Protein AF-A0A1F4G885-F1 (afdb_monomer_lite)

Radius of gyration: 29.25 Å; chains: 1; bounding box: 89×81×94 Å

Secondary structure (DSSP, 8-state):
-TTTHHHHHHHSSSS------PPPPPEEEE-SSTTHHHHHHHHHHH--TT-EEEEPSEEEE-SS-EEEES-BS-EEE-S-TTTEEEE-TT-SSS-SEEEES-BS-EEEEEEEE--SS-SEEEEEEEEEEEEEEEEE-GGG-TTSTT----TTS-S-SEEEEEEEEEEEES-EEE--SSEEEEEES-EEEEEES-EEESSSEEEEEES-EEEEEES-EEESSSEEEEEE--TT-S---BSEEEES-EEE---PPP---STTGGGSPSSEEEEEES-BSEEEES-EEE--SSEEEEEE-THHHHTT---SSS--S-BS-EEES-EEES-SSSPPPP-TT-GGGHHHHHHHHHHTS--EEEEE-----------S--B-TTS-BTTS--TT-----S-SB-TTSSB---TTSPPPSS---GGGEEEEEETTTEEEEEEPGGGS-EEES-EE-SSSEEEEE---SSS-TT-GGG-SPPB--GGGG-----PPPPP----S----S----PPPHHHHHHHHHT---SS--HHHHHH---SBGGGG--BSSTT-TTSPBSTT-EE---SS---STT-EEEEEEE--TT--EEP--TTTTT-----TTS-S---S-SSSS-GGGT---BPPTT-EEEEEEEEEEE-TT--EEEEEEEEEEEEEEEEETTEEEEEEEEEEEEE-TTS-EEEEE-TT-EEEEEEEEEE-SSTT-B-TTSPBPEEEEEEEEEEE--TGGGHHHH--SSSSSEES--SS--HHHH-SEEGGGTTEEHHHHHHHTTSEES--S-GGGS--PPPTTSTTTTSSPTTSHHHHHHHHHHHHHHHTTTTSSTTSTTGGGT----SSS---GGGTBTPPPSS-GGGGTT--BSB-TT-GGGBHHHHHHH--STTT-SSSSS-SS--HHHHHHHHHHHHH---S-HHHHHTT-

pLDDT: mean 86.53, std 14.23, range [29.81, 98.94]

Structure (mmCIF, N/CA/C/O backbone):
data_AF-A0A1F4G885-F1
#
_entry.id   AF-A0A1F4G885-F1
#
loop_
_atom_site.group_PDB
_atom_site.id
_atom_site.type_symbol
_atom_site.label_atom_id
_atom_site.label_alt_id
_atom_site.label_comp_id
_atom_site.label_asym_id
_atom_site.label_entity_id
_atom_site.label_seq_id
_atom_site.pdbx_PDB_ins_code
_atom_site.Cartn_x
_atom_site.Cartn_y
_atom_site.Cartn_z
_atom_site.occupancy
_atom_site.B_iso_or_equiv
_atom_site.auth_seq_id
_atom_site.auth_comp_id
_atom_site.auth_asym_id
_atom_site.auth_atom_id
_atom_site.pdbx_PDB_model_num
ATOM 1 N N . MET A 1 1 ? 8.200 -48.326 52.492 1.00 45.66 1 MET A N 1
ATOM 2 C CA . MET A 1 1 ? 7.246 -47.212 52.258 1.00 45.66 1 MET A CA 1
ATOM 3 C C . MET A 1 1 ? 7.771 -46.082 51.357 1.00 45.66 1 MET A C 1
ATOM 5 O O . MET A 1 1 ? 6.957 -45.478 50.682 1.00 45.66 1 MET A O 1
ATOM 9 N N . LYS A 1 2 ? 9.088 -45.832 51.220 1.00 39.78 2 LYS A N 1
ATOM 10 C CA . LYS A 1 2 ? 9.624 -44.800 50.293 1.00 39.78 2 LYS A CA 1
ATOM 11 C C . LYS A 1 2 ? 9.719 -45.188 48.799 1.00 39.78 2 LYS A C 1
ATOM 13 O O . LYS A 1 2 ? 10.031 -44.331 47.991 1.00 39.78 2 LYS A O 1
ATOM 18 N N . ARG A 1 3 ? 9.429 -46.441 48.418 1.00 39.41 3 ARG A N 1
ATOM 19 C CA . ARG A 1 3 ? 9.415 -46.902 47.006 1.00 39.41 3 ARG A CA 1
ATOM 20 C C . ARG A 1 3 ? 8.017 -47.011 46.378 1.00 39.41 3 ARG A C 1
ATOM 22 O O . ARG A 1 3 ? 7.916 -47.253 45.186 1.00 39.41 3 ARG A O 1
ATOM 29 N N . LEU A 1 4 ? 6.953 -46.800 47.159 1.00 39.12 4 LEU A N 1
ATOM 30 C CA . LEU A 1 4 ? 5.562 -46.842 46.679 1.00 39.12 4 LEU A CA 1
ATOM 31 C C . LEU A 1 4 ? 4.987 -45.449 46.360 1.00 39.12 4 LEU A C 1
ATOM 33 O O . LEU A 1 4 ? 4.058 -45.358 45.569 1.00 39.12 4 LEU A O 1
ATOM 37 N N . LEU A 1 5 ? 5.577 -44.361 46.880 1.00 38.66 5 LEU A N 1
ATOM 38 C CA . LEU A 1 5 ? 5.184 -42.991 46.508 1.00 38.66 5 LEU A CA 1
ATOM 39 C C . LEU A 1 5 ? 5.801 -42.509 45.182 1.00 38.66 5 LEU A C 1
ATOM 41 O O . LEU A 1 5 ? 5.253 -41.620 44.540 1.00 38.66 5 LEU A O 1
ATOM 45 N N . SER A 1 6 ? 6.911 -43.102 44.736 1.00 39.66 6 SER A N 1
ATOM 46 C CA . SER A 1 6 ? 7.588 -42.704 43.491 1.00 39.66 6 SER A CA 1
ATOM 47 C C . SER A 1 6 ? 6.882 -43.223 42.234 1.00 39.66 6 SER A C 1
ATOM 49 O O . SER A 1 6 ? 6.996 -42.612 41.179 1.00 39.66 6 SER A O 1
ATOM 51 N N . LEU A 1 7 ? 6.125 -44.321 42.348 1.00 36.66 7 LEU A N 1
ATOM 52 C CA . LEU A 1 7 ? 5.409 -44.923 41.220 1.00 36.66 7 LEU A CA 1
ATOM 53 C C . LEU A 1 7 ? 4.046 -44.251 40.970 1.00 36.66 7 LEU A C 1
ATOM 55 O O . LEU A 1 7 ? 3.617 -44.143 39.827 1.00 36.66 7 LEU A O 1
ATOM 59 N N . ALA A 1 8 ? 3.403 -43.715 42.015 1.00 35.06 8 ALA A N 1
ATOM 60 C CA . ALA A 1 8 ? 2.149 -42.965 41.887 1.00 35.06 8 ALA A CA 1
ATOM 61 C C . ALA A 1 8 ? 2.347 -41.578 41.239 1.00 35.06 8 ALA A C 1
ATOM 63 O O . ALA A 1 8 ? 1.486 -41.121 40.494 1.00 35.06 8 ALA A O 1
ATOM 64 N N . CYS A 1 9 ? 3.509 -40.943 41.442 1.00 33.91 9 CYS A N 1
ATOM 65 C CA . CYS A 1 9 ? 3.846 -39.664 40.801 1.00 33.91 9 CYS A CA 1
ATOM 66 C C . CYS A 1 9 ? 4.250 -39.810 39.320 1.00 33.91 9 CYS A C 1
ATOM 68 O O . CYS A 1 9 ? 4.198 -38.840 38.574 1.00 33.91 9 CYS A O 1
ATOM 70 N N . MET A 1 10 ? 4.632 -41.017 38.884 1.00 32.53 10 MET A N 1
ATOM 71 C CA . MET A 1 10 ? 5.029 -41.298 37.496 1.00 32.53 10 MET A CA 1
ATOM 72 C C . MET A 1 10 ? 3.869 -41.831 36.637 1.00 32.53 10 MET A C 1
ATOM 74 O O . MET A 1 10 ? 3.945 -41.794 35.416 1.00 32.53 10 MET A O 1
ATOM 78 N N . LEU A 1 11 ? 2.778 -42.289 37.266 1.00 31.36 11 LEU A N 1
ATOM 79 C CA . LEU A 1 11 ? 1.562 -42.760 36.588 1.00 31.36 11 LEU A CA 1
ATOM 80 C C . LEU A 1 11 ? 0.450 -41.695 36.498 1.00 31.36 11 LEU A C 1
ATOM 82 O O . LEU A 1 11 ? -0.472 -41.866 35.708 1.00 31.36 11 LEU A O 1
ATOM 86 N N . MET A 1 12 ? 0.548 -40.574 37.228 1.00 30.77 12 MET A N 1
ATOM 87 C CA . MET A 1 12 ? -0.345 -39.409 37.061 1.00 30.77 12 MET A CA 1
ATOM 88 C C . MET A 1 12 ? 0.154 -38.367 36.044 1.00 30.77 12 MET A C 1
ATOM 90 O O . MET A 1 12 ? -0.589 -37.450 35.713 1.00 30.77 12 MET A O 1
ATOM 94 N N . SER A 1 13 ? 1.368 -38.509 35.506 1.00 33.47 13 SER A N 1
ATOM 95 C CA . SER A 1 13 ? 1.911 -37.635 34.450 1.00 33.47 13 SER A CA 1
ATOM 96 C C . SER A 1 13 ? 1.791 -38.214 33.033 1.00 33.47 13 SER A C 1
ATOM 98 O O . SER A 1 13 ? 2.244 -37.589 32.079 1.00 33.47 13 SER A O 1
ATOM 100 N N . LEU A 1 14 ? 1.156 -39.383 32.878 1.00 32.66 14 LEU A N 1
ATOM 101 C CA . LEU A 1 14 ? 0.904 -40.036 31.583 1.00 32.66 14 LEU A CA 1
ATOM 102 C C . LEU A 1 14 ? -0.556 -39.934 31.101 1.00 32.66 14 LEU A C 1
ATOM 104 O O . LEU A 1 14 ? -0.926 -40.581 30.124 1.00 32.66 14 LEU A O 1
ATOM 108 N N . ALA A 1 15 ? -1.381 -39.100 31.736 1.00 36.69 15 ALA A N 1
ATOM 109 C CA . ALA A 1 15 ? -2.683 -38.712 31.203 1.00 36.69 15 ALA A CA 1
ATOM 110 C C . ALA A 1 15 ? -2.587 -37.295 30.619 1.00 36.69 15 ALA A C 1
ATOM 112 O O . ALA A 1 15 ? -2.307 -36.344 31.342 1.00 36.69 15 ALA A O 1
ATOM 113 N N . CYS A 1 16 ? -2.869 -37.172 29.320 1.00 34.81 16 CYS A N 1
ATOM 114 C CA . CYS A 1 16 ? -2.903 -35.928 28.543 1.00 34.81 16 CYS A CA 1
ATOM 115 C C . CYS A 1 16 ? -1.556 -35.393 28.011 1.00 34.81 16 CYS A C 1
ATOM 117 O O . CYS A 1 16 ? -1.291 -34.197 28.039 1.00 34.81 16 CYS A O 1
ATOM 119 N N . VAL A 1 17 ? -0.748 -36.256 27.387 1.00 33.00 17 VAL A N 1
ATOM 120 C CA . VAL A 1 17 ? -0.083 -35.826 26.145 1.00 33.00 17 VAL A CA 1
ATOM 121 C C . VAL A 1 17 ? -1.052 -36.177 25.022 1.00 33.00 17 VAL A C 1
ATOM 123 O O . VAL A 1 17 ? -1.020 -37.279 24.478 1.00 33.00 17 VAL A O 1
ATOM 126 N N . GLN A 1 18 ? -1.983 -35.267 24.725 1.00 34.19 18 GLN A N 1
ATOM 127 C CA . GLN A 1 18 ? -2.610 -35.267 23.408 1.00 34.19 18 GLN A CA 1
ATOM 128 C C . GLN A 1 18 ? -1.463 -35.065 22.419 1.00 34.19 18 GLN A C 1
ATOM 130 O O . GLN A 1 18 ? -0.894 -33.980 22.337 1.00 34.19 18 GLN A O 1
ATOM 135 N N . LEU A 1 19 ? -1.077 -36.131 21.716 1.00 34.38 19 LEU A N 1
ATOM 136 C CA . LEU A 1 19 ? -0.360 -35.989 20.458 1.00 34.38 19 LEU A CA 1
ATOM 137 C C . LEU A 1 19 ? -1.208 -35.031 19.621 1.00 34.38 19 LEU A C 1
ATOM 139 O O . LEU A 1 19 ? -2.321 -35.385 19.234 1.00 34.38 19 LEU A O 1
ATOM 143 N N . ALA A 1 20 ? -0.730 -33.799 19.443 1.00 37.97 20 ALA A N 1
ATOM 144 C CA . ALA A 1 20 ? -1.351 -32.824 18.568 1.00 37.97 20 ALA A CA 1
ATOM 145 C C . ALA A 1 20 ? -1.293 -33.411 17.158 1.00 37.97 20 ALA A C 1
ATOM 147 O O . ALA A 1 20 ? -0.277 -33.350 16.469 1.00 37.97 20 ALA A O 1
ATOM 148 N N . GLN A 1 21 ? -2.360 -34.100 16.771 1.00 39.56 21 GLN A N 1
ATOM 149 C CA . GLN A 1 21 ? -2.524 -34.602 15.426 1.00 39.56 21 GLN A CA 1
ATOM 150 C C . GLN A 1 21 ? -2.615 -33.360 14.543 1.00 39.56 21 GLN A C 1
ATOM 152 O O . GLN A 1 21 ? -3.523 -32.552 14.733 1.00 39.56 21 GLN A O 1
ATOM 157 N N . ALA A 1 22 ? -1.629 -33.162 13.660 1.00 50.28 22 ALA A N 1
ATOM 158 C CA . ALA A 1 22 ? -1.616 -32.032 12.740 1.00 50.28 22 ALA A CA 1
ATOM 159 C C . ALA A 1 22 ? -2.987 -31.963 12.054 1.00 50.28 22 ALA A C 1
ATOM 161 O O . ALA A 1 22 ? -3.415 -32.938 11.427 1.00 50.28 22 ALA A O 1
ATOM 162 N N . ALA A 1 23 ? -3.709 -30.862 12.269 1.00 58.91 23 ALA A N 1
ATOM 163 C CA . ALA A 1 23 ? -5.054 -30.705 11.744 1.00 58.91 23 ALA A CA 1
ATOM 164 C C . ALA A 1 23 ? -5.005 -30.864 10.220 1.00 58.91 23 ALA A C 1
ATOM 166 O O . ALA A 1 23 ? -4.170 -30.253 9.554 1.00 58.91 23 ALA A O 1
ATOM 167 N N . ILE A 1 24 ? -5.873 -31.718 9.671 1.00 70.75 24 ILE A N 1
ATOM 168 C CA . ILE A 1 24 ? -6.000 -31.870 8.220 1.00 70.75 24 ILE A CA 1
ATOM 169 C C . ILE A 1 24 ? -6.451 -30.510 7.667 1.00 70.75 24 ILE A C 1
ATOM 171 O O . ILE A 1 24 ? -7.482 -30.013 8.133 1.00 70.75 24 ILE A O 1
ATOM 175 N N . PRO A 1 25 ? -5.726 -29.913 6.701 1.00 83.94 25 PRO A N 1
ATOM 176 C CA . PRO A 1 25 ? -6.103 -28.627 6.132 1.00 83.94 25 PRO A CA 1
ATOM 177 C C . PRO A 1 25 ? -7.543 -28.625 5.620 1.00 83.94 25 PRO A C 1
ATOM 179 O O . PRO A 1 25 ? -7.969 -29.542 4.909 1.00 83.94 25 PRO A O 1
ATOM 182 N N . LYS A 1 26 ? -8.305 -27.593 5.982 1.00 90.88 26 LYS A N 1
ATOM 183 C CA . LYS A 1 26 ? -9.712 -27.456 5.610 1.00 90.88 26 LYS A CA 1
ATOM 184 C C . LYS A 1 26 ? -9.846 -26.744 4.265 1.00 90.88 26 LYS A C 1
ATOM 186 O O . LYS A 1 26 ? -9.150 -25.771 3.980 1.00 90.88 26 LYS A O 1
ATOM 191 N N . VAL A 1 27 ? -10.816 -27.185 3.464 1.00 96.12 27 VAL A N 1
ATOM 192 C CA . VAL A 1 27 ? -11.260 -26.472 2.258 1.00 96.12 27 VAL A CA 1
ATOM 193 C C . VAL A 1 27 ? -12.553 -25.714 2.561 1.00 96.12 27 VAL A C 1
ATOM 195 O O . VAL A 1 27 ? -13.570 -26.307 2.924 1.00 96.12 27 VAL A O 1
ATOM 198 N N . TRP A 1 28 ? -12.513 -24.395 2.412 1.00 96.38 28 TRP A N 1
ATOM 199 C CA . TRP A 1 28 ? -13.641 -23.481 2.544 1.00 96.38 28 TRP A CA 1
ATOM 200 C C . TRP A 1 28 ? -14.210 -23.195 1.158 1.00 96.38 28 TRP A C 1
ATOM 202 O O . TRP A 1 28 ? -13.658 -22.384 0.418 1.00 96.38 28 TRP A O 1
ATOM 212 N N . ARG A 1 29 ? -15.294 -23.881 0.794 1.00 97.62 29 ARG A N 1
ATOM 213 C CA . ARG A 1 29 ? -15.933 -23.712 -0.516 1.00 97.62 29 ARG A CA 1
ATOM 214 C C . ARG A 1 29 ? -16.845 -22.495 -0.537 1.00 97.62 29 ARG A C 1
ATOM 216 O O . ARG A 1 29 ? -17.681 -22.353 0.353 1.00 97.62 29 ARG A O 1
ATOM 223 N N . ILE A 1 30 ? -16.686 -21.660 -1.558 1.00 98.25 30 ILE A N 1
ATOM 224 C CA . ILE A 1 30 ? -17.474 -20.452 -1.789 1.00 98.25 30 ILE A CA 1
ATOM 225 C C . ILE A 1 30 ? -18.223 -20.598 -3.114 1.00 98.25 30 ILE A C 1
ATOM 227 O O . ILE A 1 30 ? -17.617 -20.741 -4.180 1.00 98.25 30 ILE A O 1
ATOM 231 N N . GLU A 1 31 ? -19.547 -20.527 -3.035 1.00 97.62 31 GLU A N 1
ATOM 232 C CA . GLU A 1 31 ? -20.440 -20.575 -4.191 1.00 97.62 31 GLU A CA 1
ATOM 233 C C . GLU A 1 31 ? -20.808 -19.156 -4.649 1.00 97.62 31 GLU A C 1
ATOM 235 O O . GLU A 1 31 ? -20.876 -18.234 -3.826 1.00 97.62 31 GLU A O 1
ATOM 240 N N . PRO A 1 32 ? -21.048 -18.930 -5.953 1.00 96.06 32 PRO A N 1
ATOM 241 C CA . PRO A 1 32 ? -21.490 -17.631 -6.436 1.00 96.06 32 PRO A CA 1
ATOM 242 C C . PRO A 1 32 ? -22.869 -17.286 -5.857 1.00 96.06 32 PRO A C 1
ATOM 244 O O . PRO A 1 32 ? -23.799 -18.091 -5.875 1.00 96.06 32 PRO A O 1
ATOM 247 N N . GLY A 1 33 ? -23.023 -16.061 -5.359 1.00 94.31 33 GLY A N 1
ATOM 248 C CA . GLY A 1 33 ? -24.278 -15.598 -4.772 1.00 94.31 33 GLY A CA 1
ATOM 249 C C . GLY A 1 33 ? -24.120 -14.303 -3.982 1.00 94.31 33 GLY A C 1
ATOM 250 O O . GLY A 1 33 ? -23.012 -13.806 -3.784 1.00 94.31 33 GLY A O 1
ATOM 251 N N . SER A 1 34 ? -25.237 -13.761 -3.491 1.00 91.06 34 SER A N 1
ATOM 252 C CA . SER A 1 34 ? -25.260 -12.496 -2.736 1.00 91.06 34 SER A CA 1
ATOM 253 C C . SER A 1 34 ? -24.450 -12.538 -1.435 1.00 91.06 34 SER A C 1
ATOM 255 O O . SER A 1 34 ? -24.015 -11.498 -0.950 1.00 91.06 34 SER A O 1
ATOM 257 N N . ASN A 1 35 ? -24.234 -13.731 -0.874 1.00 91.75 35 ASN A N 1
ATOM 258 C CA . ASN A 1 35 ? -23.500 -13.924 0.378 1.00 91.75 35 ASN A CA 1
ATOM 259 C C . ASN A 1 35 ? -22.012 -14.223 0.174 1.00 91.75 35 ASN A C 1
ATOM 261 O O . ASN A 1 35 ? -21.270 -14.230 1.156 1.00 91.75 35 ASN A O 1
ATOM 265 N N . ALA A 1 36 ? -21.555 -14.424 -1.066 1.00 94.62 36 ALA A N 1
ATOM 266 C CA . ALA A 1 36 ? -20.210 -14.923 -1.332 1.00 94.62 36 ALA A CA 1
ATOM 267 C C . ALA A 1 36 ? -19.113 -14.012 -0.759 1.00 94.62 36 ALA A C 1
ATOM 269 O O . ALA A 1 36 ? -18.123 -14.498 -0.217 1.00 94.62 36 ALA A O 1
ATOM 270 N N . SER A 1 37 ? -19.314 -12.688 -0.788 1.00 91.81 37 SER A N 1
ATOM 271 C CA . SER A 1 37 ? -18.406 -11.727 -0.147 1.00 91.81 37 SER A CA 1
ATOM 272 C C . SER A 1 37 ? -18.291 -11.944 1.365 1.00 91.81 37 SER A C 1
ATOM 274 O O . SER A 1 37 ? -17.188 -12.078 1.901 1.00 91.81 37 SER A O 1
ATOM 276 N N . ALA A 1 38 ? -19.430 -12.057 2.051 1.00 92.31 38 ALA A N 1
ATOM 277 C CA . ALA A 1 38 ? -19.475 -12.280 3.491 1.00 92.31 38 ALA A CA 1
ATOM 278 C C . ALA A 1 38 ? -18.885 -13.643 3.889 1.00 92.31 38 ALA A C 1
ATOM 280 O O . ALA A 1 38 ? -18.173 -13.739 4.890 1.00 92.31 38 ALA A O 1
ATOM 281 N N . GLU A 1 39 ? -19.175 -14.688 3.115 1.00 95.56 39 GLU A N 1
ATOM 282 C CA . GLU A 1 39 ? -18.659 -16.044 3.324 1.00 95.56 39 GLU A CA 1
ATOM 283 C C . GLU A 1 39 ? -17.148 -16.109 3.107 1.00 95.56 39 GLU A C 1
ATOM 285 O O . GLU A 1 39 ? -16.441 -16.656 3.950 1.00 95.56 39 GLU A O 1
ATOM 290 N N . THR A 1 40 ? -16.639 -15.458 2.059 1.00 96.31 40 THR A N 1
ATOM 291 C CA . THR A 1 40 ? -15.202 -15.373 1.766 1.00 96.31 40 THR A CA 1
ATOM 292 C C . THR A 1 40 ? -14.437 -14.698 2.901 1.00 96.31 40 THR A C 1
ATOM 294 O O . THR A 1 40 ? -13.453 -15.241 3.397 1.00 96.31 40 THR A O 1
ATOM 297 N N . LEU A 1 41 ? -14.889 -13.525 3.361 1.00 93.69 41 LEU A N 1
ATOM 298 C CA . LEU A 1 41 ? -14.204 -12.788 4.431 1.00 93.69 41 LEU A CA 1
ATOM 299 C C . LEU A 1 41 ? -14.230 -13.549 5.765 1.00 93.69 41 LEU A C 1
ATOM 301 O O . LEU A 1 41 ? -13.247 -13.523 6.507 1.00 93.69 41 LEU A O 1
ATOM 305 N N . LYS A 1 42 ? -15.322 -14.268 6.063 1.00 93.50 42 LYS A N 1
ATOM 306 C CA . LYS A 1 42 ? -15.380 -15.184 7.213 1.00 93.50 42 LYS A CA 1
ATOM 307 C C . LYS A 1 42 ? -14.414 -16.352 7.043 1.00 93.50 42 LYS A C 1
ATOM 309 O O . LYS A 1 42 ? -13.687 -16.653 7.985 1.00 93.50 42 LYS A O 1
ATOM 314 N N . ALA A 1 43 ? -14.389 -16.986 5.872 1.00 94.88 43 ALA A N 1
ATOM 315 C CA . ALA A 1 43 ? -13.489 -18.095 5.581 1.00 94.88 43 ALA A CA 1
ATOM 316 C C . ALA A 1 43 ? -12.028 -17.674 5.768 1.00 94.88 43 ALA A C 1
ATOM 318 O O . ALA A 1 43 ? -11.319 -18.314 6.530 1.00 94.88 43 ALA A O 1
ATOM 319 N N . ILE A 1 44 ? -11.609 -16.538 5.199 1.00 94.75 44 ILE A N 1
ATOM 320 C CA . ILE A 1 44 ? -10.259 -15.987 5.395 1.00 94.75 44 ILE A CA 1
ATOM 321 C C . ILE A 1 44 ? -9.988 -15.723 6.880 1.00 94.75 44 ILE A C 1
ATOM 323 O O . ILE A 1 44 ? -8.934 -16.102 7.387 1.00 94.75 44 ILE A O 1
ATOM 327 N N . PHE A 1 45 ? -10.921 -15.098 7.606 1.00 92.25 45 PHE A N 1
ATOM 328 C CA . PHE A 1 45 ? -10.736 -14.807 9.029 1.00 92.25 45 PHE A CA 1
ATOM 329 C C . PHE A 1 45 ? -10.498 -16.081 9.854 1.00 92.25 45 PHE A C 1
ATOM 331 O O . PHE A 1 45 ? -9.532 -16.138 10.617 1.00 92.25 45 PHE A O 1
ATOM 338 N N . TYR A 1 46 ? -11.321 -17.112 9.652 1.00 90.69 46 TYR A N 1
ATOM 339 C CA . TYR A 1 46 ? -11.260 -18.372 10.398 1.00 90.69 46 TYR A CA 1
ATOM 340 C C . TYR A 1 46 ? -10.282 -19.408 9.833 1.00 90.69 46 TYR A C 1
ATOM 342 O O . TYR A 1 46 ? -10.040 -20.412 10.499 1.00 90.69 46 TYR A O 1
ATOM 350 N N . ALA A 1 47 ? -9.726 -19.184 8.642 1.00 90.31 47 ALA A N 1
ATOM 351 C CA . ALA A 1 47 ? -8.784 -20.105 8.026 1.00 90.31 47 ALA A CA 1
ATOM 352 C C . ALA A 1 47 ? -7.543 -20.288 8.908 1.00 90.31 47 ALA A C 1
ATOM 354 O O . ALA A 1 47 ? -6.946 -19.305 9.374 1.00 90.31 47 ALA A O 1
ATOM 355 N N . SER A 1 48 ? -7.187 -21.552 9.116 1.00 87.69 48 SER A N 1
ATOM 356 C CA . SER A 1 48 ? -5.982 -21.997 9.816 1.00 87.69 48 SER A CA 1
ATOM 357 C C . SER A 1 48 ? -4.823 -22.179 8.835 1.00 87.69 48 SER A C 1
ATOM 359 O O . SER A 1 48 ? -4.984 -22.013 7.625 1.00 87.69 48 SER A O 1
ATOM 361 N N . GLU A 1 49 ? -3.631 -22.480 9.349 1.00 87.25 49 GLU A N 1
ATOM 362 C CA . GLU A 1 49 ? -2.463 -22.677 8.493 1.00 87.25 49 GLU A CA 1
ATOM 363 C C . GLU A 1 49 ? -2.647 -23.871 7.543 1.00 87.25 49 GLU A C 1
ATOM 365 O O . GLU A 1 49 ? -3.050 -24.952 7.967 1.00 87.25 49 GLU A O 1
ATOM 370 N N . GLY A 1 50 ? -2.358 -23.673 6.253 1.00 88.69 50 GLY A N 1
ATOM 371 C CA . GLY A 1 50 ? -2.534 -24.695 5.212 1.00 88.69 50 GLY A CA 1
ATOM 372 C C . GLY A 1 50 ? -3.938 -24.773 4.601 1.00 88.69 50 GLY A C 1
ATOM 373 O O . GLY A 1 50 ? -4.111 -25.444 3.582 1.00 88.69 50 GLY A O 1
ATOM 374 N N . ASP A 1 51 ? -4.936 -24.097 5.180 1.00 93.62 51 ASP A N 1
ATOM 375 C CA . ASP A 1 51 ? -6.302 -24.097 4.651 1.00 93.62 51 ASP A CA 1
ATOM 376 C C . ASP A 1 51 ? -6.369 -23.539 3.218 1.00 93.62 51 ASP A C 1
ATOM 378 O O . ASP A 1 51 ? -5.537 -22.746 2.767 1.00 93.62 51 ASP A O 1
ATOM 382 N N . THR A 1 52 ? -7.421 -23.928 2.499 1.00 97.31 52 THR A N 1
ATOM 383 C CA . THR A 1 52 ? -7.739 -23.406 1.165 1.00 97.31 52 THR A CA 1
ATOM 384 C C . THR A 1 52 ? -9.106 -22.730 1.171 1.00 97.31 52 THR A C 1
ATOM 386 O O . THR A 1 52 ? -10.081 -23.328 1.616 1.00 97.31 52 THR A O 1
ATOM 389 N N . VAL A 1 53 ? -9.204 -21.511 0.640 1.00 98.31 53 VAL A N 1
ATOM 390 C CA . VAL A 1 53 ? -10.476 -20.880 0.254 1.00 98.31 53 VAL A CA 1
ATOM 391 C C . VAL A 1 53 ? -10.672 -21.124 -1.238 1.00 98.31 53 VAL A C 1
ATOM 393 O O . VAL A 1 53 ? -9.911 -20.616 -2.061 1.00 98.31 53 VAL A O 1
ATOM 396 N N . GLU A 1 54 ? -11.656 -21.955 -1.571 1.00 98.50 54 GLU A N 1
ATOM 397 C CA . GLU A 1 54 ? -11.897 -22.475 -2.916 1.00 98.50 54 GLU A CA 1
ATOM 398 C C . GLU A 1 54 ? -13.193 -21.895 -3.487 1.00 98.50 54 GLU A C 1
ATOM 400 O O . GLU A 1 54 ? -14.275 -22.099 -2.938 1.00 98.50 54 GLU A O 1
ATOM 405 N N . PHE A 1 55 ? -13.089 -21.184 -4.603 1.00 98.75 55 PHE A N 1
ATOM 406 C CA . PHE A 1 55 ? -14.218 -20.627 -5.335 1.00 98.75 55 PHE A CA 1
ATOM 407 C C . PHE A 1 55 ? -14.671 -21.583 -6.435 1.00 98.75 55 PHE A C 1
ATOM 409 O O . PHE A 1 55 ? -13.867 -22.040 -7.253 1.00 98.75 55 PHE A O 1
ATOM 416 N N . ALA A 1 56 ? -15.978 -21.828 -6.502 1.00 98.50 56 ALA A N 1
ATOM 417 C CA . ALA A 1 56 ? -16.581 -22.535 -7.622 1.00 98.50 56 ALA A CA 1
ATOM 418 C C . ALA A 1 56 ? -16.445 -21.744 -8.942 1.00 98.50 56 ALA A C 1
ATOM 420 O O . ALA A 1 56 ? -16.061 -20.568 -8.974 1.00 98.50 56 ALA A O 1
ATOM 421 N N . ALA A 1 57 ? -16.770 -22.390 -10.063 1.00 98.44 57 ALA A N 1
ATOM 422 C CA . ALA A 1 57 ? -16.909 -21.690 -11.336 1.00 98.44 57 ALA A CA 1
ATOM 423 C C . ALA A 1 57 ? -18.101 -20.720 -11.271 1.00 98.44 57 ALA A C 1
ATOM 425 O O . ALA A 1 57 ? -19.167 -21.066 -10.764 1.00 98.44 57 ALA A O 1
ATOM 426 N N . GLY A 1 58 ? -17.934 -19.512 -11.801 1.00 97.94 58 GLY A N 1
ATOM 427 C CA . GLY A 1 58 ? -18.953 -18.469 -11.769 1.00 97.94 58 GLY A CA 1
ATOM 428 C C . GLY A 1 58 ? -18.373 -17.068 -11.611 1.00 97.94 58 GLY A C 1
ATOM 429 O O . GLY A 1 58 ? -17.160 -16.874 -11.534 1.00 97.94 58 GLY A O 1
ATOM 430 N N . THR A 1 59 ? -19.267 -16.079 -11.574 1.00 97.31 59 THR A N 1
ATOM 431 C CA . THR A 1 59 ? -18.923 -14.678 -11.302 1.00 97.31 59 THR A CA 1
ATOM 432 C C . THR A 1 59 ? -19.352 -14.297 -9.892 1.00 97.31 59 THR A C 1
ATOM 434 O O . THR A 1 59 ? -20.494 -14.523 -9.492 1.00 97.31 59 THR A O 1
ATOM 437 N N . PHE A 1 60 ? -18.434 -13.682 -9.160 1.00 97.81 60 PHE A N 1
ATOM 438 C CA . PHE A 1 60 ? -18.589 -13.240 -7.787 1.00 97.81 60 PHE A CA 1
ATOM 439 C C . PHE A 1 60 ? -18.490 -11.718 -7.756 1.00 97.81 60 PHE A C 1
ATOM 441 O O . PHE A 1 60 ? -17.470 -11.159 -8.149 1.00 97.81 60 PHE A O 1
ATOM 448 N N . ASN A 1 61 ? -19.544 -11.050 -7.293 1.00 95.69 61 ASN A N 1
ATOM 449 C CA . ASN A 1 61 ? -19.564 -9.594 -7.175 1.00 95.69 61 ASN A CA 1
ATOM 450 C C . ASN A 1 61 ? -19.165 -9.197 -5.753 1.00 95.69 61 ASN A C 1
ATOM 452 O O . ASN A 1 61 ? -19.890 -9.491 -4.800 1.00 95.69 61 ASN A O 1
ATOM 456 N N . PHE A 1 62 ? -18.029 -8.518 -5.612 1.00 93.94 62 PHE A N 1
ATOM 457 C CA . PHE A 1 62 ? -17.520 -8.065 -4.325 1.00 93.94 62 PHE A CA 1
ATOM 458 C C . PHE A 1 62 ? -17.724 -6.551 -4.157 1.00 93.94 62 PHE A C 1
ATOM 460 O O . PHE A 1 62 ? -17.158 -5.767 -4.920 1.00 93.94 62 PHE A O 1
ATOM 467 N N . PRO A 1 63 ? -18.501 -6.112 -3.147 1.00 88.75 63 PRO A N 1
ATOM 468 C CA . PRO A 1 63 ? -18.682 -4.690 -2.834 1.00 88.75 63 PRO A CA 1
ATOM 469 C C . PRO A 1 63 ? -17.480 -4.084 -2.086 1.00 88.75 63 PRO A C 1
ATOM 471 O O . PRO A 1 63 ? -17.444 -2.882 -1.829 1.00 88.75 63 PRO A O 1
ATOM 474 N N . SER A 1 64 ? -16.502 -4.907 -1.709 1.00 87.75 64 SER A N 1
ATOM 475 C CA . SER A 1 64 ? -15.272 -4.509 -1.033 1.00 87.75 64 SER A CA 1
ATOM 476 C C . SER A 1 64 ? -14.160 -5.524 -1.298 1.00 87.75 64 SER A C 1
ATOM 478 O O . SER A 1 64 ? -14.416 -6.691 -1.599 1.00 87.75 64 SER A O 1
ATOM 480 N N . GLY A 1 65 ? -12.917 -5.074 -1.173 1.00 90.12 65 GLY A N 1
ATOM 481 C CA . GLY A 1 65 ? -11.715 -5.871 -1.380 1.00 90.12 65 GLY A CA 1
ATOM 482 C C . GLY A 1 65 ? -11.539 -6.995 -0.361 1.00 90.12 65 GLY A C 1
ATOM 483 O O . GLY A 1 65 ? -11.926 -6.891 0.807 1.00 90.12 65 GLY A O 1
ATOM 484 N N . LEU A 1 66 ? -10.892 -8.069 -0.802 1.00 94.00 66 LEU A N 1
ATOM 485 C CA . LEU A 1 66 ? -10.518 -9.221 0.005 1.00 94.00 66 LEU A CA 1
ATOM 486 C C . LEU A 1 66 ? -9.193 -8.951 0.714 1.00 94.00 66 LEU A C 1
ATOM 488 O O . LEU A 1 66 ? -8.127 -8.975 0.101 1.00 94.00 66 LEU A O 1
ATOM 492 N N . ILE A 1 67 ? -9.270 -8.691 2.018 1.00 90.56 67 ILE A N 1
ATOM 493 C CA . ILE A 1 67 ? -8.094 -8.416 2.846 1.00 90.56 67 ILE A CA 1
ATOM 494 C C . ILE A 1 67 ? -7.636 -9.706 3.520 1.00 90.56 67 ILE A C 1
ATOM 496 O O . ILE A 1 67 ? -8.389 -10.340 4.263 1.00 90.56 67 ILE A O 1
ATOM 500 N N . ILE A 1 68 ? -6.380 -10.062 3.274 1.00 92.19 68 ILE A N 1
ATOM 501 C CA . ILE A 1 68 ? -5.678 -11.201 3.854 1.00 92.19 68 ILE A CA 1
ATOM 502 C C . ILE A 1 68 ? -4.479 -10.624 4.602 1.00 92.19 68 ILE A C 1
ATOM 504 O O . ILE A 1 68 ? -3.704 -9.864 4.038 1.00 92.19 68 ILE A O 1
ATOM 508 N N . HIS A 1 69 ? -4.323 -10.941 5.881 1.00 87.44 69 HIS A N 1
ATOM 509 C CA . HIS A 1 69 ? -3.224 -10.388 6.665 1.00 87.44 69 HIS A CA 1
ATOM 510 C C . HIS A 1 69 ? -2.699 -11.386 7.681 1.00 87.44 69 HIS A C 1
ATOM 512 O O . HIS A 1 69 ? -3.490 -12.006 8.395 1.00 87.44 69 HIS A O 1
ATOM 518 N N . GLY A 1 70 ? -1.375 -11.494 7.805 1.00 81.75 70 GLY A N 1
ATOM 519 C CA . GLY A 1 70 ? -0.754 -12.318 8.845 1.00 81.75 70 GLY A CA 1
ATOM 520 C C . GLY A 1 70 ? -1.087 -13.805 8.722 1.00 81.75 70 GLY A C 1
ATOM 521 O O . GLY A 1 70 ? -1.059 -14.522 9.720 1.00 81.75 70 GLY A O 1
ATOM 522 N N . LYS A 1 71 ? -1.498 -14.265 7.534 1.00 86.62 71 LYS A N 1
ATOM 523 C CA . LYS A 1 71 ? -1.859 -15.664 7.290 1.00 86.62 71 LYS A CA 1
ATOM 524 C C . LYS A 1 71 ? -0.639 -16.444 6.822 1.00 86.62 71 LYS A C 1
ATOM 526 O O . LYS A 1 71 ? 0.186 -15.928 6.070 1.00 86.62 71 LYS A O 1
ATOM 531 N N . ARG A 1 72 ? -0.561 -17.701 7.256 1.00 88.00 72 ARG A N 1
ATOM 532 C CA . ARG A 1 72 ? 0.511 -18.634 6.912 1.00 88.00 72 ARG A CA 1
ATOM 533 C C . ARG A 1 72 ? -0.036 -19.822 6.129 1.00 88.00 72 ARG A C 1
ATOM 535 O O . ARG A 1 72 ? -1.019 -20.425 6.545 1.00 88.00 72 ARG A O 1
ATOM 542 N N . GLY A 1 73 ? 0.572 -20.145 4.991 1.00 91.12 73 GLY A N 1
ATOM 543 C CA . GLY A 1 73 ? 0.210 -21.305 4.166 1.00 91.12 73 GLY A CA 1
ATOM 544 C C . GLY A 1 73 ? -1.206 -21.281 3.571 1.00 91.12 73 GLY A C 1
ATOM 545 O O . GLY A 1 73 ? -1.709 -22.332 3.188 1.00 91.12 73 GLY A O 1
ATOM 546 N N . LEU A 1 74 ? -1.878 -20.125 3.527 1.00 94.81 74 LEU A N 1
ATOM 547 C CA . LEU A 1 74 ? -3.241 -20.013 2.999 1.00 94.81 74 LEU A CA 1
ATOM 548 C C . LEU A 1 74 ? -3.233 -20.055 1.465 1.00 94.81 74 LEU A C 1
ATOM 550 O O . LEU A 1 74 ? -2.502 -19.302 0.816 1.00 94.81 74 LEU A O 1
ATOM 554 N N . THR A 1 75 ? -4.105 -20.884 0.891 1.00 97.94 75 THR A N 1
ATOM 555 C CA . THR A 1 75 ? -4.344 -20.926 -0.559 1.00 97.94 75 THR A CA 1
ATOM 556 C C . THR A 1 75 ? -5.689 -20.295 -0.911 1.00 97.94 75 THR A C 1
ATOM 558 O O . THR A 1 75 ? -6.713 -20.641 -0.330 1.00 97.94 75 THR A O 1
ATOM 561 N N . ILE A 1 76 ? -5.698 -19.393 -1.891 1.00 98.44 76 ILE A N 1
ATOM 562 C CA . ILE A 1 76 ? -6.896 -18.852 -2.539 1.00 98.44 76 ILE A CA 1
ATOM 563 C C . ILE A 1 76 ? -6.962 -19.449 -3.946 1.00 98.44 76 ILE A C 1
ATOM 565 O O . ILE A 1 76 ? -6.073 -19.199 -4.759 1.00 98.44 76 ILE A O 1
ATOM 569 N N . ARG A 1 77 ? -7.988 -20.251 -4.233 1.00 98.62 77 ARG A N 1
ATOM 570 C CA . ARG A 1 77 ? -8.083 -21.026 -5.479 1.00 98.62 77 ARG A CA 1
ATOM 571 C C . ARG A 1 77 ? -9.433 -20.835 -6.157 1.00 98.62 77 ARG A C 1
ATOM 573 O O . ARG A 1 77 ? -10.455 -20.887 -5.482 1.00 98.62 77 ARG A O 1
ATOM 580 N N . GLY A 1 78 ? -9.453 -20.675 -7.477 1.00 98.69 78 GLY A N 1
ATOM 581 C CA . GLY A 1 78 ? -10.667 -20.822 -8.286 1.00 98.69 78 GLY A CA 1
ATOM 582 C C . GLY A 1 78 ? -10.703 -22.119 -9.101 1.00 98.69 78 GLY A C 1
ATOM 583 O O . GLY A 1 78 ? -9.791 -22.941 -9.062 1.00 98.69 78 GLY A O 1
ATOM 584 N N . ALA A 1 79 ? -11.766 -22.305 -9.882 1.00 98.44 79 ALA A N 1
ATOM 585 C CA . ALA A 1 79 ? -11.941 -23.458 -10.767 1.00 98.44 79 ALA A CA 1
ATOM 586 C C . ALA A 1 79 ? -11.136 -23.358 -12.085 1.00 98.44 79 ALA A C 1
ATOM 588 O O . ALA A 1 79 ? -11.188 -24.270 -12.917 1.00 98.44 79 ALA A O 1
ATOM 589 N N . GLY A 1 80 ? -10.440 -22.240 -12.305 1.00 98.12 80 GLY A N 1
ATOM 590 C CA . GLY A 1 80 ? -9.666 -21.900 -13.498 1.00 98.12 80 GLY A CA 1
ATOM 591 C C . GLY A 1 80 ? -9.756 -20.400 -13.795 1.00 98.12 80 GLY A C 1
ATOM 592 O O . GLY A 1 80 ? -10.813 -19.799 -13.593 1.00 98.12 80 GLY A O 1
ATOM 593 N N . LYS A 1 81 ? -8.679 -19.802 -14.328 1.00 95.50 81 LYS A N 1
ATOM 594 C CA . LYS A 1 81 ? -8.620 -18.349 -14.598 1.00 95.50 81 LYS A CA 1
ATOM 595 C C . LYS A 1 81 ? -9.711 -17.820 -15.527 1.00 95.50 81 LYS A C 1
ATOM 597 O O . LYS A 1 81 ? -10.087 -16.669 -15.405 1.00 95.50 81 LYS A O 1
ATOM 602 N N . ASP A 1 82 ? -10.256 -18.675 -16.391 1.00 95.50 82 ASP A N 1
ATOM 603 C CA . ASP A 1 82 ? -11.356 -18.336 -17.305 1.00 95.50 82 ASP A CA 1
ATOM 604 C C . ASP A 1 82 ? -12.723 -18.873 -16.826 1.00 95.50 82 ASP A C 1
ATOM 606 O O . ASP A 1 82 ? -13.707 -18.847 -17.562 1.00 95.50 82 ASP A O 1
ATOM 610 N N . LYS A 1 83 ? -12.793 -19.423 -15.605 1.00 98.12 83 LYS A N 1
ATOM 611 C CA . LYS A 1 83 ? -13.994 -20.064 -15.034 1.00 98.12 83 LYS A CA 1
ATOM 612 C C . LYS A 1 83 ? -14.479 -19.401 -13.751 1.00 98.12 83 LYS A C 1
ATOM 614 O O . LYS A 1 83 ? -15.681 -19.388 -13.504 1.00 98.12 83 LYS A O 1
ATOM 619 N N . THR A 1 84 ? -13.569 -18.882 -12.934 1.00 98.62 84 THR A N 1
ATOM 620 C CA . THR A 1 84 ? -13.885 -18.178 -11.687 1.00 98.62 84 THR A CA 1
ATOM 621 C C . THR A 1 84 ? -13.514 -16.714 -11.841 1.00 98.62 84 THR A C 1
ATOM 623 O O . THR A 1 84 ? -12.339 -16.396 -11.976 1.00 98.62 84 THR A O 1
ATOM 626 N N . LYS A 1 85 ? -14.506 -15.824 -11.778 1.00 98.00 85 LYS A N 1
ATOM 627 C CA . LYS A 1 85 ? -14.337 -14.378 -11.947 1.00 98.00 85 LYS A CA 1
ATOM 628 C C . LYS A 1 85 ? -14.720 -13.632 -10.676 1.00 98.00 85 LYS A C 1
ATOM 630 O O . LYS A 1 85 ? -15.878 -13.671 -10.269 1.00 98.00 85 LYS A O 1
ATOM 635 N N . LEU A 1 86 ? -13.777 -12.914 -10.077 1.00 98.31 86 LEU A N 1
ATOM 636 C CA . LEU A 1 86 ? -14.003 -12.020 -8.944 1.00 98.31 86 LEU A CA 1
ATOM 637 C C . LEU A 1 86 ? -14.091 -10.579 -9.474 1.00 98.31 86 LEU A C 1
ATOM 639 O O . LEU A 1 86 ? -13.081 -9.986 -9.853 1.00 98.31 86 LEU A O 1
ATOM 643 N N . SER A 1 87 ? -15.304 -10.029 -9.547 1.00 96.81 87 SER A N 1
ATOM 644 C CA . SER A 1 87 ? -15.557 -8.666 -10.025 1.00 96.81 87 SER A CA 1
ATOM 645 C C . SER A 1 87 ? -15.670 -7.680 -8.869 1.00 96.81 87 SER A C 1
ATOM 647 O O . SER A 1 87 ? -16.421 -7.903 -7.915 1.00 96.81 87 SER A O 1
ATOM 649 N N . PHE A 1 88 ? -14.955 -6.563 -8.998 1.00 95.62 88 PHE A N 1
ATOM 650 C CA . PHE A 1 88 ? -14.907 -5.464 -8.034 1.00 95.62 88 PHE A CA 1
ATOM 651 C C . PHE A 1 88 ? -15.492 -4.161 -8.593 1.00 95.62 88 PHE A C 1
ATOM 653 O O . PHE A 1 88 ? -15.258 -3.096 -8.026 1.00 95.62 88 PHE A O 1
ATOM 660 N N . LEU A 1 89 ? -16.302 -4.242 -9.656 1.00 91.56 89 LEU A N 1
ATOM 661 C CA . LEU A 1 89 ? -16.852 -3.086 -10.377 1.00 91.56 89 LEU A CA 1
ATOM 662 C C . LEU A 1 89 ? -17.543 -2.056 -9.463 1.00 91.56 89 LEU A C 1
ATOM 664 O O . LEU A 1 89 ? -17.475 -0.857 -9.711 1.00 91.56 89 LEU A O 1
ATOM 668 N N . ASN A 1 90 ? -18.191 -2.522 -8.391 1.00 87.38 90 ASN A N 1
ATOM 669 C CA . ASN A 1 90 ? -18.887 -1.680 -7.410 1.00 87.38 90 ASN A CA 1
ATOM 670 C C . ASN A 1 90 ? -18.158 -1.619 -6.056 1.00 87.38 90 ASN A C 1
ATOM 672 O O . ASN A 1 90 ? -18.779 -1.343 -5.029 1.00 87.38 90 ASN A O 1
ATOM 676 N N . SER A 1 91 ? -16.861 -1.930 -6.030 1.00 87.62 91 SER A N 1
ATOM 677 C CA . SER A 1 91 ? -16.089 -1.990 -4.794 1.00 87.62 91 SER A CA 1
ATOM 678 C C . SER A 1 91 ? -15.895 -0.606 -4.181 1.00 87.62 91 SER A C 1
ATOM 680 O O . SER A 1 91 ? -15.565 0.373 -4.857 1.00 87.62 91 SER A O 1
ATOM 682 N N . ASN A 1 92 ? -16.060 -0.531 -2.862 1.00 81.62 92 ASN A N 1
ATOM 683 C CA . ASN A 1 92 ? -15.780 0.663 -2.071 1.00 81.62 92 ASN A CA 1
ATOM 684 C C . ASN A 1 92 ? -14.312 0.769 -1.607 1.00 81.62 92 ASN A C 1
ATOM 686 O O . ASN A 1 92 ? -13.949 1.747 -0.944 1.00 81.62 92 ASN A O 1
ATOM 690 N N . THR A 1 93 ? -13.469 -0.214 -1.937 1.00 82.50 93 THR A N 1
ATOM 691 C CA . THR A 1 93 ? -12.029 -0.226 -1.648 1.00 82.50 93 THR A CA 1
ATOM 692 C C . THR A 1 93 ? -11.217 -0.056 -2.923 1.00 82.50 93 THR A C 1
ATOM 694 O O . THR A 1 93 ? -11.676 -0.383 -4.011 1.00 82.50 93 THR A O 1
ATOM 697 N N . ALA A 1 94 ? -9.985 0.436 -2.784 1.00 84.00 94 ALA A N 1
ATOM 698 C CA . ALA A 1 94 ? -9.059 0.533 -3.910 1.00 84.00 94 ALA A CA 1
ATOM 699 C C . ALA A 1 94 ? -8.684 -0.860 -4.443 1.00 84.00 94 ALA A C 1
ATOM 701 O O . ALA A 1 94 ? -8.844 -1.131 -5.626 1.00 84.00 94 ALA A O 1
ATOM 702 N N . GLU A 1 95 ? -8.245 -1.750 -3.555 1.00 89.94 95 GLU A N 1
ATOM 703 C CA . GLU A 1 95 ? -7.698 -3.044 -3.968 1.00 89.94 95 GLU A CA 1
ATOM 704 C C . GLU A 1 95 ? -8.783 -4.113 -4.108 1.00 89.94 95 GLU A C 1
ATOM 706 O O . GLU A 1 95 ? -9.731 -4.132 -3.312 1.00 89.94 95 GLU A O 1
ATOM 711 N N . GLY A 1 96 ? -8.607 -5.017 -5.078 1.00 94.62 96 GLY A N 1
ATOM 712 C CA . GLY A 1 96 ? -9.403 -6.238 -5.222 1.00 94.62 96 GLY A CA 1
ATOM 713 C C . GLY A 1 96 ? -9.000 -7.293 -4.199 1.00 94.62 96 GLY A C 1
ATOM 714 O O . GLY A 1 96 ? -9.755 -7.590 -3.277 1.00 94.62 96 GLY A O 1
ATOM 715 N N . ILE A 1 97 ? -7.781 -7.823 -4.313 1.00 96.88 97 ILE A N 1
ATOM 716 C CA . ILE A 1 97 ? -7.156 -8.675 -3.290 1.00 96.88 97 ILE A CA 1
ATOM 717 C C . ILE A 1 97 ? -5.979 -7.914 -2.682 1.00 96.88 97 ILE A C 1
ATOM 719 O O . ILE A 1 97 ? -5.112 -7.439 -3.408 1.00 96.88 97 ILE A O 1
ATOM 723 N N . ASN A 1 98 ? -5.927 -7.817 -1.354 1.00 93.50 98 ASN A N 1
ATOM 724 C CA . ASN A 1 98 ? -4.813 -7.220 -0.619 1.00 93.50 98 ASN A CA 1
ATOM 725 C C . ASN A 1 98 ? -4.300 -8.219 0.422 1.00 93.50 98 ASN A C 1
ATOM 727 O O . ASN A 1 98 ? -4.936 -8.398 1.462 1.00 93.50 98 ASN A O 1
ATOM 731 N N . ALA A 1 99 ? -3.178 -8.876 0.125 1.00 93.38 99 ALA A N 1
ATOM 732 C CA . ALA A 1 99 ? -2.500 -9.776 1.048 1.00 93.38 99 ALA A CA 1
ATOM 733 C C . ALA A 1 99 ? -1.254 -9.102 1.632 1.00 93.38 99 ALA A C 1
ATOM 735 O O . ALA A 1 99 ? -0.313 -8.817 0.892 1.00 93.38 99 ALA A O 1
ATOM 736 N N . SER A 1 100 ? -1.224 -8.864 2.944 1.00 87.94 100 SER A N 1
ATOM 737 C CA . SER A 1 100 ? -0.074 -8.250 3.614 1.00 87.94 100 SER A CA 1
ATOM 738 C C . SER A 1 100 ? 0.464 -9.068 4.787 1.00 87.94 100 SER A C 1
ATOM 740 O O . SER A 1 100 ? -0.278 -9.795 5.447 1.00 87.94 100 SER A O 1
ATOM 742 N N . HIS A 1 101 ? 1.778 -9.008 5.026 1.00 82.94 101 HIS A N 1
ATOM 743 C CA . HIS A 1 101 ? 2.435 -9.699 6.151 1.00 82.94 101 HIS A CA 1
ATOM 744 C C . HIS A 1 101 ? 2.173 -11.202 6.200 1.00 82.94 101 HIS A C 1
ATOM 746 O O . HIS A 1 101 ? 2.033 -11.784 7.273 1.00 82.94 101 HIS A O 1
ATOM 752 N N . CYS A 1 102 ? 2.036 -11.833 5.041 1.00 87.94 102 CYS A N 1
ATOM 753 C CA . CYS A 1 102 ? 1.736 -13.250 4.965 1.00 87.94 102 CYS A CA 1
ATOM 754 C C . CYS A 1 102 ? 2.989 -14.070 4.639 1.00 87.94 102 CYS A C 1
ATOM 756 O O . CYS A 1 102 ? 3.928 -13.579 4.008 1.00 87.94 102 CYS A O 1
ATOM 758 N N . GLU A 1 103 ? 2.969 -15.350 5.006 1.00 89.62 103 GLU A N 1
ATOM 759 C CA . GLU A 1 103 ? 3.992 -16.312 4.593 1.00 89.62 103 GLU A CA 1
ATOM 760 C C . GLU A 1 103 ? 3.347 -17.497 3.876 1.00 89.62 103 GLU A C 1
ATOM 762 O O . GLU A 1 103 ? 2.355 -18.051 4.343 1.00 89.62 103 GLU A O 1
ATOM 767 N N . GLY A 1 104 ? 3.886 -17.914 2.733 1.00 93.31 104 GLY A N 1
ATOM 768 C CA . GLY A 1 104 ? 3.389 -19.111 2.054 1.00 93.31 104 GLY A CA 1
ATOM 769 C C . GLY A 1 104 ? 2.029 -18.947 1.380 1.00 93.31 104 GLY A C 1
ATOM 770 O O . GLY A 1 104 ? 1.280 -19.919 1.293 1.00 93.31 104 GLY A O 1
ATOM 771 N N . ILE A 1 105 ? 1.675 -17.736 0.941 1.00 96.50 105 ILE A N 1
ATOM 772 C CA . ILE A 1 105 ? 0.404 -17.495 0.245 1.00 96.50 105 ILE A CA 1
ATOM 773 C C . ILE A 1 105 ? 0.479 -17.996 -1.188 1.00 96.50 105 ILE A C 1
ATOM 775 O O . ILE A 1 105 ? 1.402 -17.656 -1.932 1.00 96.50 105 ILE A O 1
ATOM 779 N N . THR A 1 106 ? -0.549 -18.742 -1.585 1.00 98.38 106 THR A N 1
ATOM 780 C CA . THR A 1 106 ? -0.788 -19.108 -2.982 1.00 98.38 106 THR A CA 1
ATOM 781 C C . THR A 1 106 ? -2.107 -18.509 -3.451 1.00 98.38 106 THR A C 1
ATOM 783 O O . THR A 1 106 ? -3.132 -18.705 -2.804 1.00 98.38 106 THR A O 1
ATOM 786 N N . ILE A 1 107 ? -2.092 -17.800 -4.579 1.00 98.69 107 ILE A N 1
ATOM 787 C CA . ILE A 1 107 ? -3.302 -17.390 -5.301 1.00 98.69 107 ILE A CA 1
ATOM 788 C C . ILE A 1 107 ? -3.251 -18.047 -6.678 1.00 98.69 107 ILE A C 1
ATOM 790 O O . ILE A 1 107 ? -2.260 -17.892 -7.398 1.00 98.69 107 ILE A O 1
ATOM 794 N N . GLU A 1 108 ? -4.287 -18.806 -7.032 1.00 98.69 108 GLU A N 1
ATOM 795 C CA . GLU A 1 108 ? -4.315 -19.532 -8.299 1.00 98.69 108 GLU A CA 1
ATOM 796 C C . GLU A 1 108 ? -5.705 -19.715 -8.916 1.00 98.69 108 GLU A C 1
ATOM 798 O O . GLU A 1 108 ? -6.727 -19.712 -8.230 1.00 98.69 108 GLU A O 1
ATOM 803 N N . ASP A 1 109 ? -5.724 -19.913 -10.236 1.00 98.81 109 ASP A N 1
ATOM 804 C CA . ASP A 1 109 ? -6.881 -20.403 -10.994 1.00 98.81 109 ASP A CA 1
ATOM 805 C C . ASP A 1 109 ? -8.131 -19.506 -10.941 1.00 98.81 109 ASP A C 1
ATOM 807 O O . ASP A 1 109 ? -9.256 -20.001 -10.873 1.00 98.81 109 ASP A O 1
ATOM 811 N N . LEU A 1 110 ? -7.956 -18.184 -11.008 1.00 98.75 110 LEU A N 1
ATOM 812 C CA . LEU A 1 110 ? -9.056 -17.211 -10.965 1.00 98.75 110 LEU A CA 1
ATOM 813 C C . LEU A 1 110 ? -8.771 -15.936 -11.776 1.00 98.75 110 LEU A C 1
ATOM 815 O O . LEU A 1 110 ? -7.623 -15.641 -12.117 1.00 98.75 110 LEU A O 1
ATOM 819 N N . GLU A 1 111 ? -9.828 -15.181 -12.071 1.00 98.25 111 GLU A N 1
ATOM 820 C CA . GLU A 1 111 ? -9.786 -13.830 -12.632 1.00 98.25 111 GLU A CA 1
ATOM 821 C C . GLU A 1 111 ? -10.126 -12.782 -11.560 1.00 98.25 111 GLU A C 1
ATOM 823 O O . GLU A 1 111 ? -11.088 -12.953 -10.811 1.00 98.25 111 GLU A O 1
ATOM 828 N N . VAL A 1 112 ? -9.376 -11.678 -11.513 1.00 98.25 112 VAL A N 1
ATOM 829 C CA . VAL A 1 112 ? -9.683 -10.471 -10.722 1.00 98.25 112 VAL A CA 1
ATOM 830 C C . VAL A 1 112 ? -9.915 -9.306 -11.673 1.00 98.25 112 VAL A C 1
ATOM 832 O O . VAL A 1 112 ? -9.031 -8.973 -12.459 1.00 98.25 112 VAL A O 1
ATOM 835 N N . ILE A 1 113 ? -11.088 -8.677 -11.614 1.00 95.69 113 ILE A N 1
ATOM 836 C CA . ILE A 1 113 ? -11.455 -7.651 -12.592 1.00 95.69 113 ILE A CA 1
ATOM 837 C C . ILE A 1 113 ? -12.091 -6.407 -11.966 1.00 95.69 113 ILE A C 1
ATOM 839 O O . ILE A 1 113 ? -12.769 -6.491 -10.937 1.00 95.69 113 ILE A O 1
ATOM 843 N N . ASP A 1 114 ? -11.948 -5.280 -12.662 1.00 93.38 114 ASP A N 1
ATOM 844 C CA . ASP A 1 114 ? -12.696 -4.035 -12.440 1.00 93.38 114 ASP A CA 1
ATOM 845 C C . ASP A 1 114 ? -12.478 -3.415 -11.050 1.00 93.38 114 ASP A C 1
ATOM 847 O O . ASP A 1 114 ? -13.408 -2.914 -10.422 1.00 93.38 114 ASP A O 1
ATOM 851 N N . THR A 1 115 ? -11.247 -3.451 -10.540 1.00 92.88 115 THR A N 1
ATOM 852 C CA . THR A 1 115 ? -10.905 -2.810 -9.264 1.00 92.88 115 THR A CA 1
ATOM 853 C C . THR A 1 115 ? -10.795 -1.287 -9.415 1.00 92.88 115 THR A C 1
ATOM 855 O O . THR A 1 115 ? -10.229 -0.818 -10.406 1.00 92.88 115 THR A O 1
ATOM 858 N N . PRO A 1 116 ? -11.254 -0.478 -8.436 1.00 88.19 116 PRO A N 1
ATOM 859 C CA . PRO A 1 116 ? -11.045 0.978 -8.457 1.00 88.19 116 PRO A CA 1
ATOM 860 C C . PRO A 1 116 ? -9.567 1.408 -8.377 1.00 88.19 116 PRO A C 1
ATOM 862 O O . PRO A 1 116 ? -9.211 2.508 -8.796 1.00 88.19 116 PRO A O 1
ATOM 865 N N . GLY A 1 117 ? -8.727 0.568 -7.771 1.00 88.56 117 GLY A N 1
ATOM 866 C CA . GLY A 1 117 ? -7.275 0.680 -7.637 1.00 88.56 117 GLY A CA 1
ATOM 867 C C . GLY A 1 117 ? -6.607 -0.584 -8.176 1.00 88.56 117 GLY A C 1
ATOM 868 O O . GLY A 1 117 ? -6.898 -0.980 -9.297 1.00 88.56 117 GLY A O 1
ATOM 869 N N . ASN A 1 118 ? -5.729 -1.236 -7.417 1.00 91.69 118 ASN A N 1
ATOM 870 C CA . ASN A 1 118 ? -4.960 -2.384 -7.901 1.00 91.69 118 ASN A CA 1
ATOM 871 C C . ASN A 1 118 ? -5.767 -3.691 -7.866 1.00 91.69 118 ASN A C 1
ATOM 873 O O . ASN A 1 118 ? -6.612 -3.909 -6.995 1.00 91.69 118 ASN A O 1
ATOM 877 N N . GLY A 1 119 ? -5.463 -4.590 -8.802 1.00 95.62 119 GLY A N 1
ATOM 878 C CA . GLY A 1 119 ? -6.080 -5.910 -8.890 1.00 95.62 119 GLY A CA 1
ATOM 879 C C . GLY A 1 119 ? -5.701 -6.780 -7.692 1.00 95.62 119 GLY A C 1
ATOM 880 O O . GLY A 1 119 ? -6.517 -7.045 -6.806 1.00 95.62 119 GLY A O 1
ATOM 881 N N . ILE A 1 120 ? -4.438 -7.213 -7.660 1.00 97.94 120 ILE A N 1
ATOM 882 C CA . ILE A 1 120 ? -3.885 -8.103 -6.632 1.00 97.94 120 ILE A CA 1
ATOM 883 C C . ILE A 1 120 ? -2.638 -7.469 -6.019 1.00 97.94 120 ILE A C 1
ATOM 885 O O . ILE A 1 120 ? -1.554 -7.540 -6.594 1.00 97.94 120 ILE A O 1
ATOM 889 N N . ARG A 1 121 ? -2.780 -6.882 -4.830 1.00 95.19 121 ARG A N 1
ATOM 890 C CA . ARG A 1 121 ? -1.671 -6.351 -4.033 1.00 95.19 121 ARG A CA 1
ATOM 891 C C . ARG A 1 121 ? -1.142 -7.420 -3.086 1.00 95.19 121 ARG A C 1
ATOM 893 O O . ARG A 1 121 ? -1.886 -7.922 -2.244 1.00 95.19 121 ARG A O 1
ATOM 900 N N . ILE A 1 122 ? 0.154 -7.710 -3.185 1.00 95.75 122 ILE A N 1
ATOM 901 C CA . ILE A 1 122 ? 0.886 -8.495 -2.189 1.00 95.75 122 ILE A CA 1
ATOM 902 C C . ILE A 1 122 ? 1.925 -7.585 -1.549 1.00 95.75 122 ILE A C 1
ATOM 904 O O . ILE A 1 122 ? 2.766 -7.030 -2.247 1.00 95.75 122 ILE A O 1
ATOM 908 N N . TYR A 1 123 ? 1.881 -7.428 -0.233 1.00 90.31 123 TYR A N 1
ATOM 909 C CA . TYR A 1 123 ? 2.738 -6.488 0.479 1.00 90.31 123 TYR A CA 1
ATOM 910 C C . TYR A 1 123 ? 3.467 -7.159 1.638 1.00 90.31 123 TYR A C 1
ATOM 912 O O . TYR A 1 123 ? 2.871 -7.943 2.376 1.00 90.31 123 TYR A O 1
ATOM 920 N N . ARG A 1 124 ? 4.757 -6.865 1.828 1.00 84.88 124 ARG A N 1
ATOM 921 C CA . ARG A 1 124 ? 5.517 -7.285 3.025 1.00 84.88 124 ARG A CA 1
ATOM 922 C C . ARG A 1 124 ? 5.409 -8.775 3.352 1.00 84.88 124 ARG A C 1
ATOM 924 O O . ARG A 1 124 ? 5.264 -9.166 4.508 1.00 84.88 124 ARG A O 1
ATOM 931 N N . SER A 1 125 ? 5.444 -9.613 2.326 1.00 89.25 125 SER A N 1
ATOM 932 C CA . SER A 1 125 ? 5.143 -11.042 2.442 1.00 89.25 125 SER A CA 1
ATOM 933 C C . SER A 1 125 ? 6.317 -11.904 1.986 1.00 89.25 125 SER A C 1
ATOM 935 O O . SER A 1 125 ? 7.232 -11.432 1.308 1.00 89.25 125 SER A O 1
ATOM 937 N N . LYS A 1 126 ? 6.310 -13.181 2.368 1.00 91.69 126 LYS A N 1
ATOM 938 C CA . LYS A 1 126 ? 7.369 -14.137 2.020 1.00 91.69 126 LYS A CA 1
ATOM 939 C C . LYS A 1 126 ? 6.794 -15.416 1.433 1.00 91.69 126 LYS A C 1
ATOM 941 O O . LYS A 1 126 ? 5.706 -15.838 1.815 1.00 91.69 126 LYS A O 1
ATOM 946 N N . TYR A 1 127 ? 7.553 -16.064 0.553 1.00 95.38 127 TYR A N 1
ATOM 947 C CA . TYR A 1 127 ? 7.185 -17.347 -0.052 1.00 95.38 127 TYR A CA 1
ATOM 948 C C . TYR A 1 127 ? 5.828 -17.264 -0.763 1.00 95.38 127 TYR A C 1
ATOM 950 O O . TYR A 1 127 ? 4.877 -17.961 -0.416 1.00 95.38 127 TYR A O 1
ATOM 958 N N . VAL A 1 128 ? 5.728 -16.373 -1.744 1.00 98.38 128 VAL A N 1
ATOM 959 C CA . VAL A 1 128 ? 4.464 -16.068 -2.422 1.00 98.38 128 VAL A CA 1
ATOM 960 C C . VAL A 1 128 ? 4.428 -16.727 -3.790 1.00 98.38 128 VAL A C 1
ATOM 962 O O . VAL A 1 128 ? 5.384 -16.649 -4.558 1.00 98.38 128 VAL A O 1
ATOM 965 N N . THR A 1 129 ? 3.294 -17.343 -4.110 1.00 98.69 129 THR A N 1
ATOM 966 C CA . THR A 1 129 ? 3.010 -17.899 -5.432 1.00 98.69 129 THR A CA 1
ATOM 967 C C . THR A 1 129 ? 1.749 -17.271 -6.015 1.00 98.69 129 THR A C 1
ATOM 969 O O . THR A 1 129 ? 0.665 -17.403 -5.453 1.00 98.69 129 THR A O 1
ATOM 972 N N . LEU A 1 130 ? 1.882 -16.649 -7.183 1.00 98.81 130 LEU A N 1
ATOM 973 C CA . LEU A 1 130 ? 0.781 -16.197 -8.027 1.00 98.81 130 LEU A CA 1
ATOM 974 C C . LEU A 1 130 ? 0.831 -17.008 -9.319 1.00 98.81 130 LEU A C 1
ATOM 976 O O . LEU A 1 130 ? 1.807 -16.907 -10.063 1.00 98.81 130 LEU A O 1
ATOM 980 N N . ARG A 1 131 ? -0.175 -17.844 -9.589 1.00 98.62 131 ARG A N 1
ATOM 981 C CA . ARG A 1 131 ? -0.121 -18.705 -10.776 1.00 98.62 131 ARG A CA 1
ATOM 982 C C . ARG A 1 131 ? -1.448 -18.889 -11.477 1.00 98.62 131 ARG A C 1
ATOM 984 O O . ARG A 1 131 ? -2.467 -19.051 -10.821 1.00 98.62 131 ARG A O 1
ATOM 991 N N . ARG A 1 132 ? -1.436 -18.933 -12.812 1.00 98.75 132 ARG A N 1
ATOM 992 C CA . ARG A 1 132 ? -2.660 -19.121 -13.616 1.00 98.75 132 ARG A CA 1
ATOM 993 C C . ARG A 1 132 ? -3.756 -18.143 -13.175 1.00 98.75 132 ARG A C 1
ATOM 995 O O . ARG A 1 132 ? -4.843 -18.550 -12.781 1.00 98.75 132 ARG A O 1
ATOM 1002 N N . ILE A 1 133 ? -3.436 -16.852 -13.200 1.00 98.44 133 ILE A N 1
ATOM 1003 C CA . ILE A 1 133 ? -4.344 -15.757 -12.835 1.00 98.44 133 ILE A CA 1
ATOM 1004 C C . ILE A 1 133 ? -4.618 -14.906 -14.071 1.00 98.44 133 ILE A C 1
ATOM 1006 O O . ILE A 1 133 ? -3.712 -14.679 -14.872 1.00 98.44 133 ILE A O 1
ATOM 1010 N N . LYS A 1 134 ? -5.845 -14.407 -14.207 1.00 97.50 134 LYS A N 1
ATOM 1011 C CA . LYS A 1 134 ? -6.177 -13.302 -15.114 1.00 97.50 134 LYS A CA 1
ATOM 1012 C C . LYS A 1 134 ? -6.478 -12.047 -14.287 1.00 97.50 134 LYS A C 1
ATOM 1014 O O . LYS A 1 134 ? -7.202 -12.138 -13.303 1.00 97.50 134 LYS A O 1
ATOM 1019 N N . ALA A 1 135 ? -5.921 -10.891 -14.631 1.00 97.50 135 ALA A N 1
ATOM 1020 C CA . ALA A 1 135 ? -6.189 -9.652 -13.898 1.00 97.50 135 ALA A CA 1
ATOM 1021 C C . ALA A 1 135 ? -6.272 -8.438 -14.833 1.00 97.50 135 ALA A C 1
ATOM 1023 O O . ALA A 1 135 ? -5.415 -8.280 -15.699 1.00 97.50 135 ALA A O 1
ATOM 1024 N N . GLY A 1 136 ? -7.282 -7.581 -14.667 1.00 94.69 136 GLY A N 1
ATOM 1025 C CA . GLY A 1 136 ? -7.413 -6.380 -15.497 1.00 94.69 136 GLY A CA 1
ATOM 1026 C C . GLY A 1 136 ? -8.744 -5.644 -15.366 1.00 94.69 136 GLY A C 1
AT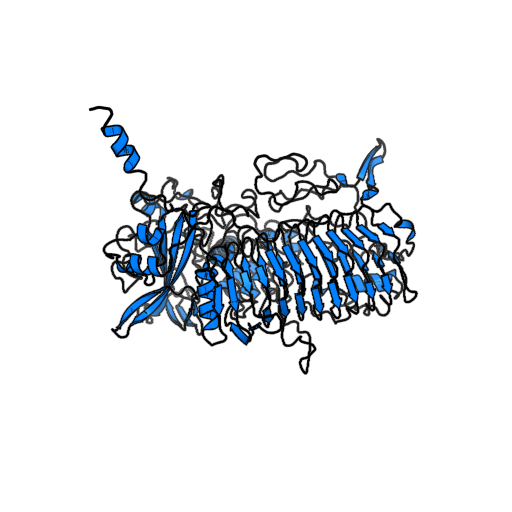OM 1027 O O . GLY A 1 136 ? -9.427 -5.736 -14.346 1.00 94.69 136 GLY A O 1
ATOM 1028 N N . TRP A 1 137 ? -9.121 -4.917 -16.417 1.00 92.75 137 TRP A N 1
ATOM 1029 C CA . TRP A 1 137 ? -10.362 -4.138 -16.486 1.00 92.75 137 TRP A CA 1
ATOM 1030 C C . TRP A 1 137 ? -11.156 -4.524 -17.724 1.00 92.75 137 TRP A C 1
ATOM 1032 O O . TRP A 1 137 ? -10.622 -4.565 -18.830 1.00 92.75 137 TRP A O 1
ATOM 1042 N N . SER A 1 138 ? -12.441 -4.812 -17.534 1.00 87.12 138 SER A N 1
ATOM 1043 C CA . SER A 1 138 ? -13.323 -5.362 -18.570 1.00 87.12 138 SER A CA 1
ATOM 1044 C C . SER A 1 138 ? -13.487 -4.457 -19.790 1.00 87.12 138 SER A C 1
ATOM 1046 O O . SER A 1 138 ? -13.705 -4.953 -20.893 1.00 87.12 138 SER A O 1
ATOM 1048 N N . ASP A 1 139 ? -13.346 -3.143 -19.625 1.00 79.31 139 ASP A N 1
ATOM 1049 C CA . ASP A 1 139 ? -13.402 -2.171 -20.720 1.00 79.31 139 ASP A CA 1
ATOM 1050 C C . ASP A 1 139 ? -12.131 -2.120 -21.581 1.00 79.31 139 ASP A C 1
ATOM 1052 O O . ASP A 1 139 ? -12.154 -1.598 -22.700 1.00 79.31 139 ASP A O 1
ATOM 1056 N N . ALA A 1 140 ? -11.055 -2.716 -21.076 1.00 72.06 140 ALA A N 1
ATOM 1057 C CA . ALA A 1 140 ? -9.799 -2.939 -21.763 1.00 72.06 140 ALA A CA 1
ATOM 1058 C C . ALA A 1 140 ? -9.653 -4.396 -22.251 1.00 72.06 140 ALA A C 1
ATOM 1060 O O . ALA A 1 140 ? -8.563 -4.801 -22.653 1.00 72.06 140 ALA A O 1
ATOM 1061 N N . ASP A 1 141 ? -10.724 -5.199 -22.239 1.00 72.31 141 ASP A N 1
ATOM 1062 C CA . ASP A 1 141 ? -10.702 -6.510 -22.888 1.00 72.31 141 ASP A CA 1
ATOM 1063 C C . ASP A 1 141 ? -10.842 -6.323 -24.416 1.00 72.31 141 ASP A C 1
ATOM 1065 O O . ASP A 1 141 ? -11.868 -5.810 -24.870 1.00 72.31 141 ASP A O 1
ATOM 1069 N N . PRO A 1 142 ? -9.851 -6.724 -25.237 1.00 62.06 142 PRO A N 1
ATOM 1070 C CA . PRO A 1 142 ? -9.896 -6.572 -26.698 1.00 62.06 142 PRO A CA 1
ATOM 1071 C C . PRO A 1 142 ? -11.048 -7.340 -27.363 1.00 62.06 142 PRO A C 1
ATOM 1073 O O . PRO A 1 142 ? -11.392 -7.060 -28.511 1.00 62.06 142 PRO A O 1
ATOM 1076 N N . VAL A 1 143 ? -11.640 -8.316 -26.667 1.00 67.50 143 VAL A N 1
ATOM 1077 C CA . VAL A 1 143 ? -12.797 -9.084 -27.145 1.00 67.50 143 VAL A CA 1
ATOM 1078 C C . VAL A 1 143 ? -14.108 -8.313 -26.922 1.00 67.50 143 VAL A C 1
ATOM 1080 O O . VAL A 1 143 ? -15.131 -8.632 -27.531 1.00 67.50 143 VAL A O 1
ATOM 1083 N N . ALA A 1 144 ? -14.102 -7.272 -26.083 1.00 63.31 144 ALA A N 1
ATOM 1084 C CA . ALA A 1 144 ? -15.271 -6.443 -25.833 1.00 63.31 144 ALA A CA 1
ATOM 1085 C C . ALA A 1 144 ? -15.553 -5.483 -27.004 1.00 63.31 144 ALA A C 1
ATOM 1087 O O . ALA A 1 144 ? -14.665 -4.818 -27.546 1.00 63.31 144 ALA A O 1
ATOM 1088 N N . ALA A 1 145 ? -16.829 -5.359 -27.380 1.00 50.06 145 ALA A N 1
ATOM 1089 C CA . ALA A 1 145 ? -17.261 -4.364 -28.356 1.00 50.06 145 ALA A CA 1
ATOM 1090 C C . ALA A 1 145 ? -16.957 -2.946 -27.832 1.00 50.06 145 ALA A C 1
ATOM 1092 O O . ALA A 1 145 ? -17.457 -2.556 -26.780 1.00 50.06 145 ALA A O 1
ATOM 1093 N N . GLY A 1 146 ? -16.155 -2.170 -28.569 1.00 57.09 146 GLY A N 1
ATOM 1094 C CA . GLY A 1 146 ? -15.772 -0.809 -28.167 1.00 57.09 146 GLY A CA 1
ATOM 1095 C C . GLY A 1 146 ? -14.556 -0.717 -27.236 1.00 57.09 146 GLY A C 1
ATOM 1096 O O . GLY A 1 146 ? -14.394 0.316 -26.590 1.00 57.09 146 GLY A O 1
ATOM 1097 N N . TYR A 1 147 ? -13.718 -1.761 -27.188 1.00 62.56 147 TYR A N 1
ATOM 1098 C CA . TYR A 1 147 ? -12.428 -1.798 -26.491 1.00 62.56 147 TYR A CA 1
ATOM 1099 C C . TYR A 1 147 ? -11.637 -0.479 -26.596 1.00 62.56 147 TYR A C 1
ATOM 1101 O O . TYR A 1 147 ? -11.296 -0.032 -27.698 1.00 62.56 147 TYR A O 1
ATOM 1109 N N . GLN A 1 148 ? -11.325 0.121 -25.442 1.00 73.44 148 GLN A N 1
ATOM 1110 C CA . GLN A 1 148 ? -10.395 1.246 -25.312 1.00 73.44 148 GLN A CA 1
ATOM 1111 C C . GLN A 1 148 ? -9.710 1.213 -23.943 1.00 73.44 148 GLN A C 1
ATOM 1113 O O . GLN A 1 148 ? -10.378 1.150 -22.915 1.00 73.44 148 GLN A O 1
ATOM 1118 N N . VAL A 1 149 ? -8.383 1.356 -23.926 1.00 78.81 149 VAL A N 1
ATOM 1119 C CA . VAL A 1 149 ? -7.635 1.662 -22.697 1.00 78.81 149 VAL A CA 1
ATOM 1120 C C . VAL A 1 149 ? -8.068 3.018 -22.135 1.00 78.81 149 VAL A C 1
ATOM 1122 O O . VAL A 1 149 ? -8.206 3.988 -22.888 1.00 78.81 149 VAL A O 1
ATOM 1125 N N . LYS A 1 150 ? -8.283 3.105 -20.815 1.00 82.75 150 LYS A N 1
ATOM 1126 C CA . LYS A 1 150 ? -8.768 4.328 -20.158 1.00 82.75 150 LYS A CA 1
ATOM 1127 C C . LYS A 1 150 ? -7.839 4.791 -19.036 1.00 82.75 150 LYS A C 1
ATOM 1129 O O . LYS A 1 150 ? -7.524 3.992 -18.159 1.00 82.75 150 LYS A O 1
ATOM 1134 N N . PRO A 1 151 ? -7.528 6.098 -18.950 1.00 81.94 151 PRO A N 1
ATOM 1135 C CA . PRO A 1 151 ? -6.805 6.678 -17.810 1.00 81.94 151 PRO A CA 1
ATOM 1136 C C . PRO A 1 151 ? -7.534 6.564 -16.457 1.00 81.94 151 PRO A C 1
ATOM 1138 O O . PRO A 1 151 ? -6.967 6.897 -15.421 1.00 81.94 151 PRO A O 1
ATOM 1141 N N . SER A 1 152 ? -8.809 6.156 -16.454 1.00 80.12 152 SER A N 1
ATOM 1142 C CA . SER A 1 152 ? -9.606 5.940 -15.241 1.00 80.12 152 SER A CA 1
ATOM 1143 C C . SER A 1 152 ? -9.399 4.570 -14.593 1.00 80.12 152 SER A C 1
ATOM 1145 O O . SER A 1 152 ? -9.890 4.374 -13.482 1.00 80.12 152 SER A O 1
ATOM 1147 N N . ASN A 1 153 ? -8.727 3.637 -15.275 1.00 87.62 153 ASN A N 1
ATOM 1148 C CA . ASN A 1 153 ? -8.468 2.296 -14.755 1.00 87.62 153 ASN A CA 1
ATOM 1149 C C . ASN A 1 153 ? -7.434 2.336 -13.618 1.00 87.62 153 ASN A C 1
ATOM 1151 O O . ASN A 1 153 ? -6.801 3.361 -13.345 1.00 87.62 153 ASN A O 1
ATOM 1155 N N . GLY A 1 154 ? -7.294 1.219 -12.911 1.00 85.81 154 GLY A N 1
ATOM 1156 C CA . GLY A 1 154 ? -6.325 1.100 -11.830 1.00 85.81 154 GLY A CA 1
ATOM 1157 C C . GLY A 1 154 ? -4.880 0.967 -12.314 1.00 85.81 154 GLY A C 1
ATOM 1158 O O . GLY A 1 154 ? -4.602 0.771 -13.497 1.00 85.81 154 GLY A O 1
ATOM 1159 N N . PHE A 1 155 ? -3.949 1.122 -11.371 1.00 87.19 155 PHE A N 1
ATOM 1160 C CA . PHE A 1 155 ? -2.517 1.257 -11.658 1.00 87.19 155 PHE A CA 1
ATOM 1161 C C . PHE A 1 155 ? -1.858 -0.070 -11.975 1.00 87.19 155 PHE A C 1
ATOM 1163 O O . PHE A 1 155 ? -1.186 -0.179 -12.997 1.00 87.19 155 PHE A O 1
ATOM 1170 N N . TYR A 1 156 ? -2.093 -1.076 -11.134 1.00 93.38 156 TYR A N 1
ATOM 1171 C CA . TYR A 1 156 ? -1.438 -2.369 -11.254 1.00 93.38 156 TYR A CA 1
ATOM 1172 C C . TYR A 1 156 ? -2.455 -3.506 -11.222 1.00 93.38 156 TYR A C 1
ATOM 1174 O O . TYR A 1 156 ? -3.205 -3.643 -10.253 1.00 93.38 156 TYR A O 1
ATOM 1182 N N . ALA A 1 157 ? -2.473 -4.362 -12.243 1.00 96.06 157 ALA A N 1
ATOM 1183 C CA . ALA A 1 157 ? -3.308 -5.562 -12.206 1.00 96.06 157 ALA A CA 1
ATOM 1184 C C . ALA A 1 157 ? -2.721 -6.608 -11.236 1.00 96.06 157 ALA A C 1
ATOM 1186 O O . ALA A 1 157 ? -3.442 -7.157 -10.400 1.00 96.06 157 ALA A O 1
ATOM 1187 N N . ILE A 1 158 ? -1.403 -6.826 -11.283 1.00 98.31 158 ILE A N 1
ATOM 1188 C CA . ILE A 1 158 ? -0.652 -7.666 -10.338 1.00 98.31 158 ILE A CA 1
ATOM 1189 C C . ILE A 1 158 ? 0.446 -6.809 -9.693 1.00 98.31 158 ILE A C 1
ATOM 1191 O O . ILE A 1 158 ? 1.300 -6.282 -10.400 1.00 98.31 158 ILE A O 1
ATOM 1195 N N . TYR A 1 159 ? 0.409 -6.670 -8.361 1.00 96.56 159 TYR A N 1
ATOM 1196 C CA . TYR A 1 159 ? 1.197 -5.699 -7.586 1.00 96.56 159 TYR A CA 1
ATOM 1197 C C . TYR A 1 159 ? 1.873 -6.283 -6.325 1.00 96.56 159 TYR A C 1
ATOM 1199 O O . TYR A 1 159 ? 1.513 -5.936 -5.193 1.00 96.56 159 TYR A O 1
ATOM 1207 N N . PRO A 1 160 ? 2.836 -7.207 -6.462 1.00 96.94 160 PRO A N 1
ATOM 1208 C CA . PRO A 1 160 ? 3.767 -7.541 -5.393 1.00 96.94 160 PRO A CA 1
ATOM 1209 C C . PRO A 1 160 ? 4.779 -6.416 -5.126 1.00 96.94 160 PRO A C 1
ATOM 1211 O O . PRO A 1 160 ? 5.523 -5.992 -6.010 1.00 96.94 160 PRO A O 1
ATOM 1214 N N . VAL A 1 161 ? 4.853 -5.980 -3.870 1.00 92.44 161 VAL A N 1
ATOM 1215 C CA . VAL A 1 161 ? 5.829 -4.998 -3.386 1.00 92.44 161 VAL A CA 1
ATOM 1216 C C . VAL A 1 161 ? 6.361 -5.390 -2.011 1.00 92.44 161 VAL A C 1
ATOM 1218 O O . VAL A 1 161 ? 5.590 -5.784 -1.135 1.00 92.44 161 VAL A O 1
ATOM 1221 N N . MET A 1 162 ? 7.677 -5.299 -1.799 1.00 88.94 162 MET A N 1
ATOM 1222 C CA . MET A 1 162 ? 8.323 -5.836 -0.590 1.00 88.94 162 MET A CA 1
ATOM 1223 C C . MET A 1 162 ? 7.989 -7.313 -0.382 1.00 88.94 162 MET A C 1
ATOM 1225 O O . MET A 1 162 ? 7.458 -7.713 0.654 1.00 88.94 162 MET A O 1
ATOM 1229 N N . VAL A 1 163 ? 8.249 -8.131 -1.401 1.00 92.94 163 VAL A N 1
ATOM 1230 C CA . VAL A 1 163 ? 8.046 -9.578 -1.337 1.00 92.94 163 VAL A CA 1
ATOM 1231 C C . VAL A 1 163 ? 9.387 -10.293 -1.445 1.00 92.94 163 VAL A C 1
ATOM 1233 O O . VAL A 1 163 ? 10.240 -9.934 -2.254 1.00 92.94 163 VAL A O 1
ATOM 1236 N N . GLN A 1 164 ? 9.578 -11.314 -0.614 1.00 92.31 164 GLN A N 1
ATOM 1237 C CA . GLN A 1 164 ? 10.716 -12.226 -0.708 1.00 92.31 164 GLN A CA 1
ATOM 1238 C C . GLN A 1 164 ? 10.252 -13.580 -1.222 1.00 92.31 164 GLN A C 1
ATOM 1240 O O . GLN A 1 164 ? 9.222 -14.083 -0.766 1.00 92.31 164 GLN A O 1
ATOM 1245 N N . GLN A 1 165 ? 11.053 -14.212 -2.080 1.00 95.44 165 GLN A N 1
ATOM 1246 C CA . GLN A 1 165 ? 10.775 -15.562 -2.580 1.00 95.44 165 GLN A CA 1
ATOM 1247 C C . GLN A 1 165 ? 9.440 -15.592 -3.343 1.00 95.44 165 GLN A C 1
ATOM 1249 O O . GLN A 1 165 ? 8.470 -16.223 -2.917 1.00 95.44 165 GLN A O 1
ATOM 1254 N N . LEU A 1 166 ? 9.388 -14.838 -4.442 1.00 98.44 166 LEU A N 1
ATOM 1255 C CA . LEU A 1 166 ? 8.184 -14.600 -5.236 1.00 98.44 166 LEU A CA 1
ATOM 1256 C C . LEU A 1 166 ? 8.214 -15.401 -6.539 1.00 98.44 166 LEU A C 1
ATOM 1258 O O . LEU A 1 166 ? 9.148 -15.273 -7.328 1.00 98.44 166 LEU A O 1
ATOM 1262 N N . LEU A 1 167 ? 7.150 -16.156 -6.799 1.00 98.81 167 LEU A N 1
ATOM 1263 C CA . LEU A 1 167 ? 6.872 -16.776 -8.091 1.00 98.81 167 LEU A CA 1
ATOM 1264 C C . LEU A 1 167 ? 5.605 -16.171 -8.705 1.00 98.81 167 LEU A C 1
ATOM 1266 O O . LEU A 1 167 ? 4.537 -16.250 -8.098 1.00 98.81 167 LEU A O 1
ATOM 1270 N N . VAL A 1 168 ? 5.716 -15.632 -9.920 1.00 98.81 168 VAL A N 1
ATOM 1271 C CA . VAL A 1 168 ? 4.584 -15.220 -10.764 1.00 98.81 168 VAL A CA 1
ATOM 1272 C C . VAL A 1 168 ? 4.648 -15.973 -12.090 1.00 98.81 168 VAL A C 1
ATOM 1274 O O . VAL A 1 168 ? 5.581 -15.771 -12.874 1.00 98.81 168 VAL A O 1
ATOM 1277 N N . GLU A 1 169 ? 3.682 -16.859 -12.345 1.00 98.69 169 GLU A N 1
ATOM 1278 C CA . GLU A 1 169 ? 3.700 -17.690 -13.553 1.00 98.69 169 GLU A CA 1
ATOM 1279 C C . GLU A 1 169 ? 2.349 -17.942 -14.225 1.00 98.69 169 GLU A C 1
ATOM 1281 O O . GLU A 1 169 ? 1.305 -18.043 -13.582 1.00 98.69 169 GLU A O 1
ATOM 1286 N N . ASP A 1 170 ? 2.377 -18.111 -15.548 1.00 98.75 170 ASP A N 1
ATOM 1287 C CA . ASP A 1 170 ? 1.209 -18.492 -16.354 1.00 98.75 170 ASP A CA 1
ATOM 1288 C C . ASP A 1 170 ? 0.020 -17.507 -16.225 1.00 98.75 170 ASP A C 1
ATOM 1290 O O . ASP A 1 170 ? -1.153 -17.879 -16.395 1.00 98.75 170 ASP A O 1
ATOM 1294 N N . THR A 1 171 ? 0.315 -16.239 -15.903 1.00 98.56 171 THR A N 1
ATOM 1295 C CA . THR A 1 171 ? -0.678 -15.176 -15.681 1.00 98.56 171 THR A CA 1
ATOM 1296 C C . THR A 1 171 ? -0.947 -14.335 -16.933 1.00 98.56 171 THR A C 1
ATOM 1298 O O . THR A 1 171 ? -0.131 -14.298 -17.853 1.00 98.56 171 THR A O 1
ATOM 1301 N N . TYR A 1 172 ? -2.109 -13.678 -16.974 1.00 97.62 172 TYR A N 1
ATOM 1302 C CA . TYR A 1 172 ? -2.503 -12.723 -18.012 1.00 97.62 172 TYR A CA 1
ATOM 1303 C C . TYR A 1 172 ? -2.922 -11.390 -17.377 1.00 97.62 172 TYR A C 1
ATOM 1305 O O . TYR A 1 172 ? -3.856 -11.378 -16.571 1.00 97.62 172 TYR A O 1
ATOM 1313 N N . SER A 1 173 ? -2.258 -10.287 -17.730 1.00 96.75 173 SER A N 1
ATOM 1314 C CA . SER A 1 173 ? -2.546 -8.944 -17.203 1.00 96.75 173 SER A CA 1
ATOM 1315 C C . SER A 1 173 ? -2.863 -7.928 -18.301 1.00 96.75 173 SER A C 1
ATOM 1317 O O . SER A 1 173 ? -2.217 -7.913 -19.354 1.00 96.75 173 SER A O 1
ATOM 1319 N N . TYR A 1 174 ? -3.867 -7.073 -18.070 1.00 94.19 174 TYR A N 1
ATOM 1320 C CA . TYR A 1 174 ? -4.316 -6.122 -19.088 1.00 94.19 174 TYR A CA 1
ATOM 1321 C C . TYR A 1 174 ? -5.021 -4.868 -18.561 1.00 94.19 174 TYR A C 1
ATOM 1323 O O . TYR A 1 174 ? -5.668 -4.896 -17.517 1.00 94.19 174 TYR A O 1
ATOM 1331 N N . GLY A 1 175 ? -4.941 -3.775 -19.330 1.00 91.75 175 GLY A N 1
ATOM 1332 C CA . GLY A 1 175 ? -5.714 -2.547 -19.112 1.00 91.75 175 GLY A CA 1
ATOM 1333 C C . GLY A 1 175 ? -5.205 -1.606 -18.018 1.00 91.75 175 GLY A C 1
ATOM 1334 O O . GLY A 1 175 ? -5.938 -0.691 -17.637 1.00 91.75 175 GLY A O 1
ATOM 1335 N N . SER A 1 176 ? -3.993 -1.831 -17.509 1.00 92.69 176 SER A N 1
ATOM 1336 C CA . SER A 1 176 ? -3.395 -1.065 -16.410 1.00 92.69 176 SER A CA 1
ATOM 1337 C C . SER A 1 176 ? -2.877 0.297 -16.867 1.00 92.69 176 SER A C 1
ATOM 1339 O O . SER A 1 176 ? -2.171 0.378 -17.876 1.00 92.69 176 SER A O 1
ATOM 1341 N N . VAL A 1 177 ? -3.167 1.360 -16.103 1.00 91.12 177 VAL A N 1
ATOM 1342 C CA . VAL A 1 177 ? -2.656 2.726 -16.381 1.00 91.12 177 VAL A CA 1
ATOM 1343 C C . VAL A 1 177 ? -1.205 2.931 -15.948 1.00 91.12 177 VAL A C 1
ATOM 1345 O O . VAL A 1 177 ? -0.646 4.006 -16.140 1.00 91.12 177 VAL A O 1
ATOM 1348 N N . ASP A 1 178 ? -0.605 1.914 -15.348 1.00 91.00 178 ASP A N 1
ATOM 1349 C CA . ASP A 1 178 ? 0.811 1.856 -15.024 1.00 91.00 178 ASP A CA 1
ATOM 1350 C C . ASP A 1 178 ? 1.353 0.519 -15.561 1.00 91.00 178 ASP A C 1
ATOM 1352 O O . ASP A 1 178 ? 1.385 0.331 -16.782 1.00 91.00 178 ASP A O 1
ATOM 1356 N N . ALA A 1 179 ? 1.637 -0.465 -14.707 1.00 94.50 179 ALA A N 1
ATOM 1357 C CA . ALA A 1 179 ? 2.116 -1.776 -15.133 1.00 94.50 179 ALA A CA 1
ATOM 1358 C C . ALA A 1 179 ? 1.061 -2.888 -15.029 1.00 94.50 179 ALA A C 1
ATOM 1360 O O . ALA A 1 179 ? 0.386 -3.038 -14.012 1.00 94.50 179 ALA A O 1
ATOM 1361 N N . GLY A 1 180 ? 0.956 -3.734 -16.059 1.00 96.19 180 GLY A N 1
ATOM 1362 C CA . GLY A 1 180 ? 0.113 -4.934 -16.006 1.00 96.19 180 GLY A CA 1
ATOM 1363 C C . GLY A 1 180 ? 0.615 -5.933 -14.962 1.00 96.19 180 GLY A C 1
ATOM 1364 O O . GLY A 1 180 ? -0.152 -6.440 -14.141 1.00 96.19 180 GLY A O 1
ATOM 1365 N N . LEU A 1 181 ? 1.918 -6.210 -14.975 1.00 98.12 181 LEU A N 1
ATOM 1366 C CA . LEU A 1 181 ? 2.599 -7.008 -13.959 1.00 98.12 181 LEU A CA 1
ATOM 1367 C C . LEU A 1 181 ? 3.755 -6.191 -13.389 1.00 98.12 181 LEU A C 1
ATOM 1369 O O . LEU A 1 181 ? 4.769 -5.995 -14.051 1.00 98.12 181 LEU A O 1
ATOM 1373 N N . TYR A 1 182 ? 3.596 -5.738 -12.153 1.00 97.06 182 TYR A N 1
ATOM 1374 C CA . TYR A 1 182 ? 4.602 -4.974 -11.430 1.00 97.06 182 TYR A CA 1
ATOM 1375 C C . TYR A 1 182 ? 5.291 -5.845 -10.382 1.00 97.06 182 TYR A C 1
ATOM 1377 O O . TYR A 1 182 ? 4.626 -6.615 -9.695 1.00 97.06 182 TYR A O 1
ATOM 1385 N N . VAL A 1 183 ? 6.598 -5.686 -10.191 1.00 97.50 183 VAL A N 1
ATOM 1386 C CA . VAL A 1 183 ? 7.305 -6.177 -9.006 1.00 97.50 183 VAL A CA 1
ATOM 1387 C C . VAL A 1 183 ? 8.198 -5.071 -8.463 1.00 97.50 183 VAL A C 1
ATOM 1389 O O . VAL A 1 183 ? 9.115 -4.632 -9.148 1.00 97.50 183 VAL A O 1
ATOM 1392 N N . GLY A 1 184 ? 7.964 -4.658 -7.216 1.00 93.75 184 GLY A N 1
ATOM 1393 C CA . GLY A 1 184 ? 8.684 -3.537 -6.606 1.00 93.75 184 GLY A CA 1
ATOM 1394 C C . GLY A 1 184 ? 9.384 -3.903 -5.309 1.00 93.75 184 GLY A C 1
ATOM 1395 O O . GLY A 1 184 ? 8.838 -4.656 -4.499 1.00 93.75 184 GLY A O 1
ATOM 1396 N N . GLN A 1 185 ? 10.577 -3.363 -5.072 1.00 91.00 185 GLN A N 1
ATOM 1397 C CA . GLN A 1 185 ? 11.275 -3.423 -3.781 1.00 91.00 185 GLN A CA 1
ATOM 1398 C C . GLN A 1 185 ? 11.346 -4.854 -3.217 1.00 91.00 185 GLN A C 1
ATOM 1400 O O . GLN A 1 185 ? 11.149 -5.088 -2.027 1.00 91.00 185 GLN A O 1
ATOM 1405 N N . SER A 1 186 ? 11.521 -5.832 -4.104 1.00 93.81 186 SER A N 1
ATOM 1406 C CA . SER A 1 186 ? 11.382 -7.263 -3.819 1.00 93.81 186 SER A CA 1
ATOM 1407 C C . SER A 1 186 ? 12.692 -7.993 -4.078 1.00 93.81 186 SER A C 1
ATOM 1409 O O . SER A 1 186 ? 13.593 -7.470 -4.737 1.00 93.81 186 SER A O 1
ATOM 1411 N N . SER A 1 187 ? 12.820 -9.194 -3.520 1.00 93.00 187 SER A N 1
ATOM 1412 C CA . SER A 1 187 ? 14.059 -9.968 -3.585 1.00 93.00 187 SER A CA 1
ATOM 1413 C C . SER A 1 187 ? 13.794 -11.448 -3.837 1.00 93.00 187 SER A C 1
ATOM 1415 O O . SER A 1 187 ? 12.856 -12.011 -3.272 1.00 93.00 187 SER A O 1
ATOM 1417 N N . ASP A 1 188 ? 14.641 -12.080 -4.653 1.00 95.50 188 ASP A N 1
ATOM 1418 C CA . ASP A 1 188 ? 14.488 -13.479 -5.077 1.00 95.50 188 ASP A CA 1
ATOM 1419 C C . ASP A 1 188 ? 13.142 -13.698 -5.784 1.00 95.50 188 ASP A C 1
ATOM 1421 O O . ASP A 1 188 ? 12.168 -14.192 -5.207 1.00 95.50 188 ASP A O 1
ATOM 1425 N N . VAL A 1 189 ? 13.088 -13.271 -7.045 1.00 98.25 189 VAL A N 1
ATOM 1426 C CA . VAL A 1 189 ? 11.850 -13.170 -7.826 1.00 98.25 189 VAL A CA 1
ATOM 1427 C C . VAL A 1 189 ? 11.966 -13.989 -9.108 1.00 98.25 189 VAL A C 1
ATOM 1429 O O . VAL A 1 189 ? 12.955 -13.876 -9.823 1.00 98.25 189 VAL A O 1
ATOM 1432 N N . ILE A 1 190 ? 10.932 -14.761 -9.448 1.00 98.81 190 ILE A N 1
ATOM 1433 C CA . ILE A 1 190 ? 10.766 -15.374 -10.771 1.00 98.81 190 ILE A CA 1
ATOM 1434 C C . ILE A 1 190 ? 9.434 -14.921 -11.377 1.00 98.81 190 ILE A C 1
ATOM 1436 O O . ILE A 1 190 ? 8.370 -15.204 -10.831 1.00 98.81 190 ILE A O 1
ATOM 1440 N N . VAL A 1 191 ? 9.503 -14.276 -12.542 1.00 98.81 191 VAL A N 1
ATOM 1441 C CA . VAL A 1 191 ? 8.372 -13.889 -13.395 1.00 98.81 191 VAL A CA 1
ATOM 1442 C C . VAL A 1 191 ? 8.495 -14.656 -14.708 1.00 98.81 191 VAL A C 1
ATOM 1444 O O . VAL A 1 191 ? 9.345 -14.328 -15.540 1.00 98.81 191 VAL A O 1
ATOM 1447 N N . ARG A 1 192 ? 7.677 -15.698 -14.907 1.00 98.75 192 ARG A N 1
ATOM 1448 C CA . ARG A 1 192 ? 7.798 -16.559 -16.093 1.00 98.75 192 ARG A CA 1
ATOM 1449 C C . ARG A 1 192 ? 6.502 -16.950 -16.783 1.00 98.75 192 ARG A C 1
ATOM 1451 O O . ARG A 1 192 ? 5.505 -17.211 -16.124 1.00 98.75 192 ARG A O 1
ATOM 1458 N N . ARG A 1 193 ? 6.548 -17.110 -18.109 1.00 98.81 193 ARG A N 1
ATOM 1459 C CA . ARG A 1 193 ? 5.401 -17.571 -18.924 1.00 98.81 193 ARG A CA 1
ATOM 1460 C C . ARG A 1 193 ? 4.134 -16.729 -18.730 1.00 98.81 193 ARG A C 1
ATOM 1462 O O . ARG A 1 193 ? 3.024 -17.246 -18.787 1.00 98.81 193 ARG A O 1
ATOM 1469 N N . ASN A 1 194 ? 4.299 -15.437 -18.471 1.00 98.81 194 ASN A N 1
ATOM 1470 C CA . ASN A 1 194 ? 3.191 -14.503 -18.336 1.00 98.81 194 ASN A CA 1
ATOM 1471 C C . ASN A 1 194 ? 2.938 -13.774 -19.651 1.00 98.81 194 ASN A C 1
ATOM 1473 O O . ASN A 1 194 ? 3.824 -13.646 -20.499 1.00 98.81 194 ASN A O 1
ATOM 1477 N N . GLU A 1 195 ? 1.729 -13.256 -19.784 1.00 98.44 195 GLU A N 1
ATOM 1478 C CA . GLU A 1 195 ? 1.309 -12.451 -20.914 1.00 98.44 195 GLU A CA 1
ATOM 1479 C C . GLU A 1 195 ? 0.744 -11.116 -20.418 1.00 98.44 195 GLU A C 1
ATOM 1481 O O . GLU A 1 195 ? -0.175 -11.089 -19.604 1.00 98.44 195 GLU A O 1
ATOM 1486 N N . ALA A 1 196 ? 1.309 -10.007 -20.891 1.00 97.81 196 ALA A N 1
ATOM 1487 C CA . ALA A 1 196 ? 0.905 -8.658 -20.511 1.00 97.81 196 ALA A CA 1
ATOM 1488 C C . ALA A 1 196 ? 0.524 -7.858 -21.759 1.00 97.81 196 ALA A C 1
ATOM 1490 O O . ALA A 1 196 ? 1.357 -7.677 -22.658 1.00 97.81 196 ALA A O 1
ATOM 1491 N N . ARG A 1 197 ? -0.723 -7.379 -21.817 1.00 94.69 197 ARG A N 1
ATOM 1492 C CA . ARG A 1 197 ? -1.253 -6.649 -22.976 1.00 94.69 197 ARG A CA 1
ATOM 1493 C C . ARG A 1 197 ? -2.003 -5.385 -22.624 1.00 94.69 197 ARG A C 1
ATOM 1495 O O . ARG A 1 197 ? -2.716 -5.351 -21.634 1.00 94.69 197 ARG A O 1
ATOM 1502 N N . TYR A 1 198 ? -1.925 -4.378 -23.491 1.00 93.50 198 TYR A N 1
ATOM 1503 C CA . TYR A 1 198 ? -2.745 -3.169 -23.378 1.00 93.50 198 TYR A CA 1
ATOM 1504 C C . TYR A 1 198 ? -2.589 -2.420 -22.050 1.00 93.50 198 TYR A C 1
ATOM 1506 O O . TYR A 1 198 ? -3.530 -1.817 -21.541 1.00 93.50 198 TYR A O 1
ATOM 1514 N N . ASN A 1 199 ? -1.387 -2.464 -21.488 1.00 95.06 199 ASN A N 1
ATOM 1515 C CA . ASN A 1 199 ? -0.982 -1.678 -20.331 1.00 95.06 199 ASN A CA 1
ATOM 1516 C C . ASN A 1 199 ? -0.118 -0.497 -20.792 1.00 95.06 199 ASN A C 1
ATOM 1518 O O . ASN A 1 199 ? 0.306 -0.441 -21.956 1.00 95.06 199 ASN A O 1
ATOM 1522 N N . VAL A 1 200 ? 0.203 0.434 -19.892 1.00 94.31 200 VAL A N 1
ATOM 1523 C CA . VAL A 1 200 ? 1.292 1.376 -20.179 1.00 94.31 200 VAL A CA 1
ATOM 1524 C C . VAL A 1 200 ? 2.607 0.601 -20.196 1.00 94.31 200 VAL A C 1
ATOM 1526 O O . VAL A 1 200 ? 3.215 0.461 -21.256 1.00 94.31 200 VAL A O 1
ATOM 1529 N N . ILE A 1 201 ? 2.979 -0.026 -19.087 1.00 96.75 201 ILE A N 1
ATOM 1530 C CA . ILE A 1 201 ? 4.094 -0.971 -19.025 1.00 96.75 201 ILE A CA 1
ATOM 1531 C C . ILE A 1 201 ? 3.548 -2.400 -18.985 1.00 96.75 201 ILE A C 1
ATOM 1533 O O . ILE A 1 201 ? 2.669 -2.726 -18.191 1.00 96.75 201 ILE A O 1
ATOM 1537 N N . GLY A 1 202 ? 4.057 -3.285 -19.840 1.00 97.88 202 GLY A N 1
ATOM 1538 C CA . GLY A 1 202 ? 3.697 -4.703 -19.778 1.00 97.88 202 GLY A CA 1
ATOM 1539 C C . GLY A 1 202 ? 4.166 -5.345 -18.468 1.00 97.88 202 GLY A C 1
ATOM 1540 O O . GLY A 1 202 ? 3.351 -5.760 -17.641 1.00 97.88 202 GLY A O 1
ATOM 1541 N N . ILE A 1 203 ? 5.488 -5.410 -18.290 1.00 98.56 203 ILE A N 1
ATOM 1542 C CA . ILE A 1 203 ? 6.153 -5.971 -17.106 1.00 98.56 203 ILE A CA 1
ATOM 1543 C C . ILE A 1 203 ? 7.134 -4.949 -16.528 1.00 98.56 203 ILE A C 1
ATOM 1545 O O . ILE A 1 203 ? 7.980 -4.431 -17.256 1.00 98.56 203 ILE A O 1
ATOM 1549 N N . GLU A 1 204 ? 7.053 -4.708 -15.224 1.00 97.25 204 GLU A N 1
ATOM 1550 C CA . GLU A 1 204 ? 7.876 -3.728 -14.515 1.00 97.25 204 GLU A CA 1
ATOM 1551 C C . GLU A 1 204 ? 8.651 -4.351 -13.349 1.00 97.25 204 GLU A C 1
ATOM 1553 O O . GLU A 1 204 ? 8.075 -5.083 -12.541 1.00 97.25 204 GLU A O 1
ATOM 1558 N N . LEU A 1 205 ? 9.945 -4.031 -13.250 1.00 96.44 205 LEU A N 1
ATOM 1559 C CA . LEU A 1 205 ? 10.789 -4.268 -12.079 1.00 96.44 205 LEU A CA 1
ATOM 1560 C C . LEU A 1 205 ? 11.258 -2.923 -11.499 1.00 96.44 205 LEU A C 1
ATOM 1562 O O . LEU A 1 205 ? 12.085 -2.248 -12.108 1.00 96.44 205 LEU A O 1
ATOM 1566 N N . GLU A 1 206 ? 10.771 -2.565 -10.313 1.00 93.94 206 GLU A N 1
ATOM 1567 C CA . GLU A 1 206 ? 11.196 -1.373 -9.564 1.00 93.94 206 GLU A CA 1
ATOM 1568 C C . GLU A 1 206 ? 12.081 -1.802 -8.387 1.00 93.94 206 GLU A C 1
ATOM 1570 O O . GLU A 1 206 ? 11.618 -2.514 -7.491 1.00 93.94 206 GLU A O 1
ATOM 1575 N N . ASN A 1 207 ? 13.345 -1.376 -8.340 1.00 92.38 207 ASN A N 1
ATOM 1576 C CA . ASN A 1 207 ? 14.231 -1.627 -7.196 1.00 92.38 207 ASN A CA 1
ATOM 1577 C C . ASN A 1 207 ? 14.305 -3.117 -6.788 1.00 92.38 207 ASN A C 1
ATOM 1579 O O . ASN A 1 207 ? 14.270 -3.449 -5.600 1.00 92.38 207 ASN A O 1
ATOM 1583 N N . VAL A 1 208 ? 14.350 -4.046 -7.751 1.00 94.06 208 VAL A N 1
ATOM 1584 C CA . VAL A 1 208 ? 14.328 -5.505 -7.504 1.00 94.06 208 VAL A CA 1
ATOM 1585 C C . VAL A 1 208 ? 15.742 -6.076 -7.420 1.00 94.06 208 VAL A C 1
ATOM 1587 O O . VAL A 1 208 ? 16.582 -5.772 -8.261 1.00 94.06 208 VAL A O 1
ATOM 1590 N N . GLN A 1 209 ? 15.998 -6.953 -6.444 1.00 93.25 209 GLN A N 1
ATOM 1591 C CA . GLN A 1 209 ? 17.256 -7.703 -6.349 1.00 93.25 209 GLN A CA 1
ATOM 1592 C C . GLN A 1 209 ? 17.048 -9.181 -6.685 1.00 93.25 209 GLN A C 1
ATOM 1594 O O . GLN A 1 209 ? 16.113 -9.813 -6.186 1.00 93.25 209 GLN A O 1
ATOM 1599 N N . ARG A 1 210 ? 17.959 -9.772 -7.468 1.00 94.75 210 ARG A N 1
ATOM 1600 C CA . ARG A 1 210 ? 17.916 -11.202 -7.838 1.00 94.75 210 ARG A CA 1
ATOM 1601 C C . ARG A 1 210 ? 16.587 -11.590 -8.499 1.00 94.75 210 ARG A C 1
ATOM 1603 O O . ARG A 1 210 ? 15.925 -12.547 -8.090 1.00 94.75 210 ARG A O 1
ATOM 1610 N N . GLY A 1 211 ? 16.162 -10.811 -9.490 1.00 97.31 211 GLY A N 1
ATOM 1611 C CA . GLY A 1 211 ? 14.978 -11.085 -10.301 1.00 97.31 211 GLY A CA 1
ATOM 1612 C C . GLY A 1 211 ? 15.300 -11.875 -11.568 1.00 97.31 211 GLY A C 1
ATOM 1613 O O . GLY A 1 211 ? 16.287 -11.601 -12.240 1.00 97.31 211 GLY A O 1
ATOM 1614 N N . LEU A 1 212 ? 14.444 -12.832 -11.928 1.00 98.69 212 LEU A N 1
ATOM 1615 C CA . LEU A 1 212 ? 14.454 -13.538 -13.209 1.00 98.69 212 LEU A CA 1
ATOM 1616 C C . LEU A 1 212 ? 13.139 -13.290 -13.946 1.00 98.69 212 LEU A C 1
ATOM 1618 O O . LEU A 1 212 ? 12.078 -13.705 -13.484 1.00 98.69 212 LEU A O 1
ATOM 1622 N N . VAL A 1 213 ? 13.219 -12.665 -15.117 1.00 98.81 213 VAL A N 1
ATOM 1623 C CA . VAL A 1 213 ? 12.095 -12.449 -16.033 1.00 98.81 213 VAL A CA 1
ATOM 1624 C C . VAL A 1 213 ? 12.332 -13.307 -17.266 1.00 98.81 213 VAL A C 1
ATOM 1626 O O . VAL A 1 213 ? 13.239 -13.016 -18.049 1.00 98.81 213 VAL A O 1
ATOM 1629 N N . GLU A 1 214 ? 11.557 -14.379 -17.447 1.00 98.81 214 GLU A N 1
ATOM 1630 C CA . GLU A 1 214 ? 11.771 -15.297 -18.568 1.00 98.81 214 GLU A CA 1
ATOM 1631 C C . GLU A 1 214 ? 10.525 -15.823 -19.275 1.00 98.81 214 GLU A C 1
ATOM 1633 O O . GLU A 1 214 ? 9.498 -16.091 -18.663 1.00 98.81 214 GLU A O 1
ATOM 1638 N N . GLN A 1 215 ? 10.632 -16.063 -20.584 1.00 98.75 215 GLN A N 1
ATOM 1639 C CA . GLN A 1 215 ? 9.564 -16.698 -21.372 1.00 98.75 215 GLN A CA 1
ATOM 1640 C C . GLN A 1 215 ? 8.226 -15.942 -21.333 1.00 98.75 215 GLN A C 1
ATOM 1642 O O . GLN A 1 215 ? 7.173 -16.546 -21.521 1.00 98.75 215 GLN A O 1
ATOM 1647 N N . ASN A 1 216 ? 8.246 -14.634 -21.073 1.00 98.94 216 ASN A N 1
ATOM 1648 C CA . ASN A 1 216 ? 7.042 -13.811 -21.054 1.00 98.94 216 ASN A CA 1
ATOM 1649 C C . ASN A 1 216 ? 6.757 -13.208 -22.435 1.00 98.94 216 ASN A C 1
ATOM 1651 O O . ASN A 1 216 ? 7.668 -13.001 -23.242 1.00 98.94 216 ASN A O 1
ATOM 1655 N N . LEU A 1 217 ? 5.492 -12.874 -22.678 1.00 98.81 217 LEU A N 1
ATOM 1656 C CA . LEU A 1 217 ? 5.035 -12.096 -23.824 1.00 98.81 217 LEU A CA 1
ATOM 1657 C C . LEU A 1 217 ? 4.495 -10.750 -23.332 1.00 98.81 217 LEU A C 1
ATOM 1659 O O . LEU A 1 217 ? 3.438 -10.705 -22.711 1.00 98.81 217 LEU A O 1
ATOM 1663 N N . ALA A 1 218 ? 5.181 -9.654 -23.646 1.00 98.62 218 ALA A N 1
ATOM 1664 C CA . ALA A 1 218 ? 4.617 -8.316 -23.499 1.00 98.62 218 ALA A CA 1
ATOM 1665 C C . ALA A 1 218 ? 4.346 -7.741 -24.889 1.00 98.62 218 ALA A C 1
ATOM 1667 O O . ALA A 1 218 ? 5.276 -7.500 -25.671 1.00 98.62 218 ALA A O 1
ATOM 1668 N N . THR A 1 219 ? 3.067 -7.564 -25.210 1.00 97.69 219 THR A N 1
ATOM 1669 C CA . THR A 1 219 ? 2.643 -7.095 -26.527 1.00 97.69 219 THR A CA 1
ATOM 1670 C C . THR A 1 219 ? 1.496 -6.111 -26.444 1.00 97.69 219 THR A C 1
ATOM 1672 O O . THR A 1 219 ? 0.701 -6.164 -25.517 1.00 97.69 219 THR A O 1
ATOM 1675 N N . GLU A 1 220 ? 1.413 -5.185 -27.398 1.00 95.06 220 GLU A N 1
ATOM 1676 C CA . GLU A 1 220 ? 0.329 -4.200 -27.462 1.00 95.06 220 GLU A CA 1
ATOM 1677 C C . GLU A 1 220 ? 0.250 -3.283 -26.223 1.00 95.06 220 GLU A C 1
ATOM 1679 O O . GLU A 1 220 ? -0.796 -2.710 -25.928 1.00 95.06 220 GLU A O 1
ATOM 1684 N N . ASN A 1 221 ? 1.358 -3.098 -25.501 1.00 96.38 221 ASN A N 1
ATOM 1685 C CA . ASN A 1 221 ? 1.489 -2.104 -24.428 1.00 96.38 221 ASN A CA 1
ATOM 1686 C C . ASN A 1 221 ? 2.018 -0.765 -24.977 1.00 96.38 221 ASN A C 1
ATOM 1688 O O . ASN A 1 221 ? 2.293 -0.650 -26.173 1.00 96.38 221 ASN A O 1
ATOM 1692 N N . THR A 1 222 ? 2.178 0.253 -24.126 1.00 94.75 222 THR A N 1
ATOM 1693 C CA . THR A 1 222 ? 2.951 1.462 -24.486 1.00 94.75 222 THR A CA 1
ATOM 1694 C C . THR A 1 222 ? 4.441 1.133 -24.557 1.00 94.75 222 THR A C 1
ATOM 1696 O O . THR A 1 222 ? 5.094 1.423 -25.563 1.00 94.75 222 THR A O 1
ATOM 1699 N N . ALA A 1 223 ? 4.948 0.465 -23.520 1.00 96.38 223 ALA A N 1
ATOM 1700 C CA . ALA A 1 223 ? 6.256 -0.165 -23.492 1.00 96.38 223 ALA A CA 1
ATOM 1701 C C . ALA A 1 223 ? 6.150 -1.607 -22.970 1.00 96.38 223 ALA A C 1
ATOM 1703 O O . ALA A 1 223 ? 5.350 -1.904 -22.082 1.00 96.38 223 ALA A O 1
ATOM 1704 N N . GLY A 1 224 ? 6.931 -2.526 -23.538 1.00 98.12 224 GLY A N 1
ATOM 1705 C CA . GLY A 1 224 ? 6.845 -3.947 -23.184 1.00 98.12 224 GLY A CA 1
ATOM 1706 C C . GLY A 1 224 ? 7.415 -4.263 -21.800 1.00 98.12 224 GLY A C 1
ATOM 1707 O O . GLY A 1 224 ? 6.791 -4.987 -21.024 1.00 98.12 224 GLY A O 1
ATOM 1708 N N . PHE A 1 225 ? 8.582 -3.705 -21.489 1.00 98.50 225 PHE A N 1
ATOM 1709 C CA . PHE A 1 225 ? 9.311 -3.969 -20.251 1.00 98.50 225 PHE A CA 1
ATOM 1710 C C . PHE A 1 225 ? 9.986 -2.711 -19.701 1.00 98.50 225 PHE A C 1
ATOM 1712 O O . PHE A 1 225 ? 10.509 -1.908 -20.476 1.00 98.50 225 PHE A O 1
ATOM 1719 N N . LEU A 1 226 ? 10.023 -2.577 -18.377 1.00 97.06 226 LEU A N 1
ATOM 1720 C CA . LEU A 1 226 ? 10.740 -1.518 -17.672 1.00 97.06 226 LEU A CA 1
ATOM 1721 C C . LEU A 1 226 ? 11.463 -2.097 -16.447 1.00 97.06 226 LEU A C 1
ATOM 1723 O O . LEU A 1 226 ? 10.838 -2.744 -15.613 1.00 97.06 226 LEU A O 1
ATOM 1727 N N . ALA A 1 227 ? 12.767 -1.849 -16.324 1.00 95.94 227 ALA A N 1
ATOM 1728 C CA . ALA A 1 227 ? 13.532 -2.099 -15.102 1.00 95.94 227 ALA A CA 1
ATOM 1729 C C . ALA A 1 227 ? 14.222 -0.814 -14.654 1.00 95.94 227 ALA A C 1
ATOM 1731 O O . ALA A 1 227 ? 14.958 -0.221 -15.448 1.00 95.94 227 ALA A O 1
ATOM 1732 N N . TYR A 1 228 ? 13.980 -0.380 -13.418 1.00 92.75 228 TYR A N 1
ATOM 1733 C CA . TYR A 1 228 ? 14.527 0.873 -12.917 1.00 92.75 228 TYR A CA 1
ATOM 1734 C C . TYR A 1 228 ? 14.558 0.993 -11.399 1.00 92.75 228 TYR A C 1
ATOM 1736 O O . TYR A 1 228 ? 13.831 0.300 -10.689 1.00 92.75 228 TYR A O 1
ATOM 1744 N N . ASP A 1 229 ? 15.392 1.915 -10.926 1.00 89.69 229 ASP A N 1
ATOM 1745 C CA . ASP A 1 229 ? 15.455 2.307 -9.525 1.00 89.69 229 ASP A CA 1
ATOM 1746 C C . ASP A 1 229 ? 14.860 3.699 -9.311 1.00 89.69 229 ASP A C 1
ATOM 1748 O O . ASP A 1 229 ? 15.099 4.622 -10.090 1.00 89.69 229 ASP A O 1
ATOM 1752 N N . LEU A 1 230 ? 14.098 3.851 -8.228 1.00 85.56 230 LEU A N 1
ATOM 1753 C CA . LEU A 1 230 ? 13.543 5.112 -7.746 1.00 85.56 230 LEU A CA 1
ATOM 1754 C C . LEU A 1 230 ? 14.185 5.561 -6.431 1.00 85.56 230 LEU A C 1
ATOM 1756 O O . LEU A 1 230 ? 14.638 4.760 -5.609 1.00 85.56 230 LEU A O 1
ATOM 1760 N N . GLU A 1 231 ? 14.182 6.878 -6.227 1.00 80.69 231 GLU A N 1
ATOM 1761 C CA . GLU A 1 231 ? 14.735 7.528 -5.040 1.00 80.69 231 GLU A CA 1
ATOM 1762 C C . GLU A 1 231 ? 13.873 7.345 -3.776 1.00 80.69 231 GLU A C 1
ATOM 1764 O O . GLU A 1 231 ? 12.644 7.291 -3.822 1.00 80.69 231 GLU A O 1
ATOM 1769 N N . GLY A 1 232 ? 14.523 7.329 -2.610 1.00 72.81 232 GLY A N 1
ATOM 1770 C CA . GLY A 1 232 ? 13.874 7.363 -1.299 1.00 72.81 232 GLY A CA 1
ATOM 1771 C C . GLY A 1 232 ? 13.194 6.058 -0.874 1.00 72.81 232 GLY A C 1
ATOM 1772 O O . GLY A 1 232 ? 12.354 6.087 0.030 1.00 72.81 232 GLY A O 1
ATOM 1773 N N . LEU A 1 233 ? 13.536 4.932 -1.508 1.00 76.81 233 LEU A N 1
ATOM 1774 C CA . LEU A 1 233 ? 12.906 3.628 -1.291 1.00 76.81 233 LEU A CA 1
ATOM 1775 C C . LEU A 1 233 ? 13.725 2.683 -0.405 1.00 76.81 233 LEU A C 1
ATOM 1777 O O . LEU A 1 233 ? 14.784 3.021 0.123 1.00 76.81 233 LEU A O 1
ATOM 1781 N N . SER A 1 234 ? 13.162 1.498 -0.160 1.00 69.38 234 SER A N 1
ATOM 1782 C CA . SER A 1 234 ? 13.662 0.557 0.848 1.00 69.38 234 SER A CA 1
ATOM 1783 C C . SER A 1 234 ? 14.905 -0.238 0.448 1.00 69.38 234 SER A C 1
ATOM 1785 O O . SER A 1 234 ? 15.643 -0.680 1.331 1.00 69.38 234 SER A O 1
ATOM 1787 N N . GLN A 1 235 ? 15.122 -0.401 -0.853 1.00 83.94 235 GLN A N 1
ATOM 1788 C CA . GLN A 1 235 ? 16.251 -1.086 -1.478 1.00 83.94 235 GLN A CA 1
ATOM 1789 C C . GLN A 1 235 ? 16.449 -0.531 -2.897 1.00 83.94 235 GLN A C 1
ATOM 1791 O O . GLN A 1 235 ? 15.587 0.199 -3.379 1.00 83.94 235 GLN A O 1
ATOM 1796 N N . TYR A 1 236 ? 17.544 -0.905 -3.557 1.00 87.19 236 TYR A N 1
ATOM 1797 C CA . TYR A 1 236 ? 17.876 -0.591 -4.959 1.00 87.19 236 TYR A CA 1
ATOM 1798 C C . TYR A 1 236 ? 18.160 -1.888 -5.727 1.00 87.19 236 TYR A C 1
ATOM 1800 O O . TYR A 1 236 ? 18.382 -2.929 -5.096 1.00 87.19 236 TYR A O 1
ATOM 1808 N N . GLY A 1 237 ? 18.086 -1.863 -7.053 1.00 89.81 237 GLY A N 1
ATOM 1809 C CA . GLY A 1 237 ? 18.211 -3.040 -7.902 1.00 89.81 237 GLY A CA 1
ATOM 1810 C C . GLY A 1 237 ? 19.641 -3.583 -7.987 1.00 89.81 237 GLY A C 1
ATOM 1811 O O . GLY A 1 237 ? 20.601 -2.825 -8.038 1.00 89.81 237 GLY A O 1
ATOM 1812 N N . ASP A 1 238 ? 19.794 -4.912 -7.986 1.00 91.56 238 ASP A N 1
ATOM 1813 C CA . ASP A 1 238 ? 21.083 -5.597 -8.214 1.00 91.56 238 ASP A CA 1
ATOM 1814 C C . ASP A 1 238 ? 20.846 -7.051 -8.646 1.00 91.56 238 ASP A C 1
ATOM 1816 O O . ASP A 1 238 ? 20.088 -7.795 -8.011 1.00 91.56 238 ASP A O 1
ATOM 1820 N N . GLY A 1 239 ? 21.550 -7.492 -9.688 1.00 92.94 239 GLY A N 1
ATOM 1821 C CA . GLY A 1 239 ? 21.624 -8.909 -10.047 1.00 92.94 239 GLY A CA 1
ATOM 1822 C C . GLY A 1 239 ? 20.365 -9.447 -10.720 1.00 92.94 239 GLY A C 1
ATOM 1823 O O . GLY A 1 239 ? 19.880 -10.512 -10.343 1.00 92.94 239 GLY A O 1
ATOM 1824 N N . ASN A 1 240 ? 19.832 -8.729 -11.707 1.00 96.44 240 ASN A N 1
ATOM 1825 C CA . ASN A 1 240 ? 18.617 -9.120 -12.426 1.00 96.44 240 ASN A CA 1
ATOM 1826 C C . ASN A 1 240 ? 18.931 -9.817 -13.763 1.00 96.44 240 ASN A C 1
ATOM 1828 O O . ASN A 1 240 ? 19.891 -9.483 -14.449 1.00 96.44 240 ASN A O 1
ATOM 1832 N N . VAL A 1 241 ? 18.094 -10.771 -14.169 1.00 98.31 241 VAL A N 1
ATOM 1833 C CA . VAL A 1 241 ? 18.205 -11.497 -15.441 1.00 98.31 241 VAL A CA 1
ATOM 1834 C C . VAL A 1 241 ? 16.900 -11.400 -16.217 1.00 98.31 241 VAL A C 1
ATOM 1836 O O . VAL A 1 241 ? 15.838 -11.778 -15.726 1.00 98.31 241 VAL A O 1
ATOM 1839 N N . VAL A 1 242 ? 16.984 -10.951 -17.466 1.00 98.62 242 VAL A N 1
ATOM 1840 C CA . VAL A 1 242 ? 15.858 -10.829 -18.394 1.00 98.62 242 VAL A CA 1
ATOM 1841 C C . VAL A 1 242 ? 16.173 -11.652 -19.633 1.00 98.62 242 VAL A C 1
ATOM 1843 O O . VAL A 1 242 ? 16.999 -11.251 -20.458 1.00 98.62 242 VAL A O 1
ATOM 1846 N N . ARG A 1 243 ? 15.533 -12.819 -19.776 1.00 98.50 243 ARG A N 1
ATOM 1847 C CA . ARG A 1 243 ? 15.876 -13.752 -20.853 1.00 98.50 243 ARG A CA 1
ATOM 1848 C C . ARG A 1 243 ? 14.722 -14.413 -21.576 1.00 98.50 243 ARG A C 1
ATOM 1850 O O . ARG A 1 243 ? 13.720 -14.767 -20.971 1.00 98.50 243 ARG A O 1
ATOM 1857 N N . ASN A 1 244 ? 14.909 -14.715 -22.856 1.00 98.75 244 ASN A N 1
ATOM 1858 C CA . ASN A 1 244 ? 13.946 -15.495 -23.644 1.00 98.75 244 ASN A CA 1
ATOM 1859 C C . ASN A 1 244 ? 12.518 -14.914 -23.626 1.00 98.75 244 ASN A C 1
ATOM 1861 O O . ASN A 1 244 ? 11.547 -15.663 -23.717 1.00 98.75 244 ASN A O 1
ATOM 1865 N N . ASN A 1 245 ? 12.373 -13.598 -23.456 1.00 98.94 245 ASN A N 1
ATOM 1866 C CA . ASN A 1 245 ? 11.087 -12.910 -23.504 1.00 98.94 245 ASN A CA 1
ATOM 1867 C C . ASN A 1 245 ? 10.801 -12.397 -24.912 1.00 98.94 245 ASN A C 1
ATOM 1869 O O . ASN A 1 245 ? 11.701 -12.256 -25.740 1.00 98.94 245 ASN A O 1
ATOM 1873 N N . ARG A 1 246 ? 9.535 -12.078 -25.161 1.00 98.88 246 ARG A N 1
ATOM 1874 C CA . ARG A 1 246 ? 9.051 -11.495 -26.408 1.00 98.88 246 ARG A CA 1
ATOM 1875 C C . ARG A 1 246 ? 8.439 -10.132 -26.106 1.00 98.88 246 ARG A C 1
ATOM 1877 O O . ARG A 1 246 ? 7.372 -10.057 -25.501 1.00 98.88 246 ARG A O 1
ATOM 1884 N N . PHE A 1 247 ? 9.114 -9.067 -26.528 1.00 98.75 247 PHE A N 1
ATOM 1885 C CA . PHE A 1 247 ? 8.670 -7.679 -26.382 1.00 98.75 247 PHE A CA 1
ATOM 1886 C C . PHE A 1 247 ? 8.285 -7.132 -27.757 1.00 98.75 247 PHE A C 1
ATOM 1888 O O . PHE A 1 247 ? 9.112 -6.567 -28.479 1.00 98.75 247 PHE A O 1
ATOM 1895 N N . ILE A 1 248 ? 7.038 -7.381 -28.158 1.00 98.12 248 ILE A N 1
ATOM 1896 C CA . ILE A 1 248 ? 6.618 -7.267 -29.561 1.00 98.12 248 ILE A CA 1
ATOM 1897 C C . ILE A 1 248 ? 5.430 -6.323 -29.711 1.00 98.12 248 ILE A C 1
ATOM 1899 O O . ILE A 1 248 ? 4.466 -6.441 -28.966 1.00 98.12 248 ILE A O 1
ATOM 1903 N N . ASN A 1 249 ? 5.437 -5.447 -30.717 1.00 97.06 249 ASN A N 1
ATOM 1904 C CA . ASN A 1 249 ? 4.290 -4.598 -31.067 1.00 97.06 249 ASN A CA 1
ATOM 1905 C C . ASN A 1 249 ? 3.760 -3.754 -29.882 1.00 97.06 249 ASN A C 1
ATOM 1907 O O . ASN A 1 249 ? 2.554 -3.565 -29.723 1.00 97.06 249 ASN A O 1
ATOM 1911 N N . ASN A 1 250 ? 4.641 -3.241 -29.022 1.00 97.06 250 ASN A N 1
ATOM 1912 C CA . ASN A 1 250 ? 4.251 -2.367 -27.914 1.00 97.06 250 ASN A CA 1
ATOM 1913 C C . ASN A 1 250 ? 4.097 -0.935 -28.425 1.00 97.06 250 ASN A C 1
ATOM 1915 O O . ASN A 1 250 ? 4.996 -0.116 -28.292 1.00 97.06 250 ASN A O 1
ATOM 1919 N N . ASN A 1 251 ? 2.969 -0.671 -29.088 1.00 94.19 251 ASN A N 1
ATOM 1920 C CA . ASN A 1 251 ? 2.694 0.563 -29.827 1.00 94.19 251 ASN A CA 1
ATOM 1921 C C . ASN A 1 251 ? 1.442 1.314 -29.349 1.00 94.19 251 ASN A C 1
ATOM 1923 O O . ASN A 1 251 ? 1.006 2.258 -30.018 1.00 94.19 251 ASN A O 1
ATOM 1927 N N . THR A 1 252 ? 0.838 0.882 -28.241 1.00 92.12 252 THR A N 1
ATOM 1928 C CA . THR A 1 252 ? -0.336 1.546 -27.665 1.00 92.12 252 THR A CA 1
ATOM 1929 C C . THR A 1 252 ? 0.049 2.958 -27.233 1.00 92.12 252 THR A C 1
ATOM 1931 O O . THR A 1 252 ? 1.164 3.203 -26.778 1.00 92.12 252 THR A O 1
ATOM 1934 N N . LYS A 1 253 ? -0.847 3.926 -27.450 1.00 90.00 253 LYS A N 1
ATOM 1935 C CA . LYS A 1 253 ? -0.616 5.314 -27.028 1.00 90.00 253 LYS A CA 1
ATOM 1936 C C . LYS A 1 253 ? -0.458 5.344 -25.507 1.00 90.00 253 LYS A C 1
ATOM 1938 O O . LYS A 1 253 ? -1.261 4.712 -24.841 1.00 90.00 253 LYS A O 1
ATOM 1943 N N . ASN A 1 254 ? 0.491 6.115 -24.974 1.00 88.50 254 ASN A N 1
ATOM 1944 C CA . ASN A 1 254 ? 0.632 6.271 -23.526 1.00 88.50 254 ASN A CA 1
ATOM 1945 C C . ASN A 1 254 ? -0.647 6.890 -22.919 1.00 88.50 254 ASN A C 1
ATOM 1947 O O . ASN A 1 254 ? -1.133 7.921 -23.394 1.00 88.50 254 ASN A O 1
ATOM 1951 N N . PHE A 1 255 ? -1.201 6.227 -21.904 1.00 88.50 255 PHE A N 1
ATOM 1952 C CA . PHE A 1 255 ? -2.371 6.651 -21.125 1.00 88.50 255 PHE A CA 1
ATOM 1953 C C . PHE A 1 255 ? -2.074 6.664 -19.615 1.00 88.50 255 PHE A C 1
ATOM 1955 O O . PHE A 1 255 ? -2.989 6.588 -18.793 1.00 88.50 255 PHE A O 1
ATOM 1962 N N . GLY A 1 256 ? -0.790 6.751 -19.266 1.00 84.00 256 GLY A N 1
ATOM 1963 C CA . GLY A 1 256 ? -0.292 6.747 -17.905 1.00 84.00 256 GLY A CA 1
ATOM 1964 C C . GLY A 1 256 ? -0.704 7.980 -17.125 1.00 84.00 256 GLY A C 1
ATOM 1965 O O . GLY A 1 256 ? -0.796 9.087 -17.656 1.00 84.00 256 GLY A O 1
ATOM 1966 N N . ALA A 1 257 ? -0.977 7.776 -15.841 1.00 69.56 257 ALA A N 1
ATOM 1967 C CA . ALA A 1 257 ? -1.572 8.806 -14.998 1.00 69.56 257 ALA A CA 1
ATOM 1968 C C . ALA A 1 257 ? -0.548 9.600 -14.162 1.00 69.56 257 ALA A C 1
ATOM 1970 O O . ALA A 1 257 ? -0.841 10.731 -13.770 1.00 69.56 257 ALA A O 1
ATOM 1971 N N . ALA A 1 258 ? 0.635 9.043 -13.873 1.00 72.44 258 ALA A N 1
ATOM 1972 C CA . ALA A 1 258 ? 1.660 9.683 -13.041 1.00 72.44 258 ALA A CA 1
ATOM 1973 C C . ALA A 1 258 ? 3.062 9.067 -13.250 1.00 72.44 258 ALA A C 1
ATOM 1975 O O . ALA A 1 258 ? 3.222 8.103 -13.994 1.00 72.44 258 ALA A O 1
ATOM 1976 N N . GLY A 1 259 ? 4.068 9.626 -12.566 1.00 73.44 259 GLY A N 1
ATOM 1977 C CA . GLY A 1 259 ? 5.423 9.061 -12.494 1.00 73.44 259 GLY A CA 1
ATOM 1978 C C . GLY A 1 259 ? 6.193 9.089 -13.817 1.00 73.44 259 GLY A C 1
ATOM 1979 O O . GLY A 1 259 ? 5.802 9.786 -14.746 1.00 73.44 259 GLY A O 1
ATOM 1980 N N . PHE A 1 260 ? 7.291 8.330 -13.894 1.00 76.88 260 PHE A N 1
ATOM 1981 C CA . PHE A 1 260 ? 8.074 8.149 -15.128 1.00 76.88 260 PHE A CA 1
ATOM 1982 C C . PHE A 1 260 ? 7.287 7.409 -16.213 1.00 76.88 260 PHE A C 1
ATOM 1984 O O . PHE A 1 260 ? 7.467 7.647 -17.402 1.00 76.88 260 PHE A O 1
ATOM 1991 N N . VAL A 1 261 ? 6.366 6.540 -15.806 1.00 83.38 261 VAL A N 1
ATOM 1992 C CA . VAL A 1 261 ? 5.575 5.715 -16.717 1.00 83.38 261 VAL A CA 1
ATOM 1993 C C . VAL A 1 261 ? 4.671 6.555 -17.626 1.00 83.38 261 VAL A C 1
ATOM 1995 O O . VAL A 1 261 ? 4.528 6.228 -18.805 1.00 83.38 261 VAL A O 1
ATOM 1998 N N . LYS A 1 262 ? 4.161 7.706 -17.157 1.00 81.06 262 LYS A N 1
ATOM 1999 C CA . LYS A 1 262 ? 3.447 8.675 -18.019 1.00 81.06 262 LYS A CA 1
ATOM 2000 C C . LYS A 1 262 ? 4.334 9.264 -19.130 1.00 81.06 262 LYS A C 1
ATOM 2002 O O . LYS A 1 262 ? 3.815 9.717 -20.144 1.00 81.06 262 LYS A O 1
ATOM 2007 N N . ASP A 1 263 ? 5.651 9.268 -18.919 1.00 80.06 263 ASP A N 1
ATOM 2008 C CA . ASP A 1 263 ? 6.653 9.838 -19.822 1.00 80.06 263 ASP A CA 1
ATOM 2009 C C . ASP A 1 263 ? 7.320 8.765 -20.703 1.00 80.06 263 ASP A C 1
ATOM 2011 O O . ASP A 1 263 ? 8.123 9.080 -21.581 1.00 80.06 263 ASP A O 1
ATOM 2015 N N . ALA A 1 264 ? 6.971 7.486 -20.511 1.00 85.62 264 ALA A N 1
ATOM 2016 C CA . ALA A 1 264 ? 7.482 6.392 -21.323 1.00 85.62 264 ALA A CA 1
ATOM 2017 C C . ALA A 1 264 ? 7.053 6.564 -22.797 1.00 85.62 264 ALA A C 1
ATOM 2019 O O . ALA A 1 264 ? 5.852 6.662 -23.086 1.00 85.62 264 ALA A O 1
ATOM 2020 N N . PRO A 1 265 ? 7.989 6.560 -23.765 1.00 86.81 265 PRO A N 1
ATOM 2021 C CA . PRO A 1 265 ? 7.625 6.722 -25.164 1.00 86.81 265 PRO A CA 1
ATOM 2022 C C . PRO A 1 265 ? 6.807 5.522 -25.665 1.00 86.81 265 PRO A C 1
ATOM 2024 O O . PRO A 1 265 ? 7.295 4.387 -25.581 1.00 86.81 265 PRO A O 1
ATOM 2027 N N . PRO A 1 266 ? 5.609 5.735 -26.246 1.00 89.75 266 PRO A N 1
ATOM 2028 C CA . PRO A 1 266 ? 4.874 4.658 -26.902 1.00 89.75 266 PRO A CA 1
ATOM 2029 C C . PRO A 1 266 ? 5.711 4.093 -28.043 1.00 89.75 266 PRO A C 1
ATOM 2031 O O . PRO A 1 266 ? 6.377 4.856 -28.740 1.00 89.75 266 PRO A O 1
ATOM 2034 N N . GLY A 1 267 ? 5.671 2.784 -28.280 1.00 93.25 267 GLY A N 1
ATOM 2035 C CA . GLY A 1 267 ? 6.502 2.166 -29.315 1.00 93.25 267 GLY A CA 1
ATOM 2036 C C . GLY A 1 267 ? 7.820 1.603 -28.797 1.00 93.25 267 GLY A C 1
ATOM 2037 O O . GLY A 1 267 ? 8.753 1.484 -29.588 1.00 93.25 267 GLY A O 1
ATOM 2038 N N . THR A 1 268 ? 7.947 1.306 -27.506 1.00 95.12 268 THR A N 1
ATOM 2039 C CA . THR A 1 268 ? 9.225 0.879 -26.917 1.00 95.12 268 THR A CA 1
ATOM 2040 C C . THR A 1 268 ? 9.188 -0.593 -26.516 1.00 95.12 268 THR A C 1
ATOM 2042 O O . THR A 1 268 ? 8.295 -1.026 -25.794 1.00 95.12 268 THR A O 1
ATOM 2045 N N . GLY A 1 269 ? 10.165 -1.386 -26.961 1.00 97.88 269 GLY A N 1
ATOM 2046 C CA . GLY A 1 269 ? 10.257 -2.794 -26.565 1.00 97.88 269 GLY A CA 1
ATOM 2047 C C . GLY A 1 269 ? 10.589 -2.951 -25.079 1.00 97.88 269 GLY A C 1
ATOM 2048 O O . GLY A 1 269 ? 9.808 -3.529 -24.326 1.00 97.88 269 GLY A O 1
ATOM 2049 N N . ALA A 1 270 ? 11.723 -2.397 -24.653 1.00 98.00 270 ALA A N 1
ATOM 2050 C CA . ALA A 1 270 ? 12.207 -2.448 -23.278 1.00 98.00 270 ALA A CA 1
ATOM 2051 C C . ALA A 1 270 ? 12.926 -1.151 -22.868 1.00 98.00 270 ALA A C 1
ATOM 2053 O O . ALA A 1 270 ? 13.546 -0.490 -23.704 1.00 98.00 270 ALA A O 1
ATOM 2054 N N . ILE A 1 271 ? 12.875 -0.818 -21.578 1.00 95.81 271 ILE A N 1
ATOM 2055 C CA . ILE A 1 271 ? 13.579 0.308 -20.955 1.00 95.81 271 ILE A CA 1
ATOM 2056 C C . ILE A 1 271 ? 14.361 -0.207 -19.742 1.00 95.81 271 ILE A C 1
ATOM 2058 O O . ILE A 1 271 ? 13.813 -0.918 -18.903 1.00 95.81 271 ILE A O 1
ATOM 2062 N N . ILE A 1 272 ? 15.635 0.163 -19.648 1.00 95.56 272 ILE A N 1
ATOM 2063 C CA . ILE A 1 272 ? 16.494 -0.065 -18.484 1.00 95.56 272 ILE A CA 1
ATOM 2064 C C . ILE A 1 272 ? 16.976 1.303 -18.004 1.00 95.56 272 ILE A C 1
ATOM 2066 O O . ILE A 1 272 ? 17.562 2.053 -18.794 1.00 95.56 272 ILE A O 1
ATOM 2070 N N . ALA A 1 273 ? 16.707 1.631 -16.739 1.00 91.56 273 ALA A N 1
ATOM 2071 C CA . ALA A 1 273 ? 17.096 2.908 -16.165 1.00 91.56 273 ALA A CA 1
ATOM 2072 C C . ALA A 1 273 ? 17.696 2.799 -14.764 1.00 91.56 273 ALA A C 1
ATOM 2074 O O . ALA A 1 273 ? 17.001 2.423 -13.833 1.00 91.56 273 ALA A O 1
ATOM 2075 N N . ALA A 1 274 ? 18.961 3.190 -14.604 1.00 89.62 274 ALA A N 1
ATOM 2076 C CA . ALA A 1 274 ? 19.682 3.088 -13.333 1.00 89.62 274 ALA A CA 1
ATOM 2077 C C . ALA A 1 274 ? 19.600 1.681 -12.722 1.00 89.62 274 ALA A C 1
ATOM 2079 O O . ALA A 1 274 ? 19.032 1.472 -11.654 1.00 89.62 274 ALA A O 1
ATOM 2080 N N . GLN A 1 275 ? 20.064 0.687 -13.479 1.00 90.12 275 GLN A N 1
ATOM 2081 C CA . GLN A 1 275 ? 20.148 -0.695 -13.021 1.00 90.12 275 GLN A CA 1
ATOM 2082 C C . GLN A 1 275 ? 21.588 -1.178 -13.023 1.00 90.12 275 GLN A C 1
ATOM 2084 O O . GLN A 1 275 ? 22.302 -1.016 -14.017 1.00 90.12 275 GLN A O 1
ATOM 2089 N N . ASP A 1 276 ? 21.927 -1.892 -11.955 1.00 89.25 276 ASP A N 1
ATOM 2090 C CA . ASP A 1 276 ? 23.221 -2.526 -11.778 1.00 89.25 276 ASP A CA 1
ATOM 2091 C C . ASP A 1 276 ? 23.143 -4.037 -11.966 1.00 89.25 276 ASP A C 1
ATOM 2093 O O . ASP A 1 276 ? 22.207 -4.711 -11.522 1.00 89.25 276 ASP A O 1
ATOM 2097 N N . ASN A 1 277 ? 24.187 -4.582 -12.596 1.00 92.81 277 ASN A N 1
ATOM 2098 C CA . ASN A 1 277 ? 24.409 -6.019 -12.723 1.00 92.81 277 ASN A CA 1
ATOM 2099 C C . ASN A 1 277 ? 23.195 -6.744 -13.332 1.00 92.81 277 ASN A C 1
ATOM 2101 O O . ASN A 1 277 ? 22.654 -7.687 -12.749 1.00 92.81 277 ASN A O 1
ATOM 2105 N N . LEU A 1 278 ? 22.748 -6.277 -14.502 1.00 95.00 278 LEU A N 1
ATOM 2106 C CA . LEU A 1 278 ? 21.604 -6.839 -15.220 1.00 95.00 278 LEU A CA 1
ATOM 2107 C C . LEU A 1 278 ? 22.046 -7.550 -16.508 1.00 95.00 278 LEU A C 1
ATOM 2109 O O . LEU A 1 278 ? 22.738 -6.980 -17.352 1.00 95.00 278 LEU A O 1
ATOM 2113 N N . GLU A 1 279 ? 21.614 -8.802 -16.677 1.00 96.94 279 GLU A N 1
ATOM 2114 C CA . GLU A 1 279 ? 21.853 -9.618 -17.876 1.00 96.94 279 GLU A CA 1
ATOM 2115 C C . GLU A 1 279 ? 20.581 -9.688 -18.737 1.00 96.94 279 GLU A C 1
ATOM 2117 O O . GLU A 1 279 ? 19.542 -10.173 -18.292 1.00 96.94 279 GLU A O 1
ATOM 2122 N N . PHE A 1 280 ? 20.646 -9.203 -19.978 1.00 98.06 280 PHE A N 1
ATOM 2123 C CA . PHE A 1 280 ? 19.526 -9.108 -20.917 1.00 98.06 280 PHE A CA 1
ATOM 2124 C C . PHE A 1 280 ? 19.835 -9.914 -22.186 1.00 98.06 280 PHE A C 1
ATOM 2126 O O . PHE A 1 280 ? 20.577 -9.446 -23.059 1.00 98.06 280 PHE A O 1
ATOM 2133 N N . TYR A 1 281 ? 19.286 -11.129 -22.311 1.00 98.38 281 TYR A N 1
ATOM 2134 C CA . TYR A 1 281 ? 19.690 -12.036 -23.393 1.00 98.38 281 TYR A CA 1
ATOM 2135 C C . TYR A 1 281 ? 18.640 -12.988 -23.954 1.00 98.38 281 TYR A C 1
ATOM 2137 O O . TYR A 1 281 ? 17.688 -13.377 -23.291 1.00 98.38 281 TYR A O 1
ATOM 2145 N N . GLY A 1 282 ? 18.825 -13.429 -25.199 1.00 98.38 282 GLY A N 1
ATOM 2146 C CA . GLY A 1 282 ? 17.914 -14.395 -25.827 1.00 98.38 282 GLY A CA 1
ATOM 2147 C C . GLY A 1 282 ? 16.502 -13.854 -26.066 1.00 98.38 282 GLY A C 1
ATOM 2148 O O . GLY A 1 282 ? 15.605 -14.618 -26.407 1.00 98.38 282 GLY A O 1
ATOM 2149 N N . ASN A 1 283 ? 16.270 -12.556 -25.860 1.00 98.88 283 ASN A N 1
ATOM 2150 C CA . ASN A 1 283 ? 14.958 -11.950 -26.032 1.00 98.88 283 ASN A CA 1
ATOM 2151 C C . ASN A 1 283 ? 14.687 -11.669 -27.518 1.00 98.88 283 ASN A C 1
ATOM 2153 O O . ASN A 1 283 ? 15.596 -11.353 -28.288 1.00 98.88 283 ASN A O 1
ATOM 2157 N N . GLU A 1 284 ? 13.420 -11.743 -27.909 1.00 98.75 284 GLU A N 1
ATOM 2158 C CA . GLU A 1 284 ? 12.913 -11.270 -29.194 1.00 98.75 284 GLU A CA 1
ATOM 2159 C C . GLU A 1 284 ? 12.256 -9.903 -28.994 1.00 98.75 284 GLU A C 1
ATOM 2161 O O . GLU A 1 284 ? 11.299 -9.762 -28.232 1.00 98.75 284 GLU A O 1
ATOM 2166 N N . ILE A 1 285 ? 12.766 -8.890 -29.689 1.00 98.69 285 ILE A N 1
ATOM 2167 C CA . ILE A 1 285 ? 12.261 -7.523 -29.624 1.00 98.69 285 ILE A CA 1
ATOM 2168 C C . ILE A 1 285 ? 11.879 -7.111 -31.033 1.00 98.69 285 ILE A C 1
ATOM 2170 O O . ILE A 1 285 ? 12.754 -6.941 -31.890 1.00 98.69 285 ILE A O 1
ATOM 2174 N N . ALA A 1 286 ? 10.580 -6.968 -31.286 1.00 98.31 286 ALA A N 1
ATOM 2175 C CA . ALA A 1 286 ? 10.099 -6.757 -32.642 1.00 98.31 286 ALA A CA 1
ATOM 2176 C C . ALA A 1 286 ? 8.946 -5.760 -32.776 1.00 98.31 286 ALA A C 1
ATOM 2178 O O . ALA A 1 286 ? 8.105 -5.629 -31.891 1.00 98.31 286 ALA A O 1
ATOM 2179 N N . ASP A 1 287 ? 8.886 -5.080 -33.919 1.00 97.31 287 ASP A N 1
ATOM 2180 C CA . ASP A 1 287 ? 7.744 -4.259 -34.342 1.00 97.31 287 ASP A CA 1
ATOM 2181 C C . ASP A 1 287 ? 7.406 -3.075 -33.414 1.00 97.31 287 ASP A C 1
ATOM 2183 O O . ASP A 1 287 ? 6.287 -2.554 -33.441 1.00 97.31 287 ASP A O 1
ATOM 2187 N N . ASN A 1 288 ? 8.360 -2.603 -32.606 1.00 96.50 288 ASN A N 1
ATOM 2188 C CA . ASN A 1 288 ? 8.172 -1.461 -31.707 1.00 96.50 288 ASN A CA 1
ATOM 2189 C C . ASN A 1 288 ? 8.561 -0.150 -32.416 1.00 96.50 288 ASN A C 1
ATOM 2191 O O . ASN A 1 288 ? 9.695 0.016 -32.864 1.00 96.50 288 ASN A O 1
ATOM 2195 N N . ARG A 1 289 ? 7.630 0.799 -32.545 1.00 92.69 289 ARG A N 1
ATOM 2196 C CA . ARG A 1 289 ? 7.773 2.000 -33.397 1.00 92.69 289 ARG A CA 1
ATOM 2197 C C . ARG A 1 289 ? 8.938 2.926 -33.036 1.00 92.69 289 ARG A C 1
ATOM 2199 O O . ARG A 1 289 ? 9.521 3.527 -33.935 1.00 92.69 289 ARG A O 1
ATOM 2206 N N . THR A 1 290 ? 9.272 3.040 -31.758 1.00 90.38 290 THR A N 1
ATOM 2207 C CA . THR A 1 290 ? 10.204 4.031 -31.202 1.00 90.38 290 THR A CA 1
ATOM 2208 C C . THR A 1 290 ? 11.587 3.469 -30.989 1.00 90.38 290 THR A C 1
ATOM 2210 O O . THR A 1 290 ? 12.534 4.059 -31.487 1.00 90.38 290 THR A O 1
ATOM 2213 N N . ALA A 1 291 ? 11.730 2.348 -30.290 1.00 92.38 291 ALA A N 1
ATOM 2214 C CA . ALA A 1 291 ? 13.020 1.702 -30.070 1.00 92.38 291 ALA A CA 1
ATOM 2215 C C . ALA A 1 291 ? 12.826 0.247 -29.644 1.00 92.38 291 ALA A C 1
ATOM 2217 O O . ALA A 1 291 ? 11.790 -0.115 -29.081 1.00 92.38 291 ALA A O 1
ATOM 2218 N N . GLY A 1 292 ? 13.839 -0.586 -29.886 1.00 96.31 292 GLY A N 1
ATOM 2219 C CA . GLY A 1 292 ? 13.859 -1.939 -29.335 1.00 96.31 292 GLY A CA 1
ATOM 2220 C C . GLY A 1 292 ? 14.176 -1.916 -27.839 1.00 96.31 292 GLY A C 1
ATOM 2221 O O . GLY A 1 292 ? 13.359 -2.336 -27.027 1.00 96.31 292 GLY A O 1
ATOM 2222 N N . LEU A 1 293 ? 15.343 -1.387 -27.478 1.00 96.81 293 LEU A N 1
ATOM 2223 C CA . LEU A 1 293 ? 15.825 -1.260 -26.106 1.00 96.81 293 LEU A CA 1
ATOM 2224 C C . LEU A 1 293 ? 16.346 0.160 -25.855 1.00 96.81 293 LEU A C 1
ATOM 2226 O O . LEU A 1 293 ? 17.203 0.642 -26.597 1.00 96.81 293 LEU A O 1
ATOM 2230 N N . LEU A 1 294 ? 15.854 0.798 -24.796 1.00 93.50 294 LEU A N 1
ATOM 2231 C CA . LEU A 1 294 ? 16.357 2.068 -24.275 1.00 93.50 294 LEU A CA 1
ATOM 2232 C C . LEU A 1 294 ? 17.163 1.825 -22.998 1.00 93.50 294 LEU A C 1
ATOM 2234 O O . LEU A 1 294 ? 16.670 1.183 -22.075 1.00 93.50 294 LEU A O 1
ATOM 2238 N N . VAL A 1 295 ? 18.377 2.365 -22.935 1.00 93.56 295 VAL A N 1
ATOM 2239 C CA . VAL A 1 295 ? 19.243 2.335 -21.749 1.00 93.56 295 VAL A CA 1
ATOM 2240 C C . VAL A 1 295 ? 19.574 3.771 -21.361 1.00 93.56 295 VAL A C 1
ATOM 2242 O O . VAL A 1 295 ? 20.298 4.466 -22.078 1.00 93.56 295 VAL A O 1
ATOM 2245 N N . VAL A 1 296 ? 19.019 4.233 -20.246 1.00 90.06 296 VAL A N 1
ATOM 2246 C CA . VAL A 1 296 ? 19.117 5.634 -19.809 1.00 90.06 296 VAL A CA 1
ATOM 2247 C C . VAL A 1 296 ? 19.491 5.717 -18.335 1.00 90.06 296 VAL A C 1
ATOM 2249 O O . VAL A 1 296 ? 19.232 4.801 -17.574 1.00 90.06 296 VAL A O 1
ATOM 2252 N N . ASN A 1 297 ? 20.132 6.789 -17.900 1.00 89.44 297 ASN A N 1
ATOM 2253 C CA . ASN A 1 297 ? 20.393 7.030 -16.483 1.00 89.44 297 ASN A CA 1
ATOM 2254 C C . ASN A 1 297 ? 19.152 7.588 -15.762 1.00 89.44 297 ASN A C 1
ATOM 2256 O O . ASN A 1 297 ? 18.200 8.064 -16.390 1.00 89.44 297 ASN A O 1
ATOM 2260 N N . TYR A 1 298 ? 19.189 7.602 -14.430 1.00 87.38 298 TYR A N 1
ATOM 2261 C CA . TYR A 1 298 ? 18.096 8.100 -13.594 1.00 87.38 298 TYR A CA 1
ATOM 2262 C C . TYR A 1 298 ? 17.756 9.577 -13.832 1.00 87.38 298 TYR A C 1
ATOM 2264 O O . TYR A 1 298 ? 16.630 10.006 -13.611 1.00 87.38 298 TYR A O 1
ATOM 2272 N N . GLY A 1 299 ? 18.684 10.395 -14.326 1.00 82.50 299 GLY A N 1
ATOM 2273 C CA . GLY A 1 299 ? 18.420 11.807 -14.598 1.00 82.50 299 GLY A CA 1
ATOM 2274 C C . GLY A 1 299 ? 17.303 12.046 -15.627 1.00 82.50 299 GLY A C 1
ATOM 2275 O O . GLY A 1 299 ? 16.692 13.112 -15.615 1.00 82.50 299 GLY A O 1
ATOM 2276 N N . PHE A 1 300 ? 16.991 11.061 -16.478 1.00 78.38 300 PHE A N 1
ATOM 2277 C CA . PHE A 1 300 ? 15.825 11.106 -17.374 1.00 78.38 300 PHE A CA 1
ATOM 2278 C C . PHE A 1 300 ? 14.495 10.853 -16.655 1.00 78.38 300 PHE A C 1
ATOM 2280 O O . PHE A 1 300 ? 13.445 11.234 -17.164 1.00 78.38 300 PHE A O 1
ATOM 2287 N N . VAL A 1 301 ? 14.548 10.255 -15.465 1.00 78.56 301 VAL A N 1
ATOM 2288 C CA . VAL A 1 301 ? 13.430 10.136 -14.525 1.00 78.56 301 VAL A CA 1
ATOM 2289 C C . VAL A 1 301 ? 13.350 11.402 -13.666 1.00 78.56 301 VAL A C 1
ATOM 2291 O O . VAL A 1 301 ? 12.318 12.077 -13.607 1.00 78.56 301 VAL A O 1
ATOM 2294 N N . ASN A 1 302 ? 14.458 11.762 -13.011 1.00 78.69 302 ASN A N 1
ATOM 2295 C CA . ASN A 1 302 ? 14.566 12.969 -12.200 1.00 78.69 302 ASN A CA 1
ATOM 2296 C C . ASN A 1 302 ? 16.017 13.485 -12.096 1.00 78.69 302 ASN A C 1
ATOM 2298 O O . ASN A 1 302 ? 16.764 13.113 -11.196 1.00 78.69 302 ASN A O 1
ATOM 2302 N N . HIS A 1 303 ? 16.407 14.431 -12.956 1.00 77.12 303 HIS A N 1
ATOM 2303 C CA . HIS A 1 303 ? 17.735 15.070 -12.902 1.00 77.12 303 HIS A CA 1
ATOM 2304 C C . HIS A 1 303 ? 17.980 15.925 -11.645 1.00 77.12 303 HIS A C 1
ATOM 2306 O O . HIS A 1 303 ? 19.116 16.323 -11.399 1.00 77.12 303 HIS A O 1
ATOM 2312 N N . LYS A 1 304 ? 16.937 16.218 -10.853 1.00 76.06 304 LYS A N 1
ATOM 2313 C CA . LYS A 1 304 ? 17.029 16.969 -9.590 1.00 76.06 304 LYS A CA 1
ATOM 2314 C C . LYS A 1 304 ? 16.968 16.064 -8.354 1.00 76.06 304 LYS A C 1
ATOM 2316 O O . LYS A 1 304 ? 16.703 16.569 -7.265 1.00 76.06 304 LYS A O 1
ATOM 2321 N N . ALA A 1 305 ? 17.162 14.751 -8.502 1.00 76.31 305 ALA A N 1
ATOM 2322 C CA . ALA A 1 305 ? 17.089 13.840 -7.364 1.00 76.31 305 ALA A CA 1
ATOM 2323 C C . ALA A 1 305 ? 18.084 14.217 -6.263 1.00 76.31 305 ALA A C 1
ATOM 2325 O O . ALA A 1 305 ? 19.256 14.528 -6.505 1.00 76.31 305 ALA A O 1
ATOM 2326 N N . THR A 1 306 ? 17.596 14.173 -5.031 1.00 75.50 306 THR A N 1
ATOM 2327 C CA . THR A 1 306 ? 18.359 14.551 -3.838 1.00 75.50 306 THR A CA 1
ATOM 2328 C C . THR A 1 306 ? 18.898 13.341 -3.090 1.00 75.50 306 THR A C 1
ATOM 2330 O O . THR A 1 306 ? 19.831 13.490 -2.301 1.00 75.50 306 THR A O 1
ATOM 2333 N N . ASP A 1 307 ? 18.355 12.153 -3.356 1.00 79.06 307 ASP A N 1
ATOM 2334 C CA . ASP A 1 307 ? 18.792 10.899 -2.754 1.00 79.06 307 ASP A CA 1
ATOM 2335 C C . ASP A 1 307 ? 20.227 10.542 -3.159 1.00 79.06 307 ASP A C 1
ATOM 2337 O O . ASP A 1 307 ? 20.539 10.368 -4.334 1.00 79.06 307 ASP A O 1
ATOM 2341 N N . LYS A 1 308 ? 21.105 10.441 -2.157 1.00 84.06 308 LYS A N 1
ATOM 2342 C CA . LYS A 1 308 ? 22.532 10.130 -2.305 1.00 84.06 308 LYS A CA 1
ATOM 2343 C C . LYS A 1 308 ? 22.856 8.642 -2.207 1.00 84.06 308 LYS A C 1
ATOM 2345 O O . LYS A 1 308 ? 24.003 8.270 -2.444 1.00 84.06 308 LYS A O 1
ATOM 2350 N N . LYS A 1 309 ? 21.878 7.807 -1.848 1.00 84.81 309 LYS A N 1
ATOM 2351 C CA . LYS A 1 309 ? 22.000 6.344 -1.849 1.00 84.81 309 LYS A CA 1
ATOM 2352 C C . LYS A 1 309 ? 21.715 5.750 -3.223 1.00 84.81 309 LYS A C 1
ATOM 2354 O O . LYS A 1 309 ? 22.298 4.725 -3.554 1.00 84.81 309 LYS A O 1
ATOM 2359 N N . LEU A 1 310 ? 20.823 6.390 -3.982 1.00 85.50 310 LEU A N 1
ATOM 2360 C CA . LEU A 1 310 ? 20.492 5.992 -5.343 1.00 85.50 310 LEU A CA 1
ATOM 2361 C C . LEU A 1 310 ? 21.726 6.102 -6.240 1.00 85.50 310 LEU A C 1
ATOM 2363 O O . LEU A 1 310 ? 22.396 7.145 -6.279 1.00 85.50 310 LEU A O 1
ATOM 2367 N N . ASP A 1 311 ? 21.978 5.028 -6.977 1.00 85.94 311 ASP A N 1
ATOM 2368 C CA . ASP A 1 311 ? 22.909 5.050 -8.087 1.00 85.94 311 ASP A CA 1
ATOM 2369 C C . ASP A 1 311 ? 22.216 5.610 -9.326 1.00 85.94 311 ASP A C 1
ATOM 2371 O O . ASP A 1 311 ? 21.109 5.211 -9.674 1.00 85.94 311 ASP A O 1
ATOM 2375 N N . PHE A 1 312 ? 22.829 6.603 -9.960 1.00 85.50 312 PHE A N 1
ATOM 2376 C CA . PHE A 1 312 ? 22.200 7.287 -11.086 1.00 85.50 312 PHE A CA 1
ATOM 2377 C C . PHE A 1 312 ? 22.431 6.568 -12.406 1.00 85.50 312 PHE A C 1
ATOM 2379 O O . PHE A 1 312 ? 21.630 6.734 -13.328 1.00 85.50 312 PHE A O 1
ATOM 2386 N N . PHE A 1 313 ? 23.547 5.862 -12.543 1.00 89.00 313 PHE A N 1
ATOM 2387 C CA . PHE A 1 313 ? 23.994 5.330 -13.822 1.00 89.00 313 PHE A CA 1
ATOM 2388 C C . PHE A 1 313 ? 23.662 3.844 -13.928 1.00 89.00 313 PHE A C 1
ATOM 2390 O O . PHE A 1 313 ? 23.062 3.271 -13.029 1.00 89.00 313 PHE A O 1
ATOM 2397 N N . ASN A 1 314 ? 23.904 3.276 -15.109 1.00 89.88 314 ASN A N 1
ATOM 2398 C CA . ASN A 1 314 ? 23.770 1.839 -15.288 1.00 89.88 314 ASN A CA 1
ATOM 2399 C C . ASN A 1 314 ? 25.160 1.213 -15.292 1.00 89.88 314 ASN A C 1
ATOM 2401 O O . ASN A 1 314 ? 26.009 1.616 -16.100 1.00 89.88 314 ASN A O 1
ATOM 2405 N N . GLU A 1 315 ? 25.354 0.173 -14.491 1.00 89.06 315 GLU A N 1
ATOM 2406 C CA . GLU A 1 315 ? 26.623 -0.528 -14.389 1.00 89.06 315 GLU A CA 1
ATOM 2407 C C . GLU A 1 315 ? 26.474 -2.032 -14.629 1.00 89.06 315 GLU A C 1
ATOM 2409 O O . GLU A 1 315 ? 25.475 -2.671 -14.309 1.00 89.06 315 GLU A O 1
ATOM 2414 N N . ALA A 1 316 ? 27.522 -2.632 -15.197 1.00 91.44 316 ALA A N 1
ATOM 2415 C CA . ALA A 1 316 ? 27.610 -4.074 -15.442 1.00 91.44 316 ALA A CA 1
ATOM 2416 C C . ALA A 1 316 ? 26.405 -4.648 -16.223 1.00 91.44 316 ALA A C 1
ATOM 2418 O O . ALA A 1 316 ? 25.969 -5.775 -15.976 1.00 91.44 316 ALA A O 1
ATOM 2419 N N . LEU A 1 317 ? 25.866 -3.875 -17.174 1.00 93.50 317 LEU A N 1
ATOM 2420 C CA . LEU A 1 317 ? 24.803 -4.328 -18.069 1.00 93.50 317 LEU A CA 1
ATOM 2421 C C . LEU A 1 317 ? 25.364 -5.242 -19.159 1.00 93.50 317 LEU A C 1
ATOM 2423 O O . LEU A 1 317 ? 26.252 -4.843 -19.913 1.00 93.50 317 LEU A O 1
ATOM 2427 N N . ASN A 1 318 ? 24.794 -6.434 -19.304 1.00 95.19 318 ASN A N 1
ATOM 2428 C CA . ASN A 1 318 ? 25.199 -7.420 -20.303 1.00 95.19 318 ASN A CA 1
ATOM 2429 C C . ASN A 1 318 ? 24.051 -7.672 -21.286 1.00 95.19 318 ASN A C 1
ATOM 2431 O O . ASN A 1 318 ? 23.108 -8.386 -20.966 1.00 95.19 318 ASN A O 1
ATOM 2435 N N . ILE A 1 319 ? 24.124 -7.099 -22.488 1.00 97.00 319 ILE A N 1
ATOM 2436 C CA . ILE A 1 319 ? 23.086 -7.202 -23.524 1.00 97.00 319 ILE A CA 1
ATOM 2437 C C . ILE A 1 319 ? 23.601 -8.083 -24.662 1.00 97.00 319 ILE A C 1
ATOM 2439 O O . ILE A 1 319 ? 24.412 -7.636 -25.479 1.00 97.00 319 ILE A O 1
ATOM 2443 N N . HIS A 1 320 ? 23.134 -9.328 -24.756 1.00 97.12 320 HIS A N 1
ATOM 2444 C CA . HIS A 1 320 ? 23.671 -10.259 -25.751 1.00 97.12 320 HIS A CA 1
ATOM 2445 C C . HIS A 1 320 ? 22.689 -11.291 -26.281 1.00 97.12 320 HIS A C 1
ATOM 2447 O O . HIS A 1 320 ? 21.710 -11.623 -25.631 1.00 97.12 320 HIS A O 1
ATOM 2453 N N . HIS A 1 321 ? 22.964 -11.854 -27.459 1.00 97.75 321 HIS A N 1
ATOM 2454 C CA . HIS A 1 321 ? 22.166 -12.946 -28.034 1.00 97.75 321 HIS A CA 1
ATOM 2455 C C . HIS A 1 321 ? 20.667 -12.624 -28.182 1.00 97.75 321 HIS A C 1
ATOM 2457 O O . HIS A 1 321 ? 19.838 -13.529 -28.243 1.00 97.75 321 HIS A O 1
ATOM 2463 N N . ASN A 1 322 ? 20.294 -11.344 -28.227 1.00 98.62 322 ASN A N 1
ATOM 2464 C CA . ASN A 1 322 ? 18.924 -10.923 -28.490 1.00 98.62 322 ASN A CA 1
ATOM 2465 C C . ASN A 1 322 ? 18.690 -10.821 -29.996 1.00 98.62 322 ASN A C 1
ATOM 2467 O O . ASN A 1 322 ? 19.621 -10.609 -30.773 1.00 98.62 322 ASN A O 1
ATOM 2471 N N . THR A 1 323 ? 17.429 -10.926 -30.399 1.00 98.69 323 THR A N 1
ATOM 2472 C CA . THR A 1 323 ? 17.005 -10.729 -31.782 1.00 98.69 323 THR A CA 1
ATOM 2473 C C . THR A 1 323 ? 16.147 -9.478 -31.888 1.00 98.69 323 THR A C 1
ATOM 2475 O O . THR A 1 323 ? 15.038 -9.436 -31.358 1.00 98.69 323 THR A O 1
ATOM 2478 N N . PHE A 1 324 ? 16.650 -8.474 -32.600 1.00 98.44 324 PHE A N 1
ATOM 2479 C CA . PHE A 1 324 ? 15.953 -7.228 -32.886 1.00 98.44 324 PHE A CA 1
ATOM 2480 C C . PHE A 1 324 ? 15.457 -7.222 -34.330 1.00 98.44 324 PHE A C 1
ATOM 2482 O O . PHE A 1 324 ? 16.245 -7.402 -35.259 1.00 98.44 324 PHE A O 1
ATOM 2489 N N . ARG A 1 325 ? 14.155 -6.993 -34.527 1.00 97.56 325 ARG A N 1
ATOM 2490 C CA . ARG A 1 325 ? 13.548 -6.877 -35.861 1.00 97.56 325 ARG A CA 1
ATOM 2491 C C . ARG A 1 325 ? 12.593 -5.698 -35.929 1.00 97.56 325 ARG A C 1
ATOM 2493 O O . ARG A 1 325 ? 11.784 -5.525 -35.031 1.00 97.56 325 ARG A O 1
ATOM 2500 N N . HIS A 1 326 ? 12.658 -4.893 -36.978 1.00 95.81 326 HIS A N 1
ATOM 2501 C CA . HIS A 1 326 ? 11.639 -3.899 -37.298 1.00 95.81 326 HIS A CA 1
ATOM 2502 C C . HIS A 1 326 ? 11.263 -2.983 -36.117 1.00 95.81 326 HIS A C 1
ATOM 2504 O O . HIS A 1 326 ? 10.096 -2.713 -35.852 1.00 95.81 326 HIS A O 1
ATOM 2510 N N . ASN A 1 327 ? 12.265 -2.508 -35.370 1.00 95.44 327 ASN A N 1
ATOM 2511 C CA . ASN A 1 327 ? 12.059 -1.528 -34.299 1.00 95.44 327 ASN A CA 1
ATOM 2512 C C . ASN A 1 327 ? 12.484 -0.137 -34.766 1.00 95.44 327 ASN A C 1
ATOM 2514 O O . ASN A 1 327 ? 13.255 -0.030 -35.708 1.00 95.44 327 ASN A O 1
ATOM 2518 N N . GLY A 1 328 ? 12.019 0.923 -34.108 1.00 90.19 328 GLY A N 1
ATOM 2519 C CA . GLY A 1 328 ? 12.494 2.292 -34.336 1.00 90.19 328 GLY A CA 1
ATOM 2520 C C . GLY A 1 328 ? 12.107 2.915 -35.682 1.00 90.19 328 GLY A C 1
ATOM 2521 O O . GLY A 1 328 ? 12.652 3.950 -36.062 1.00 90.19 328 GLY A O 1
ATOM 2522 N N . TYR A 1 329 ? 11.188 2.295 -36.421 1.00 90.06 329 TYR A N 1
ATOM 2523 C CA . TYR A 1 329 ? 10.814 2.706 -37.777 1.00 90.06 329 TYR A CA 1
ATOM 2524 C C . TYR A 1 329 ? 9.901 3.941 -37.822 1.00 90.06 329 TYR A C 1
ATOM 2526 O O . TYR A 1 329 ? 9.699 4.519 -38.890 1.00 90.06 329 TYR A O 1
ATOM 2534 N N . LYS A 1 330 ? 9.301 4.333 -36.691 1.00 88.50 330 LYS A N 1
ATOM 2535 C CA . LYS A 1 330 ? 8.362 5.458 -36.615 1.00 88.50 330 LYS A CA 1
ATOM 2536 C C . LYS A 1 330 ? 8.301 6.059 -35.202 1.00 88.50 330 LYS A C 1
ATOM 2538 O O . LYS A 1 330 ? 7.245 5.980 -34.566 1.00 88.50 330 LYS A O 1
ATOM 2543 N N . PRO A 1 331 ? 9.396 6.652 -34.694 1.00 83.12 331 PRO A N 1
ATOM 2544 C CA . PRO A 1 331 ? 9.356 7.332 -33.406 1.00 83.12 331 PRO A CA 1
ATOM 2545 C C . PRO A 1 331 ? 8.285 8.446 -33.416 1.00 83.12 331 PRO A C 1
ATOM 2547 O O . PRO A 1 331 ? 8.063 9.067 -34.463 1.00 83.12 331 PRO A O 1
ATOM 2550 N N . PRO A 1 332 ? 7.604 8.707 -32.282 1.00 80.12 332 PRO A N 1
ATOM 2551 C CA . PRO A 1 332 ? 6.651 9.798 -32.138 1.00 80.12 332 PRO A CA 1
ATOM 2552 C C . PRO A 1 332 ? 7.271 11.114 -32.585 1.00 80.12 332 PRO A C 1
ATOM 2554 O O . PRO A 1 332 ? 8.470 11.321 -32.409 1.00 80.12 332 PRO A O 1
ATOM 2557 N N . MET A 1 333 ? 6.473 12.014 -33.157 1.00 75.94 333 MET A N 1
ATOM 2558 C CA . MET A 1 333 ? 6.963 13.360 -33.443 1.00 75.94 333 MET A CA 1
ATOM 2559 C C . MET A 1 333 ? 7.327 14.077 -32.142 1.00 75.94 333 MET A C 1
ATOM 2561 O O . MET A 1 333 ? 6.665 13.893 -31.122 1.00 75.94 333 MET A O 1
ATOM 2565 N N . LEU A 1 334 ? 8.373 14.900 -32.198 1.00 70.81 334 LEU A N 1
ATOM 2566 C CA . LEU A 1 334 ? 8.716 15.797 -31.104 1.00 70.81 334 LEU A CA 1
ATOM 2567 C C . LEU A 1 334 ? 7.600 16.834 -30.922 1.00 70.81 334 LEU A C 1
ATOM 2569 O O . LEU A 1 334 ? 7.304 17.584 -31.853 1.00 70.81 334 LEU A O 1
ATOM 2573 N N . ASP A 1 335 ? 7.036 16.905 -29.720 1.00 69.06 335 ASP A N 1
ATOM 2574 C CA . ASP A 1 335 ? 6.202 18.021 -29.281 1.00 69.06 335 ASP A CA 1
ATOM 2575 C C . ASP A 1 335 ? 6.978 18.814 -28.232 1.00 69.06 335 ASP A C 1
ATOM 2577 O O . ASP A 1 335 ? 7.122 18.401 -27.085 1.00 69.06 335 ASP A O 1
ATOM 2581 N N . ILE A 1 336 ? 7.502 19.967 -28.643 1.00 61.38 336 ILE A N 1
ATOM 2582 C CA . ILE A 1 336 ? 8.317 20.839 -27.789 1.00 61.38 336 ILE A CA 1
ATOM 2583 C C . ILE A 1 336 ? 7.548 21.410 -26.589 1.00 61.38 336 ILE A C 1
ATOM 2585 O O . ILE A 1 336 ? 8.173 21.944 -25.677 1.00 61.38 336 ILE A O 1
ATOM 2589 N N . ASN A 1 337 ? 6.215 21.317 -26.589 1.00 54.75 337 ASN A N 1
ATOM 2590 C CA . ASN A 1 337 ? 5.374 21.754 -25.477 1.00 54.75 337 ASN A CA 1
ATOM 2591 C C . ASN A 1 337 ? 5.061 20.616 -24.496 1.00 54.75 337 ASN A C 1
ATOM 2593 O O . ASN A 1 337 ? 4.444 20.860 -23.460 1.00 54.75 337 ASN A O 1
ATOM 2597 N N . ASP A 1 338 ? 5.479 19.388 -24.808 1.00 62.72 338 ASP A N 1
ATOM 2598 C CA . ASP A 1 338 ? 5.232 18.206 -23.998 1.00 62.72 338 ASP A CA 1
ATOM 2599 C C . ASP A 1 338 ? 6.545 17.677 -23.407 1.00 62.72 338 ASP A C 1
ATOM 2601 O O . ASP A 1 338 ? 7.400 17.117 -24.098 1.00 62.72 338 ASP A O 1
ATOM 2605 N N . ALA A 1 339 ? 6.691 17.835 -22.091 1.00 54.22 339 ALA A N 1
ATOM 2606 C CA . ALA A 1 339 ? 7.851 17.357 -21.346 1.00 54.22 339 ALA A CA 1
ATOM 2607 C C . ALA A 1 339 ? 8.014 15.823 -21.390 1.00 54.22 339 ALA A C 1
ATOM 2609 O O . ALA A 1 339 ? 9.120 15.339 -21.177 1.00 54.22 339 ALA A O 1
ATOM 2610 N N . SER A 1 340 ? 6.973 15.048 -21.723 1.00 56.94 340 SER A N 1
ATOM 2611 C CA . SER A 1 340 ? 7.083 13.589 -21.911 1.00 56.94 340 SER A CA 1
ATOM 2612 C C . SER A 1 340 ? 7.919 13.210 -23.140 1.00 56.94 340 SER A C 1
ATOM 2614 O O . SER A 1 340 ? 8.393 12.082 -23.284 1.00 56.94 340 SER A O 1
ATOM 2616 N N . THR A 1 341 ? 8.169 14.168 -24.037 1.00 65.44 341 THR A N 1
ATOM 2617 C CA . THR A 1 341 ? 8.920 13.932 -25.270 1.00 65.44 341 THR A CA 1
ATOM 2618 C C . THR A 1 341 ? 10.425 14.058 -25.089 1.00 65.44 341 THR A C 1
ATOM 2620 O O . THR A 1 341 ? 11.149 13.979 -26.070 1.00 65.44 341 THR A O 1
ATOM 2623 N N . THR A 1 342 ? 10.944 14.190 -23.867 1.00 67.25 342 THR A N 1
ATOM 2624 C CA . THR A 1 342 ? 12.384 14.300 -23.593 1.00 67.25 342 THR A CA 1
ATOM 2625 C C . THR A 1 342 ? 13.201 13.146 -24.204 1.00 67.25 342 THR A C 1
ATOM 2627 O O . THR A 1 342 ? 14.185 13.375 -24.910 1.00 67.25 342 THR A O 1
ATOM 2630 N N . ILE A 1 343 ? 12.755 11.896 -24.039 1.00 71.56 343 ILE A N 1
ATOM 2631 C CA . ILE A 1 343 ? 13.400 10.724 -24.664 1.00 71.56 343 ILE A CA 1
ATOM 2632 C C . ILE A 1 343 ? 13.183 10.714 -26.191 1.00 71.56 343 ILE A C 1
ATOM 2634 O O . ILE A 1 343 ? 14.076 10.358 -26.961 1.00 71.56 343 ILE A O 1
ATOM 2638 N N . THR A 1 344 ? 12.021 11.171 -26.655 1.00 74.19 344 THR A N 1
ATOM 2639 C CA . THR A 1 344 ? 11.728 11.346 -28.085 1.00 74.19 344 THR A CA 1
ATOM 2640 C C . THR A 1 344 ? 12.639 12.410 -28.719 1.00 74.19 344 THR A C 1
ATOM 2642 O O . THR A 1 344 ? 13.169 12.205 -29.808 1.00 74.19 344 THR A O 1
ATOM 2645 N N . ALA A 1 345 ? 12.915 13.516 -28.029 1.00 70.75 345 ALA A N 1
ATOM 2646 C CA . ALA A 1 345 ? 13.823 14.581 -28.448 1.00 70.75 345 ALA A CA 1
ATOM 2647 C C . ALA A 1 345 ? 15.251 14.057 -28.585 1.00 70.75 345 ALA A C 1
ATOM 2649 O O . ALA A 1 345 ? 15.940 14.381 -29.549 1.00 70.75 345 ALA A O 1
ATOM 2650 N N . LEU A 1 346 ? 15.658 13.193 -27.655 1.00 71.81 346 LEU A N 1
ATOM 2651 C CA . LEU A 1 346 ? 16.895 12.421 -27.701 1.00 71.81 346 LEU A CA 1
ATOM 2652 C C . LEU A 1 346 ? 17.035 11.686 -29.046 1.00 71.81 346 LEU A C 1
ATOM 2654 O O . LEU A 1 346 ? 18.038 11.852 -29.738 1.00 71.81 346 LEU A O 1
ATOM 2658 N N . ILE A 1 347 ? 15.999 10.952 -29.463 1.00 73.88 347 ILE A N 1
ATOM 2659 C CA . ILE A 1 347 ? 15.966 10.225 -30.742 1.00 73.88 347 ILE A CA 1
ATOM 2660 C C . ILE A 1 347 ? 16.065 11.192 -31.932 1.00 73.88 347 ILE A C 1
ATOM 2662 O O . ILE A 1 347 ? 16.907 11.013 -32.814 1.00 73.88 347 ILE A O 1
ATOM 2666 N N . TRP A 1 348 ? 15.244 12.245 -31.958 1.00 73.44 348 TRP A N 1
ATOM 2667 C CA . TRP A 1 348 ? 15.181 13.168 -33.096 1.00 73.44 348 TRP A CA 1
ATOM 2668 C C . TRP A 1 348 ? 16.446 14.012 -33.259 1.00 73.44 348 TRP A C 1
ATOM 2670 O O . TRP A 1 348 ? 17.019 14.049 -34.350 1.00 73.44 348 TRP A O 1
ATOM 2680 N N . LEU A 1 349 ? 16.908 14.656 -32.186 1.00 70.00 349 LEU A N 1
ATOM 2681 C CA . LEU A 1 349 ? 18.039 15.586 -32.210 1.00 70.00 349 LEU A CA 1
ATOM 2682 C C . LEU A 1 349 ? 19.380 14.865 -32.388 1.00 70.00 349 LEU A C 1
ATOM 2684 O O . LEU A 1 349 ? 20.279 15.402 -33.034 1.00 70.00 349 LEU A O 1
ATOM 2688 N N . LYS A 1 350 ? 19.532 13.656 -31.830 1.00 73.31 350 LYS A N 1
ATOM 2689 C CA . LYS A 1 350 ? 20.810 12.918 -31.846 1.00 73.31 350 LYS A CA 1
ATOM 2690 C C . LYS A 1 350 ? 20.914 11.894 -32.959 1.00 73.31 350 LYS A C 1
ATOM 2692 O O . LYS A 1 350 ? 22.010 11.669 -33.472 1.00 73.31 350 LYS A O 1
ATOM 2697 N N . GLY A 1 351 ? 19.789 11.283 -33.323 1.00 71.25 351 GLY A N 1
ATOM 2698 C CA . GLY A 1 351 ? 19.693 10.298 -34.397 1.00 71.25 351 GLY A CA 1
ATOM 2699 C C . GLY A 1 351 ? 19.475 10.911 -35.781 1.00 71.25 351 GLY A C 1
ATOM 2700 O O . GLY A 1 351 ? 19.706 10.228 -36.779 1.00 71.25 351 GLY A O 1
ATOM 2701 N N . GLY A 1 352 ? 19.073 12.188 -35.856 1.00 68.75 352 GLY A N 1
ATOM 2702 C CA . GLY A 1 352 ? 18.705 12.862 -37.106 1.00 68.75 352 GLY A CA 1
ATOM 2703 C C . GLY A 1 352 ? 17.334 12.420 -37.627 1.00 68.75 352 GLY A C 1
ATOM 2704 O O . GLY A 1 352 ? 17.172 12.213 -38.825 1.00 68.75 352 GLY A O 1
ATOM 2705 N N . GLY A 1 353 ? 16.377 12.192 -36.720 1.00 69.25 353 GLY A N 1
ATOM 2706 C CA . GLY A 1 353 ? 15.050 11.633 -37.027 1.00 69.25 353 GLY A CA 1
ATOM 2707 C C . GLY A 1 353 ? 15.023 10.118 -37.267 1.00 69.25 353 GLY A C 1
ATOM 2708 O O . GLY A 1 353 ? 13.961 9.560 -37.529 1.00 69.25 353 GLY A O 1
ATOM 2709 N N . ILE A 1 354 ? 16.172 9.445 -37.157 1.00 72.31 354 ILE A N 1
ATOM 2710 C CA . ILE A 1 354 ? 16.317 7.992 -37.292 1.00 72.31 354 ILE A CA 1
ATOM 2711 C C . ILE A 1 354 ? 16.512 7.393 -35.899 1.00 72.31 354 ILE A C 1
ATOM 2713 O O . ILE A 1 354 ? 17.417 7.806 -35.173 1.00 72.31 354 ILE A O 1
ATOM 2717 N N . SER A 1 355 ? 15.690 6.406 -35.539 1.00 86.25 355 SER A N 1
ATOM 2718 C CA . SER A 1 355 ? 15.865 5.647 -34.298 1.00 86.25 355 SER A CA 1
ATOM 2719 C C . SER A 1 355 ? 16.740 4.398 -34.493 1.00 86.25 355 SER A C 1
ATOM 2721 O O . SER A 1 355 ? 17.301 4.165 -35.567 1.00 86.25 355 SER A O 1
ATOM 2723 N N . ALA A 1 356 ? 16.885 3.597 -33.441 1.00 90.19 356 ALA A N 1
ATOM 2724 C CA . ALA A 1 356 ? 17.715 2.403 -33.422 1.00 90.19 356 ALA A CA 1
ATOM 2725 C C . ALA A 1 356 ? 17.036 1.222 -32.718 1.00 90.19 356 ALA A C 1
ATOM 2727 O O . ALA A 1 356 ? 16.095 1.376 -31.935 1.00 90.19 356 ALA A O 1
ATOM 2728 N N . HIS A 1 357 ? 17.570 0.026 -32.958 1.00 95.12 357 HIS A N 1
ATOM 2729 C CA . HIS A 1 357 ? 17.233 -1.161 -32.184 1.00 95.12 357 HIS A CA 1
ATOM 2730 C C . HIS A 1 357 ? 17.664 -1.018 -30.723 1.00 95.12 357 HIS A C 1
ATOM 2732 O O . HIS A 1 357 ? 16.865 -1.316 -29.841 1.00 95.12 357 HIS A O 1
ATOM 2738 N N . ILE A 1 358 ? 18.876 -0.519 -30.464 1.00 94.81 358 ILE A N 1
ATOM 2739 C CA . ILE A 1 358 ? 19.361 -0.204 -29.115 1.00 94.81 358 ILE A CA 1
ATOM 2740 C C . ILE A 1 358 ? 19.768 1.267 -29.059 1.00 94.81 358 ILE A C 1
ATOM 2742 O O . ILE A 1 358 ? 20.580 1.715 -29.872 1.00 94.81 358 ILE A O 1
ATOM 2746 N N . LEU A 1 359 ? 19.244 2.001 -28.080 1.00 92.00 359 LEU A N 1
ATOM 2747 C CA . LEU A 1 359 ? 19.606 3.389 -27.817 1.00 92.00 359 LEU A CA 1
ATOM 2748 C C . LEU A 1 359 ? 20.142 3.537 -26.394 1.00 92.00 359 LEU A C 1
ATOM 2750 O O . LEU A 1 359 ? 19.484 3.123 -25.442 1.00 92.00 359 LEU A O 1
ATOM 2754 N N . THR A 1 360 ? 21.318 4.146 -26.254 1.00 90.81 360 THR A N 1
ATOM 2755 C CA . THR A 1 360 ? 21.916 4.490 -24.955 1.00 90.81 360 THR A CA 1
ATOM 2756 C C . THR A 1 360 ? 22.064 6.001 -24.815 1.00 90.81 360 THR A C 1
ATOM 2758 O O . THR A 1 360 ? 22.222 6.716 -25.807 1.00 90.81 360 THR A O 1
ATOM 2761 N N . ASP A 1 361 ? 22.051 6.508 -23.587 1.00 86.94 361 ASP A N 1
ATOM 2762 C CA . ASP A 1 361 ? 22.356 7.918 -23.318 1.00 86.94 361 ASP A CA 1
ATOM 2763 C C . ASP A 1 361 ? 23.859 8.257 -23.459 1.00 86.94 361 ASP A C 1
ATOM 2765 O O . ASP A 1 361 ? 24.220 9.384 -23.811 1.00 86.94 361 ASP A O 1
ATOM 2769 N N . GLY A 1 362 ? 24.725 7.264 -23.241 1.00 85.31 362 GLY A N 1
ATOM 2770 C CA . GLY A 1 362 ? 26.178 7.365 -23.286 1.00 85.31 362 GLY A CA 1
ATOM 2771 C C . GLY A 1 362 ? 26.845 7.864 -22.006 1.00 85.31 362 GLY A C 1
ATOM 2772 O O . GLY A 1 362 ? 28.054 8.102 -22.038 1.00 85.31 362 GLY A O 1
ATOM 2773 N N . GLN A 1 363 ? 26.107 8.035 -20.907 1.00 85.62 363 GLN A N 1
ATOM 2774 C CA . GLN A 1 363 ? 26.679 8.519 -19.653 1.00 85.62 363 GLN A CA 1
ATOM 2775 C C . GLN A 1 363 ? 27.240 7.377 -18.807 1.00 85.62 363 GLN A C 1
ATOM 2777 O O . GLN A 1 363 ? 26.724 6.263 -18.789 1.00 85.62 363 GLN A O 1
ATOM 2782 N N . VAL A 1 364 ? 28.319 7.690 -18.099 1.00 84.81 364 VAL A N 1
ATOM 2783 C CA . VAL A 1 364 ? 28.951 6.830 -17.101 1.00 84.81 364 VAL A CA 1
ATOM 2784 C C . VAL A 1 364 ? 29.264 7.673 -15.879 1.00 84.81 364 VAL A C 1
ATOM 2786 O O . VAL A 1 364 ? 29.433 8.895 -15.986 1.00 84.81 364 VAL A O 1
ATOM 2789 N N . ASP A 1 365 ? 29.371 7.014 -14.734 1.00 86.00 365 ASP A N 1
ATOM 2790 C CA . ASP A 1 365 ? 29.677 7.685 -13.484 1.00 86.00 365 ASP A CA 1
ATOM 2791 C C . ASP A 1 365 ? 31.063 8.360 -13.501 1.00 86.00 365 ASP A C 1
ATOM 2793 O O . ASP A 1 365 ? 31.943 8.053 -14.316 1.00 86.00 365 ASP A O 1
ATOM 2797 N N . LYS A 1 366 ? 31.274 9.289 -12.568 1.00 83.69 366 LYS A N 1
ATOM 2798 C CA . LYS A 1 366 ? 32.543 9.983 -12.336 1.00 83.69 366 LYS A CA 1
ATOM 2799 C C . LYS A 1 366 ? 33.079 9.661 -10.948 1.00 83.69 366 LYS A C 1
ATOM 2801 O O . LYS A 1 366 ? 32.330 9.434 -9.999 1.00 83.69 366 LYS A O 1
ATOM 2806 N N . LEU A 1 367 ? 34.405 9.687 -10.829 1.00 82.69 367 LEU A N 1
ATOM 2807 C CA . LEU A 1 367 ? 35.064 9.487 -9.547 1.00 82.69 367 LEU A CA 1
ATOM 2808 C C . LEU A 1 367 ? 34.632 10.578 -8.562 1.00 82.69 367 LEU A C 1
ATOM 2810 O O . LEU A 1 367 ? 34.833 11.765 -8.820 1.00 82.69 367 LEU A O 1
ATOM 2814 N N . GLY A 1 368 ? 34.038 10.156 -7.451 1.00 75.38 368 GLY A N 1
ATOM 2815 C CA . GLY A 1 368 ? 33.545 11.036 -6.406 1.00 75.38 368 GLY A CA 1
ATOM 2816 C C . GLY A 1 368 ? 34.632 11.517 -5.442 1.00 75.38 368 GLY A C 1
ATOM 2817 O O . GLY A 1 368 ? 35.743 10.983 -5.354 1.00 75.38 368 GLY A O 1
ATOM 2818 N N . GLU A 1 369 ? 34.265 12.534 -4.663 1.00 71.19 369 GLU A N 1
ATOM 2819 C CA . GLU A 1 369 ? 35.084 13.114 -3.588 1.00 71.19 369 GLU A CA 1
ATOM 2820 C C . GLU A 1 369 ? 34.656 12.628 -2.193 1.00 71.19 369 GLU A C 1
ATOM 2822 O O . GLU A 1 369 ? 35.055 13.191 -1.174 1.00 71.19 369 GLU A O 1
ATOM 2827 N N . CYS A 1 370 ? 33.836 11.575 -2.117 1.00 74.31 370 CYS A N 1
ATOM 2828 C CA . CYS A 1 370 ? 33.423 11.019 -0.834 1.00 74.31 370 CYS A CA 1
ATOM 2829 C C . CYS A 1 370 ? 34.630 10.494 -0.046 1.00 74.31 370 CYS A C 1
ATOM 2831 O O . CYS A 1 370 ? 35.438 9.729 -0.564 1.00 74.31 370 CYS A O 1
ATOM 2833 N N . GLY A 1 371 ? 34.747 10.897 1.223 1.00 73.81 371 GLY A N 1
ATOM 2834 C CA . GLY A 1 371 ? 35.905 10.554 2.054 1.00 73.81 371 GLY A CA 1
ATOM 2835 C C . GLY A 1 371 ? 35.897 9.123 2.604 1.00 73.81 371 GLY A C 1
ATOM 2836 O O . GLY A 1 371 ? 36.922 8.449 2.571 1.00 73.81 371 GLY A O 1
ATOM 2837 N N . ALA A 1 372 ? 34.760 8.649 3.124 1.00 81.44 372 ALA A N 1
ATOM 2838 C CA . ALA A 1 372 ? 34.653 7.358 3.811 1.00 81.44 372 ALA A CA 1
ATOM 2839 C C . ALA A 1 372 ? 33.586 6.454 3.181 1.00 81.44 372 ALA A C 1
ATOM 2841 O O . ALA A 1 372 ? 32.587 6.937 2.648 1.00 81.44 372 ALA A O 1
ATOM 2842 N N . TYR A 1 373 ? 33.793 5.133 3.276 1.00 87.88 373 TYR A N 1
ATOM 2843 C CA . TYR A 1 373 ? 32.790 4.156 2.850 1.00 87.88 373 TYR A CA 1
ATOM 2844 C C . TYR A 1 373 ? 31.529 4.288 3.718 1.00 87.88 373 TYR A C 1
ATOM 2846 O O . TYR A 1 373 ? 31.668 4.459 4.934 1.00 87.88 373 TYR A O 1
ATOM 2854 N N . PRO A 1 374 ? 30.322 4.169 3.140 1.00 90.25 374 PRO A N 1
ATOM 2855 C CA . PRO A 1 374 ? 29.081 4.330 3.879 1.00 90.25 374 PRO A CA 1
ATOM 2856 C C . PRO A 1 374 ? 28.962 3.397 5.086 1.00 90.25 374 PRO A C 1
ATOM 2858 O O . PRO A 1 374 ? 29.481 2.273 5.101 1.00 90.25 374 PRO A O 1
ATOM 2861 N N . VAL A 1 375 ? 28.256 3.885 6.099 1.00 87.75 375 VAL A N 1
ATOM 2862 C CA . VAL A 1 375 ? 27.967 3.179 7.347 1.00 87.75 375 VAL A CA 1
ATOM 2863 C C . VAL A 1 375 ? 26.473 2.909 7.453 1.00 87.75 375 VAL A C 1
ATOM 2865 O O . VAL A 1 375 ? 25.671 3.589 6.815 1.00 87.75 375 VAL A O 1
ATOM 2868 N N . ASP A 1 376 ? 26.109 1.917 8.253 1.00 83.25 376 ASP A N 1
ATOM 2869 C CA . ASP A 1 376 ? 24.728 1.692 8.654 1.00 83.25 376 ASP A CA 1
ATOM 2870 C C . ASP A 1 376 ? 24.291 2.648 9.776 1.00 83.25 376 ASP A C 1
ATOM 2872 O O . ASP A 1 376 ? 25.047 3.501 10.253 1.00 83.25 376 ASP A O 1
ATOM 2876 N N . LYS A 1 377 ? 23.048 2.466 10.218 1.00 73.12 377 LYS A N 1
ATOM 2877 C CA . LYS A 1 377 ? 22.419 3.164 11.347 1.00 73.12 377 LYS A CA 1
ATOM 2878 C C . LYS A 1 377 ? 23.197 3.120 12.672 1.00 73.12 377 LYS A C 1
ATOM 2880 O O . LYS A 1 377 ? 23.038 4.004 13.507 1.00 73.12 377 LYS A O 1
ATOM 2885 N N . ASP A 1 378 ? 24.032 2.101 12.884 1.00 78.88 378 ASP A N 1
ATOM 2886 C CA . ASP A 1 378 ? 24.827 1.925 14.105 1.00 78.88 378 ASP A CA 1
ATOM 2887 C C .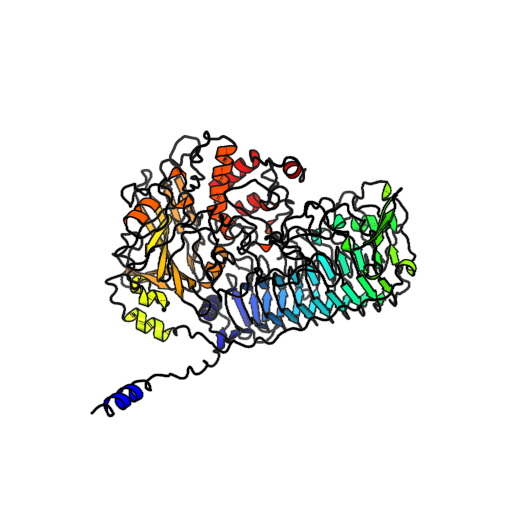 ASP A 1 378 ? 26.247 2.506 13.941 1.00 78.88 378 ASP A C 1
ATOM 2889 O O . ASP A 1 378 ? 27.102 2.336 14.811 1.00 78.88 378 ASP A O 1
ATOM 2893 N N . GLY A 1 379 ? 26.518 3.191 12.822 1.00 86.06 379 GLY A N 1
ATOM 2894 C CA . GLY A 1 379 ? 27.830 3.739 12.487 1.00 86.06 379 GLY A CA 1
ATOM 2895 C C . GLY A 1 379 ? 28.841 2.680 12.037 1.00 86.06 379 GLY A C 1
ATOM 2896 O O . GLY A 1 379 ? 30.030 2.983 11.916 1.00 86.06 379 GLY A O 1
ATOM 2897 N N . ILE A 1 380 ? 28.402 1.444 11.774 1.00 89.06 380 ILE A N 1
ATOM 2898 C CA . ILE A 1 380 ? 29.267 0.351 11.326 1.00 89.06 380 ILE A CA 1
ATOM 2899 C C . ILE A 1 380 ? 29.345 0.384 9.803 1.00 89.06 380 ILE A C 1
ATOM 2901 O O . ILE A 1 380 ? 28.329 0.404 9.114 1.00 89.06 380 ILE A O 1
ATOM 2905 N N . SER A 1 381 ? 30.561 0.350 9.252 1.00 91.88 381 SER A N 1
ATOM 2906 C CA . SER A 1 381 ? 30.767 0.316 7.799 1.00 91.88 381 SER A CA 1
ATOM 2907 C C . SER A 1 381 ? 29.956 -0.800 7.134 1.00 91.88 381 SER A C 1
ATOM 2909 O O . SER A 1 381 ? 29.927 -1.933 7.620 1.00 91.88 381 SER A O 1
ATOM 2911 N N . LEU A 1 382 ? 29.354 -0.517 5.977 1.00 90.56 382 LEU A N 1
ATOM 2912 C CA . LEU A 1 382 ? 28.645 -1.524 5.181 1.00 90.56 382 LEU A CA 1
ATOM 2913 C C . LEU A 1 382 ? 29.574 -2.634 4.637 1.00 90.56 382 LEU A C 1
ATOM 2915 O O . LEU A 1 382 ? 29.091 -3.680 4.219 1.00 90.56 382 LEU A O 1
ATOM 2919 N N . LYS A 1 383 ? 30.906 -2.477 4.719 1.00 91.31 383 LYS A N 1
ATOM 2920 C CA . LYS A 1 383 ? 31.872 -3.564 4.446 1.00 91.31 383 LYS A CA 1
ATOM 2921 C C . LYS A 1 383 ? 31.980 -4.600 5.563 1.00 91.31 383 LYS A C 1
ATOM 2923 O O . LYS A 1 383 ? 32.525 -5.678 5.349 1.00 91.31 383 LYS A O 1
ATOM 2928 N N . LEU A 1 384 ? 31.571 -4.241 6.775 1.00 91.62 384 LEU A N 1
ATOM 2929 C CA . LEU A 1 384 ? 31.755 -5.063 7.964 1.00 91.62 384 LEU A CA 1
ATOM 2930 C C . LEU A 1 384 ? 30.417 -5.681 8.377 1.00 91.62 384 LEU A C 1
ATOM 2932 O O . LEU A 1 384 ? 29.380 -5.041 8.198 1.00 91.62 384 LEU A O 1
ATOM 2936 N N . PRO A 1 385 ? 30.411 -6.901 8.940 1.00 88.56 385 PRO A N 1
ATOM 2937 C CA . PRO A 1 385 ? 29.204 -7.467 9.524 1.00 88.56 385 PRO A CA 1
ATOM 2938 C C . PRO A 1 385 ? 28.747 -6.629 10.725 1.00 88.56 385 PRO A C 1
ATOM 2940 O O . PRO A 1 385 ? 29.572 -6.149 11.504 1.00 88.56 385 PRO A O 1
ATOM 2943 N N . ASN A 1 386 ? 27.432 -6.509 10.907 1.00 84.81 386 ASN A N 1
ATOM 2944 C CA . ASN A 1 386 ? 26.832 -5.909 12.095 1.00 84.81 386 ASN A CA 1
ATOM 2945 C C . ASN A 1 386 ? 26.071 -6.991 12.890 1.00 84.81 386 ASN A C 1
ATOM 2947 O O . ASN A 1 386 ? 24.987 -7.398 12.477 1.00 84.81 386 ASN A O 1
ATOM 2951 N N . PRO A 1 387 ? 26.592 -7.455 14.043 1.00 81.75 387 PRO A N 1
ATOM 2952 C CA . PRO A 1 387 ? 25.918 -8.459 14.874 1.00 81.75 387 PRO A CA 1
ATOM 2953 C C . PRO A 1 387 ? 24.544 -8.027 15.419 1.00 81.75 387 PRO A C 1
ATOM 2955 O O . PRO A 1 387 ? 23.751 -8.876 15.827 1.00 81.75 387 PRO A O 1
ATOM 2958 N N . GLY A 1 388 ? 24.270 -6.719 15.465 1.00 74.12 388 GLY A N 1
ATOM 2959 C CA . GLY A 1 388 ? 22.987 -6.152 15.880 1.00 74.12 388 GLY A CA 1
ATOM 2960 C C . GLY A 1 388 ? 21.911 -6.179 14.791 1.00 74.12 388 GLY A C 1
ATOM 2961 O O . GLY A 1 388 ? 20.743 -5.929 15.085 1.00 74.12 388 GLY A O 1
ATOM 2962 N N . GLU A 1 389 ? 22.274 -6.501 13.549 1.00 71.94 389 GLU A N 1
ATOM 2963 C CA . GLU A 1 389 ? 21.387 -6.478 12.390 1.00 71.94 389 GLU A CA 1
ATOM 2964 C C . GLU A 1 389 ? 20.929 -7.900 12.023 1.00 71.94 389 GLU A C 1
ATOM 2966 O O . GLU A 1 389 ? 21.512 -8.570 11.175 1.00 71.94 389 GLU A O 1
ATOM 2971 N N . LYS A 1 390 ? 19.883 -8.391 12.698 1.00 67.94 390 LYS A N 1
ATOM 2972 C CA . LYS A 1 390 ? 19.398 -9.776 12.532 1.00 67.94 390 LYS A CA 1
ATOM 2973 C C . LYS A 1 390 ? 18.450 -9.981 11.349 1.00 67.94 390 LYS A C 1
ATOM 2975 O O . LYS A 1 390 ? 18.326 -11.105 10.875 1.00 67.94 390 LYS A O 1
ATOM 2980 N N . ASP A 1 391 ? 17.826 -8.907 10.871 1.00 60.62 391 ASP A N 1
ATOM 2981 C CA . ASP A 1 391 ? 16.703 -8.973 9.927 1.00 60.62 391 ASP A CA 1
ATOM 2982 C C . ASP A 1 391 ? 17.029 -8.385 8.542 1.00 60.62 391 ASP A C 1
ATOM 2984 O O . ASP A 1 391 ? 16.125 -8.178 7.731 1.00 60.62 391 ASP A O 1
ATOM 2988 N N . ARG A 1 392 ? 18.307 -8.086 8.242 1.00 72.81 392 ARG A N 1
ATOM 2989 C CA . ARG A 1 392 ? 18.684 -7.555 6.921 1.00 72.81 392 ARG A CA 1
ATOM 2990 C C . ARG A 1 392 ? 18.385 -8.599 5.851 1.00 72.81 392 ARG A C 1
ATOM 2992 O O . ARG A 1 392 ? 18.978 -9.674 5.833 1.00 72.81 392 ARG A O 1
ATOM 2999 N N . VAL A 1 393 ? 17.470 -8.255 4.951 1.00 71.38 393 VAL A N 1
ATOM 3000 C CA . VAL A 1 393 ? 17.032 -9.132 3.859 1.00 71.38 393 VAL A CA 1
ATOM 3001 C C . VAL A 1 393 ? 18.128 -9.286 2.809 1.00 71.38 393 VAL A C 1
ATOM 3003 O O . VAL A 1 393 ? 18.437 -10.396 2.382 1.00 71.38 393 VAL A O 1
ATOM 3006 N N . ASN A 1 394 ? 18.716 -8.162 2.402 1.00 83.50 394 ASN A N 1
ATOM 3007 C CA . ASN A 1 394 ? 19.732 -8.113 1.361 1.00 83.50 394 ASN A CA 1
ATOM 3008 C C . ASN A 1 394 ? 21.135 -7.957 1.958 1.00 83.50 394 ASN A C 1
ATOM 3010 O O . ASN A 1 394 ? 21.277 -7.367 3.028 1.00 83.50 394 ASN A O 1
ATOM 3014 N N . PRO A 1 395 ? 22.188 -8.461 1.292 1.00 87.06 395 PRO A N 1
ATOM 3015 C CA . PRO A 1 395 ? 23.558 -8.299 1.769 1.00 87.06 395 PRO A CA 1
ATOM 3016 C C . PRO A 1 395 ? 23.941 -6.822 1.954 1.00 87.06 395 PRO A C 1
ATOM 3018 O O . PRO A 1 395 ? 23.376 -5.938 1.322 1.00 87.06 395 PRO A O 1
ATOM 3021 N N . ARG A 1 396 ? 24.936 -6.536 2.803 1.00 89.44 396 ARG A N 1
ATOM 3022 C CA . ARG A 1 396 ? 25.416 -5.158 3.062 1.00 89.44 396 ARG A CA 1
ATOM 3023 C C . ARG A 1 396 ? 26.196 -4.551 1.890 1.00 89.44 396 ARG A C 1
ATOM 3025 O O . ARG A 1 396 ? 26.380 -3.338 1.820 1.00 89.44 396 ARG A O 1
ATOM 3032 N N . GLN A 1 397 ? 26.624 -5.397 0.959 1.00 90.94 397 GLN A N 1
ATOM 3033 C CA . GLN A 1 397 ? 27.293 -5.007 -0.274 1.00 90.94 397 GLN A CA 1
ATOM 3034 C C . GLN A 1 397 ? 26.576 -5.621 -1.471 1.00 90.94 397 GLN A C 1
ATOM 3036 O O . GLN A 1 397 ? 26.040 -6.725 -1.373 1.00 90.94 397 GLN A O 1
ATOM 3041 N N . THR A 1 398 ? 26.581 -4.918 -2.599 1.00 87.88 398 THR A N 1
ATOM 3042 C CA . THR A 1 398 ? 26.111 -5.479 -3.867 1.00 87.88 398 THR A CA 1
ATOM 3043 C C . THR A 1 398 ? 27.056 -6.593 -4.304 1.00 87.88 398 THR A C 1
ATOM 3045 O O . THR A 1 398 ? 28.202 -6.693 -3.846 1.00 87.88 398 THR A O 1
ATOM 3048 N N . THR A 1 399 ? 26.614 -7.422 -5.242 1.00 80.19 399 THR A N 1
ATOM 3049 C CA . THR A 1 399 ? 27.470 -8.462 -5.840 1.00 80.19 399 THR A CA 1
ATOM 3050 C C . THR A 1 399 ? 28.705 -7.901 -6.573 1.00 80.19 399 THR A C 1
ATOM 3052 O O . THR A 1 399 ? 29.652 -8.639 -6.864 1.00 80.19 399 THR A O 1
ATOM 3055 N N . LEU A 1 400 ? 28.734 -6.589 -6.837 1.00 85.06 400 LEU A N 1
ATOM 3056 C CA . LEU A 1 400 ? 29.847 -5.845 -7.438 1.00 85.06 400 LEU A CA 1
ATOM 3057 C C . LEU A 1 400 ? 30.801 -5.203 -6.406 1.00 85.06 400 LEU A C 1
ATOM 3059 O O . LEU A 1 400 ? 31.858 -4.674 -6.778 1.00 85.06 400 LEU A O 1
ATOM 3063 N N . GLY A 1 401 ? 30.466 -5.292 -5.113 1.00 84.56 401 GLY A N 1
ATOM 3064 C CA . GLY A 1 401 ? 31.246 -4.761 -3.988 1.00 84.56 401 GLY A CA 1
ATOM 3065 C C . GLY A 1 401 ? 30.879 -3.331 -3.567 1.00 84.56 401 GLY A C 1
ATOM 3066 O O . GLY A 1 401 ? 31.499 -2.787 -2.641 1.00 84.56 401 GLY A O 1
ATOM 3067 N N . GLY A 1 402 ? 29.879 -2.729 -4.216 1.00 88.75 402 GLY A N 1
ATOM 3068 C CA . GLY A 1 402 ? 29.314 -1.433 -3.846 1.00 88.75 402 GLY A CA 1
ATOM 3069 C C . GLY A 1 402 ? 28.500 -1.497 -2.550 1.00 88.75 402 GLY A C 1
ATOM 3070 O O . GLY A 1 402 ? 28.168 -2.592 -2.090 1.00 88.75 402 GLY A O 1
ATOM 3071 N N . PRO A 1 403 ? 28.215 -0.351 -1.909 1.00 90.44 403 PRO A N 1
ATOM 3072 C CA . PRO A 1 403 ? 27.326 -0.306 -0.753 1.00 90.44 403 PRO A CA 1
ATOM 3073 C C . PRO A 1 403 ? 25.905 -0.698 -1.182 1.00 90.44 403 PRO A C 1
ATOM 3075 O O . PRO A 1 403 ? 25.383 -0.151 -2.144 1.00 90.44 403 PRO A O 1
ATOM 3078 N N . ASN A 1 404 ? 25.269 -1.633 -0.476 1.00 89.81 404 ASN A N 1
ATOM 3079 C CA . ASN A 1 404 ? 23.872 -1.997 -0.729 1.00 89.81 404 ASN A CA 1
ATOM 3080 C C . ASN A 1 404 ? 23.019 -1.427 0.397 1.00 89.81 404 ASN A C 1
ATOM 3082 O O . ASN A 1 404 ? 22.922 -2.042 1.455 1.00 89.81 404 ASN A O 1
ATOM 3086 N N . TYR A 1 405 ? 22.482 -0.226 0.207 1.00 83.81 405 TYR A N 1
ATOM 3087 C CA . TYR A 1 405 ? 21.767 0.501 1.252 1.00 83.81 405 TYR A CA 1
ATOM 3088 C C . TYR A 1 405 ? 20.402 -0.121 1.568 1.00 83.81 405 TYR A C 1
ATOM 3090 O O . TYR A 1 405 ? 19.617 -0.417 0.670 1.00 83.81 405 TYR A O 1
ATOM 3098 N N . GLY A 1 406 ? 20.086 -0.237 2.857 1.00 73.25 406 GLY A N 1
ATOM 3099 C CA . GLY A 1 406 ? 18.712 -0.409 3.331 1.00 73.25 406 GLY A CA 1
ATOM 3100 C C . GLY A 1 406 ? 18.048 0.935 3.654 1.00 73.25 406 GLY A C 1
ATOM 3101 O O . GLY A 1 406 ? 18.721 1.966 3.788 1.00 73.25 406 GLY A O 1
ATOM 3102 N N . LEU A 1 407 ? 16.721 0.940 3.857 1.00 64.81 407 LEU A N 1
ATOM 3103 C CA . LEU A 1 407 ? 16.012 2.174 4.242 1.00 64.81 407 LEU A CA 1
ATOM 3104 C C . LEU A 1 407 ? 16.605 2.812 5.510 1.00 64.81 407 LEU A C 1
ATOM 3106 O O . LEU A 1 407 ? 16.733 4.032 5.571 1.00 64.81 407 LEU A O 1
ATOM 3110 N N . SER A 1 408 ? 16.959 1.999 6.509 1.00 64.38 408 SER A N 1
ATOM 3111 C CA . SER A 1 408 ? 17.508 2.473 7.787 1.00 64.38 408 SER A CA 1
ATOM 3112 C C . SER A 1 408 ? 18.886 3.099 7.676 1.00 64.38 408 SER A C 1
ATOM 3114 O O . SER A 1 408 ? 19.260 3.892 8.524 1.00 64.38 408 SER A O 1
ATOM 3116 N N . ASP A 1 409 ? 19.670 2.746 6.661 1.00 75.50 409 ASP A N 1
ATOM 3117 C CA . ASP A 1 409 ? 21.020 3.289 6.571 1.00 75.50 409 ASP A CA 1
ATOM 3118 C C . ASP A 1 409 ? 20.929 4.826 6.443 1.00 75.50 409 ASP A C 1
ATOM 3120 O O . ASP A 1 409 ? 20.026 5.335 5.773 1.00 75.50 409 ASP A O 1
ATOM 3124 N N . PRO A 1 410 ? 21.784 5.612 7.109 1.00 74.19 410 PRO A N 1
ATOM 3125 C CA . PRO A 1 410 ? 21.704 7.066 7.039 1.00 74.19 410 PRO A CA 1
ATOM 3126 C C . PRO A 1 410 ? 21.909 7.557 5.600 1.00 74.19 410 PRO A C 1
ATOM 3128 O O . PRO A 1 410 ? 22.653 6.959 4.820 1.00 74.19 410 PRO A O 1
ATOM 3131 N N . MET A 1 411 ? 21.251 8.664 5.237 1.00 75.44 411 MET A N 1
ATOM 3132 C CA . MET A 1 411 ? 21.519 9.339 3.964 1.00 75.44 411 MET A CA 1
ATOM 3133 C C . MET A 1 411 ? 22.972 9.843 3.971 1.00 75.44 411 MET A C 1
ATOM 3135 O O . MET A 1 411 ? 23.316 10.642 4.848 1.00 75.44 411 MET A O 1
ATOM 3139 N N . PRO A 1 412 ? 23.843 9.397 3.047 1.00 79.69 412 PRO A N 1
ATOM 3140 C CA . PRO A 1 412 ? 25.218 9.868 3.018 1.00 79.69 412 PRO A CA 1
ATOM 3141 C C . PRO A 1 412 ? 25.280 11.332 2.559 1.00 79.69 412 PRO A C 1
ATOM 3143 O O . PRO A 1 412 ? 24.414 11.814 1.832 1.00 79.69 412 PRO A O 1
ATOM 3146 N N . GLY A 1 413 ? 26.342 12.044 2.949 1.00 79.56 413 GLY A N 1
ATOM 3147 C CA . GLY A 1 413 ? 26.549 13.439 2.535 1.00 79.56 413 GLY A CA 1
ATOM 3148 C C . GLY A 1 413 ? 26.886 13.620 1.046 1.00 79.56 413 GLY A C 1
ATOM 3149 O O . GLY A 1 413 ? 26.903 14.745 0.556 1.00 79.56 413 GLY A O 1
ATOM 3150 N N . CYS A 1 414 ? 27.178 12.534 0.324 1.00 84.12 414 CYS A N 1
ATOM 3151 C CA . CYS A 1 414 ? 27.567 12.521 -1.086 1.00 84.12 414 CYS A CA 1
ATOM 3152 C C . CYS A 1 414 ? 27.285 11.140 -1.713 1.00 84.12 414 CYS A C 1
ATOM 3154 O O . CYS A 1 414 ? 27.139 10.158 -0.983 1.00 84.12 414 CYS A O 1
ATOM 3156 N N . HIS A 1 415 ? 27.228 11.053 -3.050 1.00 85.50 415 HIS A N 1
ATOM 3157 C CA . HIS A 1 415 ? 27.115 9.772 -3.766 1.00 85.50 415 HIS A CA 1
ATOM 3158 C C . HIS A 1 415 ? 28.443 9.015 -3.701 1.00 85.50 415 HIS A C 1
ATOM 3160 O O . HIS A 1 415 ? 29.462 9.497 -4.200 1.00 85.50 415 HIS A O 1
ATOM 3166 N N . PHE A 1 416 ? 28.448 7.836 -3.082 1.00 87.38 416 PHE A N 1
ATOM 3167 C CA . PHE A 1 416 ? 29.671 7.063 -2.897 1.00 87.38 416 PHE A CA 1
ATOM 3168 C C . PHE A 1 416 ? 30.013 6.231 -4.143 1.00 87.38 416 PHE A C 1
ATOM 3170 O O . PHE A 1 416 ? 29.543 5.105 -4.295 1.00 87.38 416 PHE A O 1
ATOM 3177 N N . THR A 1 417 ? 30.878 6.764 -5.012 1.00 87.88 417 THR A N 1
ATOM 3178 C CA . THR A 1 417 ? 31.217 6.142 -6.310 1.00 87.88 417 THR A CA 1
ATOM 3179 C C . THR A 1 417 ? 32.623 5.532 -6.363 1.00 87.88 417 THR A C 1
ATOM 3181 O O . THR A 1 417 ? 32.948 4.807 -7.297 1.00 87.88 417 THR A O 1
ATOM 3184 N N . ASP A 1 418 ? 33.460 5.737 -5.338 1.00 86.75 418 ASP A N 1
ATOM 3185 C CA . ASP A 1 418 ? 34.867 5.291 -5.293 1.00 86.75 418 ASP A CA 1
ATOM 3186 C C . ASP A 1 418 ? 35.076 3.802 -5.603 1.00 86.75 418 ASP A C 1
ATOM 3188 O O . ASP A 1 418 ? 36.061 3.426 -6.235 1.00 86.75 418 ASP A O 1
ATOM 3192 N N . TRP A 1 419 ? 34.146 2.943 -5.179 1.00 86.38 419 TRP A N 1
ATOM 3193 C CA . TRP A 1 419 ? 34.211 1.493 -5.399 1.00 86.38 419 TRP A CA 1
ATOM 3194 C C . TRP A 1 419 ? 34.155 1.089 -6.883 1.00 86.38 419 TRP A C 1
ATOM 3196 O O . TRP A 1 419 ? 34.525 -0.042 -7.227 1.00 86.38 419 TRP A O 1
ATOM 3206 N N . LYS A 1 420 ? 33.708 2.008 -7.748 1.00 88.69 420 LYS A N 1
ATOM 3207 C CA . LYS A 1 420 ? 33.578 1.812 -9.191 1.00 88.69 420 LYS A CA 1
ATOM 3208 C C . LYS A 1 420 ? 34.874 2.053 -9.958 1.00 88.69 420 LYS A C 1
ATOM 3210 O O . LYS A 1 420 ? 34.985 1.630 -11.106 1.00 88.69 420 LYS A O 1
ATOM 3215 N N . PHE A 1 421 ? 35.864 2.709 -9.353 1.00 89.50 421 PHE A N 1
ATOM 3216 C CA . PHE A 1 421 ? 37.063 3.166 -10.052 1.00 89.50 421 PHE A CA 1
ATOM 3217 C C . PHE A 1 421 ? 38.326 2.466 -9.551 1.00 89.50 421 PHE A C 1
ATOM 3219 O O . PHE A 1 421 ? 38.535 2.276 -8.354 1.00 89.50 421 PHE A O 1
ATOM 3226 N N . ASN A 1 422 ? 39.228 2.154 -10.478 1.00 87.19 422 ASN A N 1
ATOM 3227 C CA . ASN A 1 422 ? 40.615 1.833 -10.164 1.00 87.19 422 ASN A CA 1
ATOM 3228 C C . ASN A 1 422 ? 41.351 3.142 -9.850 1.00 87.19 422 ASN A C 1
ATOM 3230 O O . ASN A 1 422 ? 41.792 3.847 -10.761 1.00 87.19 422 ASN A O 1
ATOM 3234 N N . ILE A 1 423 ? 41.414 3.493 -8.563 1.00 83.81 423 ILE A N 1
ATOM 3235 C CA . ILE A 1 423 ? 41.937 4.780 -8.088 1.00 83.81 423 ILE A CA 1
ATOM 3236 C C . ILE A 1 423 ? 43.469 4.766 -8.043 1.00 83.81 423 ILE A C 1
ATOM 3238 O O . ILE A 1 423 ? 44.084 3.849 -7.499 1.00 83.81 423 ILE A O 1
ATOM 3242 N N . SER A 1 424 ? 44.085 5.830 -8.554 1.00 80.56 424 SER A N 1
ATOM 3243 C CA . SER A 1 424 ? 45.508 6.128 -8.406 1.00 80.56 424 SER A CA 1
ATOM 3244 C C . SER A 1 424 ? 45.707 7.570 -7.929 1.00 80.56 424 SER A C 1
ATOM 3246 O O . SER A 1 424 ? 44.891 8.456 -8.189 1.00 80.56 424 SER A O 1
ATOM 3248 N N . TYR A 1 425 ? 46.790 7.811 -7.190 1.00 80.00 425 TYR A N 1
ATOM 3249 C CA . TYR A 1 425 ? 47.134 9.144 -6.697 1.00 80.00 425 TYR A CA 1
ATOM 3250 C C . TYR A 1 425 ? 48.334 9.693 -7.458 1.00 80.00 425 TYR A C 1
ATOM 3252 O O . TYR A 1 425 ? 49.410 9.095 -7.460 1.00 80.00 425 TYR A O 1
ATOM 3260 N N . ASN A 1 426 ? 48.147 10.855 -8.082 1.00 82.69 426 ASN A N 1
ATOM 3261 C CA . ASN A 1 426 ? 49.205 11.605 -8.736 1.00 82.69 426 ASN A CA 1
ATOM 3262 C C . ASN A 1 426 ? 49.464 12.901 -7.954 1.00 82.69 426 ASN A C 1
ATOM 3264 O O . ASN A 1 426 ? 48.544 13.668 -7.688 1.00 82.69 426 ASN A O 1
ATOM 3268 N N . TRP A 1 427 ? 50.720 13.166 -7.595 1.00 76.50 427 TRP A N 1
ATOM 3269 C CA . TRP A 1 427 ? 51.082 14.323 -6.769 1.00 76.50 427 TRP A CA 1
ATOM 3270 C C . TRP A 1 427 ? 50.868 15.687 -7.462 1.00 76.50 427 TRP A C 1
ATOM 3272 O O . TRP A 1 427 ? 50.734 16.688 -6.767 1.00 76.50 427 TRP A O 1
ATOM 3282 N N . LEU A 1 428 ? 50.805 15.734 -8.802 1.00 77.56 428 LEU A N 1
ATOM 3283 C CA . LEU A 1 428 ? 50.503 16.937 -9.600 1.00 77.56 428 LEU A CA 1
ATOM 3284 C C . LEU A 1 428 ? 49.014 17.065 -9.945 1.00 77.56 428 LEU A C 1
ATOM 3286 O O . LEU A 1 428 ? 48.496 18.175 -10.015 1.00 77.56 428 LEU A O 1
ATOM 3290 N N . LEU A 1 429 ? 48.348 15.940 -10.222 1.00 74.81 429 LEU A N 1
ATOM 3291 C CA . LEU A 1 429 ? 46.992 15.909 -10.793 1.00 74.81 429 LEU A CA 1
ATOM 3292 C C . LEU A 1 429 ? 45.907 15.469 -9.798 1.00 74.81 429 LEU A C 1
ATOM 3294 O O . LEU A 1 429 ? 44.734 15.421 -10.160 1.00 74.81 429 LEU A O 1
ATOM 3298 N N . GLY A 1 430 ? 46.280 15.143 -8.560 1.00 77.25 430 GLY A N 1
ATOM 3299 C CA . GLY A 1 430 ? 45.359 14.690 -7.522 1.00 77.25 430 GLY A CA 1
ATOM 3300 C C . GLY A 1 430 ? 44.885 13.242 -7.698 1.00 77.25 430 GLY A C 1
ATOM 3301 O O . GLY A 1 430 ? 45.568 12.400 -8.289 1.00 77.25 430 GLY A O 1
ATOM 3302 N N . LYS A 1 431 ? 43.715 12.943 -7.119 1.00 78.75 431 LYS A N 1
ATOM 3303 C CA . LYS A 1 431 ? 43.048 11.633 -7.166 1.00 78.75 431 LYS A CA 1
ATOM 3304 C C . LYS A 1 431 ? 42.507 11.394 -8.581 1.00 78.75 431 LYS A C 1
ATOM 3306 O O . LYS A 1 431 ? 41.672 12.158 -9.057 1.00 78.75 431 LYS A O 1
ATOM 3311 N N . GLN A 1 432 ? 42.968 10.340 -9.246 1.00 80.06 432 GLN A N 1
ATOM 3312 C CA . GLN A 1 432 ? 42.492 9.923 -10.566 1.00 80.06 432 GLN A CA 1
ATOM 3313 C C . GLN A 1 432 ? 41.879 8.527 -10.485 1.00 80.06 432 GLN A C 1
ATOM 3315 O O . GLN A 1 432 ? 42.227 7.738 -9.609 1.00 80.06 432 GLN A O 1
ATOM 3320 N N . GLY A 1 433 ? 40.973 8.199 -11.403 1.00 81.00 433 GLY A N 1
ATOM 3321 C CA . GLY A 1 433 ? 40.377 6.870 -11.455 1.00 81.00 433 GLY A CA 1
ATOM 3322 C C . GLY A 1 433 ? 39.789 6.554 -12.819 1.00 81.00 433 GLY A C 1
ATOM 3323 O O . GLY A 1 433 ? 39.135 7.396 -13.429 1.00 81.00 433 GLY A O 1
ATOM 3324 N N . ALA A 1 434 ? 40.028 5.330 -13.284 1.00 86.00 434 ALA A N 1
ATOM 3325 C CA . ALA A 1 434 ? 39.365 4.761 -14.453 1.00 86.00 434 ALA A CA 1
ATOM 3326 C C . ALA A 1 434 ? 38.255 3.812 -13.989 1.00 86.00 434 ALA A C 1
ATOM 3328 O O . ALA A 1 434 ? 38.473 3.050 -13.045 1.00 86.00 434 ALA A O 1
ATOM 3329 N N . LEU A 1 435 ? 37.081 3.865 -14.628 1.00 86.62 435 LEU A N 1
ATOM 3330 C CA . LEU A 1 435 ? 35.974 2.954 -14.324 1.00 86.62 435 LEU A CA 1
ATOM 3331 C C . LEU A 1 435 ? 36.453 1.504 -14.477 1.00 86.62 435 LEU A C 1
ATOM 3333 O O . LEU A 1 435 ? 37.181 1.185 -15.420 1.00 86.62 435 LEU A O 1
ATOM 3337 N N . ARG A 1 436 ? 36.071 0.633 -13.544 1.00 89.62 436 ARG A N 1
ATOM 3338 C CA . ARG A 1 436 ? 36.404 -0.790 -13.615 1.00 89.62 436 ARG A CA 1
ATOM 3339 C C . ARG A 1 436 ? 35.782 -1.431 -14.857 1.00 89.62 436 ARG A C 1
ATOM 3341 O O . ARG A 1 436 ? 34.625 -1.180 -15.189 1.00 89.62 436 ARG A O 1
ATOM 3348 N N . ASP A 1 437 ? 36.535 -2.314 -15.507 1.00 85.38 437 ASP A N 1
ATOM 3349 C CA . ASP A 1 437 ? 36.090 -2.978 -16.738 1.00 85.38 437 ASP A CA 1
ATOM 3350 C C . ASP A 1 437 ? 34.837 -3.843 -16.546 1.00 85.38 437 ASP A C 1
ATOM 3352 O O . ASP A 1 437 ? 34.040 -3.969 -17.473 1.00 85.38 437 ASP A O 1
ATOM 3356 N N . ASP A 1 438 ? 34.637 -4.410 -15.352 1.00 86.00 438 ASP A N 1
ATOM 3357 C CA . ASP A 1 438 ? 33.482 -5.253 -15.029 1.00 86.00 438 ASP A CA 1
ATOM 3358 C C . ASP A 1 438 ? 32.189 -4.469 -14.746 1.00 86.00 438 ASP A C 1
ATOM 3360 O O . ASP A 1 438 ? 31.162 -5.088 -14.485 1.00 86.00 438 ASP A O 1
ATOM 3364 N N . LEU A 1 439 ? 32.228 -3.132 -14.825 1.00 89.25 439 LEU A N 1
ATOM 3365 C CA . LEU A 1 439 ? 31.074 -2.237 -14.667 1.00 89.25 439 LEU A CA 1
ATOM 3366 C C . LEU A 1 439 ? 30.594 -1.632 -15.990 1.00 89.25 439 LEU A C 1
ATOM 3368 O O . LEU A 1 439 ? 29.675 -0.818 -16.009 1.00 89.25 439 LEU A O 1
ATOM 3372 N N . ARG A 1 440 ? 31.203 -2.012 -17.113 1.00 89.12 440 ARG A N 1
ATOM 3373 C CA . ARG A 1 440 ? 30.839 -1.482 -18.429 1.00 89.12 440 ARG A CA 1
ATOM 3374 C C . ARG A 1 440 ? 29.487 -2.018 -18.901 1.00 89.12 440 ARG A C 1
ATOM 3376 O O . ARG A 1 440 ? 29.098 -3.135 -18.580 1.00 89.12 440 ARG A O 1
ATOM 3383 N N . VAL A 1 441 ? 28.826 -1.237 -19.754 1.00 91.69 441 VAL A N 1
ATOM 3384 C CA . VAL A 1 441 ? 27.692 -1.699 -20.565 1.00 91.69 441 VAL A CA 1
ATOM 3385 C C . VAL A 1 441 ? 28.235 -2.483 -21.763 1.00 91.69 441 VAL A C 1
ATOM 3387 O O . VAL A 1 441 ? 28.809 -1.887 -22.682 1.00 91.69 441 VAL A O 1
ATOM 3390 N N . CYS A 1 442 ? 28.062 -3.803 -21.756 1.00 93.88 442 CYS A N 1
ATOM 3391 C CA . CYS A 1 442 ? 28.472 -4.711 -22.824 1.00 93.88 442 CYS A CA 1
ATOM 3392 C C . CYS A 1 442 ? 27.306 -5.024 -23.766 1.00 93.88 442 CYS A C 1
ATOM 3394 O O . CYS A 1 442 ? 26.221 -5.398 -23.326 1.00 93.88 442 CYS A O 1
ATOM 3396 N N . ILE A 1 443 ? 27.538 -4.888 -25.074 1.00 95.19 443 ILE A N 1
ATOM 3397 C CA . ILE A 1 443 ? 26.559 -5.181 -26.128 1.00 95.19 443 ILE A CA 1
ATOM 3398 C C . ILE A 1 443 ? 27.242 -6.061 -27.176 1.00 95.19 443 ILE A C 1
ATOM 3400 O O . ILE A 1 443 ? 27.995 -5.560 -28.016 1.00 95.19 443 ILE A O 1
ATOM 3404 N N . THR A 1 444 ? 27.002 -7.373 -27.128 1.00 94.00 444 THR A N 1
ATOM 3405 C CA . THR A 1 444 ? 27.699 -8.362 -27.974 1.00 94.00 444 THR A CA 1
ATOM 3406 C C . THR A 1 444 ? 26.728 -9.381 -28.564 1.00 94.00 444 THR A C 1
ATOM 3408 O O . THR A 1 444 ? 25.663 -9.615 -28.013 1.00 94.00 444 THR A O 1
ATOM 3411 N N . ASP A 1 445 ? 27.064 -9.982 -29.706 1.00 94.69 445 ASP A N 1
ATOM 3412 C CA . ASP A 1 445 ? 26.363 -11.164 -30.244 1.00 94.69 445 ASP A CA 1
ATOM 3413 C C . ASP A 1 445 ? 24.836 -11.027 -30.429 1.00 94.69 445 ASP A C 1
ATOM 3415 O O . ASP A 1 445 ? 24.104 -12.013 -30.408 1.00 94.69 445 ASP A O 1
ATOM 3419 N N . ASN A 1 446 ? 24.326 -9.805 -30.597 1.00 96.94 446 ASN A N 1
ATOM 3420 C CA . ASN A 1 446 ? 22.918 -9.558 -30.906 1.00 96.94 446 ASN A CA 1
ATOM 3421 C C . ASN A 1 446 ? 22.683 -9.623 -32.421 1.00 96.94 446 ASN A C 1
ATOM 3423 O O . ASN A 1 446 ? 23.545 -9.247 -33.217 1.00 96.94 446 ASN A O 1
ATOM 3427 N N . GLN A 1 447 ? 21.492 -10.063 -32.813 1.00 97.69 447 GLN A N 1
ATOM 3428 C CA . GLN A 1 447 ? 21.041 -10.097 -34.200 1.00 97.69 447 GLN A CA 1
ATOM 3429 C C . GLN A 1 447 ? 20.146 -8.891 -34.482 1.00 97.69 447 GLN A C 1
ATOM 3431 O O . GLN A 1 447 ? 19.253 -8.581 -33.694 1.00 97.69 447 GLN A O 1
ATOM 3436 N N . TYR A 1 448 ? 20.370 -8.244 -35.621 1.00 96.31 448 TYR A N 1
ATOM 3437 C CA . TYR A 1 448 ? 19.635 -7.064 -36.068 1.00 96.31 448 TYR A CA 1
ATOM 3438 C C . TYR A 1 448 ? 19.181 -7.275 -37.509 1.00 96.31 448 TYR A C 1
ATOM 3440 O O . TYR A 1 448 ? 19.924 -7.860 -38.303 1.00 96.31 448 TYR A O 1
ATOM 3448 N N . ASP A 1 449 ? 17.996 -6.787 -37.859 1.00 93.12 449 ASP A N 1
ATOM 3449 C CA . ASP A 1 449 ? 17.651 -6.603 -39.264 1.00 93.12 449 ASP A CA 1
ATOM 3450 C C . ASP A 1 449 ? 18.167 -5.249 -39.788 1.00 93.12 449 ASP A C 1
ATOM 3452 O O . ASP A 1 449 ? 18.920 -4.537 -39.120 1.00 93.12 449 ASP A O 1
ATOM 3456 N N . LEU A 1 450 ? 17.822 -4.925 -41.035 1.00 87.38 450 LEU A N 1
ATOM 3457 C CA . LEU A 1 450 ? 18.245 -3.690 -41.699 1.00 87.38 450 LEU A CA 1
ATOM 3458 C C . LEU A 1 450 ? 17.155 -2.609 -41.682 1.00 87.38 450 LEU A C 1
ATOM 3460 O O . LEU A 1 450 ? 17.236 -1.659 -42.460 1.00 87.38 450 LEU A O 1
ATOM 3464 N N . SER A 1 451 ? 16.121 -2.740 -40.841 1.00 85.50 451 SER A N 1
ATOM 3465 C CA . SER A 1 451 ? 15.012 -1.780 -40.826 1.00 85.50 451 SER A CA 1
ATOM 3466 C C . SER A 1 451 ? 15.434 -0.413 -40.290 1.00 85.50 451 SER A C 1
ATOM 3468 O O . SER A 1 451 ? 14.875 0.604 -40.693 1.00 85.50 451 SER A O 1
ATOM 3470 N N . THR A 1 452 ? 16.383 -0.389 -39.349 1.00 89.50 452 THR A N 1
ATOM 3471 C CA . THR A 1 452 ? 16.894 0.818 -38.679 1.00 89.50 452 THR A CA 1
ATOM 3472 C C . THR A 1 452 ? 18.353 0.640 -38.260 1.00 89.50 452 THR A C 1
ATOM 3474 O O . THR A 1 452 ? 18.997 -0.347 -38.608 1.00 89.50 452 THR A O 1
ATOM 3477 N N . LEU A 1 453 ? 18.905 1.602 -37.516 1.00 90.50 453 LEU A N 1
ATOM 3478 C CA . LEU A 1 453 ? 20.251 1.488 -36.967 1.00 90.50 453 LEU A CA 1
ATOM 3479 C C . LEU A 1 453 ? 20.318 0.356 -35.920 1.00 90.50 453 LEU A C 1
ATOM 3481 O O . LEU A 1 453 ? 19.489 0.328 -35.011 1.00 90.50 453 LEU A O 1
ATOM 3485 N N . PRO A 1 454 ? 21.342 -0.516 -35.949 1.00 92.81 454 PRO A N 1
ATOM 3486 C CA . PRO A 1 454 ? 21.574 -1.476 -34.867 1.00 92.81 454 PRO A CA 1
ATOM 3487 C C . PRO A 1 454 ? 21.749 -0.801 -33.506 1.00 92.81 454 PRO A C 1
ATOM 3489 O O . PRO A 1 454 ? 21.284 -1.305 -32.484 1.00 92.81 454 PRO A O 1
ATOM 3492 N N . TYR A 1 455 ? 22.403 0.363 -33.501 1.00 93.25 455 TYR A N 1
ATOM 3493 C CA . TYR A 1 455 ? 22.797 1.054 -32.285 1.00 93.25 455 TYR A CA 1
ATOM 3494 C C . TYR A 1 455 ? 22.897 2.568 -32.462 1.00 93.25 455 TYR A C 1
ATOM 3496 O O . TYR A 1 455 ? 23.395 3.053 -33.484 1.00 93.25 455 TYR A O 1
ATOM 3504 N N . LEU A 1 456 ? 22.476 3.298 -31.429 1.00 90.81 456 LEU A N 1
ATOM 3505 C CA . LEU A 1 456 ? 22.674 4.736 -31.281 1.00 90.81 456 LEU A CA 1
ATOM 3506 C C . LEU A 1 456 ? 23.014 5.089 -29.828 1.00 90.81 456 LEU A C 1
ATOM 3508 O O . LEU A 1 456 ? 22.189 4.973 -28.932 1.00 90.81 456 LEU A O 1
ATOM 3512 N N . ASN A 1 457 ? 24.216 5.598 -29.607 1.00 89.31 457 ASN A N 1
ATOM 3513 C CA . ASN A 1 457 ? 24.590 6.306 -28.395 1.00 89.31 457 ASN A CA 1
ATOM 3514 C C . ASN A 1 457 ? 24.298 7.794 -28.588 1.00 89.31 457 ASN A C 1
ATOM 3516 O O . ASN A 1 457 ? 24.846 8.444 -29.478 1.00 89.31 457 ASN A O 1
ATOM 3520 N N . ALA A 1 458 ? 23.440 8.355 -27.754 1.00 84.56 458 ALA A N 1
ATOM 3521 C CA . ALA A 1 458 ? 23.048 9.746 -27.859 1.00 84.56 458 ALA A CA 1
ATOM 3522 C C . ALA A 1 458 ? 24.123 10.752 -27.433 1.00 84.56 458 ALA A C 1
ATOM 3524 O O . ALA A 1 458 ? 24.044 11.929 -27.807 1.00 84.56 458 ALA A O 1
ATOM 3525 N N . ASN A 1 459 ? 25.116 10.300 -26.667 1.00 83.69 459 ASN A N 1
ATOM 3526 C CA . ASN A 1 459 ? 26.256 11.073 -26.199 1.00 83.69 459 ASN A CA 1
ATOM 3527 C C . ASN A 1 459 ? 25.817 12.377 -25.514 1.00 83.69 459 ASN A C 1
ATOM 3529 O O . ASN A 1 459 ? 26.226 13.480 -25.899 1.00 83.69 459 ASN A O 1
ATOM 3533 N N . VAL A 1 460 ? 24.892 12.258 -24.561 1.00 81.94 460 VAL A N 1
ATOM 3534 C CA . VAL A 1 460 ? 24.482 13.391 -23.725 1.00 81.94 460 VAL A CA 1
ATOM 3535 C C . VAL A 1 460 ? 25.511 13.614 -22.614 1.00 81.94 460 VAL A C 1
ATOM 3537 O O . VAL A 1 460 ? 26.087 12.678 -22.070 1.00 81.94 460 VAL A O 1
ATOM 3540 N N . LYS A 1 461 ? 25.777 14.878 -22.292 1.00 81.56 461 LYS A N 1
ATOM 3541 C CA . LYS A 1 461 ? 26.678 15.301 -21.214 1.00 81.56 461 LYS A CA 1
ATOM 3542 C C . LYS A 1 461 ? 25.995 15.249 -19.847 1.00 81.56 461 LYS A C 1
ATOM 3544 O O . LYS A 1 461 ? 26.669 15.013 -18.847 1.00 81.56 461 LYS A O 1
ATOM 3549 N N . ASN A 1 462 ? 24.704 15.554 -19.810 1.00 78.88 462 ASN A N 1
ATOM 3550 C CA . ASN A 1 462 ? 23.834 15.460 -18.643 1.00 78.88 462 ASN A CA 1
ATOM 3551 C C . ASN A 1 462 ? 22.388 15.250 -19.116 1.00 78.88 462 ASN A C 1
ATOM 3553 O O . ASN A 1 462 ? 22.102 15.290 -20.312 1.00 78.88 462 ASN A O 1
ATOM 3557 N N . SER A 1 463 ? 21.483 15.029 -18.171 1.00 73.56 463 SER A N 1
ATOM 3558 C CA . SER A 1 463 ? 20.070 14.757 -18.457 1.00 73.56 463 SER A CA 1
ATOM 3559 C C . SER A 1 463 ? 19.211 16.034 -18.545 1.00 73.56 463 SER A C 1
ATOM 3561 O O . SER A 1 463 ? 17.992 15.942 -18.649 1.00 73.56 463 SER A O 1
ATOM 3563 N N . ASP A 1 464 ? 19.832 17.225 -18.531 1.00 74.75 464 ASP A N 1
ATOM 3564 C CA . ASP A 1 464 ? 19.176 18.516 -18.775 1.00 74.75 464 ASP A CA 1
ATOM 3565 C C . ASP A 1 464 ? 19.268 18.891 -20.260 1.00 74.75 464 ASP A C 1
ATOM 3567 O O . ASP A 1 464 ? 20.283 19.371 -20.762 1.00 74.75 464 ASP A O 1
ATOM 3571 N N . PHE A 1 465 ? 18.172 18.707 -20.987 1.00 64.75 465 PHE A N 1
ATOM 3572 C CA . PHE A 1 465 ? 18.118 18.950 -22.430 1.00 64.75 465 PHE A CA 1
ATOM 3573 C C . PHE A 1 465 ? 18.256 20.411 -22.842 1.00 64.75 465 PHE A C 1
ATOM 3575 O O . PHE A 1 465 ? 18.461 20.686 -24.025 1.00 64.75 465 PHE A O 1
ATOM 3582 N N . THR A 1 466 ? 18.161 21.342 -21.895 1.00 69.00 466 THR A N 1
ATOM 3583 C CA . THR A 1 466 ? 18.404 22.756 -22.170 1.00 69.00 466 THR A CA 1
ATOM 3584 C C . THR A 1 466 ? 19.898 23.084 -22.230 1.00 69.00 466 THR A C 1
ATOM 3586 O O . THR A 1 466 ? 20.270 24.108 -22.806 1.00 69.00 466 THR A O 1
ATOM 3589 N N . ASP A 1 467 ? 20.779 22.205 -21.724 1.00 72.75 467 ASP A N 1
ATOM 3590 C CA . ASP A 1 467 ? 22.226 22.396 -21.825 1.00 72.75 467 ASP A CA 1
ATOM 3591 C C . ASP A 1 467 ? 22.676 22.274 -23.289 1.00 72.75 467 ASP A C 1
ATOM 3593 O O . ASP A 1 467 ? 22.658 21.199 -23.893 1.00 72.75 467 ASP A O 1
ATOM 3597 N N . LEU A 1 468 ? 23.165 23.382 -23.852 1.00 74.38 468 LEU A N 1
ATOM 3598 C CA . LEU A 1 468 ? 23.713 23.441 -25.208 1.00 74.38 468 LEU A CA 1
ATOM 3599 C C . LEU A 1 468 ? 24.869 22.450 -25.435 1.00 74.38 468 LEU A C 1
ATOM 3601 O O . LEU A 1 468 ? 25.119 22.019 -26.561 1.00 74.38 468 LEU A O 1
ATOM 3605 N N . ALA A 1 469 ? 25.563 22.027 -24.377 1.00 78.31 469 ALA A N 1
ATOM 3606 C CA . ALA A 1 469 ? 26.605 21.014 -24.470 1.00 78.31 469 ALA A CA 1
ATOM 3607 C C . ALA A 1 469 ? 26.062 19.613 -24.804 1.00 78.31 469 ALA A C 1
ATOM 3609 O O . ALA A 1 469 ? 26.830 18.758 -25.259 1.00 78.31 469 ALA A O 1
ATOM 3610 N N . ASN A 1 470 ? 24.753 19.395 -24.646 1.00 75.38 470 ASN A N 1
ATOM 3611 C CA . ASN A 1 470 ? 24.072 18.212 -25.140 1.00 75.38 470 ASN A CA 1
ATOM 3612 C C . ASN A 1 470 ? 23.867 18.241 -26.657 1.00 75.38 470 ASN A C 1
ATOM 3614 O O . ASN A 1 470 ? 23.497 17.215 -27.186 1.00 75.38 470 ASN A O 1
ATOM 3618 N N . PHE A 1 471 ? 24.169 19.296 -27.419 1.00 72.50 471 PHE A N 1
ATOM 3619 C CA . PHE A 1 471 ? 23.890 19.355 -28.872 1.00 72.50 471 PHE A CA 1
ATOM 3620 C C . PHE A 1 471 ? 25.009 18.768 -29.757 1.00 72.50 471 PHE A C 1
ATOM 3622 O O . PHE A 1 471 ? 25.294 19.248 -30.853 1.00 72.50 471 PHE A O 1
ATOM 3629 N N . LYS A 1 472 ? 25.661 17.698 -29.291 1.00 74.88 472 LYS A N 1
ATOM 3630 C CA . LYS A 1 472 ? 26.608 16.902 -30.093 1.00 74.88 472 LYS A CA 1
ATOM 3631 C C . LYS A 1 472 ? 25.880 15.796 -30.853 1.00 74.88 472 LYS A C 1
ATOM 3633 O O . LYS A 1 472 ? 24.927 15.236 -30.321 1.00 74.88 472 LYS A O 1
ATOM 3638 N N . LEU A 1 473 ? 26.349 15.443 -32.050 1.00 77.06 473 LEU A N 1
ATOM 3639 C CA . LEU A 1 473 ? 25.848 14.271 -32.779 1.00 77.06 473 LEU A CA 1
ATOM 3640 C C . LEU A 1 473 ? 26.053 12.984 -31.962 1.00 77.06 473 LEU A C 1
ATOM 3642 O O . LEU A 1 473 ? 27.051 12.852 -31.245 1.00 77.06 473 LEU A O 1
ATOM 3646 N N . GLY A 1 474 ? 25.105 12.054 -32.085 1.00 80.88 474 GLY A N 1
ATOM 3647 C CA . GLY A 1 474 ? 25.216 10.727 -31.485 1.00 80.88 474 GLY A CA 1
ATOM 3648 C C . GLY A 1 474 ? 26.320 9.881 -32.130 1.00 80.88 474 GLY A C 1
ATOM 3649 O O . GLY A 1 474 ? 26.725 10.111 -33.271 1.00 80.88 474 GLY A O 1
ATOM 3650 N N . ASP A 1 475 ? 26.797 8.883 -31.395 1.00 85.44 475 ASP A N 1
ATOM 3651 C CA . ASP A 1 475 ? 27.756 7.879 -31.852 1.00 85.44 475 ASP A CA 1
ATOM 3652 C C . ASP A 1 475 ? 27.024 6.577 -32.211 1.00 85.44 475 ASP A C 1
ATOM 3654 O O . ASP A 1 475 ? 26.083 6.167 -31.542 1.00 85.44 475 ASP A O 1
ATOM 3658 N N . ARG A 1 476 ? 27.446 5.911 -33.283 1.00 88.75 476 ARG A N 1
ATOM 3659 C CA . ARG A 1 476 ? 26.845 4.658 -33.775 1.00 88.75 476 ARG A CA 1
ATOM 3660 C C . ARG A 1 476 ? 27.800 3.469 -33.643 1.00 88.75 476 ARG A C 1
ATOM 3662 O O . ARG A 1 476 ? 27.487 2.365 -34.081 1.00 88.75 476 ARG A O 1
ATOM 3669 N N . ASN A 1 477 ? 28.986 3.681 -33.071 1.00 87.81 477 ASN A N 1
ATOM 3670 C CA . ASN A 1 477 ? 30.036 2.678 -33.013 1.00 87.81 477 ASN A CA 1
ATOM 3671 C C . ASN A 1 477 ? 29.809 1.651 -31.892 1.00 87.81 477 ASN A C 1
ATOM 3673 O O . ASN A 1 477 ? 30.199 1.852 -30.739 1.00 87.81 477 ASN A O 1
ATOM 3677 N N . LEU A 1 478 ? 29.257 0.498 -32.268 1.00 88.50 478 LEU A N 1
ATOM 3678 C CA . LEU A 1 478 ? 29.017 -0.619 -31.356 1.00 88.50 478 LEU A CA 1
ATOM 3679 C C . LEU A 1 478 ? 30.310 -1.278 -30.830 1.00 88.50 478 LEU A C 1
ATOM 3681 O O . LEU A 1 478 ? 30.280 -1.929 -29.788 1.00 88.50 478 LEU A O 1
ATOM 3685 N N . LEU A 1 479 ? 31.467 -1.086 -31.485 1.00 86.56 479 LEU A N 1
ATOM 3686 C CA . LEU A 1 479 ? 32.737 -1.705 -31.064 1.00 86.56 479 LEU A CA 1
ATOM 3687 C C . LEU A 1 479 ? 33.170 -1.271 -29.657 1.00 86.56 479 LEU A C 1
ATOM 3689 O O . LEU A 1 479 ? 33.867 -2.011 -28.968 1.00 86.56 479 LEU A O 1
ATOM 3693 N N . ARG A 1 480 ? 32.718 -0.098 -29.193 1.00 83.75 480 ARG A N 1
ATOM 3694 C CA . ARG A 1 480 ? 32.997 0.405 -27.837 1.00 83.75 480 ARG A CA 1
ATOM 3695 C C . ARG A 1 480 ? 32.304 -0.391 -26.730 1.00 83.75 480 ARG A C 1
ATOM 3697 O O . ARG A 1 480 ? 32.685 -0.256 -25.570 1.00 83.75 480 ARG A O 1
ATOM 3704 N N . HIS A 1 481 ? 31.331 -1.225 -27.082 1.00 89.50 481 HIS A N 1
ATOM 3705 C CA . HIS A 1 481 ? 30.578 -2.070 -26.157 1.00 89.50 481 HIS A CA 1
ATOM 3706 C C . HIS A 1 481 ? 30.975 -3.549 -26.244 1.00 89.50 481 HIS A C 1
ATOM 3708 O O . HIS A 1 481 ? 30.374 -4.386 -25.577 1.00 89.50 481 HIS A O 1
ATOM 3714 N N . GLN A 1 482 ? 32.009 -3.880 -27.025 1.00 89.62 482 GLN A N 1
ATOM 3715 C CA . GLN A 1 482 ? 32.607 -5.212 -27.011 1.00 89.62 482 GLN A CA 1
ATOM 3716 C C . GLN A 1 482 ? 33.460 -5.354 -25.746 1.00 89.62 482 GLN A C 1
ATOM 3718 O O . GLN A 1 482 ? 34.559 -4.802 -25.650 1.00 89.62 482 GLN A O 1
ATOM 3723 N N . CYS A 1 483 ? 32.925 -6.049 -24.746 1.00 87.88 483 CYS A N 1
ATOM 3724 C CA . CYS A 1 483 ? 33.606 -6.337 -23.488 1.00 87.88 483 CYS A CA 1
ATOM 3725 C C . CYS A 1 483 ? 33.262 -7.736 -22.970 1.00 87.88 483 CYS A C 1
ATOM 3727 O O . CYS A 1 483 ? 32.388 -8.421 -23.497 1.00 87.88 483 CYS A O 1
ATOM 3729 N N . LYS A 1 484 ? 34.021 -8.191 -21.967 1.00 84.69 484 LYS A N 1
ATOM 3730 C CA . LYS A 1 484 ? 33.847 -9.512 -21.366 1.00 84.69 484 LYS A CA 1
ATOM 3731 C C . LYS A 1 484 ? 32.546 -9.544 -20.565 1.00 84.69 484 LYS A C 1
ATOM 3733 O O . LYS A 1 484 ? 32.431 -8.837 -19.570 1.00 84.69 484 LYS A O 1
ATOM 3738 N N . LEU A 1 485 ? 31.628 -10.413 -20.975 1.00 85.50 485 LEU A N 1
ATOM 3739 C CA . LEU A 1 485 ? 30.361 -10.622 -20.282 1.00 85.50 485 LEU A CA 1
ATOM 3740 C C . LEU A 1 485 ? 30.577 -11.225 -18.889 1.00 85.50 485 LEU A C 1
ATOM 3742 O O . LEU A 1 485 ? 31.453 -12.077 -18.687 1.00 85.50 485 LEU A O 1
ATOM 3746 N N . LYS A 1 486 ? 29.733 -10.814 -17.945 1.00 81.38 486 LYS A N 1
ATOM 3747 C CA . LYS A 1 486 ? 29.648 -11.392 -16.604 1.00 81.38 486 LYS A CA 1
ATOM 3748 C C . LYS A 1 486 ? 28.251 -11.971 -16.410 1.00 81.38 486 LYS A C 1
ATOM 3750 O O . LYS A 1 486 ? 27.279 -11.232 -16.405 1.00 81.38 486 LYS A O 1
ATOM 3755 N N . SER A 1 487 ? 28.160 -13.288 -16.248 1.00 83.69 487 SER A N 1
ATOM 3756 C CA . SER A 1 487 ? 26.866 -13.919 -15.986 1.00 83.69 487 SER A CA 1
ATOM 3757 C C . SER A 1 487 ? 26.372 -13.574 -14.584 1.00 83.69 487 SER A C 1
ATOM 3759 O O . SER A 1 487 ? 27.152 -13.547 -13.623 1.00 83.69 487 SER A O 1
ATOM 3761 N N . VAL A 1 488 ? 25.072 -13.332 -14.487 1.00 90.94 488 VAL A N 1
ATOM 3762 C CA . VAL A 1 488 ? 24.372 -13.046 -13.242 1.00 90.94 488 VAL A CA 1
ATOM 3763 C C . VAL A 1 488 ? 23.746 -14.347 -12.716 1.00 90.94 488 VAL A C 1
ATOM 3765 O O . VAL A 1 488 ? 23.036 -15.037 -13.453 1.00 90.94 488 VAL A O 1
ATOM 3768 N N . PRO A 1 489 ? 23.994 -14.732 -11.450 1.00 90.88 489 PRO A N 1
ATOM 3769 C CA . PRO A 1 489 ? 23.383 -15.923 -10.869 1.00 90.88 489 PRO A CA 1
ATOM 3770 C C . PRO A 1 489 ? 21.853 -15.850 -10.871 1.00 90.88 489 PRO A C 1
ATOM 3772 O O . PRO A 1 489 ? 21.269 -14.830 -10.513 1.00 90.88 489 PRO A O 1
ATOM 3775 N N . LEU A 1 490 ? 21.201 -16.962 -11.211 1.00 94.19 490 LEU A N 1
ATOM 3776 C CA . LEU A 1 490 ? 19.744 -17.058 -11.157 1.00 94.19 490 LEU A CA 1
ATOM 3777 C C . LEU A 1 490 ? 19.252 -17.194 -9.705 1.00 94.19 490 LEU A C 1
ATOM 3779 O O . LEU A 1 490 ? 19.891 -17.896 -8.913 1.00 94.19 490 LEU A O 1
ATOM 3783 N N . PRO A 1 491 ? 18.098 -16.600 -9.355 1.00 92.94 491 PRO A N 1
ATOM 3784 C CA . PRO A 1 491 ? 17.491 -16.796 -8.046 1.00 92.94 491 PRO A CA 1
ATOM 3785 C C . PRO A 1 491 ? 17.020 -18.243 -7.863 1.00 92.94 491 PRO A C 1
ATOM 3787 O O . PRO A 1 491 ? 16.498 -18.874 -8.784 1.00 92.94 491 PRO A O 1
ATOM 3790 N N . VAL A 1 492 ? 17.156 -18.758 -6.640 1.00 92.44 492 VAL A N 1
ATOM 3791 C CA . VAL A 1 492 ? 16.641 -20.074 -6.240 1.00 92.44 492 VAL A CA 1
ATOM 3792 C C . VAL A 1 492 ? 15.520 -19.862 -5.234 1.00 92.44 492 VAL A C 1
ATOM 3794 O O . VAL A 1 492 ? 15.766 -19.440 -4.103 1.00 92.44 492 VAL A O 1
ATOM 3797 N N . LEU A 1 493 ? 14.289 -20.163 -5.652 1.00 94.00 493 LEU A N 1
ATOM 3798 C CA . LEU A 1 493 ? 13.122 -20.017 -4.791 1.00 94.00 493 LEU A CA 1
ATOM 3799 C C . LEU A 1 493 ? 12.979 -21.205 -3.839 1.00 94.00 493 LEU A C 1
ATOM 3801 O O . LEU A 1 493 ? 13.043 -22.364 -4.244 1.00 94.00 493 LEU A O 1
ATOM 3805 N N . LYS A 1 494 ? 12.689 -20.910 -2.576 1.00 92.56 494 LYS A N 1
ATOM 3806 C CA . LYS A 1 494 ? 12.307 -21.878 -1.543 1.00 92.56 494 LYS A CA 1
ATOM 3807 C C . LYS A 1 494 ? 10.790 -22.100 -1.562 1.00 92.56 494 LYS A C 1
ATOM 3809 O O . LYS A 1 494 ? 10.098 -21.809 -0.590 1.00 92.56 494 LYS A O 1
ATOM 3814 N N . LEU A 1 495 ? 10.276 -22.554 -2.703 1.00 90.38 495 LEU A N 1
ATOM 3815 C CA . LEU A 1 495 ? 8.858 -22.843 -2.935 1.00 90.38 495 LEU A CA 1
ATOM 3816 C C . LEU A 1 495 ? 8.671 -24.294 -3.434 1.00 90.38 495 LEU A C 1
ATOM 3818 O O . LEU A 1 495 ? 9.546 -24.788 -4.148 1.00 90.38 495 LEU A O 1
ATOM 3822 N N . PRO A 1 496 ? 7.547 -24.973 -3.115 1.00 89.19 496 PRO A N 1
ATOM 3823 C CA . PRO A 1 496 ? 6.418 -24.480 -2.321 1.00 89.19 496 PRO A CA 1
ATOM 3824 C C . PRO A 1 496 ? 6.780 -24.296 -0.843 1.00 89.19 496 PRO A C 1
ATOM 3826 O O . PRO A 1 496 ? 7.688 -24.941 -0.324 1.00 89.19 496 PRO A O 1
ATOM 3829 N N . TYR A 1 497 ? 6.070 -23.386 -0.179 1.00 88.31 497 TYR A N 1
ATOM 3830 C CA . TYR A 1 497 ? 6.236 -23.144 1.250 1.00 88.31 497 TYR A CA 1
ATOM 3831 C C . TYR A 1 497 ? 5.882 -24.397 2.055 1.00 88.31 497 TYR A C 1
ATOM 3833 O O . TYR A 1 497 ? 4.870 -25.048 1.795 1.00 88.31 497 TYR A O 1
ATOM 3841 N N . VAL A 1 498 ? 6.713 -24.715 3.045 1.00 85.62 498 VAL A N 1
ATOM 3842 C CA . VAL A 1 498 ? 6.497 -25.827 3.972 1.00 85.62 498 VAL A CA 1
ATOM 3843 C C . VAL A 1 498 ? 6.207 -25.240 5.344 1.00 85.62 498 VAL A C 1
ATOM 3845 O O . VAL A 1 498 ? 6.990 -24.436 5.850 1.00 85.62 498 VAL A O 1
ATOM 3848 N N . LEU A 1 499 ? 5.084 -25.645 5.935 1.00 80.38 499 LEU A N 1
ATOM 3849 C CA . LEU A 1 499 ? 4.681 -25.178 7.255 1.00 80.38 499 LEU A CA 1
ATOM 3850 C C . LEU A 1 499 ? 5.702 -25.600 8.326 1.00 80.38 499 LEU A C 1
ATOM 3852 O O . LEU A 1 499 ? 6.108 -26.767 8.354 1.00 80.38 499 LEU A O 1
ATOM 3856 N N . PRO A 1 500 ? 6.093 -24.690 9.232 1.00 72.25 500 PRO A N 1
ATOM 3857 C CA . PRO A 1 500 ? 6.791 -25.050 10.460 1.00 72.25 500 PRO A CA 1
ATOM 3858 C C . PRO A 1 500 ? 5.982 -26.085 11.261 1.00 72.25 500 PRO A C 1
ATOM 3860 O O . PRO A 1 500 ? 4.768 -25.953 11.389 1.00 72.25 500 PRO A O 1
ATOM 3863 N N . GLY A 1 501 ? 6.642 -27.112 11.810 1.00 60.66 501 GLY A N 1
ATOM 3864 C CA . GLY A 1 501 ? 5.980 -28.223 12.519 1.00 60.66 501 GLY A CA 1
ATOM 3865 C C . GLY A 1 501 ? 5.236 -27.839 13.810 1.00 60.66 501 GLY A C 1
ATOM 3866 O O . GLY A 1 501 ? 4.415 -28.620 14.286 1.00 60.66 501 GLY A O 1
ATOM 3867 N N . ASP A 1 502 ? 5.476 -26.640 14.345 1.00 61.88 502 ASP A N 1
ATOM 3868 C CA . ASP A 1 502 ? 4.799 -26.091 15.523 1.00 61.88 502 ASP A CA 1
ATOM 3869 C C . ASP A 1 502 ? 3.515 -25.348 15.107 1.00 61.88 502 ASP A C 1
ATOM 3871 O O . ASP A 1 502 ? 3.456 -24.116 15.083 1.00 61.88 502 ASP A O 1
ATOM 3875 N N . VAL A 1 503 ? 2.475 -26.094 14.729 1.00 57.81 503 VAL A N 1
ATOM 3876 C CA . VAL A 1 503 ? 1.176 -25.506 14.359 1.00 57.81 503 VAL A CA 1
ATOM 3877 C C . VAL A 1 503 ? 0.437 -25.071 15.625 1.00 57.81 503 VAL A C 1
ATOM 3879 O O . VAL A 1 503 ? 0.038 -25.906 16.439 1.00 57.81 503 VAL A O 1
ATOM 3882 N N . VAL A 1 504 ? 0.193 -23.768 15.790 1.00 57.00 504 VAL A N 1
ATOM 3883 C CA . VAL A 1 504 ? -0.703 -23.285 16.851 1.00 57.00 504 VAL A CA 1
ATOM 3884 C C . VAL A 1 504 ? -2.147 -23.399 16.399 1.00 57.00 504 VAL A C 1
ATOM 3886 O O . VAL A 1 504 ? -2.620 -22.656 15.542 1.00 57.00 504 VAL A O 1
ATOM 3889 N N . THR A 1 505 ? -2.874 -24.317 17.026 1.00 62.28 505 THR A N 1
ATOM 3890 C CA . THR A 1 505 ? -4.308 -24.491 16.808 1.00 62.28 505 THR A CA 1
ATOM 3891 C C . THR A 1 505 ? -5.083 -23.386 17.526 1.00 62.28 505 THR A C 1
ATOM 3893 O O . THR A 1 505 ? -5.115 -23.332 18.758 1.00 62.28 505 THR A O 1
ATOM 3896 N N . GLN A 1 506 ? -5.714 -22.494 16.760 1.00 70.69 506 GLN A N 1
ATOM 3897 C CA . GLN A 1 506 ? -6.740 -21.589 17.285 1.00 70.69 506 GLN A CA 1
ATOM 3898 C C . GLN A 1 506 ? -7.976 -22.403 17.705 1.00 70.69 506 GLN A C 1
ATOM 3900 O O . GLN A 1 506 ? -8.271 -23.405 17.049 1.00 70.69 506 GLN A O 1
ATOM 3905 N N . PRO A 1 507 ? -8.728 -21.985 18.742 1.00 82.94 507 PRO A N 1
ATOM 3906 C CA . PRO A 1 507 ? -9.992 -22.632 19.070 1.00 82.94 507 PRO A CA 1
ATOM 3907 C C . PRO A 1 507 ? -10.944 -22.620 17.874 1.00 82.94 507 PRO A C 1
ATOM 3909 O O . PRO A 1 507 ? -11.100 -21.601 17.192 1.00 82.94 507 PRO A O 1
ATOM 3912 N N . THR A 1 508 ? -11.618 -23.740 17.656 1.00 84.12 508 THR A N 1
ATOM 3913 C CA . THR A 1 508 ? -12.691 -23.863 16.670 1.00 84.12 508 THR A CA 1
ATOM 3914 C C . THR A 1 508 ? -13.848 -22.912 16.995 1.00 84.12 508 THR A C 1
ATOM 3916 O O . THR A 1 508 ? -13.957 -22.335 18.091 1.00 84.12 508 THR A O 1
ATOM 3919 N N . GLN A 1 509 ? -14.738 -22.720 16.020 1.00 84.88 509 GLN A N 1
ATOM 3920 C CA . GLN A 1 509 ? -15.927 -21.897 16.230 1.00 84.88 509 GLN A CA 1
ATOM 3921 C C . GLN A 1 509 ? -16.848 -22.534 17.273 1.00 84.88 509 GLN A C 1
ATOM 3923 O O . GLN A 1 509 ? -17.365 -21.820 18.129 1.00 84.88 509 GLN A O 1
ATOM 3928 N N . GLU A 1 510 ? -16.998 -23.857 17.249 1.00 88.62 510 GLU A N 1
ATOM 3929 C CA . GLU A 1 510 ? -17.801 -24.620 18.202 1.00 88.62 510 GLU A CA 1
ATOM 3930 C C . GLU A 1 510 ? -17.251 -24.499 19.631 1.00 88.62 510 GLU A C 1
ATOM 3932 O O . GLU A 1 510 ? -18.001 -24.166 20.551 1.00 88.62 510 GLU A O 1
ATOM 3937 N N . GLU A 1 511 ? -15.938 -24.673 19.821 1.00 91.06 511 GLU A N 1
ATOM 3938 C CA . GLU A 1 511 ? -15.290 -24.487 21.129 1.00 91.06 511 GLU A CA 1
ATOM 3939 C C . GLU A 1 511 ? -15.474 -23.056 21.646 1.00 91.06 511 GLU A C 1
ATOM 3941 O O . GLU A 1 511 ? -15.781 -22.840 22.820 1.00 91.06 511 GLU A O 1
ATOM 3946 N N . SER A 1 512 ? -15.341 -22.061 20.764 1.00 92.94 512 SER A N 1
ATOM 3947 C CA . SER A 1 512 ? -15.561 -20.659 21.128 1.00 92.94 512 SER A CA 1
ATOM 3948 C C . SER A 1 512 ? -17.014 -20.377 21.501 1.00 92.94 512 SER A C 1
ATOM 3950 O O . SER A 1 512 ? -17.265 -19.675 22.477 1.00 92.94 512 SER A O 1
ATOM 3952 N N . GLN A 1 513 ? -17.985 -20.940 20.783 1.00 93.62 513 GLN A N 1
ATOM 3953 C CA . GLN A 1 513 ? -19.403 -20.788 21.115 1.00 93.62 513 GLN A CA 1
ATOM 3954 C C . GLN A 1 513 ? -19.725 -21.371 22.493 1.00 93.62 513 GLN A C 1
ATOM 3956 O O . GLN A 1 513 ? -20.368 -20.698 23.300 1.00 93.62 513 GLN A O 1
ATOM 3961 N N . GLN A 1 514 ? -19.238 -22.579 22.786 1.00 95.06 514 GLN A N 1
ATOM 3962 C CA . GLN A 1 514 ? -19.457 -23.240 24.073 1.00 95.06 514 GLN A CA 1
ATOM 3963 C C . GLN A 1 514 ? -18.838 -22.447 25.231 1.00 95.06 514 GLN A C 1
ATOM 3965 O O . GLN A 1 514 ? -19.524 -22.159 26.215 1.00 95.06 514 GLN A O 1
ATOM 3970 N N . ALA A 1 515 ? -17.577 -22.024 25.095 1.00 95.62 515 ALA A N 1
ATOM 3971 C CA . ALA A 1 515 ? -16.890 -21.240 26.119 1.00 95.62 515 ALA A CA 1
ATOM 3972 C C . ALA A 1 515 ? -17.590 -19.896 26.388 1.00 95.62 515 ALA A C 1
ATOM 3974 O O . ALA A 1 515 ? -17.753 -19.490 27.539 1.00 95.62 515 ALA A O 1
ATOM 3975 N N . CYS A 1 516 ? -18.049 -19.212 25.337 1.00 96.44 516 CYS A N 1
ATOM 3976 C CA . CYS A 1 516 ? -18.715 -17.919 25.477 1.00 96.44 516 CYS A CA 1
ATOM 3977 C C . CYS A 1 516 ? -20.132 -18.037 26.056 1.00 96.44 516 CYS A C 1
ATOM 3979 O O . CYS A 1 516 ? -20.539 -17.163 26.822 1.00 96.44 516 CYS A O 1
ATOM 3981 N N . ALA A 1 517 ? -20.864 -19.114 25.751 1.00 95.44 517 ALA A N 1
ATOM 3982 C CA . ALA A 1 517 ? -22.182 -19.382 26.330 1.00 95.44 517 ALA A CA 1
ATOM 3983 C C . ALA A 1 517 ? -22.118 -19.661 27.842 1.00 95.44 517 ALA A C 1
ATOM 3985 O O . ALA A 1 517 ? -23.046 -19.318 28.569 1.00 95.44 517 ALA A O 1
ATOM 3986 N N . ALA A 1 518 ? -21.011 -20.234 28.322 1.00 94.81 518 ALA A N 1
ATOM 3987 C CA . ALA A 1 518 ? -20.781 -20.506 29.739 1.00 94.81 518 ALA A CA 1
ATOM 3988 C C . ALA A 1 518 ? -20.340 -19.271 30.553 1.00 94.81 518 ALA A C 1
ATOM 3990 O O . ALA A 1 518 ? -20.144 -19.373 31.766 1.00 94.81 518 ALA A O 1
ATOM 3991 N N . SER A 1 519 ? -20.151 -18.107 29.919 1.00 93.94 519 SER A N 1
ATOM 3992 C CA . SER A 1 519 ? -19.672 -16.913 30.618 1.00 93.94 519 SER A CA 1
ATOM 3993 C C . SER A 1 519 ? -20.708 -16.393 31.629 1.00 93.94 519 SER A C 1
ATOM 3995 O O . SER A 1 519 ? -21.857 -16.166 31.250 1.00 93.94 519 SER A O 1
ATOM 3997 N N . PRO A 1 520 ? -20.322 -16.127 32.894 1.00 89.06 520 PRO A N 1
ATOM 3998 C CA . PRO A 1 520 ? -21.248 -15.647 33.922 1.00 89.06 520 PRO A CA 1
ATOM 3999 C C . PRO A 1 520 ? -21.617 -14.166 33.759 1.00 89.06 520 PRO A C 1
ATOM 4001 O O . PRO A 1 520 ? -22.566 -13.706 34.385 1.00 89.06 520 PRO A O 1
ATOM 4004 N N . LYS A 1 521 ? -20.847 -13.405 32.965 1.00 89.62 521 LYS A N 1
ATOM 4005 C CA . LYS A 1 521 ? -21.036 -11.965 32.690 1.00 89.62 521 LYS A CA 1
ATOM 4006 C C . LYS A 1 521 ? -21.066 -11.049 33.931 1.00 89.62 521 LYS A C 1
ATOM 4008 O O . LYS A 1 521 ? -21.431 -9.879 33.855 1.00 89.62 521 LYS A O 1
ATOM 4013 N N . THR A 1 522 ? -20.631 -11.544 35.089 1.00 90.00 522 THR A N 1
ATOM 4014 C CA . THR A 1 522 ? -20.620 -10.792 36.355 1.00 90.00 522 THR A CA 1
ATOM 4015 C C . THR A 1 522 ? -19.397 -9.889 36.521 1.00 90.00 522 THR A C 1
ATOM 4017 O O . THR A 1 522 ? -19.470 -8.906 37.259 1.00 90.00 522 THR A O 1
ATOM 4020 N N . ALA A 1 523 ? -18.305 -10.177 35.810 1.00 93.25 523 ALA A N 1
ATOM 4021 C CA . ALA A 1 523 ? -17.051 -9.426 35.779 1.00 93.25 523 ALA A CA 1
ATOM 4022 C C . ALA A 1 523 ? -16.430 -9.482 34.371 1.00 93.25 523 ALA A C 1
ATOM 4024 O O . ALA A 1 523 ? -16.840 -10.299 33.543 1.00 93.25 523 ALA A O 1
ATOM 4025 N N . VAL A 1 524 ? -15.425 -8.639 34.112 1.00 96.25 524 VAL A N 1
ATOM 4026 C CA . VAL A 1 524 ? -14.655 -8.690 32.860 1.00 96.25 524 VAL A CA 1
ATOM 4027 C C . VAL A 1 524 ? -13.946 -10.041 32.750 1.00 96.25 524 VAL A C 1
ATOM 4029 O O . VAL A 1 524 ? -13.127 -10.389 33.602 1.00 96.25 524 VAL A O 1
ATOM 4032 N N . ASN A 1 525 ? -14.243 -10.798 31.695 1.00 96.25 525 ASN A N 1
ATOM 4033 C CA . ASN A 1 525 ? -13.720 -12.147 31.500 1.00 96.25 525 ASN A CA 1
ATOM 4034 C C . ASN A 1 525 ? -12.447 -12.137 30.632 1.00 96.25 525 ASN A C 1
ATOM 4036 O O . ASN A 1 525 ? -12.489 -12.376 29.423 1.00 96.25 525 ASN A O 1
ATOM 4040 N N . PHE A 1 526 ? -11.306 -11.826 31.259 1.00 95.88 526 PHE A N 1
ATOM 4041 C CA . PHE A 1 526 ? -10.003 -11.740 30.584 1.00 95.88 526 PHE A CA 1
ATOM 4042 C C . PHE A 1 526 ? -9.517 -13.083 30.019 1.00 95.88 526 PHE A C 1
ATOM 4044 O O . PHE A 1 526 ? -8.928 -13.098 28.942 1.00 95.88 526 PHE A O 1
ATOM 4051 N N . GLU A 1 527 ? -9.798 -14.200 30.696 1.00 94.00 527 GLU A N 1
ATOM 4052 C CA . GLU A 1 527 ? -9.425 -15.545 30.226 1.00 94.00 527 GLU A CA 1
ATOM 4053 C C . GLU A 1 527 ? -10.184 -15.923 28.950 1.00 94.00 527 GLU A C 1
ATOM 4055 O O . GLU A 1 527 ? -9.593 -16.381 27.971 1.00 94.00 527 GLU A O 1
ATOM 4060 N N . LEU A 1 528 ? -11.492 -15.641 28.913 1.00 95.44 528 LEU A N 1
ATOM 4061 C CA . LEU A 1 528 ? -12.302 -15.836 27.713 1.00 95.44 528 LEU A CA 1
ATOM 4062 C C . LEU A 1 528 ? -11.802 -14.954 26.559 1.00 95.44 528 LEU A C 1
ATOM 4064 O O . LEU A 1 528 ? -11.632 -15.435 25.439 1.00 95.44 528 LEU A O 1
ATOM 4068 N N . ALA A 1 529 ? -11.508 -13.678 26.833 1.00 95.44 529 ALA A N 1
ATOM 4069 C CA . ALA A 1 529 ? -10.970 -12.740 25.846 1.00 95.44 529 ALA A CA 1
ATOM 4070 C C . ALA A 1 529 ? -9.592 -13.152 25.302 1.00 95.44 529 ALA A C 1
ATOM 4072 O O . ALA A 1 529 ? -9.306 -12.905 24.125 1.00 95.44 529 ALA A O 1
ATOM 4073 N N . ALA A 1 530 ? -8.762 -13.805 26.119 1.00 93.12 530 ALA A N 1
ATOM 4074 C CA . ALA A 1 530 ? 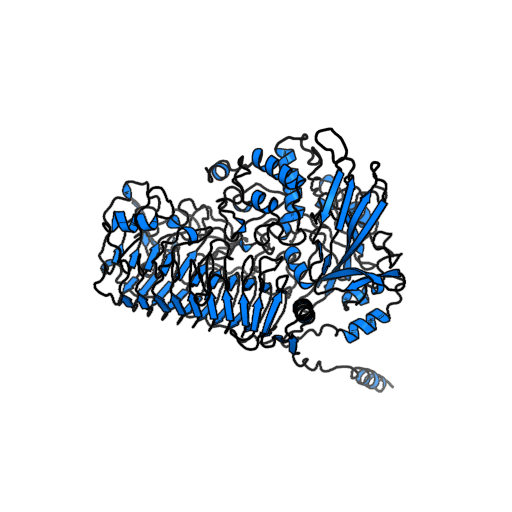-7.421 -14.238 25.744 1.00 93.12 530 ALA A CA 1
ATOM 4075 C C . ALA A 1 530 ? -7.412 -15.334 24.667 1.00 93.12 530 ALA A C 1
ATOM 4077 O O . ALA A 1 530 ? -6.430 -15.437 23.935 1.00 93.12 530 ALA A O 1
ATOM 4078 N N . ARG A 1 531 ? -8.489 -16.124 24.542 1.00 91.06 531 ARG A N 1
ATOM 4079 C CA . ARG A 1 531 ? -8.525 -17.294 23.644 1.00 91.06 531 ARG A CA 1
ATOM 4080 C C . ARG A 1 531 ? -9.669 -17.296 22.635 1.00 91.06 531 ARG A C 1
ATOM 4082 O O . ARG A 1 531 ? -9.475 -17.761 21.519 1.00 91.06 531 ARG A O 1
ATOM 4089 N N . HIS A 1 532 ? -10.839 -16.765 22.985 1.00 94.19 532 HIS A N 1
ATOM 4090 C CA . HIS A 1 532 ? -12.060 -16.990 22.210 1.00 94.19 532 HIS A CA 1
ATOM 4091 C C . HIS A 1 532 ? -12.585 -15.730 21.526 1.00 94.19 532 HIS A C 1
ATOM 4093 O O . HIS A 1 532 ? -12.603 -14.631 22.091 1.00 94.19 532 HIS A O 1
ATOM 4099 N N . ASN A 1 533 ? -13.064 -15.905 20.294 1.00 94.56 533 ASN A N 1
ATOM 4100 C CA . ASN A 1 533 ? -13.800 -14.889 19.546 1.00 94.56 533 ASN A CA 1
ATOM 4101 C C . ASN A 1 533 ? -15.297 -15.117 19.777 1.00 94.56 533 ASN A C 1
ATOM 4103 O O . ASN A 1 533 ? -15.904 -15.961 19.119 1.00 94.56 533 ASN A O 1
ATOM 4107 N N . CYS A 1 534 ? -15.878 -14.408 20.745 1.00 96.62 534 CYS A N 1
ATOM 4108 C CA . CYS A 1 534 ? -17.247 -14.668 21.166 1.00 96.62 534 CYS A CA 1
ATOM 4109 C C . CYS A 1 534 ? -18.280 -14.190 20.140 1.00 96.62 534 CYS A C 1
ATOM 4111 O O . CYS A 1 534 ? -18.135 -13.098 19.601 1.00 96.62 534 CYS A O 1
ATOM 4113 N N . PRO A 1 535 ? -19.372 -14.943 19.905 1.00 95.69 535 PRO A N 1
ATOM 4114 C CA . PRO A 1 535 ? -20.437 -14.505 19.000 1.00 95.69 535 PRO A CA 1
ATOM 4115 C C . PRO A 1 535 ? -21.118 -13.199 19.431 1.00 95.69 535 PRO A C 1
ATOM 4117 O O . PRO A 1 535 ? -21.600 -12.450 18.584 1.00 95.69 535 PRO A O 1
ATOM 4120 N N . THR A 1 536 ? -21.152 -12.916 20.736 1.00 96.56 536 THR A N 1
ATOM 4121 C CA . THR A 1 536 ? -21.792 -11.730 21.318 1.00 96.56 536 THR A CA 1
ATOM 4122 C C . THR A 1 536 ? -20.846 -10.990 22.257 1.00 96.56 536 THR A C 1
ATOM 4124 O O . THR A 1 536 ? -20.159 -11.614 23.067 1.00 96.56 536 THR A O 1
ATOM 4127 N N . LEU A 1 537 ? -20.862 -9.657 22.206 1.00 97.12 537 LEU A N 1
ATOM 4128 C CA . LEU A 1 537 ? -19.983 -8.796 23.010 1.00 97.12 537 LEU A CA 1
ATOM 4129 C C . LEU A 1 537 ? -20.190 -8.961 24.524 1.00 97.12 537 LEU A C 1
ATOM 4131 O O . LEU A 1 537 ? -19.230 -8.934 25.293 1.00 97.12 537 LEU A O 1
ATOM 4135 N N . GLU A 1 538 ? -21.440 -9.158 24.947 1.00 95.69 538 GLU A N 1
ATOM 4136 C CA . GLU A 1 538 ? -21.836 -9.328 26.352 1.00 95.69 538 GLU A CA 1
ATOM 4137 C C . GLU A 1 538 ? -21.137 -10.506 27.046 1.00 95.69 538 GLU A C 1
ATOM 4139 O O . GLU A 1 538 ? -20.926 -10.468 28.255 1.00 95.69 538 GLU A O 1
ATOM 4144 N N . ALA A 1 539 ? -20.696 -11.520 26.288 1.00 96.88 539 ALA A N 1
ATOM 4145 C CA . ALA A 1 539 ? -19.992 -12.676 26.836 1.00 96.88 539 ALA A CA 1
ATOM 4146 C C . ALA A 1 539 ? -18.691 -12.280 27.558 1.00 96.88 539 ALA A C 1
ATOM 4148 O O . ALA A 1 539 ? -18.268 -12.968 28.484 1.00 96.88 539 ALA A O 1
ATOM 4149 N N . TYR A 1 540 ? -18.072 -11.154 27.194 1.00 97.12 540 TYR A N 1
ATOM 4150 C CA . TYR A 1 540 ? -16.866 -10.661 27.861 1.00 97.12 540 TYR A CA 1
ATOM 4151 C C . TYR A 1 540 ? -17.135 -9.880 29.156 1.00 97.12 540 TYR A C 1
ATOM 4153 O O . TYR A 1 540 ? -16.183 -9.593 29.880 1.00 97.12 540 TYR A O 1
ATOM 4161 N N . GLY A 1 541 ? -18.386 -9.507 29.459 1.00 95.81 541 GLY A N 1
ATOM 4162 C CA . GLY A 1 541 ? -18.735 -8.782 30.688 1.00 95.81 541 GLY A CA 1
ATOM 4163 C C . GLY A 1 541 ? -18.113 -7.381 30.804 1.00 95.81 541 GLY A C 1
ATOM 4164 O O . GLY A 1 541 ? -17.766 -6.956 31.902 1.00 95.81 541 GLY A O 1
ATOM 4165 N N . LEU A 1 542 ? -17.923 -6.661 29.688 1.00 96.38 542 LEU A N 1
ATOM 4166 C CA . LEU A 1 542 ? -17.193 -5.377 29.667 1.00 96.38 542 LEU A CA 1
ATOM 4167 C C . LEU A 1 542 ? -17.962 -4.195 30.276 1.00 96.38 542 LEU A C 1
ATOM 4169 O O . LEU A 1 542 ? -17.347 -3.264 30.795 1.00 96.38 542 LEU A O 1
ATOM 4173 N N . PHE A 1 543 ? -19.292 -4.209 30.209 1.00 95.50 543 PHE A N 1
ATOM 4174 C CA . PHE A 1 543 ? -20.140 -3.074 30.583 1.00 95.50 543 PHE A CA 1
ATOM 4175 C C . PHE A 1 543 ? -21.079 -3.441 31.735 1.00 95.50 543 PHE A C 1
ATOM 4177 O O . PHE A 1 543 ? -21.456 -4.607 31.902 1.00 95.50 543 PHE A O 1
ATOM 4184 N N . ASN A 1 544 ? -21.450 -2.448 32.550 1.00 92.62 544 ASN A N 1
ATOM 4185 C CA . ASN A 1 544 ? -22.453 -2.643 33.602 1.00 92.62 544 ASN A CA 1
ATOM 4186 C C . ASN A 1 544 ? -23.828 -2.940 32.993 1.00 92.62 544 ASN A C 1
ATOM 4188 O O . ASN A 1 544 ? -24.514 -3.855 33.445 1.00 92.62 544 ASN A O 1
ATOM 4192 N N . ASN A 1 545 ? -24.174 -2.225 31.920 1.00 93.19 545 ASN A N 1
ATOM 4193 C CA . ASN A 1 545 ? -25.322 -2.513 31.075 1.00 93.19 545 ASN A CA 1
ATOM 4194 C C . ASN A 1 545 ? -24.865 -3.182 29.770 1.00 93.19 545 ASN A C 1
ATOM 4196 O O . ASN A 1 545 ? -24.261 -2.543 28.912 1.00 93.19 545 ASN A O 1
ATOM 4200 N N . GLU A 1 546 ? -25.189 -4.463 29.595 1.00 91.75 546 GLU A N 1
ATOM 4201 C CA . GLU A 1 546 ? -24.846 -5.234 28.389 1.00 91.75 546 GLU A CA 1
ATOM 4202 C C . GLU A 1 546 ? -25.513 -4.698 27.111 1.00 91.75 546 GLU A C 1
ATOM 4204 O O . GLU A 1 546 ? -25.043 -4.992 26.016 1.00 91.75 546 GLU A O 1
ATOM 4209 N N . GLN A 1 547 ? -26.578 -3.901 27.244 1.00 93.75 547 GLN A N 1
ATOM 4210 C CA . GLN A 1 547 ? -27.330 -3.322 26.128 1.00 93.75 547 GLN A CA 1
ATOM 4211 C C . GLN A 1 547 ? -26.917 -1.881 25.793 1.00 93.75 547 GLN A C 1
ATOM 4213 O O . GLN A 1 547 ? -27.351 -1.358 24.767 1.00 93.75 547 GLN A O 1
ATOM 4218 N N . ASP A 1 548 ? -26.107 -1.231 26.640 1.00 93.00 548 ASP A N 1
ATOM 4219 C CA . ASP A 1 548 ? -25.633 0.137 26.409 1.00 93.00 548 ASP A CA 1
ATOM 4220 C C . ASP A 1 548 ? -24.116 0.269 26.653 1.00 93.00 548 ASP A C 1
ATOM 4222 O O . ASP A 1 548 ? -23.671 0.494 27.781 1.00 93.00 548 ASP A O 1
ATOM 4226 N N . PRO A 1 549 ? -23.295 0.194 25.592 1.00 92.50 549 PRO A N 1
ATOM 4227 C CA . PRO A 1 549 ? -21.840 0.291 25.680 1.00 92.50 549 PRO A CA 1
ATOM 4228 C C . PRO A 1 549 ? -21.325 1.729 25.852 1.00 92.50 549 PRO A C 1
ATOM 4230 O O . PRO A 1 549 ? -20.123 1.965 25.714 1.00 92.50 549 PRO A O 1
ATOM 4233 N N . ARG A 1 550 ? -22.208 2.717 26.043 1.00 91.75 550 ARG A N 1
ATOM 4234 C CA . ARG A 1 550 ? -21.841 4.124 26.293 1.00 91.75 550 ARG A CA 1
ATOM 4235 C C . ARG A 1 550 ? -21.741 4.438 27.784 1.00 91.75 550 ARG A C 1
ATOM 4237 O O . ARG A 1 550 ? -21.125 5.449 28.146 1.00 91.75 550 ARG A O 1
ATOM 4244 N N . ASP A 1 551 ? -22.384 3.601 28.597 1.00 83.69 551 ASP A N 1
ATOM 4245 C CA . ASP A 1 551 ? -22.490 3.718 30.046 1.00 83.69 551 ASP A CA 1
ATOM 4246 C C . ASP A 1 551 ? -21.187 3.288 30.754 1.00 83.69 551 ASP A C 1
ATOM 4248 O O . ASP A 1 551 ? -20.142 3.097 30.125 1.00 83.69 551 ASP A O 1
ATOM 4252 N N . GLN A 1 552 ? -21.217 3.189 32.084 1.00 87.25 552 GLN A N 1
ATOM 4253 C CA . GLN A 1 552 ? -20.056 2.858 32.891 1.00 87.25 552 GLN A CA 1
ATOM 4254 C C . GLN A 1 552 ? -19.480 1.472 32.550 1.00 87.25 552 GLN A C 1
ATOM 4256 O O . GLN A 1 552 ? -20.215 0.478 32.440 1.00 87.25 552 GLN A O 1
ATOM 4261 N N . PRO A 1 553 ? -18.145 1.383 32.421 1.00 92.62 553 PRO A N 1
ATOM 4262 C CA . PRO A 1 553 ? -17.476 0.111 32.245 1.00 92.62 553 PRO A CA 1
ATOM 4263 C C . PRO A 1 553 ? -17.598 -0.712 33.530 1.00 92.62 553 PRO A C 1
ATOM 4265 O O . PRO A 1 553 ? -17.735 -0.172 34.630 1.00 92.62 553 PRO A O 1
ATOM 4268 N N . ARG A 1 554 ? -17.520 -2.034 33.397 1.00 92.56 554 ARG A N 1
ATOM 4269 C CA . ARG A 1 554 ? -17.536 -2.932 34.548 1.00 92.56 554 ARG A CA 1
ATOM 4270 C C . ARG A 1 554 ? -16.166 -2.985 35.221 1.00 92.56 554 ARG A C 1
ATOM 4272 O O . ARG A 1 554 ? -15.137 -3.096 34.552 1.00 92.56 554 ARG A O 1
ATOM 4279 N N . GLY A 1 555 ? -16.157 -2.978 36.553 1.00 88.19 555 GLY A N 1
ATOM 4280 C CA . GLY A 1 555 ? -14.936 -3.099 37.354 1.00 88.19 555 GLY A CA 1
ATOM 4281 C C . GLY A 1 555 ? -13.947 -1.959 37.091 1.00 88.19 555 GLY A C 1
ATOM 4282 O O . GLY A 1 555 ? -14.337 -0.799 37.027 1.00 88.19 555 GLY A O 1
ATOM 4283 N N . ASN A 1 556 ? -12.667 -2.293 36.907 1.00 83.31 556 ASN A N 1
ATOM 4284 C CA . ASN A 1 556 ? -11.581 -1.315 36.736 1.00 83.31 556 ASN A CA 1
ATOM 4285 C C . ASN A 1 556 ? -11.426 -0.803 35.290 1.00 83.31 556 ASN A C 1
ATOM 4287 O O . ASN A 1 556 ? -10.346 -0.349 34.905 1.00 83.31 556 ASN A O 1
ATOM 4291 N N . GLY A 1 557 ? -12.465 -0.915 34.459 1.00 92.44 557 GLY A N 1
ATOM 4292 C CA . GLY A 1 557 ? -12.435 -0.317 33.129 1.00 92.44 557 GLY A CA 1
ATOM 4293 C C . GLY A 1 557 ? -12.368 1.211 33.214 1.00 92.44 557 GLY A C 1
ATOM 4294 O O . GLY A 1 557 ? -13.042 1.832 34.030 1.00 92.44 557 GLY A O 1
ATOM 4295 N N . MET A 1 558 ? -11.559 1.834 32.361 1.00 94.25 558 MET A N 1
ATOM 4296 C CA . MET A 1 558 ? -11.341 3.282 32.359 1.00 94.25 558 MET A CA 1
ATOM 4297 C C . MET A 1 558 ? -11.847 3.905 31.060 1.00 94.25 558 MET A C 1
ATOM 4299 O O . MET A 1 558 ? -11.423 3.508 29.974 1.00 94.25 558 MET A O 1
ATOM 4303 N N . HIS A 1 559 ? -12.695 4.930 31.164 1.00 95.44 559 HIS A N 1
ATOM 4304 C CA . HIS A 1 559 ? -13.022 5.791 30.026 1.00 95.44 559 HIS A CA 1
ATOM 4305 C C . HIS A 1 559 ? -11.832 6.684 29.661 1.00 95.44 559 HIS A C 1
ATOM 4307 O O . HIS A 1 559 ? -11.250 7.319 30.543 1.00 95.44 559 HIS A O 1
ATOM 4313 N N . TYR A 1 560 ? -11.517 6.813 28.371 1.00 95.44 560 TYR A N 1
ATOM 4314 C CA . TYR A 1 560 ? -10.485 7.744 27.913 1.00 95.44 560 TYR A CA 1
ATOM 4315 C C . TYR A 1 560 ? -10.894 8.541 26.670 1.00 95.44 560 TYR A C 1
ATOM 4317 O O . TYR A 1 560 ? -11.603 8.072 25.780 1.00 95.44 560 TYR A O 1
ATOM 4325 N N . GLU A 1 561 ? -10.375 9.759 26.592 1.00 94.19 561 GLU A N 1
ATOM 4326 C CA . GLU A 1 561 ? -10.525 10.697 25.489 1.00 94.19 561 GLU A CA 1
ATOM 4327 C C . GLU A 1 561 ? -9.164 11.006 24.872 1.00 94.19 561 GLU A C 1
ATOM 4329 O O . GLU A 1 561 ? -8.122 10.898 25.521 1.00 94.19 561 GLU A O 1
ATOM 4334 N N . LEU A 1 562 ? -9.172 11.400 23.602 1.00 94.00 562 LEU A N 1
ATOM 4335 C CA . LEU A 1 562 ? -7.971 11.826 22.889 1.00 94.00 562 LEU A CA 1
ATOM 4336 C C . LEU A 1 562 ? -8.084 13.318 22.584 1.00 94.00 562 LEU A C 1
ATOM 4338 O O . LEU A 1 562 ? -9.183 13.801 22.315 1.00 94.00 562 LEU A O 1
ATOM 4342 N N . THR A 1 563 ? -6.972 14.051 22.619 1.00 92.44 563 THR A N 1
ATOM 4343 C CA . THR A 1 563 ? -6.957 15.476 22.241 1.00 92.44 563 THR A CA 1
ATOM 4344 C C . THR A 1 563 ? -7.367 15.688 20.781 1.00 92.44 563 THR A C 1
ATOM 4346 O O . THR A 1 563 ? -8.264 16.478 20.511 1.00 92.44 563 THR A O 1
ATOM 4349 N N . SER A 1 564 ? -6.788 14.913 19.861 1.00 89.00 564 SER A N 1
ATOM 4350 C CA . SER A 1 564 ? -7.229 14.801 18.466 1.00 89.00 564 SER A CA 1
ATOM 4351 C C . SER A 1 564 ? -7.706 13.375 18.214 1.00 89.00 564 SER A C 1
ATOM 4353 O O . SER A 1 564 ? -7.104 12.411 18.691 1.00 89.00 564 SER A O 1
ATOM 4355 N N . THR A 1 565 ? -8.809 13.216 17.482 1.00 89.25 565 THR A N 1
ATOM 4356 C CA . THR A 1 565 ? -9.384 11.896 17.193 1.00 89.25 565 THR A CA 1
ATOM 4357 C C . THR A 1 565 ? -9.389 11.607 15.700 1.00 89.25 565 THR A C 1
ATOM 4359 O O . THR A 1 565 ? -9.548 12.514 14.887 1.00 89.25 565 THR A O 1
ATOM 4362 N N . LEU A 1 566 ? -9.260 10.324 15.352 1.00 90.50 566 LEU A N 1
ATOM 4363 C CA . LEU A 1 566 ? -9.514 9.843 13.997 1.00 90.50 566 LEU A CA 1
ATOM 4364 C C . LEU A 1 566 ? -10.950 10.199 13.573 1.00 90.50 566 LEU A C 1
ATOM 4366 O O . LEU A 1 566 ? -11.918 9.818 14.251 1.00 90.50 566 LEU A O 1
ATOM 4370 N N . PHE A 1 567 ? -11.076 10.887 12.443 1.00 93.75 567 PHE A N 1
ATOM 4371 C CA . PHE A 1 567 ? -12.337 11.185 11.783 1.00 93.75 567 PHE A CA 1
ATOM 4372 C C . PHE A 1 567 ? -12.990 9.901 11.264 1.00 93.75 567 PHE A C 1
ATOM 4374 O O . PHE A 1 567 ? -12.328 8.983 10.785 1.00 93.75 567 PHE A O 1
ATOM 4381 N N . THR A 1 568 ? -14.312 9.796 11.413 1.00 93.12 568 THR A N 1
ATOM 4382 C CA . THR A 1 568 ? -15.071 8.614 10.969 1.00 93.12 568 THR A CA 1
ATOM 4383 C C . THR A 1 568 ? -16.505 9.030 10.651 1.00 93.12 568 THR A C 1
ATOM 4385 O O . THR A 1 568 ? -17.403 8.759 11.441 1.00 93.12 568 THR A O 1
ATOM 4388 N N . ASN A 1 569 ? -16.705 9.779 9.563 1.00 93.75 569 ASN A N 1
ATOM 4389 C CA . ASN A 1 569 ? -18.011 10.305 9.132 1.00 93.75 569 ASN A CA 1
ATOM 4390 C C . ASN A 1 569 ? -18.783 11.058 10.235 1.00 93.75 569 ASN A C 1
ATOM 4392 O O . ASN A 1 569 ? -19.967 10.816 10.419 1.00 93.75 569 ASN A O 1
ATOM 4396 N N . HIS A 1 570 ? -18.113 11.897 11.033 1.00 94.88 570 HIS A N 1
ATOM 4397 C CA . HIS A 1 570 ? -18.705 12.564 12.212 1.00 94.88 570 HIS A CA 1
ATOM 4398 C C . HIS A 1 570 ? -19.300 11.629 13.293 1.00 94.88 570 HIS A C 1
ATOM 4400 O O . HIS A 1 570 ? -19.974 12.090 14.212 1.00 94.88 570 HIS A O 1
ATOM 4406 N N . ALA A 1 571 ? -19.008 10.322 13.263 1.00 95.19 571 ALA A N 1
ATOM 4407 C CA . ALA A 1 571 ? -19.424 9.417 14.329 1.00 95.19 571 ALA A CA 1
ATOM 4408 C C . ALA A 1 571 ? -18.785 9.814 15.672 1.00 95.19 571 ALA A C 1
ATOM 4410 O O . ALA A 1 571 ? -17.557 9.992 15.773 1.00 95.19 571 ALA A O 1
ATOM 4411 N N . SER A 1 572 ? -19.620 9.881 16.708 1.00 94.44 572 SER A N 1
ATOM 4412 C CA . SER A 1 572 ? -19.216 9.996 18.109 1.00 94.44 572 SER A CA 1
ATOM 4413 C C . SER A 1 572 ? -18.573 8.689 18.577 1.00 94.44 572 SER A C 1
ATOM 4415 O O . SER A 1 572 ? -18.820 7.619 18.016 1.00 94.44 572 SER A O 1
ATOM 4417 N N . LYS A 1 573 ? -17.645 8.775 19.540 1.00 94.31 573 LYS A N 1
ATOM 4418 C CA . LYS A 1 573 ? -16.772 7.648 19.906 1.00 94.31 573 LYS A CA 1
ATOM 4419 C C . LYS A 1 573 ? -16.607 7.534 21.416 1.00 94.31 573 LYS A C 1
ATOM 4421 O O . LYS A 1 573 ? -15.962 8.390 22.017 1.00 94.31 573 LYS A O 1
ATOM 4426 N N . TYR A 1 574 ? -17.076 6.431 21.985 1.00 95.50 574 TYR A N 1
ATOM 4427 C CA . TYR A 1 574 ? -16.867 6.073 23.390 1.00 95.50 574 TYR A CA 1
ATOM 4428 C C . TYR A 1 574 ? -15.722 5.073 23.468 1.00 95.50 574 TYR A C 1
ATOM 4430 O O . TYR A 1 574 ? -15.682 4.129 22.676 1.00 95.50 574 TYR A O 1
ATOM 4438 N N . ARG A 1 575 ? -14.759 5.292 24.366 1.00 96.25 575 ARG A N 1
ATOM 4439 C CA . ARG A 1 575 ? -13.567 4.443 24.453 1.00 96.25 575 ARG A CA 1
ATOM 4440 C C . ARG A 1 575 ? -13.311 4.012 25.881 1.00 96.25 575 ARG A C 1
ATOM 4442 O O . ARG A 1 575 ? -13.254 4.850 26.780 1.00 96.25 575 ARG A O 1
ATOM 4449 N N . PHE A 1 576 ? -13.098 2.716 26.047 1.00 97.00 576 PHE A N 1
ATOM 4450 C CA . PHE A 1 576 ? -12.808 2.103 27.330 1.00 97.00 576 PHE A CA 1
ATOM 4451 C C . PHE A 1 576 ? -11.563 1.234 27.236 1.00 97.00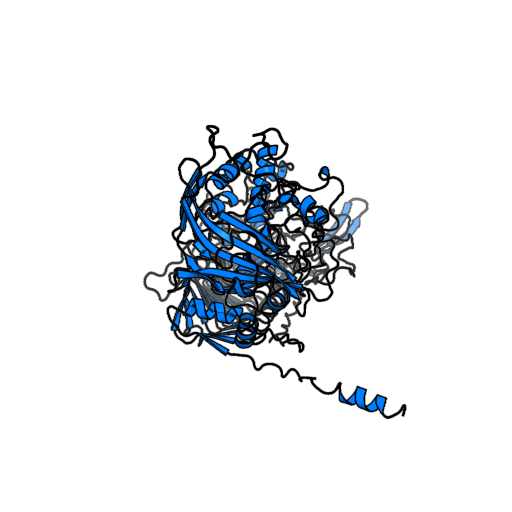 576 PHE A C 1
ATOM 4453 O O . PHE A 1 576 ? -11.334 0.552 26.236 1.00 97.00 576 PHE A O 1
ATOM 4460 N N . LEU A 1 577 ? -10.761 1.283 28.291 1.00 96.75 577 LEU A N 1
ATOM 4461 C CA . LEU A 1 577 ? -9.551 0.500 28.470 1.00 96.75 577 LEU A CA 1
ATOM 4462 C C . LEU A 1 577 ? -9.748 -0.452 29.650 1.00 96.75 577 LEU A C 1
ATOM 4464 O O . LEU A 1 577 ? -10.091 -0.009 30.743 1.00 96.75 577 LEU A O 1
ATOM 4468 N N . PHE A 1 578 ? -9.471 -1.735 29.441 1.00 97.44 578 PHE A N 1
ATOM 4469 C CA . PHE A 1 578 ? -9.500 -2.763 30.475 1.00 97.44 578 PHE A CA 1
ATOM 4470 C C . PHE A 1 578 ? -8.123 -3.424 30.551 1.00 97.44 578 PHE A C 1
ATOM 4472 O O . PHE A 1 578 ? -7.678 -4.067 29.598 1.00 97.44 578 PHE A O 1
ATOM 4479 N N . ILE A 1 579 ? -7.433 -3.253 31.677 1.00 97.06 579 ILE A N 1
ATOM 4480 C CA . ILE A 1 579 ? -6.147 -3.904 31.957 1.00 97.06 579 ILE A CA 1
ATOM 4481 C C . ILE A 1 579 ? -6.396 -5.041 32.959 1.00 97.06 579 ILE A C 1
ATOM 4483 O O . ILE A 1 579 ? -7.131 -4.818 33.925 1.00 97.06 579 ILE A O 1
ATOM 4487 N N . PRO A 1 580 ? -5.817 -6.244 32.755 1.00 96.00 580 PRO A N 1
ATOM 4488 C CA . PRO A 1 580 ? -5.970 -7.344 33.701 1.00 96.00 580 PRO A CA 1
ATOM 4489 C C . PRO A 1 580 ? -5.565 -6.944 35.130 1.00 96.00 580 PRO A C 1
ATOM 4491 O O . PRO A 1 580 ? -4.580 -6.215 35.293 1.00 96.00 580 PRO A O 1
ATOM 4494 N N . PRO A 1 581 ? -6.268 -7.433 36.170 1.00 93.94 581 PRO A N 1
ATOM 4495 C CA . PRO A 1 581 ? -5.931 -7.142 37.560 1.00 93.94 581 PRO A CA 1
ATOM 4496 C C . PRO A 1 581 ? -4.459 -7.433 37.880 1.00 93.94 581 PRO A C 1
ATOM 4498 O O . PRO A 1 581 ? -3.904 -8.439 37.441 1.00 93.94 581 PRO A O 1
ATOM 4501 N N . GLY A 1 582 ? -3.818 -6.540 38.639 1.00 93.62 582 GLY A N 1
ATOM 4502 C CA . GLY A 1 582 ? -2.409 -6.668 39.027 1.00 93.62 582 GLY A CA 1
ATOM 4503 C C . GLY A 1 582 ? -1.392 -6.361 37.920 1.00 93.62 582 GLY A C 1
ATOM 4504 O O . GLY A 1 582 ? -0.192 -6.409 38.183 1.00 93.62 582 GLY A O 1
ATOM 4505 N N . LYS A 1 583 ? -1.833 -6.025 36.701 1.00 96.00 583 LYS A N 1
ATOM 4506 C CA . LYS A 1 583 ? -0.958 -5.570 35.613 1.00 96.00 583 LYS A CA 1
ATOM 4507 C C . LYS A 1 583 ? -1.105 -4.066 35.385 1.00 96.00 583 LYS A C 1
ATOM 4509 O O . LYS A 1 583 ? -2.129 -3.470 35.705 1.00 96.00 583 LYS A O 1
ATOM 4514 N N . ALA A 1 584 ? -0.090 -3.469 34.771 1.00 96.00 584 ALA A N 1
ATOM 4515 C CA . ALA A 1 584 ? -0.065 -2.055 34.424 1.00 96.00 584 ALA A CA 1
ATOM 4516 C C . ALA A 1 584 ? 0.508 -1.864 33.020 1.00 96.00 584 ALA A C 1
ATOM 4518 O O . ALA A 1 584 ? 1.373 -2.627 32.588 1.00 96.00 584 ALA A O 1
ATOM 4519 N N . ALA A 1 585 ? 0.052 -0.826 32.324 1.00 94.38 585 ALA A N 1
ATOM 4520 C CA . ALA A 1 585 ? 0.737 -0.350 31.136 1.00 94.38 585 ALA A CA 1
ATOM 4521 C C . ALA A 1 585 ? 2.069 0.323 31.516 1.00 94.38 585 ALA A C 1
ATOM 4523 O O . ALA A 1 585 ? 2.241 0.811 32.637 1.00 94.38 585 ALA A O 1
ATOM 4524 N N . GLN A 1 586 ? 3.007 0.391 30.576 1.00 91.75 586 GLN A N 1
ATOM 4525 C CA . GLN A 1 586 ? 4.239 1.166 30.719 1.00 91.75 586 GLN A CA 1
ATOM 4526 C C . GLN A 1 586 ? 4.139 2.456 29.903 1.00 91.75 586 GLN A C 1
ATOM 4528 O O . GLN A 1 586 ? 3.723 2.443 28.741 1.00 91.75 586 GLN A O 1
ATOM 4533 N N . TYR A 1 587 ? 4.538 3.574 30.507 1.00 90.69 587 TYR A N 1
ATOM 4534 C CA . TYR A 1 587 ? 4.688 4.844 29.810 1.00 90.69 587 TYR A CA 1
ATOM 4535 C C . TYR A 1 587 ? 5.697 4.719 28.662 1.00 90.69 587 TYR A C 1
ATOM 4537 O O . TYR A 1 587 ? 6.776 4.149 28.824 1.00 90.69 587 TYR A O 1
ATOM 4545 N N . ARG A 1 588 ? 5.321 5.271 27.507 1.00 83.69 588 ARG A N 1
ATOM 4546 C CA . ARG A 1 588 ? 6.149 5.431 26.309 1.00 83.69 588 ARG A CA 1
ATOM 4547 C C . ARG A 1 588 ? 5.795 6.776 25.674 1.00 83.69 588 ARG A C 1
ATOM 4549 O O . ARG A 1 588 ? 4.611 7.118 25.604 1.00 83.69 588 ARG A O 1
ATOM 4556 N N . ASP A 1 589 ? 6.794 7.514 25.204 1.00 75.19 589 ASP A N 1
ATOM 4557 C CA . ASP A 1 589 ? 6.613 8.759 24.445 1.00 75.19 589 ASP A CA 1
ATOM 4558 C C . ASP A 1 589 ? 7.321 8.713 23.088 1.00 75.19 589 ASP A C 1
ATOM 4560 O O . ASP A 1 589 ? 7.894 7.691 22.713 1.00 75.19 589 ASP A O 1
ATOM 4564 N N . GLY A 1 590 ? 7.211 9.783 22.300 1.00 67.06 590 GLY A N 1
ATOM 4565 C CA . GLY A 1 590 ? 7.791 9.841 20.966 1.00 67.06 590 GLY A CA 1
ATOM 4566 C C . GLY A 1 590 ? 9.314 9.929 20.929 1.00 67.06 590 GLY A C 1
ATOM 4567 O O . GLY A 1 590 ? 9.906 9.520 19.933 1.00 67.06 590 GLY A O 1
ATOM 4568 N N . LYS A 1 591 ? 9.947 10.386 22.016 1.00 62.78 591 LYS A N 1
ATOM 4569 C CA . LYS A 1 591 ? 11.412 10.484 22.154 1.00 62.78 591 LYS A CA 1
ATOM 4570 C C . LYS A 1 591 ? 12.069 9.193 22.649 1.00 62.78 591 LYS A C 1
ATOM 4572 O O . LYS A 1 591 ? 13.218 8.919 22.317 1.00 62.78 591 LYS A O 1
ATOM 4577 N N . THR A 1 592 ? 11.363 8.415 23.465 1.00 55.41 592 THR A N 1
ATOM 4578 C CA . THR A 1 592 ? 11.843 7.165 24.086 1.00 55.41 592 THR A CA 1
ATOM 4579 C C . THR A 1 592 ? 11.209 5.906 23.486 1.00 55.41 592 THR A C 1
ATOM 4581 O O . THR A 1 592 ? 11.606 4.789 23.829 1.00 55.41 592 THR A O 1
ATOM 4584 N N . GLY A 1 593 ? 10.224 6.073 22.597 1.00 48.59 593 GLY A N 1
ATOM 4585 C CA . GLY A 1 593 ? 9.451 5.001 21.981 1.00 48.59 593 GLY A CA 1
ATOM 4586 C C . GLY A 1 593 ? 10.317 4.001 21.213 1.00 48.59 593 GLY A C 1
ATOM 4587 O O . GLY A 1 593 ? 11.239 4.376 20.501 1.00 48.59 593 GLY A O 1
ATOM 4588 N N . PHE A 1 594 ? 10.016 2.715 21.394 1.00 51.72 594 PHE A N 1
ATOM 4589 C CA . PHE A 1 594 ? 10.652 1.555 20.755 1.00 51.72 594 PHE A CA 1
ATOM 4590 C C . PHE A 1 594 ? 12.185 1.459 20.845 1.00 51.72 594 PHE A C 1
ATOM 4592 O O . PHE A 1 594 ? 12.852 1.074 19.893 1.00 51.72 594 PHE A O 1
ATOM 4599 N N . LYS A 1 595 ? 12.748 1.621 22.050 1.00 40.59 595 LYS A N 1
ATOM 4600 C CA . LYS A 1 595 ? 13.955 0.861 22.442 1.00 40.59 595 LYS A CA 1
ATOM 4601 C C . LYS A 1 595 ? 13.576 -0.537 22.942 1.00 40.59 595 LYS A C 1
ATOM 4603 O O . LYS A 1 595 ? 13.894 -0.905 24.068 1.00 40.59 595 LYS A O 1
ATOM 4608 N N . THR A 1 596 ? 12.824 -1.310 22.165 1.00 35.38 596 THR A N 1
ATOM 4609 C CA . THR A 1 596 ? 12.647 -2.732 22.483 1.00 35.38 596 THR A CA 1
ATOM 4610 C C . THR A 1 596 ? 13.724 -3.506 21.748 1.00 35.38 596 THR A C 1
ATOM 4612 O O . THR A 1 596 ? 13.739 -3.517 20.521 1.00 35.38 596 THR A O 1
ATOM 4615 N N . THR A 1 597 ? 14.598 -4.199 22.477 1.00 35.78 597 THR A N 1
ATOM 4616 C CA . THR A 1 597 ? 15.154 -5.446 21.944 1.00 35.78 597 THR A CA 1
ATOM 4617 C C . THR A 1 597 ? 13.955 -6.315 21.590 1.00 35.78 597 THR A C 1
ATOM 4619 O O . THR A 1 597 ? 13.178 -6.651 22.487 1.00 35.78 597 THR A O 1
ATOM 4622 N N . GLN A 1 598 ? 13.741 -6.581 20.299 1.00 35.06 598 GLN A N 1
ATOM 4623 C CA . GLN A 1 598 ? 12.677 -7.480 19.859 1.00 35.06 598 GLN A CA 1
ATOM 4624 C C . GLN A 1 598 ? 12.756 -8.784 20.669 1.00 35.06 598 GLN A C 1
ATOM 4626 O O . GLN A 1 598 ? 13.860 -9.317 20.848 1.00 35.06 598 GLN A O 1
ATOM 4631 N N . PRO A 1 599 ? 11.626 -9.313 21.167 1.00 30.59 599 PRO A N 1
ATOM 4632 C CA . PRO A 1 599 ? 11.580 -10.697 21.607 1.00 30.59 599 PRO A CA 1
ATOM 4633 C C . PRO A 1 599 ? 12.042 -11.580 20.445 1.00 30.59 599 PRO A C 1
ATOM 4635 O O . PRO A 1 599 ? 11.615 -11.375 19.307 1.00 30.59 599 PRO A O 1
ATOM 4638 N N . ALA A 1 600 ? 12.916 -12.550 20.711 1.00 29.81 600 ALA A N 1
ATOM 4639 C CA . ALA A 1 600 ? 13.227 -13.577 19.726 1.00 29.81 600 ALA A CA 1
ATOM 4640 C C . ALA A 1 600 ? 11.912 -14.276 19.343 1.00 29.81 600 ALA A C 1
ATOM 4642 O O . ALA A 1 600 ? 11.305 -14.922 20.192 1.00 29.81 600 ALA A O 1
ATOM 4643 N N . GLY A 1 601 ? 11.454 -14.090 18.103 1.00 33.00 601 GLY A N 1
ATOM 4644 C CA . GLY A 1 601 ? 10.234 -14.719 17.597 1.00 33.00 601 GLY A CA 1
ATOM 4645 C C . GLY A 1 601 ? 9.089 -13.781 17.221 1.00 33.00 601 GLY A C 1
ATOM 4646 O O . GLY A 1 601 ? 8.166 -14.276 16.594 1.00 33.00 601 GLY A O 1
ATOM 4647 N N . ALA A 1 602 ? 9.142 -12.471 17.497 1.00 35.09 602 ALA A N 1
ATOM 4648 C CA . ALA A 1 602 ? 8.143 -11.529 16.977 1.00 35.09 602 ALA A CA 1
ATOM 4649 C C . ALA A 1 602 ? 8.310 -11.365 15.459 1.00 35.09 602 ALA A C 1
ATOM 4651 O O . ALA A 1 602 ? 9.098 -10.525 15.044 1.00 35.09 602 ALA A O 1
ATOM 4652 N N . GLY A 1 603 ? 7.615 -12.192 14.665 1.00 36.22 603 GLY A N 1
ATOM 4653 C CA . GLY A 1 603 ? 7.440 -12.085 13.212 1.00 36.22 603 GLY A CA 1
ATOM 4654 C C . GLY A 1 603 ? 8.707 -11.746 12.428 1.00 36.22 603 GLY A C 1
ATOM 4655 O O . GLY A 1 603 ? 9.098 -10.590 12.323 1.00 36.22 603 GLY A O 1
ATOM 4656 N N . THR A 1 604 ? 9.315 -12.744 11.788 1.00 34.09 604 THR A N 1
ATOM 4657 C CA . THR A 1 604 ? 10.612 -12.659 11.079 1.00 34.09 604 THR A CA 1
ATOM 4658 C C . THR A 1 604 ? 10.699 -11.651 9.912 1.00 34.09 604 THR A C 1
ATOM 4660 O O . THR A 1 604 ? 11.673 -11.653 9.159 1.00 34.09 604 THR A O 1
ATOM 4663 N N . GLY A 1 605 ? 9.693 -10.812 9.680 1.00 41.34 605 GLY A N 1
ATOM 4664 C CA . GLY A 1 605 ? 9.603 -9.864 8.571 1.00 41.34 605 GLY A CA 1
ATOM 4665 C C . GLY A 1 605 ? 9.845 -8.421 8.992 1.00 41.34 605 GLY A C 1
ATOM 4666 O O . GLY A 1 605 ? 9.021 -7.567 8.687 1.00 41.34 605 GLY A O 1
ATOM 4667 N N . ASN A 1 606 ? 10.940 -8.127 9.692 1.00 42.06 606 ASN A N 1
ATOM 4668 C CA . ASN A 1 606 ? 11.311 -6.744 9.980 1.00 42.06 606 ASN A CA 1
ATOM 4669 C C . ASN A 1 606 ? 11.804 -6.080 8.678 1.00 42.06 606 ASN A C 1
ATOM 4671 O O . ASN A 1 606 ? 12.998 -6.013 8.403 1.00 42.06 606 ASN A O 1
ATOM 4675 N N . TRP A 1 607 ? 10.881 -5.598 7.840 1.00 45.44 607 TRP A N 1
ATOM 4676 C CA . TRP A 1 607 ? 11.206 -4.869 6.601 1.00 45.44 607 TRP A CA 1
ATOM 4677 C C . TRP A 1 607 ? 11.910 -3.534 6.879 1.00 45.44 607 TRP A C 1
ATOM 4679 O O . TRP A 1 607 ? 12.415 -2.885 5.964 1.00 45.44 607 TRP A O 1
ATOM 4689 N N . TYR A 1 608 ? 11.956 -3.127 8.151 1.00 44.03 608 TYR A N 1
ATOM 4690 C CA . TYR A 1 608 ? 12.527 -1.875 8.597 1.00 44.03 608 TYR A CA 1
ATOM 4691 C C . TYR A 1 608 ? 13.183 -1.975 9.975 1.00 44.03 608 TYR A C 1
ATOM 4693 O O . TYR A 1 608 ? 12.500 -2.270 10.954 1.00 44.03 608 TYR A O 1
ATOM 4701 N N . PRO A 1 609 ? 14.458 -1.586 10.109 1.00 40.31 609 PRO A N 1
ATOM 4702 C CA . PRO A 1 609 ? 15.065 -1.422 11.421 1.00 40.31 609 PRO A CA 1
ATOM 4703 C C . PRO A 1 609 ? 14.485 -0.235 12.200 1.00 40.31 609 PRO A C 1
ATOM 4705 O O . PRO A 1 609 ? 14.096 0.793 11.641 1.00 40.31 609 PRO A O 1
ATOM 4708 N N . ALA A 1 610 ? 14.461 -0.382 13.523 1.00 42.12 610 ALA A N 1
ATOM 4709 C CA . ALA A 1 610 ? 13.829 0.541 14.463 1.00 42.12 610 ALA A CA 1
ATOM 4710 C C . ALA A 1 610 ? 14.522 1.915 14.629 1.00 42.12 610 ALA A C 1
ATOM 4712 O O . ALA A 1 610 ? 13.947 2.779 15.285 1.00 42.12 610 ALA A O 1
ATOM 4713 N N . ALA A 1 611 ? 15.732 2.136 14.096 1.00 39.38 611 ALA A N 1
ATOM 4714 C CA . ALA A 1 611 ? 16.611 3.195 14.613 1.00 39.38 611 ALA A CA 1
ATOM 4715 C C . ALA A 1 611 ? 16.452 4.591 13.975 1.00 39.38 611 ALA A C 1
ATOM 4717 O O . ALA A 1 611 ? 16.656 5.578 14.676 1.00 39.38 611 ALA A O 1
ATOM 4718 N N . ASP A 1 612 ? 16.049 4.709 12.704 1.00 39.06 612 ASP A N 1
ATOM 4719 C CA . ASP A 1 612 ? 16.315 5.957 11.946 1.00 39.06 612 ASP A CA 1
ATOM 4720 C C . ASP A 1 612 ? 15.085 6.802 11.626 1.00 39.06 612 ASP A C 1
ATOM 4722 O O . ASP A 1 612 ? 15.154 7.785 10.894 1.00 39.06 612 ASP A O 1
ATOM 4726 N N . VAL A 1 613 ? 13.940 6.452 12.209 1.00 41.56 613 VAL A N 1
ATOM 4727 C CA . VAL A 1 613 ? 12.786 7.351 12.245 1.00 41.56 613 VAL A CA 1
ATOM 4728 C C . VAL A 1 613 ? 12.266 7.375 13.670 1.00 41.56 613 VAL A C 1
ATOM 4730 O O . VAL A 1 613 ? 12.007 6.290 14.201 1.00 41.56 613 VAL A O 1
ATOM 4733 N N . PRO A 1 614 ? 12.099 8.560 14.293 1.00 47.66 614 PRO A N 1
ATOM 4734 C CA . PRO A 1 614 ? 11.547 8.652 15.632 1.00 47.66 614 PRO A CA 1
ATOM 4735 C C . PRO A 1 614 ? 10.284 7.798 15.730 1.00 47.66 614 PRO A C 1
ATOM 4737 O O . PRO A 1 614 ? 9.339 7.945 14.951 1.00 47.66 614 PRO A O 1
ATOM 4740 N N . ALA A 1 615 ? 10.259 6.906 16.717 1.00 54.62 615 ALA A N 1
ATOM 4741 C CA . ALA A 1 615 ? 9.125 6.048 17.054 1.00 54.62 615 ALA A CA 1
ATOM 4742 C C . ALA A 1 615 ? 7.825 6.819 17.360 1.00 54.62 615 ALA A C 1
ATOM 4744 O O . ALA A 1 615 ? 6.789 6.219 17.650 1.00 54.62 615 ALA A O 1
ATOM 4745 N N . GLU A 1 616 ? 7.860 8.148 17.314 1.00 58.22 616 GLU A N 1
ATOM 4746 C CA . GLU A 1 616 ? 6.783 9.058 17.650 1.00 58.22 616 GLU A CA 1
ATOM 4747 C C . GLU A 1 616 ? 5.471 8.740 16.939 1.00 58.22 616 GLU A C 1
ATOM 4749 O O . GLU A 1 616 ? 4.440 8.680 17.593 1.00 58.22 616 GLU A O 1
ATOM 4754 N N . SER A 1 617 ? 5.444 8.427 15.647 1.00 53.88 617 SER A N 1
ATOM 4755 C CA . SER A 1 617 ? 4.156 8.102 15.000 1.00 53.88 617 SER A CA 1
ATOM 4756 C C . SER A 1 617 ? 3.500 6.806 15.512 1.00 53.88 617 SER A C 1
ATOM 4758 O O . SER A 1 617 ? 2.299 6.624 15.309 1.00 53.88 617 SER A O 1
ATOM 4760 N N . LEU A 1 618 ? 4.224 5.940 16.229 1.00 61.59 618 LEU A N 1
ATOM 4761 C CA . LEU A 1 618 ? 3.753 4.623 16.678 1.00 61.59 618 LEU A CA 1
ATOM 4762 C C . LEU A 1 618 ? 3.747 4.442 18.204 1.00 61.59 618 LEU A C 1
ATOM 4764 O O . LEU A 1 618 ? 3.145 3.490 18.696 1.00 61.59 618 LEU A O 1
ATOM 4768 N N . ALA A 1 619 ? 4.393 5.333 18.961 1.00 69.44 619 ALA A N 1
ATOM 4769 C CA . ALA A 1 619 ? 4.584 5.200 20.405 1.00 69.44 619 ALA A CA 1
ATOM 4770 C C . ALA A 1 619 ? 3.273 5.367 21.200 1.00 69.44 619 ALA A C 1
ATOM 4772 O O . ALA A 1 619 ? 2.966 6.446 21.716 1.00 69.44 619 ALA A O 1
ATOM 4773 N N . THR A 1 620 ? 2.491 4.290 21.285 1.00 83.50 620 THR A N 1
ATOM 4774 C CA . THR A 1 620 ? 1.414 4.112 22.265 1.00 83.50 620 THR A CA 1
ATOM 4775 C C . THR A 1 620 ? 1.965 3.648 23.608 1.00 83.50 620 THR A C 1
ATOM 4777 O O . THR A 1 620 ? 3.113 3.210 23.705 1.00 83.50 620 THR A O 1
ATOM 4780 N N . LEU A 1 621 ? 1.148 3.737 24.661 1.00 88.94 621 LEU A N 1
ATOM 4781 C CA . LEU A 1 621 ? 1.471 3.090 25.934 1.00 88.94 621 LEU A CA 1
ATOM 4782 C C . LEU A 1 621 ? 1.721 1.585 25.722 1.00 88.94 621 LEU A C 1
ATOM 4784 O O . LEU A 1 621 ? 1.018 0.938 24.946 1.00 88.94 621 LEU A O 1
ATOM 4788 N N . ALA A 1 622 ? 2.695 1.015 26.434 1.00 87.69 622 ALA A N 1
ATOM 4789 C CA . ALA A 1 622 ? 2.954 -0.422 26.383 1.00 87.69 622 ALA A CA 1
ATOM 4790 C C . ALA A 1 622 ? 1.897 -1.166 27.194 1.00 87.69 622 ALA A C 1
ATOM 4792 O O . ALA A 1 622 ? 1.972 -1.191 28.421 1.00 87.69 622 ALA A O 1
ATOM 4793 N N . PHE A 1 623 ? 0.911 -1.770 26.546 1.00 92.25 623 PHE A N 1
ATOM 4794 C CA . PHE A 1 623 ? -0.102 -2.529 27.273 1.00 92.25 623 PHE A CA 1
ATOM 4795 C C . PHE A 1 623 ? 0.364 -3.964 27.560 1.00 92.25 623 PHE A C 1
ATOM 4797 O O . PHE A 1 623 ? 1.006 -4.576 26.704 1.00 92.25 623 PHE A O 1
ATOM 4804 N N . PRO A 1 624 ? 0.044 -4.539 28.729 1.00 93.94 624 PRO A N 1
ATOM 4805 C CA . PRO A 1 624 ? 0.337 -5.941 29.019 1.00 93.94 624 PRO A CA 1
ATOM 4806 C C . PRO A 1 624 ? -0.580 -6.898 28.234 1.00 93.94 624 PRO A C 1
ATOM 4808 O O . PRO A 1 624 ? -1.712 -6.554 27.891 1.00 93.94 624 PRO A O 1
ATOM 4811 N N . THR A 1 625 ? -0.126 -8.134 27.987 1.00 94.12 625 THR A N 1
ATOM 4812 C CA . THR A 1 625 ? -0.981 -9.193 27.415 1.00 94.12 625 THR A CA 1
ATOM 4813 C C . THR A 1 625 ? -2.238 -9.392 28.271 1.00 94.12 625 THR A C 1
ATOM 4815 O O . THR A 1 625 ? -2.160 -9.459 29.508 1.00 94.12 625 THR A O 1
ATOM 4818 N N . GLY A 1 626 ? -3.389 -9.481 27.603 1.00 95.31 626 GLY A N 1
ATOM 4819 C CA . GLY A 1 626 ? -4.730 -9.521 28.185 1.00 95.31 626 GLY A CA 1
ATOM 4820 C C . GLY A 1 626 ? -5.464 -8.175 28.170 1.00 95.31 626 GLY A C 1
ATOM 4821 O O . GLY A 1 626 ? -6.646 -8.139 28.494 1.00 95.31 626 GLY A O 1
ATOM 4822 N N . THR A 1 627 ? -4.815 -7.063 27.804 1.00 97.50 627 THR A N 1
ATOM 4823 C CA . THR A 1 627 ? -5.510 -5.772 27.674 1.00 97.50 627 THR A CA 1
ATOM 4824 C C . THR A 1 627 ? -6.594 -5.811 26.594 1.00 97.50 627 THR A C 1
ATOM 4826 O O . THR A 1 627 ? -6.372 -6.316 25.494 1.00 97.50 627 THR A O 1
ATOM 4829 N N . ILE A 1 628 ? -7.748 -5.213 26.904 1.00 98.00 628 ILE A N 1
ATOM 4830 C CA . ILE A 1 628 ? -8.880 -5.030 25.992 1.00 98.00 628 ILE A CA 1
ATOM 4831 C C . ILE A 1 628 ? -9.128 -3.527 25.834 1.00 98.00 628 ILE A C 1
ATOM 4833 O O . ILE A 1 628 ? -9.273 -2.804 26.820 1.00 98.00 628 ILE A O 1
ATOM 4837 N N . ILE A 1 629 ? -9.205 -3.051 24.594 1.00 97.50 629 ILE A N 1
ATOM 4838 C CA . ILE A 1 629 ? -9.666 -1.701 24.261 1.00 97.50 629 ILE A CA 1
ATOM 4839 C C . ILE A 1 629 ? -10.989 -1.838 23.520 1.00 97.50 629 ILE A C 1
ATOM 4841 O O . ILE A 1 629 ? -11.039 -2.450 22.456 1.00 97.50 629 ILE A O 1
ATOM 4845 N N . ALA A 1 630 ? -12.047 -1.246 24.067 1.00 97.56 630 ALA A N 1
ATOM 4846 C CA . ALA A 1 630 ? -13.359 -1.195 23.438 1.00 97.56 630 ALA A CA 1
ATOM 4847 C C . ALA A 1 630 ? -13.622 0.210 22.894 1.00 97.56 630 ALA A C 1
ATOM 4849 O O . ALA A 1 630 ? -13.486 1.199 23.617 1.00 97.56 630 ALA A O 1
ATOM 4850 N N . LYS A 1 631 ? -14.008 0.303 21.620 1.00 96.62 631 LYS A N 1
ATOM 4851 C CA . LYS A 1 631 ? -14.366 1.560 20.959 1.00 96.62 631 LYS A CA 1
ATOM 4852 C C . LYS A 1 631 ? -15.747 1.446 20.328 1.00 96.62 631 LYS A C 1
ATOM 4854 O O . LYS A 1 631 ? -15.910 0.722 19.352 1.00 96.62 631 LYS A O 1
ATOM 4859 N N . THR A 1 632 ? -16.709 2.192 20.854 1.00 97.19 632 THR A N 1
ATOM 4860 C CA . THR A 1 632 ? -18.083 2.235 20.342 1.00 97.19 632 THR A CA 1
ATOM 4861 C C . THR A 1 632 ? -18.282 3.458 19.463 1.00 97.19 632 THR A C 1
ATOM 4863 O O . THR A 1 632 ? -17.899 4.560 19.861 1.00 97.19 632 THR A O 1
ATOM 4866 N N . PHE A 1 633 ? -18.884 3.268 18.291 1.00 96.56 633 PHE A N 1
ATOM 4867 C CA . PHE A 1 633 ? -19.194 4.321 17.328 1.00 96.56 633 PHE A CA 1
ATOM 4868 C C . PHE A 1 633 ? -20.701 4.566 17.274 1.00 96.56 633 PHE A C 1
ATOM 4870 O O . PHE A 1 633 ? -21.490 3.622 17.181 1.00 96.56 633 PHE A O 1
ATOM 4877 N N . THR A 1 634 ? -21.085 5.839 17.333 1.00 96.62 634 THR A N 1
ATOM 4878 C CA . THR A 1 634 ? -22.486 6.262 17.398 1.00 96.62 634 THR A CA 1
ATOM 4879 C C . THR A 1 634 ? -22.764 7.457 16.489 1.00 96.62 634 THR A C 1
ATOM 4881 O O . THR A 1 634 ? -21.870 8.259 16.206 1.00 96.62 634 THR A O 1
ATOM 4884 N N . PHE A 1 635 ? -24.015 7.606 16.056 1.00 97.06 635 PHE A N 1
ATOM 4885 C CA . PHE A 1 635 ? -24.492 8.802 15.361 1.00 97.06 635 PHE A CA 1
ATOM 4886 C C . PHE A 1 635 ? -25.427 9.600 16.260 1.00 97.06 635 PHE A C 1
ATOM 4888 O O . PHE A 1 635 ? -26.511 9.143 16.612 1.00 97.06 635 PHE A O 1
ATOM 4895 N N . ARG A 1 636 ? -24.972 10.789 16.657 1.00 96.44 636 ARG A N 1
ATOM 4896 C CA . ARG A 1 636 ? -25.602 11.624 17.680 1.00 96.44 636 ARG A CA 1
ATOM 4897 C C . ARG A 1 636 ? -26.466 12.718 17.058 1.00 96.44 636 ARG A C 1
ATOM 4899 O O . ARG A 1 636 ? -26.048 13.364 16.098 1.00 96.44 636 ARG A O 1
ATOM 4906 N N . ARG A 1 637 ? -27.645 12.943 17.640 1.00 97.25 637 ARG A N 1
ATOM 4907 C CA . ARG A 1 637 ? -28.596 13.995 17.266 1.00 97.25 637 ARG A CA 1
ATOM 4908 C C . ARG A 1 637 ? -29.037 14.768 18.507 1.00 97.25 637 ARG A C 1
ATOM 4910 O O . ARG A 1 637 ? -29.492 14.171 19.481 1.00 97.25 637 ARG A O 1
ATOM 4917 N N . GLU A 1 638 ? -28.904 16.083 18.471 1.00 97.62 638 GLU A N 1
ATOM 4918 C CA . GLU A 1 638 ? -29.171 17.008 19.571 1.00 97.62 638 GLU A CA 1
ATOM 4919 C C . GLU A 1 638 ? -30.147 18.107 19.146 1.00 97.62 638 GLU A C 1
ATOM 4921 O O . GLU A 1 638 ? -30.274 18.411 17.962 1.00 97.62 638 GLU A O 1
ATOM 4926 N N . ASP A 1 639 ? -30.806 18.753 20.105 1.00 95.31 639 ASP A N 1
ATOM 4927 C CA . ASP A 1 639 ? -31.544 19.989 19.841 1.00 95.31 639 ASP A CA 1
ATOM 4928 C C . ASP A 1 639 ? -30.598 21.194 19.656 1.00 95.31 639 ASP A C 1
ATOM 4930 O O . ASP A 1 639 ? -29.367 21.070 19.682 1.00 95.31 639 ASP A O 1
ATOM 4934 N N . ALA A 1 640 ? -31.169 22.385 19.455 1.00 91.81 640 ALA A N 1
ATOM 4935 C CA . ALA A 1 640 ? -30.404 23.620 19.277 1.00 91.81 640 ALA A CA 1
ATOM 4936 C C . ALA A 1 640 ? -29.556 24.004 20.508 1.00 91.81 640 ALA A C 1
ATOM 4938 O O . ALA A 1 640 ? -28.544 24.685 20.357 1.00 91.81 640 ALA A O 1
ATOM 4939 N N . ALA A 1 641 ? -29.936 23.555 21.709 1.00 91.69 641 ALA A N 1
ATOM 4940 C CA . ALA A 1 641 ? -29.211 23.805 22.954 1.00 91.69 641 ALA A CA 1
ATOM 4941 C C . ALA A 1 641 ? -28.143 22.733 23.254 1.00 91.69 641 ALA A C 1
ATOM 4943 O O . ALA A 1 641 ? -27.419 22.847 24.244 1.00 91.69 641 ALA A O 1
ATOM 4944 N N . GLY A 1 642 ? -28.022 21.697 22.415 1.00 91.94 642 GLY A N 1
ATOM 4945 C CA . GLY A 1 642 ? -27.088 20.585 22.613 1.00 91.94 642 GLY A CA 1
ATOM 4946 C C . GLY A 1 642 ? -27.621 19.472 23.518 1.00 91.94 642 GLY A C 1
ATOM 4947 O O . GLY A 1 642 ? -26.853 18.622 23.970 1.00 91.94 642 GLY A O 1
ATOM 4948 N N . LYS A 1 643 ? -28.924 19.447 23.817 1.00 94.62 643 LYS A N 1
ATOM 4949 C CA . LYS A 1 643 ? -29.538 18.337 24.551 1.00 94.62 643 LYS A CA 1
ATOM 4950 C C . LYS A 1 643 ? -29.705 17.143 23.615 1.00 94.62 643 LYS A C 1
ATOM 4952 O O . LYS A 1 643 ? -30.245 17.277 22.521 1.00 94.62 643 LYS A O 1
ATOM 4957 N N . LEU A 1 644 ? -29.284 15.962 24.067 1.00 95.12 644 LEU A N 1
ATOM 4958 C CA . LEU A 1 644 ? -29.402 14.715 23.309 1.00 95.12 644 LEU A CA 1
ATOM 4959 C C . LEU A 1 644 ? -30.871 14.374 23.011 1.00 95.12 644 LEU A C 1
ATOM 4961 O O . LEU A 1 644 ? -31.670 14.230 23.936 1.00 95.12 644 LEU A O 1
ATOM 4965 N N . LEU A 1 645 ? -31.201 14.212 21.728 1.00 96.44 645 LEU A N 1
ATOM 4966 C CA . LEU A 1 645 ? -32.510 13.757 21.248 1.00 96.44 645 LEU A CA 1
ATOM 4967 C C . LEU A 1 645 ? -32.491 12.261 20.932 1.00 96.44 645 LEU A C 1
ATOM 4969 O O . LEU A 1 645 ? -33.379 11.524 21.351 1.00 96.44 645 LEU A O 1
ATOM 4973 N N . ALA A 1 646 ? -31.476 11.819 20.190 1.00 95.81 646 ALA A N 1
ATOM 4974 C CA . ALA A 1 646 ? -31.292 10.428 19.801 1.00 95.81 646 ALA A CA 1
ATOM 4975 C C . ALA A 1 646 ? -29.810 10.136 19.559 1.00 95.81 646 ALA A C 1
ATOM 4977 O O . ALA A 1 646 ? -29.034 11.022 19.196 1.00 95.81 646 ALA A O 1
ATOM 4978 N N . GLU A 1 647 ? -29.417 8.879 19.732 1.00 95.44 647 GLU A N 1
ATOM 4979 C CA . GLU A 1 647 ? -28.075 8.429 19.394 1.00 95.44 647 GLU A CA 1
ATOM 4980 C C . GLU A 1 647 ? -28.099 6.965 18.974 1.00 95.44 647 GLU A C 1
ATOM 4982 O O . GLU A 1 647 ? -28.396 6.082 19.780 1.00 95.44 647 GLU A O 1
ATOM 4987 N N . ASP A 1 648 ? -27.800 6.730 17.702 1.00 95.00 648 ASP A N 1
ATOM 4988 C CA . ASP A 1 648 ? -27.835 5.402 17.107 1.00 95.00 648 ASP A CA 1
ATOM 4989 C C . ASP A 1 648 ? -26.502 4.700 17.378 1.00 95.00 648 ASP A C 1
ATOM 4991 O O . ASP A 1 648 ? -25.440 5.194 16.986 1.00 95.00 648 ASP A O 1
ATOM 4995 N N . ILE A 1 649 ? -26.546 3.562 18.075 1.00 96.25 649 ILE A N 1
ATOM 4996 C CA . ILE A 1 649 ? -25.364 2.751 18.389 1.00 96.25 649 ILE A CA 1
ATOM 4997 C C . ILE A 1 649 ? -25.108 1.803 17.223 1.00 96.25 649 ILE A C 1
ATOM 4999 O O . ILE A 1 649 ? -25.968 0.991 16.890 1.00 96.25 649 ILE A O 1
ATOM 5003 N N . ILE A 1 650 ? -23.936 1.919 16.596 1.00 95.88 650 ILE A N 1
ATOM 5004 C CA . ILE A 1 650 ? -23.637 1.220 15.343 1.00 95.88 650 ILE A CA 1
ATOM 5005 C C . ILE A 1 650 ? -22.748 0.003 15.576 1.00 95.88 650 ILE A C 1
ATOM 5007 O O . ILE A 1 650 ? -23.154 -1.132 15.335 1.00 95.88 650 ILE A O 1
ATOM 5011 N N . GLU A 1 651 ? -21.528 0.230 16.056 1.00 96.50 651 GLU A N 1
ATOM 5012 C CA . GLU A 1 651 ? -20.553 -0.833 16.290 1.00 96.50 651 GLU A CA 1
ATOM 5013 C C . GLU A 1 651 ? -19.803 -0.626 17.605 1.00 96.50 651 GLU A C 1
ATOM 5015 O O . GLU A 1 651 ? -19.611 0.505 18.057 1.00 96.50 651 GLU A O 1
ATOM 5020 N N . THR A 1 652 ? -19.329 -1.727 18.181 1.00 97.69 652 THR A N 1
ATOM 5021 C CA . THR A 1 652 ? -18.242 -1.733 19.158 1.00 97.69 652 THR A CA 1
ATOM 5022 C C . THR A 1 652 ? -17.102 -2.565 18.600 1.00 97.69 652 THR A C 1
ATOM 5024 O O . THR A 1 652 ? -17.243 -3.758 18.347 1.00 97.69 652 THR A O 1
ATOM 5027 N N . ARG A 1 653 ? -15.941 -1.939 18.433 1.00 96.88 653 ARG A N 1
ATOM 5028 C CA . ARG A 1 653 ? -14.725 -2.606 17.983 1.00 96.88 653 ARG A CA 1
ATOM 5029 C C . ARG A 1 653 ? -13.832 -2.905 19.170 1.00 96.88 653 ARG A C 1
ATOM 5031 O O . ARG A 1 653 ? -13.498 -1.992 19.930 1.00 96.88 653 ARG A O 1
ATOM 5038 N N . LEU A 1 654 ? -13.439 -4.165 19.309 1.00 97.69 654 LEU A N 1
ATOM 5039 C CA . LEU A 1 654 ? -12.459 -4.585 20.300 1.00 97.69 654 LEU A CA 1
ATOM 5040 C C . LEU A 1 654 ? -11.075 -4.683 19.669 1.00 97.69 654 LEU A C 1
ATOM 5042 O O . LEU A 1 654 ? -10.934 -5.236 18.582 1.00 97.69 654 LEU A O 1
ATOM 5046 N N . LEU A 1 655 ? -10.067 -4.195 20.385 1.00 96.88 655 LEU A N 1
ATOM 5047 C CA . LEU A 1 655 ? -8.683 -4.628 20.229 1.00 96.88 655 LEU A CA 1
ATOM 5048 C C . LEU A 1 655 ? -8.310 -5.421 21.478 1.00 96.88 655 LEU A C 1
ATOM 5050 O O . LEU A 1 655 ? -8.425 -4.897 22.587 1.00 96.88 655 LEU A O 1
ATOM 5054 N N . ILE A 1 656 ? -7.887 -6.670 21.307 1.00 96.38 656 ILE A N 1
ATOM 5055 C CA . ILE A 1 656 ? -7.521 -7.553 22.419 1.00 96.38 656 ILE A CA 1
ATOM 5056 C C . ILE A 1 656 ? -6.075 -7.995 22.234 1.00 96.38 656 ILE A C 1
ATOM 5058 O O . ILE A 1 656 ? -5.745 -8.569 21.197 1.00 96.38 656 ILE A O 1
ATOM 5062 N N . LYS A 1 657 ? -5.222 -7.750 23.232 1.00 94.50 657 LYS A N 1
ATOM 5063 C CA . LYS A 1 657 ? -3.836 -8.227 23.226 1.00 94.50 657 LYS A CA 1
ATOM 5064 C C . LYS A 1 657 ? -3.780 -9.665 23.728 1.00 94.50 657 LYS A C 1
ATOM 5066 O O . LYS A 1 657 ? -4.100 -9.919 24.890 1.00 94.50 657 LYS A O 1
ATOM 5071 N N . ARG A 1 658 ? -3.369 -10.592 22.870 1.00 91.62 658 ARG A N 1
ATOM 5072 C CA . ARG A 1 658 ? -3.263 -12.033 23.129 1.00 91.62 658 ARG A CA 1
ATOM 5073 C C . ARG A 1 658 ? -1.816 -12.500 23.051 1.00 91.62 658 ARG A C 1
ATOM 5075 O O . ARG A 1 658 ? -0.957 -11.788 22.540 1.00 91.62 658 ARG A O 1
ATOM 5082 N N . GLU A 1 659 ? -1.580 -13.698 23.566 1.00 86.94 659 GLU A N 1
ATOM 5083 C CA . GLU A 1 659 ? -0.322 -14.419 23.392 1.00 86.94 659 GLU A CA 1
ATOM 5084 C C . GLU A 1 659 ? -0.437 -15.348 22.179 1.00 86.94 659 GLU A C 1
ATOM 5086 O O . GLU A 1 659 ? -1.464 -16.010 22.009 1.00 86.94 659 GLU A O 1
ATOM 5091 N N . GLY A 1 660 ? 0.592 -15.386 21.335 1.00 77.44 660 GLY A N 1
ATOM 5092 C CA . GLY A 1 660 ? 0.703 -16.275 20.181 1.00 77.44 660 GLY A CA 1
ATOM 5093 C C . GLY A 1 660 ? 2.051 -17.009 20.152 1.00 77.44 660 GLY A C 1
ATOM 5094 O O . GLY A 1 660 ? 2.909 -16.743 20.991 1.00 77.44 660 GLY A O 1
ATOM 5095 N N . PRO A 1 661 ? 2.264 -17.927 19.191 1.00 67.94 661 PRO A N 1
ATOM 5096 C CA . PRO A 1 661 ? 3.525 -18.674 19.056 1.00 67.94 661 PRO A CA 1
ATOM 5097 C C . PRO A 1 661 ? 4.743 -17.774 18.846 1.00 67.94 661 PRO A C 1
ATOM 5099 O O . PRO A 1 661 ? 5.827 -18.054 19.341 1.00 67.94 661 PRO A O 1
ATOM 5102 N N . GLU A 1 662 ? 4.537 -16.680 18.121 1.00 66.44 662 GLU A N 1
ATOM 5103 C CA . GLU A 1 662 ? 5.541 -15.668 17.789 1.00 66.44 662 GLU A CA 1
ATOM 5104 C C . GLU A 1 662 ? 5.588 -14.537 18.841 1.00 66.44 662 GLU A C 1
ATOM 5106 O O . GLU A 1 662 ? 6.200 -13.491 18.645 1.00 66.44 662 GLU A O 1
ATOM 5111 N N . GLY A 1 663 ? 4.934 -14.735 19.991 1.00 76.06 663 GLY A N 1
ATOM 5112 C CA . GLY A 1 663 ? 4.806 -13.747 21.057 1.00 76.06 663 GLY A CA 1
ATOM 5113 C C . GLY A 1 663 ? 3.491 -12.956 21.000 1.00 76.06 663 GLY A C 1
ATOM 5114 O O . GLY A 1 663 ? 2.507 -13.396 20.392 1.00 76.06 663 GLY A O 1
ATOM 5115 N N . PRO A 1 664 ? 3.421 -11.795 21.673 1.00 82.00 664 PRO A N 1
ATOM 5116 C CA . PRO A 1 664 ? 2.174 -11.070 21.848 1.00 82.00 664 PRO A CA 1
ATOM 5117 C C . PRO A 1 664 ? 1.701 -10.388 20.559 1.00 82.00 664 PRO A C 1
ATOM 5119 O O . PRO A 1 664 ? 2.465 -9.723 19.857 1.00 82.00 664 PRO A O 1
ATOM 5122 N N . PHE A 1 665 ? 0.398 -10.469 20.301 1.00 84.81 665 PHE A N 1
ATOM 5123 C CA . PHE A 1 665 ? -0.249 -9.839 19.151 1.00 84.81 665 PHE A CA 1
ATOM 5124 C C . PHE A 1 665 ? -1.616 -9.258 19.523 1.00 84.81 665 PHE A C 1
ATOM 5126 O O . PHE A 1 665 ? -2.231 -9.642 20.518 1.00 84.81 665 PHE A O 1
ATOM 5133 N N . TRP A 1 666 ? -2.119 -8.332 18.714 1.00 90.94 666 TRP A N 1
ATOM 5134 C CA . TRP A 1 666 ? -3.449 -7.751 18.870 1.00 90.94 666 TRP A CA 1
ATOM 5135 C C . TRP A 1 666 ? -4.423 -8.308 17.841 1.00 90.94 666 TRP A C 1
ATOM 5137 O O . TRP A 1 666 ? -4.152 -8.296 16.642 1.00 90.94 666 TRP A O 1
ATOM 5147 N N . ILE A 1 667 ? -5.605 -8.721 18.289 1.00 91.62 667 ILE A N 1
ATOM 5148 C CA . ILE A 1 667 ? -6.718 -9.064 17.402 1.00 91.62 667 ILE A CA 1
ATOM 5149 C C . ILE A 1 667 ? -7.762 -7.946 17.395 1.00 91.62 667 ILE A C 1
ATOM 5151 O O . ILE A 1 667 ? -8.123 -7.417 18.448 1.00 91.62 667 ILE A O 1
ATOM 5155 N N . GLY A 1 668 ? -8.249 -7.599 16.201 1.00 94.50 668 GLY A N 1
ATOM 5156 C CA . GLY A 1 668 ? -9.358 -6.672 15.996 1.00 94.50 668 GLY A CA 1
ATOM 5157 C C . GLY A 1 668 ? -10.670 -7.419 15.764 1.00 94.50 668 GLY A C 1
ATOM 5158 O O . GLY A 1 668 ? -10.754 -8.232 14.848 1.00 94.50 668 GLY A O 1
ATOM 5159 N N . LEU A 1 669 ? -11.694 -7.143 16.575 1.00 96.25 669 LEU A N 1
ATOM 5160 C CA . LEU A 1 669 ? -13.004 -7.795 16.486 1.00 96.25 669 LEU A CA 1
ATOM 5161 C C . LEU A 1 669 ? -14.126 -6.748 16.360 1.00 96.25 669 LEU A C 1
ATOM 5163 O O . LEU A 1 669 ? -14.401 -6.037 17.333 1.00 96.25 669 LEU A O 1
ATOM 5167 N N . PRO A 1 670 ? -14.774 -6.629 15.189 1.00 96.69 670 PRO A N 1
ATOM 5168 C CA . PRO A 1 670 ? -15.928 -5.755 14.999 1.00 96.69 670 PRO A CA 1
ATOM 5169 C C . PRO A 1 670 ? -17.223 -6.428 15.483 1.00 96.69 670 PRO A C 1
ATOM 5171 O O . PRO A 1 670 ? -17.584 -7.514 15.023 1.00 96.69 670 PRO A O 1
ATOM 5174 N N . TYR A 1 671 ? -17.948 -5.764 16.384 1.00 97.81 671 TYR A N 1
ATOM 5175 C CA . TYR A 1 671 ? -19.299 -6.147 16.797 1.00 97.81 671 TYR A CA 1
ATOM 5176 C C . TYR A 1 671 ? -20.299 -5.119 16.296 1.00 97.81 671 TYR A C 1
ATOM 5178 O O . TYR A 1 671 ? -20.130 -3.928 16.554 1.00 97.81 671 TYR A O 1
ATOM 5186 N N . VAL A 1 672 ? -21.355 -5.570 15.627 1.00 97.56 672 VAL A N 1
ATOM 5187 C CA . VAL A 1 672 ? -22.427 -4.691 15.153 1.00 97.56 672 VAL A CA 1
ATOM 5188 C C . VAL A 1 672 ? -23.623 -4.804 16.082 1.00 97.56 672 VAL A C 1
ATOM 5190 O O . VAL A 1 672 ? -24.042 -5.912 16.418 1.00 97.56 672 VAL A O 1
ATOM 5193 N N . TRP A 1 673 ? -24.155 -3.656 16.494 1.00 96.94 673 TRP A N 1
ATOM 5194 C CA . TRP A 1 673 ? -25.345 -3.574 17.329 1.00 96.94 673 TRP A CA 1
ATOM 5195 C C . TRP A 1 673 ? -26.606 -3.771 16.494 1.00 96.94 673 TRP A C 1
ATOM 5197 O O . TRP A 1 673 ? -26.787 -3.175 15.430 1.00 96.94 673 TRP A O 1
ATOM 5207 N N . GLU A 1 674 ? -27.497 -4.613 16.994 1.00 95.31 674 GLU A N 1
ATOM 5208 C CA . GLU A 1 674 ? -28.798 -4.870 16.399 1.00 95.31 674 GLU A CA 1
ATOM 5209 C C . GLU A 1 674 ? -29.857 -5.094 17.472 1.00 95.31 674 GLU A C 1
ATOM 5211 O O . GLU A 1 674 ? -29.559 -5.413 18.625 1.00 95.31 674 GLU A O 1
ATOM 5216 N N . LYS A 1 675 ? -31.112 -4.900 17.072 1.00 94.69 675 LYS A N 1
ATOM 5217 C CA . LYS A 1 675 ? -32.275 -5.119 17.920 1.00 94.69 675 LYS A CA 1
ATOM 5218 C C . LYS A 1 675 ? -32.867 -6.483 17.589 1.00 94.69 675 LYS A C 1
ATOM 5220 O O . LYS A 1 675 ? -33.288 -6.713 16.457 1.00 94.69 675 LYS A O 1
ATOM 5225 N N . GLU A 1 676 ? -32.889 -7.385 18.562 1.00 92.50 676 GLU A N 1
ATOM 5226 C CA . GLU A 1 676 ? -33.572 -8.673 18.428 1.00 92.50 676 GLU A CA 1
ATOM 5227 C C . GLU A 1 676 ? -35.095 -8.480 18.344 1.00 92.50 676 GLU A C 1
ATOM 5229 O O . GLU A 1 676 ? -35.624 -7.423 18.693 1.00 92.50 676 GLU A O 1
ATOM 5234 N N . VAL A 1 677 ? -35.824 -9.530 17.947 1.00 93.06 677 VAL A N 1
ATOM 5235 C CA . VAL A 1 677 ? -37.303 -9.532 17.903 1.00 93.06 677 VAL A CA 1
ATOM 5236 C C . VAL A 1 677 ? -37.917 -9.168 19.264 1.00 93.06 677 VAL A C 1
ATOM 5238 O O . VAL A 1 677 ? -38.949 -8.508 19.321 1.00 93.06 677 VAL A O 1
ATOM 5241 N N . SER A 1 678 ? -37.250 -9.533 20.363 1.00 92.56 678 SER A N 1
ATOM 5242 C CA . SER A 1 678 ? -37.629 -9.181 21.741 1.00 92.56 678 SER A CA 1
ATOM 5243 C C . SER A 1 678 ? -37.506 -7.684 22.062 1.00 92.56 678 SER A C 1
ATOM 5245 O O . SER A 1 678 ? -37.946 -7.234 23.115 1.00 92.56 678 SER A O 1
ATOM 5247 N N . GLY A 1 679 ? -36.873 -6.908 21.183 1.00 91.69 679 GLY A N 1
ATOM 5248 C CA . GLY A 1 679 ? -36.526 -5.513 21.402 1.00 91.69 679 GLY A CA 1
ATOM 5249 C C . GLY A 1 679 ? -35.212 -5.295 22.155 1.00 91.69 679 GLY A C 1
ATOM 5250 O O . GLY A 1 679 ? -34.805 -4.144 22.315 1.00 91.69 679 GLY A O 1
ATOM 5251 N N . ARG A 1 680 ? -34.543 -6.375 22.575 1.00 94.19 680 ARG A N 1
ATOM 5252 C CA . ARG A 1 680 ? -33.242 -6.351 23.248 1.00 94.19 680 ARG A CA 1
ATOM 5253 C C . ARG A 1 680 ? -32.140 -5.926 22.280 1.00 94.19 680 ARG A C 1
ATOM 5255 O O . ARG A 1 680 ? -32.070 -6.441 21.164 1.00 94.19 680 ARG A O 1
ATOM 5262 N N . MET A 1 681 ? -31.272 -5.015 22.715 1.00 95.19 681 MET A N 1
ATOM 5263 C CA . MET A 1 681 ? -30.072 -4.663 21.953 1.00 95.19 681 MET A CA 1
ATOM 5264 C C . MET A 1 681 ? -28.974 -5.695 22.212 1.00 95.19 681 MET A C 1
ATOM 5266 O O . MET A 1 681 ? -28.673 -6.006 23.362 1.00 95.19 681 MET A O 1
ATOM 5270 N N . VAL A 1 682 ? -28.364 -6.208 21.148 1.00 96.38 682 VAL A N 1
ATOM 5271 C CA . VAL A 1 682 ? -27.242 -7.151 21.211 1.00 96.38 682 VAL A CA 1
ATOM 5272 C C . VAL A 1 682 ? -26.176 -6.737 20.206 1.00 96.38 682 VAL A C 1
ATOM 5274 O O . VAL A 1 682 ? -26.494 -6.303 19.101 1.00 96.38 682 VAL A O 1
ATOM 5277 N N . ALA A 1 683 ? -24.903 -6.881 20.570 1.00 97.31 683 ALA A N 1
ATOM 5278 C CA . ALA A 1 683 ? -23.801 -6.687 19.636 1.00 97.31 683 ALA A CA 1
ATOM 5279 C C . ALA A 1 683 ? -23.259 -8.045 19.182 1.00 97.31 683 ALA A C 1
ATOM 5281 O O . ALA A 1 683 ? -22.764 -8.819 20.010 1.00 97.31 683 ALA A O 1
ATOM 5282 N N . LYS A 1 684 ? -23.335 -8.331 17.878 1.00 97.19 684 LYS A N 1
ATOM 5283 C CA . LYS A 1 684 ? -22.897 -9.604 17.286 1.00 97.19 684 LYS A CA 1
ATOM 5284 C C . LYS A 1 684 ? -21.573 -9.463 16.553 1.00 97.19 684 LYS A C 1
ATOM 5286 O O . LYS A 1 684 ? -21.374 -8.511 15.792 1.00 97.19 684 LYS A O 1
ATOM 5291 N N . LEU A 1 685 ? -20.678 -10.426 16.761 1.00 97.06 685 LEU A N 1
ATOM 5292 C CA . LEU A 1 685 ? -19.404 -10.496 16.054 1.00 97.06 685 LEU A CA 1
ATOM 5293 C C . LEU A 1 685 ? -19.675 -10.591 14.553 1.00 97.06 685 LEU A C 1
ATOM 5295 O O . LEU A 1 685 ? -20.386 -11.483 14.092 1.00 97.06 685 LEU A O 1
ATOM 5299 N N . THR A 1 686 ? -19.097 -9.669 13.793 1.00 96.38 686 THR A N 1
ATOM 5300 C CA . THR A 1 686 ? -19.340 -9.544 12.354 1.00 96.38 686 THR A CA 1
ATOM 5301 C C . THR A 1 686 ? -17.999 -9.525 11.615 1.00 96.38 686 THR A C 1
ATOM 5303 O O . THR A 1 686 ? -17.584 -8.469 11.141 1.00 96.38 686 THR A O 1
ATOM 5306 N N . PRO A 1 687 ? -17.271 -10.660 11.516 1.00 94.12 687 PRO A N 1
ATOM 5307 C CA . PRO A 1 687 ? -15.904 -10.681 10.984 1.00 94.12 687 PRO A CA 1
ATOM 5308 C C . PRO A 1 687 ? -15.788 -10.162 9.551 1.00 94.12 687 PRO A C 1
ATOM 5310 O O . PRO A 1 687 ? -14.740 -9.659 9.166 1.00 94.12 687 PRO A O 1
ATOM 5313 N N . GLN A 1 688 ? -16.865 -10.253 8.775 1.00 92.88 688 GLN A N 1
ATOM 5314 C CA . GLN A 1 688 ? -16.966 -9.748 7.411 1.00 92.88 688 GLN A CA 1
ATOM 5315 C C . GLN A 1 688 ? -17.210 -8.232 7.310 1.00 92.88 688 GLN A C 1
ATOM 5317 O O . GLN A 1 688 ? -17.133 -7.684 6.217 1.00 92.88 688 GLN A O 1
ATOM 5322 N N . GLY A 1 689 ? -17.488 -7.542 8.419 1.00 92.25 689 GLY A N 1
ATOM 5323 C CA . GLY A 1 689 ? -17.905 -6.138 8.412 1.00 92.25 689 GLY A CA 1
ATOM 5324 C C . GLY A 1 689 ? -19.366 -5.946 7.987 1.00 92.25 689 GLY A C 1
ATOM 5325 O O . GLY A 1 689 ? -20.116 -6.910 7.814 1.00 92.25 689 GLY A O 1
ATOM 5326 N N . ARG A 1 690 ? -19.801 -4.687 7.868 1.00 90.56 690 ARG A N 1
ATOM 5327 C CA . ARG A 1 690 ? -21.172 -4.319 7.470 1.00 90.56 690 ARG A CA 1
ATOM 5328 C C . ARG A 1 690 ? -21.239 -2.868 6.998 1.00 90.56 690 ARG A C 1
ATOM 5330 O O . ARG A 1 690 ? -20.575 -2.007 7.565 1.00 90.56 690 ARG A O 1
ATOM 5337 N N . GLU A 1 691 ? -22.093 -2.582 6.024 1.00 89.81 691 GLU A N 1
ATOM 5338 C CA . GLU A 1 691 ? -22.488 -1.207 5.702 1.00 89.81 691 GLU A CA 1
ATOM 5339 C C . GLU A 1 691 ? -23.788 -0.834 6.423 1.00 89.81 691 GLU A C 1
ATOM 5341 O O . GLU A 1 691 ? -24.714 -1.642 6.521 1.00 89.81 691 GLU A O 1
ATOM 5346 N N . VAL A 1 692 ? -23.861 0.388 6.948 1.00 90.88 692 VAL A N 1
ATOM 5347 C CA . VAL A 1 692 ? -25.080 0.965 7.534 1.00 90.88 692 VAL A CA 1
ATOM 5348 C C . VAL A 1 692 ? -25.210 2.434 7.158 1.00 90.88 692 VAL A C 1
ATOM 5350 O O . VAL A 1 692 ? -24.211 3.104 6.933 1.00 90.88 692 VAL A O 1
ATOM 5353 N N . SER A 1 693 ? -26.424 2.969 7.143 1.00 92.88 693 SER A N 1
ATOM 5354 C CA . SER A 1 693 ? -26.642 4.413 7.038 1.00 92.88 693 SER A CA 1
ATOM 5355 C C . SER A 1 693 ? -26.665 5.076 8.419 1.00 92.88 693 SER A C 1
ATOM 5357 O O . SER A 1 693 ? -27.012 4.436 9.413 1.00 92.88 693 SER A O 1
ATOM 5359 N N . GLY A 1 694 ? -26.363 6.369 8.486 1.00 92.38 694 GLY A N 1
ATOM 5360 C CA . GLY A 1 694 ? -26.441 7.164 9.711 1.00 92.38 694 GLY A CA 1
ATOM 5361 C C . GLY A 1 694 ? -26.787 8.625 9.444 1.00 92.38 694 GLY A C 1
ATOM 5362 O O . GLY A 1 694 ? -26.674 9.097 8.317 1.00 92.38 694 GLY A O 1
ATOM 5363 N N . ARG A 1 695 ? -27.189 9.347 10.492 1.00 95.56 695 ARG A N 1
ATOM 5364 C CA . ARG A 1 695 ? -27.437 10.794 10.453 1.00 95.56 695 ARG A CA 1
ATOM 5365 C C . ARG A 1 695 ? -26.900 11.448 11.715 1.00 95.56 695 ARG A C 1
ATOM 5367 O O . ARG A 1 695 ? -27.184 10.974 12.813 1.00 95.56 695 ARG A O 1
ATOM 5374 N N . TYR A 1 696 ? -26.170 12.546 11.567 1.00 96.81 696 TYR A N 1
ATOM 5375 C CA . TYR A 1 696 ? -25.610 13.303 12.683 1.00 96.81 696 TYR A CA 1
ATOM 5376 C C . TYR A 1 696 ? -26.149 14.732 12.696 1.00 96.81 696 TYR A C 1
ATOM 5378 O O . TYR A 1 696 ? -26.375 15.333 11.648 1.00 96.81 696 TYR A O 1
ATOM 5386 N N . ASP A 1 697 ? -26.378 15.258 13.896 1.00 97.44 697 ASP A N 1
ATOM 5387 C CA . ASP A 1 697 ? -26.758 16.652 14.116 1.00 97.44 697 ASP A CA 1
ATOM 5388 C C . ASP A 1 697 ? -26.402 17.062 15.552 1.00 97.44 697 ASP A C 1
ATOM 5390 O O . ASP A 1 697 ? -27.190 16.844 16.468 1.00 97.44 697 ASP A O 1
ATOM 5394 N N . TYR A 1 698 ? -25.189 17.558 15.795 1.00 96.81 698 TYR A N 1
ATOM 5395 C CA . TYR A 1 698 ? -24.695 17.800 17.158 1.00 96.81 698 TYR A CA 1
ATOM 5396 C C . TYR A 1 698 ? -23.747 18.998 17.241 1.00 96.81 698 TYR A C 1
ATOM 5398 O O . TYR A 1 698 ? -23.088 19.359 16.264 1.00 96.81 698 TYR A O 1
ATOM 5406 N N . LEU A 1 699 ? -23.666 19.613 18.422 1.00 95.69 699 LEU A N 1
ATOM 5407 C CA . LEU A 1 699 ? -22.649 20.619 18.735 1.00 95.69 699 LEU A CA 1
ATOM 5408 C C . LEU A 1 699 ? -21.322 19.936 19.078 1.00 95.69 699 LEU A C 1
ATOM 5410 O O . LEU A 1 699 ? -21.319 18.980 19.854 1.00 95.69 699 LEU A O 1
ATOM 5414 N N . ASP A 1 700 ? -20.196 20.444 18.562 1.00 93.50 700 ASP A N 1
ATOM 5415 C CA . ASP A 1 700 ? -18.862 19.886 18.836 1.00 93.50 700 ASP A CA 1
ATOM 5416 C C . ASP A 1 700 ? -18.675 19.665 20.333 1.00 93.50 700 ASP A C 1
ATOM 5418 O O . ASP A 1 700 ? -18.838 20.600 21.106 1.00 93.50 700 ASP A O 1
ATOM 5422 N N . GLN A 1 701 ? -18.370 18.443 20.768 1.00 87.69 701 GLN A N 1
ATOM 5423 C CA . GLN A 1 701 ? -18.331 18.086 22.190 1.00 87.69 701 GLN A CA 1
ATOM 5424 C C . GLN A 1 701 ? -17.362 18.949 23.005 1.00 87.69 701 GLN A C 1
ATOM 5426 O O . GLN A 1 701 ? -17.572 19.112 24.207 1.00 87.69 701 GLN A O 1
ATOM 5431 N N . ASP A 1 702 ? -16.356 19.533 22.359 1.00 89.94 702 ASP A N 1
ATOM 5432 C CA . ASP A 1 702 ? -15.471 20.505 22.971 1.00 89.94 702 ASP A CA 1
ATOM 5433 C C . ASP A 1 702 ? -16.063 21.927 22.858 1.00 89.94 702 ASP A C 1
ATOM 5435 O O . ASP A 1 702 ? -16.213 22.458 21.753 1.00 89.94 702 ASP A O 1
ATOM 5439 N N . PRO A 1 703 ? -16.429 22.574 23.981 1.00 90.00 703 PRO A N 1
ATOM 5440 C CA . PRO A 1 703 ? -17.026 23.903 23.944 1.00 90.00 703 PRO A CA 1
ATOM 5441 C C . PRO A 1 703 ? -16.068 24.976 23.417 1.00 90.00 703 PRO A C 1
ATOM 5443 O O . PRO A 1 703 ? -16.556 26.028 23.018 1.00 90.00 703 PRO A O 1
ATOM 5446 N N . ASP A 1 704 ? -14.754 24.738 23.386 1.00 92.88 704 ASP A N 1
ATOM 5447 C CA . ASP A 1 704 ? -13.771 25.707 22.886 1.00 92.88 704 ASP A CA 1
ATOM 5448 C C . ASP A 1 704 ? -13.678 25.722 21.352 1.00 92.88 704 ASP A C 1
ATOM 5450 O O . ASP A 1 704 ? -13.054 26.610 20.771 1.00 92.88 704 ASP A O 1
ATOM 5454 N N . VAL A 1 705 ? -14.321 24.768 20.674 1.00 93.81 705 VAL A N 1
ATOM 5455 C CA . VAL A 1 705 ? -14.363 24.715 19.211 1.00 93.81 705 VAL A CA 1
ATOM 5456 C C . VAL A 1 705 ? -15.399 25.714 18.711 1.00 93.81 705 VAL A C 1
ATOM 5458 O O . VAL A 1 705 ? -16.615 25.504 18.815 1.00 93.81 705 VAL A O 1
ATOM 5461 N N . ARG A 1 706 ? -14.898 26.835 18.185 1.00 94.00 706 ARG A N 1
ATOM 5462 C CA . ARG A 1 706 ? -15.701 27.963 17.710 1.00 94.00 706 ARG A CA 1
ATOM 5463 C C . ARG A 1 706 ? -15.585 28.162 16.202 1.00 94.00 706 ARG A C 1
ATOM 5465 O O . ARG A 1 706 ? -14.526 27.945 15.623 1.00 94.00 706 ARG A O 1
ATOM 5472 N N . ASP A 1 707 ? -16.671 28.610 15.584 1.00 90.69 707 ASP A N 1
ATOM 5473 C CA . ASP A 1 707 ? -16.671 29.108 14.212 1.00 90.69 707 ASP A CA 1
ATOM 5474 C C . ASP A 1 707 ? -16.057 30.521 14.122 1.00 90.69 707 ASP A C 1
ATOM 5476 O O . ASP A 1 707 ? -15.691 31.140 15.126 1.00 90.69 707 ASP A O 1
ATOM 5480 N N . ALA A 1 708 ? -15.986 31.075 12.908 1.00 86.94 708 ALA A N 1
ATOM 5481 C CA . ALA A 1 708 ? -15.476 32.428 12.672 1.00 86.94 708 ALA A CA 1
ATOM 5482 C C . ALA A 1 708 ? -16.298 33.545 13.357 1.00 86.94 708 ALA A C 1
ATOM 5484 O O . ALA A 1 708 ? -15.841 34.683 13.432 1.00 86.94 708 ALA A O 1
ATOM 5485 N N . LYS A 1 709 ? -17.508 33.243 13.851 1.00 91.75 709 LYS A N 1
ATOM 5486 C CA . LYS A 1 709 ? -18.389 34.166 14.585 1.00 91.75 709 LYS A CA 1
ATOM 5487 C C . LYS A 1 709 ? -18.290 33.979 16.105 1.00 91.75 709 LYS A C 1
ATOM 5489 O O . LYS A 1 709 ? -19.025 34.636 16.840 1.00 91.75 709 LYS A O 1
ATOM 5494 N N . GLY A 1 710 ? -17.418 33.091 16.587 1.00 91.75 710 GLY A N 1
ATOM 5495 C CA . GLY A 1 710 ? -17.259 32.782 18.007 1.00 91.75 710 GLY A CA 1
ATOM 5496 C C . GLY A 1 710 ? -18.339 31.855 18.579 1.00 91.75 710 GLY A C 1
ATOM 5497 O O . GLY A 1 710 ? -18.414 31.694 19.797 1.00 91.75 710 GLY A O 1
ATOM 5498 N N . GLN A 1 711 ? -19.178 31.238 17.741 1.00 93.50 711 GLN A N 1
ATOM 5499 C CA . GLN A 1 711 ? -20.224 30.302 18.165 1.00 93.50 711 GLN A CA 1
ATOM 5500 C C . GLN A 1 711 ? -19.692 28.870 18.198 1.00 93.50 711 GLN A C 1
ATOM 5502 O O . GLN A 1 711 ? -18.805 28.520 17.428 1.00 93.50 711 GLN A O 1
ATOM 5507 N N . ARG A 1 712 ? -20.225 28.015 19.083 1.00 94.56 712 ARG A N 1
ATOM 5508 C CA . ARG A 1 712 ? -19.865 26.585 19.106 1.00 94.56 712 ARG A CA 1
ATOM 5509 C C . ARG A 1 712 ? -20.218 25.944 17.763 1.00 94.56 712 ARG A C 1
ATOM 5511 O O . ARG A 1 712 ? -21.353 26.084 17.312 1.00 94.56 712 ARG A O 1
ATOM 5518 N N . VAL A 1 713 ? -19.274 25.227 17.160 1.00 94.88 713 VAL A N 1
ATOM 5519 C CA . VAL A 1 713 ? -19.497 24.578 15.860 1.00 94.88 713 VAL A CA 1
ATOM 5520 C C . VAL A 1 713 ? -20.587 23.507 15.981 1.00 94.88 713 VAL A C 1
ATOM 5522 O O . VAL A 1 713 ? -20.606 22.738 16.944 1.00 94.88 713 VAL A O 1
ATOM 5525 N N . ARG A 1 714 ? -21.494 23.454 14.999 1.00 94.88 714 ARG A N 1
ATOM 5526 C CA . ARG A 1 714 ? -22.515 22.409 14.853 1.00 94.88 714 ARG A CA 1
ATOM 5527 C C . ARG A 1 714 ? -22.268 21.628 13.570 1.00 94.88 714 ARG A C 1
ATOM 5529 O O . ARG A 1 714 ? -22.122 22.229 12.511 1.00 94.88 714 ARG A O 1
ATOM 5536 N N . TYR A 1 715 ? -22.292 20.305 13.662 1.00 95.31 715 TYR A N 1
ATOM 5537 C CA . TYR A 1 715 ? -22.163 19.410 12.516 1.00 95.31 715 TYR A CA 1
ATOM 5538 C C . TYR A 1 715 ? -23.515 18.790 12.206 1.00 95.31 715 TYR A C 1
ATOM 5540 O O . TYR A 1 715 ? -24.144 18.231 13.103 1.00 95.31 715 TYR A O 1
ATOM 5548 N N . THR A 1 716 ? -23.939 18.850 10.945 1.00 95.62 716 THR A N 1
ATOM 5549 C CA . THR A 1 716 ? -25.191 18.249 10.479 1.00 95.62 716 THR A CA 1
ATOM 5550 C C . THR A 1 716 ? -24.981 17.557 9.137 1.00 95.62 716 THR A C 1
ATOM 5552 O O . THR A 1 716 ? -24.246 18.067 8.290 1.00 95.62 716 THR A O 1
ATOM 5555 N N . GLY A 1 717 ? -25.581 16.384 8.949 1.00 95.75 717 GLY A N 1
ATOM 5556 C CA . GLY A 1 717 ? -25.499 15.664 7.683 1.00 95.75 717 GLY A CA 1
ATOM 5557 C C . GLY A 1 717 ? -25.932 14.206 7.756 1.00 95.75 717 GLY A C 1
ATOM 5558 O O . GLY A 1 717 ? -26.197 13.651 8.827 1.00 95.75 717 GLY A O 1
ATOM 5559 N N . ASP A 1 718 ? -25.979 13.590 6.580 1.00 94.75 718 ASP A N 1
ATOM 5560 C CA . ASP A 1 718 ? -26.334 12.191 6.377 1.00 94.75 718 ASP A CA 1
ATOM 5561 C C . ASP A 1 718 ? -25.122 11.391 5.891 1.00 94.75 718 ASP A C 1
ATOM 5563 O O . ASP A 1 718 ? -24.253 11.876 5.164 1.00 94.75 718 ASP A O 1
ATOM 5567 N N . VAL A 1 719 ? -25.076 10.127 6.294 1.00 93.44 719 VAL A N 1
ATOM 5568 C CA . VAL A 1 719 ? -24.042 9.164 5.931 1.00 93.44 719 VAL A CA 1
ATOM 5569 C C . VAL A 1 719 ? -24.741 7.984 5.278 1.00 93.44 719 VAL A C 1
ATOM 5571 O O . VAL A 1 719 ? -25.229 7.092 5.965 1.00 93.44 719 VAL A O 1
ATOM 5574 N N . ALA A 1 720 ? -24.803 7.977 3.947 1.00 91.19 720 ALA A N 1
ATOM 5575 C CA . ALA A 1 720 ? -25.495 6.922 3.204 1.00 91.19 720 ALA A CA 1
ATOM 5576 C C . ALA A 1 720 ? -24.856 5.537 3.418 1.00 91.19 720 ALA A C 1
ATOM 5578 O O . ALA A 1 720 ? -25.564 4.545 3.559 1.00 91.19 720 ALA A O 1
ATOM 5579 N N . GLN A 1 721 ? -23.521 5.487 3.487 1.00 87.81 721 GLN A N 1
ATOM 5580 C CA . GLN A 1 721 ? -22.743 4.256 3.639 1.00 87.81 721 GLN A CA 1
ATOM 5581 C C . GLN A 1 721 ? -21.635 4.445 4.679 1.00 87.81 721 GLN A C 1
ATOM 5583 O O . GLN A 1 721 ? -20.513 4.833 4.366 1.00 87.81 721 GLN A O 1
ATOM 5588 N N . TYR A 1 722 ? -21.933 4.206 5.949 1.00 90.56 722 TYR A N 1
ATOM 5589 C CA . TYR A 1 722 ? -20.931 3.997 6.988 1.00 90.56 722 TYR A CA 1
ATOM 5590 C C . TYR A 1 722 ? -20.447 2.547 6.938 1.00 90.56 722 TYR A C 1
ATOM 5592 O O . TYR A 1 722 ? -21.243 1.615 7.047 1.00 90.56 722 TYR A O 1
ATOM 5600 N N . SER A 1 723 ? -19.137 2.360 6.792 1.00 89.00 723 SER A N 1
ATOM 5601 C CA . SER A 1 723 ? -18.517 1.040 6.693 1.00 89.00 723 SER A CA 1
ATOM 5602 C C . SER A 1 723 ? -17.943 0.610 8.045 1.00 89.00 723 SER A C 1
ATOM 5604 O O . SER A 1 723 ? -16.961 1.185 8.525 1.00 89.00 723 SER A O 1
ATOM 5606 N N . VAL A 1 724 ? -18.552 -0.414 8.648 1.00 91.94 724 VAL A N 1
ATOM 5607 C CA . VAL A 1 724 ? -17.943 -1.207 9.720 1.00 91.94 724 VAL A CA 1
ATOM 5608 C C . VAL A 1 724 ? -16.914 -2.130 9.061 1.00 91.94 724 VAL A C 1
ATOM 5610 O O . VAL A 1 724 ? -17.307 -2.991 8.266 1.00 91.94 724 VAL A O 1
ATOM 5613 N N . PRO A 1 725 ? -15.610 -1.981 9.356 1.00 90.12 725 PRO A N 1
ATOM 5614 C CA . PRO A 1 725 ? -14.573 -2.765 8.700 1.00 90.12 725 PRO A CA 1
ATOM 5615 C C . PRO A 1 725 ? -14.685 -4.246 9.066 1.00 90.12 725 PRO A C 1
ATOM 5617 O O . PRO A 1 725 ? -15.091 -4.598 10.175 1.00 90.12 725 PRO A O 1
ATOM 5620 N N . SER A 1 726 ? -14.257 -5.115 8.151 1.00 91.44 726 SER A N 1
ATOM 5621 C CA . SER A 1 726 ? -14.039 -6.525 8.466 1.00 91.44 726 SER A CA 1
ATOM 5622 C C . SER A 1 726 ? -12.931 -6.681 9.519 1.00 91.44 726 SER A C 1
ATOM 5624 O O . SER A 1 726 ? -12.086 -5.799 9.708 1.00 91.44 726 SER A O 1
ATOM 5626 N N . ALA A 1 727 ? -12.908 -7.815 10.217 1.00 91.69 727 ALA A N 1
ATOM 5627 C CA . ALA A 1 727 ? -11.877 -8.110 11.209 1.00 91.69 727 ALA A CA 1
ATOM 5628 C C . ALA A 1 727 ? -10.476 -8.074 10.576 1.00 91.69 727 ALA A C 1
ATOM 5630 O O . ALA A 1 727 ? -9.563 -7.455 11.121 1.00 91.69 727 ALA A O 1
ATOM 5631 N N . MET A 1 728 ? -10.342 -8.635 9.369 1.00 89.00 728 MET A N 1
ATOM 5632 C CA . MET A 1 728 ? -9.097 -8.594 8.599 1.00 89.00 728 MET A CA 1
ATOM 5633 C C . MET A 1 728 ? -8.733 -7.181 8.133 1.00 89.00 728 MET A C 1
ATOM 5635 O O . MET A 1 728 ? -7.557 -6.886 7.998 1.00 89.00 728 MET A O 1
ATOM 5639 N N . ALA A 1 729 ? -9.698 -6.273 7.951 1.00 87.12 729 ALA A N 1
ATOM 5640 C CA . ALA A 1 729 ? -9.422 -4.890 7.559 1.00 87.12 729 ALA A CA 1
ATOM 5641 C C . ALA A 1 729 ? -8.882 -4.014 8.698 1.00 87.12 729 ALA A C 1
ATOM 5643 O O . ALA A 1 729 ? -8.371 -2.924 8.443 1.00 87.12 729 ALA A O 1
ATOM 5644 N N . CYS A 1 730 ? -8.976 -4.458 9.956 1.00 87.12 730 CYS A N 1
ATOM 5645 C CA . CYS A 1 730 ? -8.497 -3.677 11.097 1.00 87.12 730 CYS A CA 1
ATOM 5646 C C . CYS A 1 730 ? -6.995 -3.371 10.973 1.00 87.12 730 CYS A C 1
ATOM 5648 O O . CYS A 1 730 ? -6.570 -2.242 11.209 1.00 87.12 730 CYS A O 1
ATOM 5650 N N . VAL A 1 731 ? -6.202 -4.345 10.529 1.00 82.69 731 VAL A N 1
ATOM 5651 C CA . VAL A 1 731 ? -4.745 -4.224 10.341 1.00 82.69 731 VAL A CA 1
ATOM 5652 C C . VAL A 1 731 ? -4.340 -3.277 9.209 1.00 82.69 731 VAL A C 1
ATOM 5654 O O . VAL A 1 731 ? -3.213 -2.811 9.204 1.00 82.69 731 VAL A O 1
ATOM 5657 N N . VAL A 1 732 ? -5.248 -2.877 8.312 1.00 81.69 732 VAL A N 1
ATOM 5658 C CA . VAL A 1 732 ? -4.913 -1.876 7.280 1.00 81.69 732 VAL A CA 1
ATOM 5659 C C . VAL A 1 732 ? -4.509 -0.537 7.912 1.00 81.69 732 VAL A C 1
ATOM 5661 O O . VAL A 1 732 ? -3.665 0.180 7.388 1.00 81.69 732 VAL A O 1
ATOM 5664 N N . CYS A 1 733 ? -5.096 -0.194 9.062 1.00 82.75 733 CYS A N 1
ATOM 5665 C CA . CYS A 1 733 ? -4.703 0.993 9.831 1.00 82.75 733 CYS A CA 1
ATOM 5666 C C . CYS A 1 733 ? -3.909 0.648 11.095 1.00 82.75 733 CYS A C 1
ATOM 5668 O O . CYS A 1 733 ? -3.242 1.513 11.657 1.00 82.75 733 CYS A O 1
ATOM 5670 N N . HIS A 1 734 ? -4.043 -0.582 11.586 1.00 85.81 734 HIS A N 1
ATOM 5671 C CA . HIS A 1 734 ? -3.481 -1.017 12.859 1.00 85.81 734 HIS A CA 1
ATOM 5672 C C . HIS A 1 734 ? -2.262 -1.948 12.712 1.00 85.81 734 HIS A C 1
ATOM 5674 O O . HIS A 1 734 ? -1.699 -2.348 13.721 1.00 85.81 734 HIS A O 1
ATOM 5680 N N . GLY A 1 735 ? -1.855 -2.321 11.501 1.00 77.94 735 GLY A N 1
ATOM 5681 C CA . GLY A 1 735 ? -0.644 -3.097 11.245 1.00 77.94 735 GLY A CA 1
ATOM 5682 C C . GLY A 1 735 ? 0.598 -2.222 11.403 1.00 77.94 735 GLY A C 1
ATOM 5683 O O . GLY A 1 735 ? 0.610 -1.062 10.983 1.00 77.94 735 GLY A O 1
ATOM 5684 N N . SER A 1 736 ? 1.636 -2.750 12.052 1.00 68.75 736 SER A N 1
ATOM 5685 C CA . SER A 1 736 ? 2.899 -2.036 12.228 1.00 68.75 736 SER A CA 1
ATOM 5686 C C . SER A 1 736 ? 4.066 -3.000 12.396 1.00 68.75 736 SER A C 1
ATOM 5688 O O . SER A 1 736 ? 4.066 -3.813 13.314 1.00 68.75 736 SER A O 1
ATOM 5690 N N . ASP A 1 737 ? 5.101 -2.843 11.571 1.00 62.78 737 ASP A N 1
ATOM 5691 C CA . ASP A 1 737 ? 6.350 -3.620 11.698 1.00 62.78 737 ASP A CA 1
ATOM 5692 C C . ASP A 1 737 ? 7.221 -3.102 12.846 1.00 62.78 737 ASP A C 1
ATOM 5694 O O . ASP A 1 737 ? 8.116 -3.780 13.336 1.00 62.78 737 ASP A O 1
ATOM 5698 N N . ARG A 1 738 ? 6.972 -1.862 13.281 1.00 59.91 738 ARG A N 1
ATOM 5699 C CA . ARG A 1 738 ? 7.841 -1.130 14.211 1.00 59.91 738 ARG A CA 1
ATOM 5700 C C . ARG A 1 738 ? 7.269 -1.005 15.620 1.00 59.91 738 ARG A C 1
ATOM 5702 O O . ARG A 1 738 ? 7.953 -0.503 16.504 1.00 59.91 738 ARG A O 1
ATOM 5709 N N . SER A 1 739 ? 6.041 -1.468 15.849 1.00 57.78 739 SER A N 1
ATOM 5710 C CA . SER A 1 739 ? 5.429 -1.539 17.183 1.00 57.78 739 SER A CA 1
ATOM 5711 C C . SER A 1 739 ? 6.064 -2.612 18.081 1.00 57.78 739 SER A C 1
ATOM 5713 O O . SER A 1 739 ? 5.787 -2.645 19.279 1.00 57.78 739 SER A O 1
ATOM 5715 N N . GLY A 1 740 ? 6.845 -3.540 17.513 1.00 57.84 740 GLY A N 1
ATOM 5716 C CA . GLY A 1 740 ? 7.310 -4.741 18.215 1.00 57.84 740 GLY A CA 1
ATOM 5717 C C . GLY A 1 740 ? 6.175 -5.681 18.651 1.00 57.84 740 GLY A C 1
ATOM 5718 O O . GLY A 1 740 ? 6.401 -6.557 19.481 1.00 57.84 740 GLY A O 1
ATOM 5719 N N . GLU A 1 741 ? 4.958 -5.478 18.137 1.00 69.00 741 GLU A N 1
ATOM 5720 C CA . GLU A 1 741 ? 3.742 -6.214 18.494 1.00 69.00 741 GLU A CA 1
ATOM 5721 C C . GLU A 1 741 ? 2.944 -6.506 17.217 1.00 69.00 741 GLU A C 1
ATOM 5723 O O . GLU A 1 741 ? 2.639 -5.588 16.456 1.00 69.00 741 GLU A O 1
ATOM 5728 N N . GLY A 1 742 ? 2.590 -7.769 16.976 1.00 72.56 742 GLY A N 1
ATOM 5729 C CA . GLY A 1 742 ? 1.874 -8.163 15.759 1.00 72.56 742 GLY A CA 1
ATOM 5730 C C . GLY A 1 742 ? 0.386 -7.789 15.764 1.00 72.56 742 GLY A C 1
ATOM 5731 O O . GLY A 1 742 ? -0.214 -7.530 16.811 1.00 72.56 742 GLY A O 1
ATOM 5732 N N . GLY A 1 743 ? -0.246 -7.831 14.590 1.00 81.31 743 GLY A N 1
ATOM 5733 C CA . GLY A 1 743 ? -1.699 -7.706 14.436 1.00 81.31 743 GLY A CA 1
ATOM 5734 C C . GLY A 1 743 ? -2.228 -6.268 14.502 1.00 81.31 743 GLY A C 1
ATOM 5735 O O . GLY A 1 743 ? -1.605 -5.341 14.001 1.00 81.31 743 GLY A O 1
ATOM 5736 N N . ALA A 1 744 ? -3.423 -6.082 15.068 1.00 87.19 744 ALA A N 1
ATOM 5737 C CA . ALA A 1 744 ? -4.146 -4.811 15.088 1.00 87.19 744 ALA A CA 1
ATOM 5738 C C . ALA A 1 744 ? -3.745 -3.914 16.281 1.00 87.19 744 ALA A C 1
ATOM 5740 O O . ALA A 1 744 ? -4.542 -3.685 17.197 1.00 87.19 744 ALA A O 1
ATOM 5741 N N . VAL A 1 745 ? -2.515 -3.391 16.278 1.00 86.62 745 VAL A N 1
ATOM 5742 C CA . VAL A 1 745 ? -1.975 -2.598 17.395 1.00 86.62 745 VAL A CA 1
ATOM 5743 C C . VAL A 1 745 ? -2.749 -1.291 17.623 1.00 86.62 745 VAL A C 1
ATOM 5745 O O . VAL A 1 745 ? -3.210 -0.661 16.670 1.00 86.62 745 VAL A O 1
ATOM 5748 N N . PRO A 1 746 ? -2.915 -0.811 18.867 1.00 89.38 746 PRO A N 1
ATOM 5749 C CA . PRO A 1 746 ? -3.619 0.441 19.128 1.00 89.38 746 PRO A CA 1
ATOM 5750 C C . PRO A 1 746 ? -2.916 1.645 18.481 1.00 89.38 746 PRO A C 1
ATOM 5752 O O . PRO A 1 746 ? -1.699 1.758 18.538 1.00 89.38 746 PRO A O 1
ATOM 5755 N N . ILE A 1 747 ? -3.691 2.587 17.932 1.00 87.69 747 ILE A N 1
ATOM 5756 C CA . ILE A 1 747 ? -3.160 3.809 17.283 1.00 87.69 747 ILE A CA 1
ATOM 5757 C C . ILE A 1 747 ? -3.357 5.086 18.116 1.00 87.69 747 ILE A C 1
ATOM 5759 O O . ILE A 1 747 ? -2.580 6.032 18.025 1.00 87.69 747 ILE A O 1
ATOM 5763 N N . GLY A 1 748 ? -4.423 5.129 18.921 1.00 89.19 748 GLY A N 1
ATOM 5764 C CA . GLY A 1 748 ? -4.873 6.324 19.641 1.00 89.19 748 GLY A CA 1
ATOM 5765 C C . GLY A 1 748 ? -4.271 6.561 21.033 1.00 89.19 748 GLY A C 1
ATOM 5766 O O . GLY A 1 748 ? -3.963 7.713 21.326 1.00 89.19 748 GLY A O 1
ATOM 5767 N N . PRO A 1 749 ? -4.119 5.549 21.915 1.00 92.50 749 PRO A N 1
ATOM 5768 C CA . PRO A 1 749 ? -3.697 5.750 23.306 1.00 92.50 749 PRO A CA 1
ATOM 5769 C C . PRO A 1 749 ? -2.182 5.997 23.424 1.00 92.50 749 PRO A C 1
ATOM 5771 O O . PRO A 1 749 ? -1.424 5.216 23.999 1.00 92.50 749 PRO A O 1
ATOM 5774 N N . LYS A 1 750 ? -1.748 7.109 22.837 1.00 90.69 750 LYS A N 1
ATOM 5775 C CA . LYS A 1 750 ? -0.404 7.680 22.912 1.00 90.69 750 LYS A CA 1
ATOM 5776 C C . LYS A 1 750 ? -0.375 8.699 24.041 1.00 90.69 750 LYS A C 1
ATOM 5778 O O . LYS A 1 750 ? -1.346 9.440 24.206 1.00 90.69 750 LYS A O 1
ATOM 5783 N N . ALA A 1 751 ? 0.734 8.780 24.777 1.00 92.44 751 ALA A N 1
ATOM 5784 C CA . ALA A 1 751 ? 0.864 9.705 25.906 1.00 92.44 751 ALA A CA 1
ATOM 5785 C C . ALA A 1 751 ? 0.462 11.142 25.522 1.00 92.44 751 ALA A C 1
ATOM 5787 O O . ALA A 1 751 ? -0.375 11.743 26.190 1.00 92.44 751 ALA A O 1
ATOM 5788 N N . ARG A 1 752 ? 0.928 11.630 24.366 1.00 91.69 752 ARG A N 1
ATOM 5789 C CA . ARG A 1 752 ? 0.608 12.966 23.838 1.00 91.69 752 ARG A CA 1
ATOM 5790 C C . ARG A 1 752 ? -0.873 13.247 23.577 1.00 91.69 752 ARG A C 1
ATOM 5792 O O . ARG A 1 752 ? -1.299 14.386 23.740 1.00 91.69 752 ARG A O 1
ATOM 5799 N N . PHE A 1 753 ? -1.668 12.238 23.215 1.00 94.12 753 PHE A N 1
ATOM 5800 C CA . PHE A 1 753 ? -3.118 12.391 23.040 1.00 94.12 753 PHE A CA 1
ATOM 5801 C C . PHE A 1 753 ? -3.901 12.167 24.334 1.00 94.12 753 PHE A C 1
ATOM 5803 O O . PHE A 1 753 ? -5.039 12.621 24.439 1.00 94.12 753 PHE A O 1
ATOM 5810 N N . LEU A 1 754 ? -3.309 11.468 25.305 1.00 95.56 754 LEU A N 1
ATOM 5811 C CA . LEU A 1 754 ? -3.904 11.221 26.616 1.00 95.56 754 LEU A CA 1
ATOM 5812 C C . LEU A 1 754 ? -3.580 12.319 27.637 1.00 95.56 754 LEU A C 1
ATOM 5814 O O . LEU A 1 754 ? -4.291 12.418 28.638 1.00 95.56 754 LEU A O 1
ATOM 5818 N N . ASN A 1 755 ? -2.553 13.141 27.391 1.00 95.06 755 ASN A N 1
ATOM 5819 C CA . ASN A 1 755 ? -2.123 14.250 28.243 1.00 95.06 755 ASN A CA 1
ATOM 5820 C C . ASN A 1 755 ? -3.097 15.444 28.177 1.00 95.06 755 ASN A C 1
ATOM 5822 O O . ASN A 1 755 ? -2.796 16.521 27.661 1.00 95.06 755 ASN A O 1
ATOM 5826 N N . ARG A 1 756 ? -4.305 15.215 28.689 1.00 93.38 756 ARG A N 1
ATOM 5827 C CA . ARG A 1 756 ? -5.414 16.165 28.795 1.00 93.38 756 ARG A CA 1
ATOM 5828 C C . ARG A 1 756 ? -6.257 15.846 30.024 1.00 93.38 756 ARG A C 1
ATOM 5830 O O . ARG A 1 756 ? -6.181 14.741 30.565 1.00 93.38 756 ARG A O 1
ATOM 5837 N N . LEU A 1 757 ? -7.087 16.802 30.429 1.00 94.19 757 LEU A N 1
ATOM 5838 C CA . LEU A 1 757 ? -8.127 16.573 31.429 1.00 94.19 757 LEU A CA 1
ATOM 5839 C C . LEU A 1 757 ? -9.281 15.763 30.816 1.00 94.19 757 LEU A C 1
ATOM 5841 O O . LEU A 1 757 ? -9.565 15.882 29.619 1.00 94.19 757 LEU A O 1
ATOM 5845 N N . ASN A 1 758 ? -9.931 14.939 31.639 1.00 93.00 758 ASN A N 1
ATOM 5846 C CA . ASN A 1 758 ? -11.091 14.138 31.248 1.00 93.00 758 ASN A CA 1
ATOM 5847 C C . ASN A 1 758 ? -12.259 14.365 32.226 1.00 93.00 758 ASN A C 1
ATOM 5849 O O . ASN A 1 758 ? -12.160 13.974 33.395 1.00 93.00 758 ASN A O 1
ATOM 5853 N N . PRO A 1 759 ? -13.382 14.942 31.761 1.00 89.81 759 PRO A N 1
ATOM 5854 C CA . PRO A 1 759 ? -14.547 15.214 32.603 1.00 89.81 759 PRO A CA 1
ATOM 5855 C C . PRO A 1 759 ? -15.160 13.984 33.271 1.00 89.81 759 PRO A C 1
ATOM 5857 O O . PRO A 1 759 ? -15.640 14.081 34.398 1.00 89.81 759 PRO A O 1
ATOM 5860 N N . ARG A 1 760 ? -15.089 12.804 32.641 1.00 89.81 760 ARG A N 1
ATOM 5861 C CA . ARG A 1 760 ? -15.612 11.553 33.221 1.00 89.81 760 ARG A CA 1
ATOM 5862 C C . ARG A 1 760 ? -14.734 10.977 34.331 1.00 89.81 760 ARG A C 1
ATOM 5864 O O . ARG A 1 760 ? -15.153 10.046 35.006 1.00 89.81 760 ARG A O 1
ATOM 5871 N N . LEU A 1 761 ? -13.539 11.531 34.526 1.00 90.38 761 LEU A N 1
ATOM 5872 C CA . LEU A 1 761 ? -12.604 11.169 35.593 1.00 90.38 761 LEU A CA 1
ATOM 5873 C C . LEU A 1 761 ? -12.453 12.314 36.606 1.00 90.38 761 LEU A C 1
ATOM 5875 O O . LEU A 1 761 ? -11.378 12.520 37.165 1.00 90.38 761 LEU A O 1
ATOM 5879 N N . GLY A 1 762 ? -13.507 13.116 36.791 1.00 90.44 762 GLY A N 1
ATOM 5880 C CA . GLY A 1 762 ? -13.488 14.263 37.701 1.00 90.44 762 GLY A CA 1
ATOM 5881 C C . GLY A 1 762 ? -12.543 15.379 37.250 1.00 90.44 762 GLY A C 1
ATOM 5882 O O . GLY A 1 762 ? -11.933 16.032 38.091 1.00 90.44 762 GLY A O 1
ATOM 5883 N N . ASN A 1 763 ? -12.385 15.572 35.933 1.00 92.81 763 ASN A N 1
ATOM 5884 C CA . ASN A 1 763 ? -11.456 16.538 35.328 1.00 92.81 763 ASN A CA 1
ATOM 5885 C C . ASN A 1 763 ? -9.980 16.329 35.706 1.00 92.81 763 ASN A C 1
ATOM 5887 O O . ASN A 1 763 ? -9.185 17.261 35.629 1.00 92.81 763 ASN A O 1
ATOM 5891 N N . GLN A 1 764 ? -9.577 15.111 36.069 1.00 94.56 764 GLN A N 1
ATOM 5892 C CA . GLN A 1 764 ? -8.166 14.780 36.272 1.00 94.56 764 GLN A CA 1
ATOM 5893 C C . GLN A 1 764 ? -7.450 14.526 34.938 1.00 94.56 764 GLN A C 1
ATOM 5895 O O . GLN A 1 764 ? -8.068 14.130 33.944 1.00 94.56 764 GLN A O 1
ATOM 5900 N N . ASN A 1 765 ? -6.127 14.727 34.912 1.00 96.19 765 ASN A N 1
ATOM 5901 C CA . ASN A 1 765 ? -5.307 14.290 33.784 1.00 96.19 765 ASN A CA 1
ATOM 5902 C C . ASN A 1 765 ? -5.319 12.759 33.697 1.00 96.19 765 ASN A C 1
ATOM 5904 O O . ASN A 1 765 ? -5.065 12.069 34.685 1.00 96.19 765 ASN A O 1
ATOM 5908 N N . GLN A 1 766 ? -5.580 12.222 32.508 1.00 96.56 766 GLN A N 1
ATOM 5909 C CA . GLN A 1 766 ? -5.819 10.787 32.329 1.00 96.56 766 GLN A CA 1
ATOM 5910 C C . GLN A 1 766 ? -4.597 9.926 32.660 1.00 96.56 766 GLN A C 1
ATOM 5912 O O . GLN A 1 766 ? -4.746 8.861 33.248 1.00 96.56 766 GLN A O 1
ATOM 5917 N N . LEU A 1 767 ? -3.386 10.383 32.325 1.00 97.00 767 LEU A N 1
ATOM 5918 C CA . LEU A 1 767 ? -2.155 9.643 32.615 1.00 97.00 767 LEU A CA 1
ATOM 5919 C C . LEU A 1 767 ? -1.861 9.625 34.119 1.00 97.00 767 LEU A C 1
ATOM 5921 O O . LEU A 1 767 ? -1.473 8.592 34.667 1.00 97.00 767 LEU A O 1
ATOM 5925 N N . GLN A 1 768 ? -2.089 10.752 34.799 1.00 96.56 768 GLN A N 1
ATOM 5926 C CA . GLN A 1 768 ? -1.955 10.839 36.256 1.00 96.56 768 GLN A CA 1
ATOM 5927 C C . GLN A 1 768 ? -2.995 9.964 36.962 1.00 96.56 768 GLN A C 1
ATOM 5929 O O . GLN A 1 768 ? -2.644 9.247 37.898 1.00 96.56 768 GLN A O 1
ATOM 5934 N N . TYR A 1 769 ? -4.239 9.957 36.470 1.00 96.06 769 TYR A N 1
ATOM 5935 C CA . TYR A 1 769 ? -5.285 9.056 36.949 1.00 96.06 769 TYR A CA 1
ATOM 5936 C C . TYR A 1 769 ? -4.861 7.590 36.794 1.00 96.06 769 TYR A C 1
ATOM 5938 O O . TYR A 1 769 ? -4.886 6.842 37.767 1.00 96.06 769 TYR A O 1
ATOM 5946 N N . MET A 1 770 ? -4.378 7.185 35.612 1.00 96.44 770 MET A N 1
ATOM 5947 C CA . MET A 1 770 ? -3.886 5.819 35.392 1.00 96.44 770 MET A CA 1
ATOM 5948 C C . MET A 1 770 ? -2.767 5.445 36.369 1.00 96.44 770 MET A C 1
ATOM 5950 O O . MET A 1 770 ? -2.796 4.354 36.930 1.00 96.44 770 MET A O 1
ATOM 5954 N N . LYS A 1 771 ? -1.799 6.340 36.612 1.00 96.25 771 LYS A N 1
ATOM 5955 C CA . LYS A 1 771 ? -0.727 6.111 37.594 1.00 96.25 771 LYS A CA 1
ATOM 5956 C C . LYS A 1 771 ? -1.291 5.922 39.005 1.00 96.25 771 LYS A C 1
ATOM 5958 O O . LYS A 1 771 ? -0.894 4.986 39.692 1.00 96.25 771 LYS A O 1
ATOM 5963 N N . ALA A 1 772 ? -2.228 6.776 39.421 1.00 95.31 772 ALA A N 1
ATOM 5964 C CA . ALA A 1 772 ? -2.852 6.712 40.742 1.00 95.31 772 ALA A CA 1
ATOM 5965 C C . ALA A 1 772 ? -3.667 5.424 40.954 1.00 95.31 772 ALA A C 1
ATOM 5967 O O . ALA A 1 772 ? -3.685 4.892 42.059 1.00 95.31 772 ALA A O 1
ATOM 5968 N N . GLN A 1 773 ? -4.290 4.896 39.896 1.00 94.25 773 GLN A N 1
ATOM 5969 C CA . GLN A 1 773 ? -5.025 3.626 39.924 1.00 94.25 773 GLN A CA 1
ATOM 5970 C C . GLN A 1 773 ? -4.128 2.387 39.731 1.00 94.25 773 GLN A C 1
ATOM 5972 O O . GLN A 1 773 ? -4.635 1.275 39.613 1.00 94.25 773 GLN A O 1
ATOM 5977 N N . GLY A 1 774 ? -2.801 2.551 39.643 1.00 94.94 774 GLY A N 1
ATOM 5978 C CA . GLY A 1 774 ? -1.872 1.445 39.380 1.00 94.94 774 GLY A CA 1
ATOM 5979 C C . GLY A 1 774 ? -1.950 0.872 37.957 1.00 94.94 774 GLY A C 1
ATOM 5980 O O . GLY A 1 774 ? -1.391 -0.185 37.694 1.00 94.94 774 GLY A O 1
ATOM 5981 N N . LEU A 1 775 ? -2.613 1.567 37.027 1.00 95.81 775 LEU A N 1
ATOM 5982 C CA . LEU A 1 775 ? -2.794 1.165 35.626 1.00 95.81 775 LEU A CA 1
ATOM 5983 C C . LEU A 1 775 ? -1.639 1.606 34.715 1.00 95.81 775 LEU A C 1
ATOM 5985 O O . LEU A 1 775 ? -1.560 1.154 33.572 1.00 95.81 775 LEU A O 1
ATOM 5989 N N . LEU A 1 776 ? -0.757 2.494 35.185 1.00 96.44 776 LEU A N 1
ATOM 5990 C CA . LEU A 1 776 ? 0.386 3.008 34.429 1.00 96.44 776 LEU A CA 1
ATOM 5991 C C . LEU A 1 776 ? 1.639 3.110 35.303 1.00 96.44 776 LEU A C 1
ATOM 5993 O O . LEU A 1 776 ? 1.624 3.724 36.368 1.00 96.44 776 LEU A O 1
ATOM 5997 N N . THR A 1 777 ? 2.749 2.578 34.799 1.00 96.12 777 THR A N 1
ATOM 5998 C CA . THR A 1 777 ? 4.086 2.687 35.397 1.00 96.12 777 THR A CA 1
ATOM 5999 C C . THR A 1 777 ? 5.006 3.554 34.537 1.00 96.12 777 THR A C 1
ATOM 6001 O O . THR A 1 777 ? 4.758 3.762 33.350 1.00 96.12 777 THR A O 1
ATOM 6004 N N . GLY A 1 778 ? 6.071 4.096 35.133 1.00 93.12 778 GLY A N 1
ATOM 6005 C CA . GLY A 1 778 ? 7.100 4.854 34.406 1.00 93.12 778 GLY A CA 1
ATOM 6006 C C . GLY A 1 778 ? 6.713 6.272 33.965 1.00 93.12 778 GLY A C 1
ATOM 6007 O O . GLY A 1 778 ? 7.521 6.929 33.320 1.00 93.12 778 GLY A O 1
ATOM 6008 N N . LEU A 1 779 ? 5.516 6.770 34.306 1.00 94.38 779 LEU A N 1
ATOM 6009 C CA . LEU A 1 779 ? 5.117 8.149 33.997 1.00 94.38 779 LEU A CA 1
ATOM 6010 C C . LEU A 1 779 ? 6.037 9.156 34.726 1.00 94.38 779 LEU A C 1
ATOM 6012 O O . LEU A 1 779 ? 6.118 9.077 35.967 1.00 94.38 779 LEU A O 1
ATOM 6016 N N . PRO A 1 780 ? 6.659 10.115 34.003 1.00 93.00 780 PRO A N 1
ATOM 6017 C CA . PRO A 1 780 ? 7.485 11.165 34.591 1.00 93.00 780 PRO A CA 1
ATOM 6018 C C . PRO A 1 780 ? 6.788 11.910 35.732 1.00 93.00 780 PRO A C 1
ATOM 6020 O O . PRO A 1 780 ? 5.571 12.091 35.736 1.00 93.00 780 PRO A O 1
ATOM 6023 N N . THR A 1 781 ? 7.566 12.364 36.716 1.00 89.75 781 THR A N 1
ATOM 6024 C CA . THR A 1 781 ? 7.030 13.122 37.859 1.00 89.75 781 THR A CA 1
ATOM 6025 C C . THR A 1 781 ? 6.517 14.498 37.436 1.00 89.75 781 THR A C 1
ATOM 6027 O O . THR A 1 781 ? 5.479 14.940 37.922 1.00 89.75 781 THR A O 1
ATOM 6030 N N . SER A 1 782 ? 7.219 15.164 36.512 1.00 92.44 782 SER A N 1
ATOM 6031 C CA . SER A 1 782 ? 6.795 16.447 35.947 1.00 92.44 782 SER A CA 1
ATOM 6032 C C . SER A 1 782 ? 6.004 16.237 34.660 1.00 92.44 782 SER A C 1
ATOM 6034 O O . SER A 1 782 ? 6.531 15.695 33.688 1.00 92.44 782 SER A O 1
ATOM 6036 N N . MET A 1 783 ? 4.766 16.733 34.622 1.00 91.88 783 MET A N 1
ATOM 6037 C CA . MET A 1 783 ? 3.933 16.689 33.413 1.00 91.88 783 MET A CA 1
ATOM 6038 C C . MET A 1 783 ? 4.445 17.604 32.295 1.00 91.88 783 MET A C 1
ATOM 6040 O O . MET A 1 783 ? 4.083 17.390 31.145 1.00 91.88 783 MET A O 1
ATOM 6044 N N . ALA A 1 784 ? 5.324 18.568 32.593 1.00 89.56 784 ALA A N 1
ATOM 6045 C CA . ALA A 1 784 ? 5.986 19.380 31.568 1.00 89.56 784 ALA A CA 1
ATOM 6046 C C . ALA A 1 784 ? 6.953 18.557 30.695 1.00 89.56 784 ALA A C 1
ATOM 6048 O O . ALA A 1 784 ? 7.260 18.949 29.575 1.00 89.56 784 ALA A O 1
ATOM 6049 N N . ALA A 1 785 ? 7.425 17.411 31.201 1.00 87.69 785 ALA A N 1
ATOM 6050 C CA . ALA A 1 785 ? 8.250 16.472 30.445 1.00 87.69 785 ALA A CA 1
ATOM 6051 C C . ALA A 1 785 ? 7.419 15.472 29.620 1.00 87.69 785 ALA A C 1
ATOM 6053 O O . ALA A 1 785 ? 7.986 14.724 28.829 1.00 87.69 785 ALA A O 1
ATOM 6054 N N . VAL A 1 786 ? 6.095 15.438 29.807 1.00 90.38 786 VAL A N 1
ATOM 6055 C CA . VAL A 1 786 ? 5.194 14.544 29.076 1.00 90.38 786 VAL A CA 1
ATOM 6056 C C . VAL A 1 786 ? 4.700 15.263 27.830 1.00 90.38 786 VAL A C 1
ATOM 6058 O O . VAL A 1 786 ? 4.139 16.354 27.912 1.00 90.38 786 VAL A O 1
ATOM 6061 N N . GLU A 1 787 ? 4.881 14.638 26.671 1.00 88.88 787 GLU A N 1
ATOM 6062 C CA . GLU A 1 787 ? 4.425 15.192 25.397 1.00 88.88 787 GLU A CA 1
ATOM 6063 C C . GLU A 1 787 ? 2.923 15.510 25.417 1.00 88.88 787 GLU A C 1
ATOM 6065 O O . GLU A 1 787 ? 2.129 14.873 26.118 1.00 88.88 787 GLU A O 1
ATOM 6070 N N . ARG A 1 788 ? 2.521 16.495 24.614 1.00 91.12 788 ARG A N 1
ATOM 6071 C CA . ARG A 1 788 ? 1.124 16.875 24.407 1.00 91.12 788 ARG A CA 1
ATOM 6072 C C . ARG A 1 788 ? 0.922 17.222 22.940 1.00 91.12 788 ARG A C 1
ATOM 6074 O O . ARG A 1 788 ? 1.614 18.084 22.410 1.00 91.12 788 ARG A O 1
ATOM 6081 N N . ALA A 1 789 ? -0.039 16.567 22.304 1.00 92.50 789 ALA A N 1
ATOM 6082 C CA . ALA A 1 789 ? -0.500 16.938 20.976 1.00 92.50 789 ALA A CA 1
ATOM 6083 C C . ALA A 1 789 ? -1.638 17.959 21.124 1.00 92.50 789 ALA A C 1
ATOM 6085 O O . ALA A 1 789 ? -2.545 17.708 21.925 1.00 92.50 789 ALA A O 1
ATOM 6086 N N . PRO A 1 790 ? -1.620 19.087 20.395 1.00 95.12 790 PRO A N 1
ATOM 6087 C CA . PRO A 1 790 ? -2.671 20.089 20.507 1.00 95.12 790 PRO A CA 1
ATOM 6088 C C . PRO A 1 790 ? -3.989 19.641 19.877 1.00 95.12 790 PRO A C 1
ATOM 6090 O O . PRO A 1 790 ? -4.006 18.816 18.962 1.00 95.12 790 PRO A O 1
ATOM 6093 N N . LYS A 1 791 ? -5.098 20.222 20.325 1.00 95.50 791 LYS A N 1
ATOM 6094 C CA . LYS A 1 791 ? -6.403 20.145 19.665 1.00 95.50 791 LYS A CA 1
ATOM 6095 C C . LYS A 1 791 ? -6.292 20.851 18.319 1.00 95.50 791 LYS A C 1
ATOM 6097 O O . LYS A 1 791 ? -6.004 22.044 18.259 1.00 95.50 791 LYS A O 1
ATOM 6102 N N . TRP A 1 792 ? -6.502 20.125 17.227 1.00 95.56 792 TRP A N 1
ATOM 6103 C CA . TRP A 1 792 ? -6.285 20.686 15.892 1.00 95.56 792 TRP A CA 1
ATOM 6104 C C . TRP A 1 792 ? -7.240 21.848 15.558 1.00 95.56 792 TRP A C 1
ATOM 6106 O O . TRP A 1 792 ? -6.857 22.769 14.842 1.00 95.56 792 TRP A O 1
ATOM 6116 N N . ASN A 1 793 ? -8.451 21.835 16.116 1.00 94.88 793 ASN A N 1
ATOM 6117 C CA . ASN A 1 793 ? -9.540 22.778 15.851 1.00 94.88 793 ASN A CA 1
ATOM 6118 C C . ASN A 1 793 ? -9.720 23.862 16.932 1.00 94.88 793 ASN A C 1
ATOM 6120 O O . ASN A 1 793 ? -10.730 24.560 16.919 1.00 94.88 793 ASN A O 1
ATOM 6124 N N . VAL A 1 794 ? -8.760 24.028 17.850 1.00 95.81 794 VAL A N 1
ATOM 6125 C CA . VAL A 1 794 ? -8.792 25.089 18.873 1.00 95.81 794 VAL A CA 1
ATOM 6126 C C . VAL A 1 794 ? -7.559 25.988 18.716 1.00 95.81 794 VAL A C 1
ATOM 6128 O O . VAL A 1 794 ? -6.454 25.556 19.047 1.00 95.81 794 VAL A O 1
ATOM 6131 N N . PRO A 1 795 ? -7.704 27.222 18.194 1.00 95.44 795 PRO A N 1
ATOM 6132 C CA . PRO A 1 795 ? -6.588 28.153 18.029 1.00 95.44 795 PRO A CA 1
ATOM 6133 C C . PRO A 1 795 ? -5.824 28.409 19.336 1.00 95.44 795 PRO A C 1
ATOM 6135 O O . PRO A 1 795 ? -6.429 28.621 20.383 1.00 95.44 795 PRO A O 1
ATOM 6138 N N . GLY A 1 796 ? -4.491 28.404 19.273 1.00 95.38 796 GLY A N 1
ATOM 6139 C CA . GLY A 1 796 ? -3.615 28.637 20.428 1.00 95.38 796 GLY A CA 1
ATOM 6140 C C . GLY A 1 796 ? -3.418 27.433 21.355 1.00 95.38 796 GLY A C 1
ATOM 6141 O O . GLY A 1 796 ? -2.564 27.481 22.238 1.00 95.38 796 GLY A O 1
ATOM 6142 N N . ASP A 1 797 ? -4.127 26.318 21.147 1.00 95.88 797 ASP A N 1
ATOM 6143 C CA . ASP A 1 797 ? -3.971 25.120 21.984 1.00 95.88 797 ASP A CA 1
ATOM 6144 C C . ASP A 1 797 ? -2.572 24.479 21.851 1.00 95.88 797 ASP A C 1
ATOM 6146 O O . ASP A 1 797 ? -2.145 23.715 22.714 1.00 95.88 797 ASP A O 1
ATOM 6150 N N . SER A 1 798 ? -1.812 24.826 20.807 1.00 94.19 798 SER A N 1
ATOM 6151 C CA . SER A 1 798 ? -0.391 24.471 20.666 1.00 94.19 798 SER A CA 1
ATOM 6152 C C . SER A 1 798 ? 0.524 25.111 21.715 1.00 94.19 798 SER A C 1
ATOM 6154 O O . SER A 1 798 ? 1.662 24.670 21.871 1.00 94.19 798 SER A O 1
ATOM 6156 N N . GLY A 1 799 ? 0.053 26.145 22.416 1.00 94.31 799 GLY A N 1
ATOM 6157 C CA . GLY A 1 799 ? 0.867 26.998 23.281 1.00 94.31 799 GLY A CA 1
ATOM 6158 C C . GLY A 1 799 ? 1.573 28.136 22.537 1.00 94.31 799 GLY A C 1
ATOM 6159 O O . GLY A 1 799 ? 2.166 28.998 23.180 1.00 94.31 799 GLY A O 1
ATOM 6160 N N . GLN A 1 800 ? 1.494 28.173 21.203 1.00 95.88 800 GLN A N 1
ATOM 6161 C CA . GLN A 1 800 ? 1.907 29.322 20.395 1.00 95.88 800 GLN A CA 1
ATOM 6162 C C . GLN A 1 800 ? 0.774 30.361 20.323 1.00 95.88 800 GLN A C 1
ATOM 6164 O O . GLN A 1 800 ? -0.393 29.997 20.498 1.00 95.88 800 GLN A O 1
ATOM 6169 N N . PRO A 1 801 ? 1.066 31.647 20.042 1.00 97.44 801 PRO A N 1
ATOM 6170 C CA . PRO A 1 801 ? 0.018 32.649 19.883 1.00 97.44 801 PRO A CA 1
ATOM 6171 C C . PRO A 1 801 ? -0.986 32.226 18.801 1.00 97.44 801 PRO A C 1
ATOM 6173 O O . PRO A 1 801 ? -0.597 31.823 17.699 1.00 97.44 801 PRO A O 1
ATOM 6176 N N . ALA A 1 802 ? -2.277 32.291 19.135 1.00 95.75 802 ALA A N 1
ATOM 6177 C CA . ALA A 1 802 ? -3.356 31.788 18.290 1.00 95.75 802 ALA A CA 1
ATOM 6178 C C . ALA A 1 802 ? -3.308 32.394 16.877 1.00 95.75 802 ALA A C 1
ATOM 6180 O O . ALA A 1 802 ? -3.172 33.605 16.716 1.00 95.75 802 ALA A O 1
ATOM 6181 N N . GLY A 1 803 ? -3.419 31.540 15.855 1.00 92.75 803 GLY A N 1
ATOM 6182 C CA . GLY A 1 803 ? -3.449 31.962 14.448 1.00 92.75 803 GLY A CA 1
ATOM 6183 C C . GLY A 1 803 ? -2.083 32.262 13.821 1.00 92.75 803 GLY A C 1
ATOM 6184 O O . GLY A 1 803 ? -2.011 32.524 12.624 1.00 92.75 803 GLY A O 1
ATOM 6185 N N . THR A 1 804 ? -0.987 32.186 14.581 1.00 97.31 804 THR A N 1
ATOM 6186 C CA . THR A 1 804 ? 0.360 32.234 13.994 1.00 97.31 804 THR A CA 1
ATOM 6187 C C . THR A 1 804 ? 0.642 30.988 13.151 1.00 97.31 804 THR A C 1
ATOM 6189 O O . THR A 1 804 ? 0.083 29.916 13.392 1.00 97.31 804 THR A O 1
ATOM 6192 N N . ALA A 1 805 ? 1.561 31.098 12.186 1.00 96.44 805 ALA A N 1
ATOM 6193 C CA . ALA A 1 805 ? 1.992 29.962 11.367 1.00 96.44 805 ALA A CA 1
ATOM 6194 C C . ALA A 1 805 ? 2.496 28.779 12.220 1.00 96.44 805 ALA A C 1
ATOM 6196 O O . ALA A 1 805 ? 2.180 27.629 11.922 1.00 96.44 805 ALA A O 1
ATOM 6197 N N . ALA A 1 806 ? 3.192 29.061 13.328 1.00 95.38 806 ALA A N 1
ATOM 6198 C CA . ALA A 1 806 ? 3.655 28.044 14.269 1.00 95.38 806 ALA A CA 1
ATOM 6199 C C . ALA A 1 806 ? 2.493 27.319 14.980 1.00 95.38 806 ALA A C 1
ATOM 6201 O O . ALA A 1 806 ? 2.514 26.091 15.089 1.00 95.38 806 ALA A O 1
ATOM 6202 N N . ASP A 1 807 ? 1.455 28.050 15.414 1.00 96.94 807 ASP A N 1
ATOM 6203 C CA . ASP A 1 807 ? 0.244 27.458 15.998 1.00 96.94 807 ASP A CA 1
ATOM 6204 C C . ASP A 1 807 ? -0.494 26.567 14.991 1.00 96.94 807 ASP A C 1
ATOM 6206 O O . ASP A 1 807 ? -0.825 25.414 15.283 1.00 96.94 807 ASP A O 1
ATOM 6210 N N . ILE A 1 808 ? -0.716 27.092 13.784 1.00 97.69 808 ILE A N 1
ATOM 6211 C CA . ILE A 1 808 ? -1.400 26.386 12.698 1.00 97.69 808 ILE A CA 1
ATOM 6212 C C . ILE A 1 808 ? -0.632 25.111 12.326 1.00 97.69 808 ILE A C 1
ATOM 6214 O O . ILE A 1 808 ? -1.235 24.042 12.246 1.00 97.69 808 ILE A O 1
ATOM 6218 N N . GLN A 1 809 ? 0.693 25.186 12.173 1.00 96.50 809 GLN A N 1
ATOM 6219 C CA . GLN A 1 809 ? 1.529 24.031 11.846 1.00 96.50 809 GLN A CA 1
ATOM 6220 C C . GLN A 1 809 ? 1.489 22.951 12.931 1.00 96.50 809 GLN A C 1
ATOM 6222 O O . GLN A 1 809 ? 1.287 21.778 12.615 1.00 96.50 809 GLN A O 1
ATOM 6227 N N . ALA A 1 810 ? 1.616 23.315 14.210 1.00 94.75 810 ALA A N 1
ATOM 6228 C CA . ALA A 1 810 ? 1.547 22.346 15.306 1.00 94.75 810 ALA A CA 1
ATOM 6229 C C . ALA A 1 810 ? 0.184 21.627 15.359 1.00 94.75 810 ALA A C 1
ATOM 6231 O O . ALA A 1 810 ? 0.110 20.406 15.537 1.00 94.75 810 ALA A O 1
ATOM 6232 N N . ARG A 1 811 ? -0.910 22.368 15.148 1.00 96.88 811 ARG A N 1
ATOM 6233 C CA . ARG A 1 811 ? -2.275 21.824 15.098 1.00 96.88 811 ARG A CA 1
ATOM 6234 C C . ARG A 1 811 ? -2.529 20.962 13.860 1.00 96.88 811 ARG A C 1
ATOM 6236 O O . ARG A 1 811 ? -3.130 19.894 13.990 1.00 96.88 811 ARG A O 1
ATOM 6243 N N . ALA A 1 812 ? -2.030 21.361 12.691 1.00 97.12 812 ALA A N 1
ATOM 6244 C CA . ALA A 1 812 ? -2.119 20.576 11.459 1.00 97.12 812 ALA A CA 1
ATOM 6245 C C . ALA A 1 812 ? -1.404 19.230 11.602 1.00 97.12 812 ALA A C 1
ATOM 6247 O O . ALA A 1 812 ? -1.971 18.185 11.285 1.00 97.12 812 ALA A O 1
ATOM 6248 N N . ARG A 1 813 ? -0.203 19.224 12.186 1.00 93.75 813 ARG A N 1
ATOM 6249 C CA . ARG A 1 813 ? 0.552 17.989 12.436 1.00 93.75 813 ARG A CA 1
ATOM 6250 C C . ARG A 1 813 ? -0.129 17.073 13.454 1.00 93.75 813 ARG A C 1
ATOM 6252 O O . ARG A 1 813 ? -0.129 15.864 13.255 1.00 93.75 813 ARG A O 1
ATOM 6259 N N . SER A 1 814 ? -0.798 17.620 14.473 1.00 94.56 814 SER A N 1
ATOM 6260 C CA . SER A 1 814 ? -1.652 16.836 15.387 1.00 94.56 814 SER A CA 1
ATOM 6261 C C . SER A 1 814 ? -2.817 16.154 14.664 1.00 94.56 814 SER A C 1
ATOM 6263 O O . SER A 1 814 ? -3.096 14.973 14.896 1.00 94.56 814 SER A O 1
ATOM 6265 N N . TYR A 1 815 ? -3.475 16.866 13.742 1.00 95.69 815 TYR A N 1
ATOM 6266 C CA . TYR A 1 815 ? -4.528 16.286 12.909 1.00 95.69 815 TYR A CA 1
ATOM 6267 C C . TYR A 1 815 ? -3.993 15.162 12.014 1.00 95.69 815 TYR A C 1
ATOM 6269 O O . TYR A 1 815 ? -4.568 14.068 11.987 1.00 95.69 815 TYR A O 1
ATOM 6277 N N . LEU A 1 816 ? -2.888 15.418 11.306 1.00 94.81 816 LEU A N 1
ATOM 6278 C CA . LEU A 1 816 ? -2.251 14.448 10.416 1.00 94.81 816 LEU A CA 1
ATOM 6279 C C . LEU A 1 816 ? -1.737 13.227 11.186 1.00 94.81 816 LEU A C 1
ATOM 6281 O O . LEU A 1 816 ? -1.896 12.106 10.705 1.00 94.81 816 LEU A O 1
ATOM 6285 N N . GLU A 1 817 ? -1.230 13.394 12.410 1.00 90.81 817 GLU A N 1
ATOM 6286 C CA . GLU A 1 817 ? -0.830 12.256 13.236 1.00 90.81 817 GLU A CA 1
ATOM 6287 C C . GLU A 1 817 ? -2.030 11.374 13.607 1.00 90.81 817 GLU A C 1
ATOM 6289 O O . GLU A 1 817 ? -1.982 10.151 13.457 1.00 90.81 817 GLU A O 1
ATOM 6294 N N . ALA A 1 818 ? -3.127 11.985 14.061 1.00 91.12 818 ALA A N 1
ATOM 6295 C CA . ALA A 1 818 ? -4.319 11.255 14.484 1.00 91.12 818 ALA A CA 1
ATOM 6296 C C . ALA A 1 818 ? -5.049 10.548 13.325 1.00 91.12 818 ALA A C 1
ATOM 6298 O O . ALA A 1 818 ? -5.717 9.538 13.559 1.00 91.12 818 ALA A O 1
ATOM 6299 N N . ASN A 1 819 ? -4.942 11.076 12.099 1.00 92.50 819 ASN A N 1
ATOM 6300 C CA . ASN A 1 819 ? -5.736 10.624 10.952 1.00 92.50 819 ASN A CA 1
ATOM 6301 C C . ASN A 1 819 ? -4.941 9.898 9.862 1.00 92.50 819 ASN A C 1
ATOM 6303 O O . ASN A 1 819 ? -5.527 9.094 9.145 1.00 92.50 819 ASN A O 1
ATOM 6307 N N . CYS A 1 820 ? -3.640 10.165 9.726 1.00 91.94 820 CYS A N 1
ATOM 6308 C CA . CYS A 1 820 ? -2.850 9.719 8.574 1.00 91.94 820 CYS A CA 1
ATOM 6309 C C . CYS A 1 820 ? -1.553 9.000 8.974 1.00 91.94 820 CYS A C 1
ATOM 6311 O O . CYS A 1 820 ? -1.172 8.031 8.320 1.00 91.94 820 CYS A O 1
ATOM 6313 N N . ALA A 1 821 ? -0.883 9.420 10.052 1.00 88.75 821 ALA A N 1
ATOM 6314 C CA . ALA A 1 821 ? 0.453 8.913 10.386 1.00 88.75 821 ALA A CA 1
ATOM 6315 C C . ALA A 1 821 ? 0.501 7.441 10.804 1.00 88.75 821 ALA A C 1
ATOM 6317 O O . ALA A 1 821 ? 1.568 6.846 10.745 1.00 88.75 821 ALA A O 1
ATOM 6318 N N . SER A 1 822 ? -0.621 6.832 11.203 1.00 85.44 822 SER A N 1
ATOM 6319 C CA . SER A 1 822 ? -0.676 5.380 11.455 1.00 85.44 822 SER A CA 1
ATOM 6320 C C . SER A 1 822 ? -0.397 4.551 10.193 1.00 85.44 822 SER A C 1
ATOM 6322 O O . SER A 1 822 ? 0.228 3.500 10.295 1.00 85.44 822 SER A O 1
ATOM 6324 N N . CYS A 1 823 ? -0.760 5.059 9.010 1.00 85.75 823 CYS A N 1
ATOM 6325 C CA . CYS A 1 823 ? -0.400 4.461 7.721 1.00 85.75 823 CYS A CA 1
ATOM 6326 C C . CYS A 1 823 ? 0.874 5.093 7.143 1.00 85.75 823 CYS A C 1
ATOM 6328 O O . CYS A 1 823 ? 1.759 4.383 6.675 1.00 85.75 823 CYS A O 1
ATOM 6330 N N . HIS A 1 824 ? 0.968 6.425 7.202 1.00 87.50 824 HIS A N 1
ATOM 6331 C CA . HIS A 1 824 ? 2.084 7.232 6.701 1.00 87.50 824 HIS A CA 1
ATOM 6332 C C . HIS A 1 824 ? 3.195 7.346 7.742 1.00 87.50 824 HIS A C 1
ATOM 6334 O O . HIS A 1 824 ? 3.497 8.416 8.278 1.00 87.50 824 HIS A O 1
ATOM 6340 N N . ASN A 1 825 ? 3.781 6.198 8.050 1.00 80.75 825 ASN A N 1
ATOM 6341 C CA . ASN A 1 825 ? 5.022 6.059 8.790 1.00 80.75 825 ASN A CA 1
ATOM 6342 C C . ASN A 1 825 ? 5.802 4.876 8.200 1.00 80.75 825 ASN A C 1
ATOM 6344 O O . ASN A 1 825 ? 5.206 4.034 7.527 1.00 80.75 825 ASN A O 1
ATOM 6348 N N . PRO A 1 826 ? 7.104 4.752 8.479 1.00 73.31 826 PRO A N 1
ATOM 6349 C CA . PRO A 1 826 ? 7.911 3.695 7.877 1.00 73.31 826 PRO A CA 1
ATOM 6350 C C . PRO A 1 826 ? 7.456 2.271 8.222 1.00 73.31 826 PRO A C 1
ATOM 6352 O O . PRO A 1 826 ? 7.698 1.349 7.460 1.00 73.31 826 PRO A O 1
ATOM 6355 N N . GLY A 1 827 ? 6.804 2.065 9.368 1.00 71.94 827 GLY A N 1
ATOM 6356 C CA . GLY A 1 827 ? 6.250 0.770 9.764 1.00 71.94 827 GLY A CA 1
ATOM 6357 C C . GLY A 1 827 ? 4.818 0.529 9.281 1.00 71.94 827 GLY A C 1
ATOM 6358 O O . GLY A 1 827 ? 4.333 -0.583 9.446 1.00 71.94 827 GLY A O 1
ATOM 6359 N N . GLY A 1 828 ? 4.143 1.522 8.696 1.00 78.62 828 GLY A N 1
ATOM 6360 C CA . GLY A 1 828 ? 2.730 1.448 8.315 1.00 78.62 828 GLY A CA 1
ATOM 6361 C C . GLY A 1 828 ? 2.481 0.935 6.894 1.00 78.62 828 GLY A C 1
ATOM 6362 O O . GLY A 1 828 ? 3.400 0.755 6.094 1.00 78.62 828 GLY A O 1
ATOM 6363 N N . GLU A 1 829 ? 1.205 0.735 6.563 1.00 80.69 829 GLU A N 1
ATOM 6364 C CA . GLU A 1 829 ? 0.762 0.207 5.261 1.00 80.69 829 GLU A CA 1
ATOM 6365 C C . GLU A 1 829 ? 1.098 1.097 4.057 1.00 80.69 829 GLU A C 1
ATOM 6367 O O . GLU A 1 829 ? 1.166 0.590 2.941 1.00 80.69 829 GLU A O 1
ATOM 6372 N N . ALA A 1 830 ? 1.319 2.400 4.265 1.00 82.81 830 ALA A N 1
ATOM 6373 C CA . ALA A 1 830 ? 1.666 3.345 3.202 1.00 82.81 830 ALA A CA 1
ATOM 6374 C C . ALA A 1 830 ? 3.176 3.638 3.130 1.00 82.81 830 ALA A C 1
ATOM 6376 O O . ALA A 1 830 ? 3.584 4.601 2.483 1.00 82.81 830 ALA A O 1
ATOM 6377 N N . ALA A 1 831 ? 4.022 2.848 3.803 1.00 78.38 831 ALA A N 1
ATOM 6378 C CA . ALA A 1 831 ? 5.456 3.128 3.878 1.00 78.38 831 ALA A CA 1
ATOM 6379 C C . ALA A 1 831 ? 6.159 3.111 2.513 1.00 78.38 831 ALA A C 1
ATOM 6381 O O . ALA A 1 831 ? 7.068 3.908 2.291 1.00 78.38 831 ALA A O 1
ATOM 6382 N N . ASN A 1 832 ? 5.702 2.261 1.588 1.00 76.69 832 ASN A N 1
ATOM 6383 C CA . ASN A 1 832 ? 6.203 2.200 0.214 1.00 76.69 832 ASN A CA 1
ATOM 6384 C C . ASN A 1 832 ? 5.961 3.499 -0.579 1.00 76.69 832 ASN A C 1
ATOM 6386 O O . ASN A 1 832 ? 6.574 3.690 -1.622 1.00 76.69 832 ASN A O 1
ATOM 6390 N N . SER A 1 833 ? 5.105 4.412 -0.097 1.00 80.12 833 SER A N 1
ATOM 6391 C CA . SER A 1 833 ? 4.922 5.729 -0.718 1.00 80.12 833 SER A CA 1
ATOM 6392 C C . SER A 1 833 ? 6.030 6.729 -0.362 1.00 80.12 833 SER A C 1
ATOM 6394 O O . SER A 1 833 ? 6.088 7.802 -0.971 1.00 80.12 833 SER A O 1
ATOM 6396 N N . GLY A 1 834 ? 6.831 6.446 0.673 1.00 78.12 834 GLY A N 1
ATOM 6397 C CA . GLY A 1 834 ? 7.856 7.346 1.210 1.00 78.12 834 GLY A CA 1
ATOM 6398 C C . GLY A 1 834 ? 7.322 8.625 1.876 1.00 78.12 834 GLY A C 1
ATOM 6399 O O . GLY A 1 834 ? 8.101 9.546 2.106 1.00 78.12 834 GLY A O 1
ATOM 6400 N N . LEU A 1 835 ? 6.010 8.722 2.145 1.00 85.62 835 LEU A N 1
ATOM 6401 C CA . LEU A 1 835 ? 5.383 9.874 2.813 1.00 85.62 835 LEU A CA 1
ATOM 6402 C C . LEU A 1 835 ? 5.156 9.563 4.295 1.00 85.62 835 LEU A C 1
ATOM 6404 O O . LEU A 1 835 ? 4.381 8.660 4.624 1.00 85.62 835 LEU A O 1
ATOM 6408 N N . PHE A 1 836 ? 5.778 10.340 5.182 1.00 84.88 836 PHE A N 1
ATOM 6409 C CA . PHE A 1 836 ? 5.732 10.162 6.631 1.00 84.88 836 PHE A CA 1
ATOM 6410 C C . PHE A 1 836 ? 5.212 11.412 7.352 1.00 84.88 836 PHE A C 1
ATOM 6412 O O . PHE A 1 836 ? 5.807 12.484 7.286 1.00 84.88 836 PHE A O 1
ATOM 6419 N N . LEU A 1 837 ? 4.115 11.270 8.100 1.00 88.56 837 LEU A N 1
ATOM 6420 C CA . LEU A 1 837 ? 3.333 12.395 8.641 1.00 88.56 837 LEU A CA 1
ATOM 6421 C C . LEU A 1 837 ? 3.435 12.520 10.171 1.00 88.56 837 LEU A C 1
ATOM 6423 O O . LEU A 1 837 ? 2.435 12.649 10.873 1.00 88.56 837 LEU A O 1
ATOM 6427 N N . GLN A 1 838 ? 4.652 12.436 10.705 1.00 78.94 838 GLN A N 1
ATOM 6428 C CA . GLN A 1 838 ? 4.915 12.479 12.150 1.00 78.94 838 GLN A CA 1
ATOM 6429 C C . GLN A 1 838 ? 4.590 13.839 12.788 1.00 78.94 838 GLN A C 1
ATOM 6431 O O . GLN A 1 838 ? 4.628 14.884 12.132 1.00 78.94 838 GLN A O 1
ATOM 6436 N N . LEU A 1 839 ? 4.326 13.839 14.099 1.00 83.50 839 LEU A N 1
ATOM 6437 C CA . LEU A 1 839 ? 3.952 15.047 14.836 1.00 83.50 839 LEU A CA 1
ATOM 6438 C C . LEU A 1 839 ? 5.097 16.047 14.989 1.00 83.50 839 LEU A C 1
ATOM 6440 O O . LEU A 1 839 ? 4.859 17.235 14.785 1.00 83.50 839 LEU A O 1
ATOM 6444 N N . SER A 1 840 ? 6.303 15.596 15.334 1.00 79.12 840 SER A N 1
ATOM 6445 C CA . SER A 1 840 ? 7.446 16.471 15.613 1.00 79.12 840 SER A CA 1
ATOM 6446 C C . SER A 1 840 ? 8.580 16.325 14.591 1.00 79.12 840 SER A C 1
ATOM 6448 O O . SER A 1 840 ? 8.522 15.511 13.668 1.00 79.12 840 SER A O 1
ATOM 6450 N N . GLY A 1 841 ? 9.605 17.169 14.728 1.00 78.56 841 GLY A N 1
ATOM 6451 C CA . GLY A 1 841 ? 10.749 17.242 13.817 1.00 78.56 841 GLY A CA 1
ATOM 6452 C C . GLY A 1 841 ? 10.542 18.209 12.642 1.00 78.56 841 GLY A C 1
ATOM 6453 O O . GLY A 1 841 ? 9.421 18.676 12.419 1.00 78.56 841 GLY A O 1
ATOM 6454 N N . PRO A 1 842 ? 11.610 18.536 11.897 1.00 81.31 842 PRO A N 1
ATOM 6455 C CA . PRO A 1 842 ? 11.531 19.427 10.740 1.00 81.31 842 PRO A CA 1
ATOM 6456 C C . PRO A 1 842 ? 10.660 18.824 9.629 1.00 81.31 842 PRO A C 1
ATOM 6458 O O . PRO A 1 842 ? 10.508 17.605 9.537 1.00 81.31 842 PRO A O 1
ATOM 6461 N N . LEU A 1 843 ? 10.078 19.677 8.783 1.00 85.38 843 LEU A N 1
ATOM 6462 C CA . LEU A 1 843 ? 9.434 19.227 7.549 1.00 85.38 843 LEU A CA 1
ATOM 6463 C C . LEU A 1 843 ? 10.514 18.933 6.504 1.00 85.38 843 LEU A C 1
ATOM 6465 O O . LEU A 1 843 ? 11.272 19.824 6.133 1.00 85.38 843 LEU A O 1
ATOM 6469 N N . THR A 1 844 ? 10.576 17.689 6.040 1.00 83.19 844 THR A N 1
ATOM 6470 C CA . THR A 1 844 ? 11.566 17.220 5.060 1.00 83.19 844 THR A CA 1
ATOM 6471 C C . THR A 1 844 ? 10.882 16.733 3.784 1.00 83.19 844 THR A C 1
ATOM 6473 O O . THR A 1 844 ? 9.650 16.713 3.687 1.00 83.19 844 THR A O 1
ATOM 6476 N N . GLN A 1 845 ? 11.667 16.273 2.807 1.00 79.50 845 GLN A N 1
ATOM 6477 C CA . GLN A 1 845 ? 11.128 15.619 1.615 1.00 79.50 845 GLN A CA 1
ATOM 6478 C C . GLN A 1 845 ? 10.284 14.388 1.992 1.00 79.50 845 GLN A C 1
ATOM 6480 O O . GLN A 1 845 ? 9.205 14.186 1.444 1.00 79.50 845 GLN A O 1
ATOM 6485 N N . GLN A 1 846 ? 10.691 13.618 3.010 1.00 80.06 846 GLN A N 1
ATOM 6486 C CA . GLN A 1 846 ? 9.897 12.497 3.533 1.00 80.06 846 GLN A CA 1
ATOM 6487 C C . GLN A 1 846 ? 8.594 12.950 4.205 1.00 80.06 846 GLN A C 1
ATOM 6489 O O . GLN A 1 846 ? 7.640 12.182 4.263 1.00 80.06 846 GLN A O 1
ATOM 6494 N N . SER A 1 847 ? 8.505 14.198 4.677 1.00 84.88 847 SER A N 1
ATOM 6495 C CA . SER A 1 847 ? 7.235 14.787 5.129 1.00 84.88 847 SER A CA 1
ATOM 6496 C C . SER A 1 847 ? 6.295 15.158 3.976 1.00 84.88 847 SER A C 1
ATOM 6498 O O . SER A 1 847 ? 5.173 15.586 4.231 1.00 84.88 847 SER A O 1
ATOM 6500 N N . GLY A 1 848 ? 6.735 14.993 2.725 1.00 89.31 848 GLY A N 1
ATOM 6501 C CA . GLY A 1 848 ? 5.985 15.286 1.506 1.00 89.31 848 GLY A CA 1
ATOM 6502 C C . GLY A 1 848 ? 6.343 16.618 0.847 1.00 89.31 848 GLY A C 1
ATOM 6503 O O . GLY A 1 848 ? 5.850 16.896 -0.244 1.00 89.31 848 GLY A O 1
ATOM 6504 N N . VAL A 1 849 ? 7.191 17.449 1.465 1.00 91.94 849 VAL A N 1
ATOM 6505 C CA . VAL A 1 849 ? 7.539 18.773 0.919 1.00 91.94 849 VAL A CA 1
ATOM 6506 C C . VAL A 1 849 ? 8.268 18.613 -0.410 1.00 91.94 849 VAL A C 1
ATOM 6508 O O . VAL A 1 849 ? 9.341 18.018 -0.454 1.00 91.94 849 VAL A O 1
ATOM 6511 N N . CYS A 1 850 ? 7.663 19.127 -1.485 1.00 88.62 850 CYS A N 1
ATOM 6512 C CA . CYS A 1 850 ? 8.148 19.029 -2.863 1.00 88.62 850 CYS A CA 1
ATOM 6513 C C . CYS A 1 850 ? 8.529 17.594 -3.291 1.00 88.62 850 CYS A C 1
ATOM 6515 O O . CYS A 1 850 ? 9.326 17.389 -4.204 1.00 88.62 850 CYS A O 1
ATOM 6517 N N . LYS A 1 851 ? 7.957 16.573 -2.644 1.00 85.31 851 LYS A N 1
ATOM 6518 C CA . LYS A 1 851 ? 8.225 15.168 -2.949 1.00 85.31 851 LYS A CA 1
ATOM 6519 C C . LYS A 1 851 ? 7.302 14.698 -4.067 1.00 85.31 851 LYS A C 1
ATOM 6521 O O . LYS A 1 851 ? 6.090 14.872 -3.961 1.00 85.31 851 LYS A O 1
ATOM 6526 N N . LYS A 1 852 ? 7.850 14.061 -5.102 1.00 82.75 852 LYS A N 1
ATOM 6527 C CA . LYS A 1 852 ? 7.044 13.420 -6.150 1.00 82.75 852 LYS A CA 1
ATOM 6528 C C . LYS A 1 852 ? 6.329 12.163 -5.616 1.00 82.75 852 LYS A C 1
ATOM 6530 O O . LYS A 1 852 ? 6.873 11.458 -4.753 1.00 82.75 852 LYS A O 1
ATOM 6535 N N . PRO A 1 853 ? 5.108 11.863 -6.087 1.00 79.19 853 PRO A N 1
ATOM 6536 C CA . PRO A 1 853 ? 4.408 10.649 -5.693 1.00 79.19 853 PRO A CA 1
ATOM 6537 C C . PRO A 1 853 ? 5.121 9.406 -6.239 1.00 79.19 853 PRO A C 1
ATOM 6539 O O . PRO A 1 853 ? 5.500 9.377 -7.404 1.00 79.19 853 PRO A O 1
ATOM 6542 N N . VAL A 1 854 ? 5.245 8.375 -5.399 1.00 71.81 854 VAL A N 1
ATOM 6543 C CA . VAL A 1 854 ? 5.730 7.038 -5.797 1.00 71.81 854 VAL A CA 1
ATOM 6544 C C . VAL A 1 854 ? 4.526 6.117 -5.998 1.00 71.81 854 VAL A C 1
ATOM 6546 O O . VAL A 1 854 ? 4.182 5.763 -7.112 1.00 71.81 854 VAL A O 1
ATOM 6549 N N . ALA A 1 855 ? 3.786 5.840 -4.919 1.00 69.81 855 ALA A N 1
ATOM 6550 C CA . ALA A 1 855 ? 2.646 4.917 -4.912 1.00 69.81 855 ALA A CA 1
ATOM 6551 C C . ALA A 1 855 ? 1.288 5.632 -4.738 1.00 69.81 855 ALA A C 1
ATOM 6553 O O . ALA A 1 855 ? 0.403 5.159 -4.022 1.00 69.81 855 ALA A O 1
ATOM 6554 N N . ALA A 1 856 ? 1.122 6.833 -5.308 1.00 69.94 856 ALA A N 1
ATOM 6555 C CA . ALA A 1 856 ? -0.130 7.592 -5.158 1.00 69.94 856 ALA A CA 1
ATOM 6556 C C . ALA A 1 856 ? -1.212 7.176 -6.158 1.00 69.94 856 ALA A C 1
ATOM 6558 O O . ALA A 1 856 ? -2.400 7.387 -5.895 1.00 69.94 856 ALA A O 1
ATOM 6559 N N . GLY A 1 857 ? -0.815 6.575 -7.276 1.00 71.94 857 GLY A N 1
ATOM 6560 C CA . GLY A 1 857 ? -1.746 6.112 -8.280 1.00 71.94 857 GLY A CA 1
ATOM 6561 C C . GLY A 1 857 ? -2.648 7.226 -8.825 1.00 71.94 857 GLY A C 1
ATOM 6562 O O . GLY A 1 857 ? -2.272 8.398 -8.915 1.00 71.94 857 GLY A O 1
ATOM 6563 N N . ARG A 1 858 ? -3.912 6.865 -9.080 1.00 73.88 858 ARG A N 1
ATOM 6564 C CA . ARG A 1 858 ? -4.990 7.778 -9.486 1.00 73.88 858 ARG A CA 1
ATOM 6565 C C . ARG A 1 858 ? -5.240 8.842 -8.418 1.00 73.88 858 ARG A C 1
ATOM 6567 O O . ARG A 1 858 ? -5.674 9.950 -8.719 1.00 73.88 858 ARG A O 1
ATOM 6574 N N . GLY A 1 859 ? -4.890 8.525 -7.171 1.00 80.94 859 GLY A N 1
ATOM 6575 C CA . GLY A 1 859 ? -4.908 9.446 -6.047 1.00 80.94 859 GLY A CA 1
ATOM 6576 C C . GLY A 1 859 ? -4.001 10.667 -6.213 1.00 80.94 859 GLY A C 1
ATOM 6577 O O . GLY A 1 859 ? -4.196 11.625 -5.474 1.00 80.94 859 GLY A O 1
ATOM 6578 N N . ALA A 1 860 ? -3.056 10.684 -7.161 1.00 83.00 860 ALA A N 1
ATOM 6579 C CA . ALA A 1 860 ? -2.289 11.889 -7.479 1.00 83.00 860 ALA A CA 1
ATOM 6580 C C . ALA A 1 860 ? -3.127 12.967 -8.195 1.00 83.00 860 ALA A C 1
ATOM 6582 O O . ALA A 1 860 ? -2.810 14.147 -8.090 1.00 83.00 860 ALA A O 1
ATOM 6583 N N . GLY A 1 861 ? -4.182 12.593 -8.932 1.00 80.62 861 GLY A N 1
ATOM 6584 C CA . GLY A 1 861 ? -5.038 13.553 -9.645 1.00 80.62 861 GLY A CA 1
ATOM 6585 C C . GLY A 1 861 ? -4.308 14.422 -10.681 1.00 80.62 861 GLY A C 1
ATOM 6586 O O . GLY A 1 861 ? -4.738 15.542 -10.938 1.00 80.62 861 GLY A O 1
ATOM 6587 N N . GLY A 1 862 ? -3.179 13.953 -11.229 1.00 77.75 862 GLY A N 1
ATOM 6588 C CA . GLY A 1 862 ? -2.306 14.728 -12.127 1.00 77.75 862 GLY A CA 1
ATOM 6589 C C . GLY A 1 862 ? -1.405 15.758 -11.426 1.00 77.75 862 GLY A C 1
ATOM 6590 O O . GLY A 1 862 ? -0.591 16.418 -12.078 1.00 77.75 862 GLY A O 1
ATOM 6591 N N . ILE A 1 863 ? -1.508 15.888 -10.102 1.00 87.31 863 ILE A N 1
ATOM 6592 C CA . ILE A 1 863 ? -0.674 16.775 -9.290 1.00 87.31 863 ILE A CA 1
ATOM 6593 C C . ILE A 1 863 ? 0.714 16.144 -9.110 1.00 87.31 863 ILE A C 1
ATOM 6595 O O . ILE A 1 863 ? 0.850 14.934 -8.948 1.00 87.31 863 ILE A O 1
ATOM 6599 N N . GLN A 1 864 ? 1.759 16.975 -9.150 1.00 84.38 864 GLN A N 1
ATOM 6600 C CA . GLN A 1 864 ? 3.150 16.514 -9.230 1.00 84.38 864 GLN A CA 1
ATOM 6601 C C . GLN A 1 864 ? 3.823 16.272 -7.873 1.00 84.38 864 GLN A C 1
ATOM 6603 O O . GLN A 1 864 ? 4.842 15.588 -7.831 1.00 84.38 864 GLN A O 1
ATOM 6608 N N . HIS A 1 865 ? 3.292 16.826 -6.777 1.00 89.31 865 HIS A N 1
ATOM 6609 C CA . HIS A 1 865 ? 3.957 16.786 -5.473 1.00 89.31 865 HIS A CA 1
ATOM 6610 C C . HIS A 1 865 ? 2.991 16.503 -4.317 1.00 89.31 865 HIS A C 1
ATOM 6612 O O . HIS A 1 865 ? 1.846 16.963 -4.315 1.00 89.31 865 HIS A O 1
ATOM 6618 N N . ASP A 1 866 ? 3.481 15.785 -3.305 1.00 92.88 866 ASP A N 1
ATOM 6619 C CA . ASP A 1 866 ? 2.730 15.440 -2.094 1.00 92.88 866 ASP A CA 1
ATOM 6620 C C . ASP A 1 866 ? 2.261 16.710 -1.349 1.00 92.88 866 ASP A C 1
ATOM 6622 O O . ASP A 1 866 ? 1.072 16.844 -1.032 1.00 92.88 866 ASP A O 1
ATOM 6626 N N . LEU A 1 867 ? 3.175 17.668 -1.137 1.00 95.50 867 LEU A N 1
ATOM 6627 C CA . LEU A 1 867 ? 2.936 18.998 -0.565 1.00 95.50 867 LEU A CA 1
ATOM 6628 C C . LEU A 1 867 ? 3.750 20.076 -1.296 1.00 95.50 867 LEU A C 1
ATOM 6630 O O . LEU A 1 867 ? 4.955 19.920 -1.487 1.00 95.50 867 LEU A O 1
ATOM 6634 N N . VAL A 1 868 ? 3.118 21.206 -1.619 1.00 96.12 868 VAL A N 1
ATOM 6635 C CA . VAL A 1 868 ? 3.772 22.393 -2.194 1.00 96.12 868 VAL A CA 1
ATOM 6636 C C . VAL A 1 868 ? 3.562 23.589 -1.262 1.00 96.12 868 VAL A C 1
ATOM 6638 O O . VAL A 1 868 ? 2.432 24.078 -1.154 1.00 96.12 868 VAL A O 1
ATOM 6641 N N . PRO A 1 869 ? 4.620 24.091 -0.593 1.00 96.06 869 PRO A N 1
ATOM 6642 C CA . PRO A 1 869 ? 4.511 25.252 0.284 1.00 96.06 869 PRO A CA 1
ATOM 6643 C C . PRO A 1 869 ? 3.865 26.457 -0.402 1.00 96.06 869 PRO A C 1
ATOM 6645 O O . PRO A 1 869 ? 4.252 26.851 -1.501 1.00 96.06 869 PRO A O 1
ATOM 6648 N N . GLY A 1 870 ? 2.846 27.029 0.242 1.00 96.25 870 GLY A N 1
ATOM 6649 C CA . GLY A 1 870 ? 2.100 28.179 -0.268 1.00 96.25 870 GLY A CA 1
ATOM 6650 C C . GLY A 1 870 ? 1.034 27.862 -1.325 1.00 96.25 870 GLY A C 1
ATOM 6651 O O . GLY A 1 870 ? 0.231 28.746 -1.616 1.00 9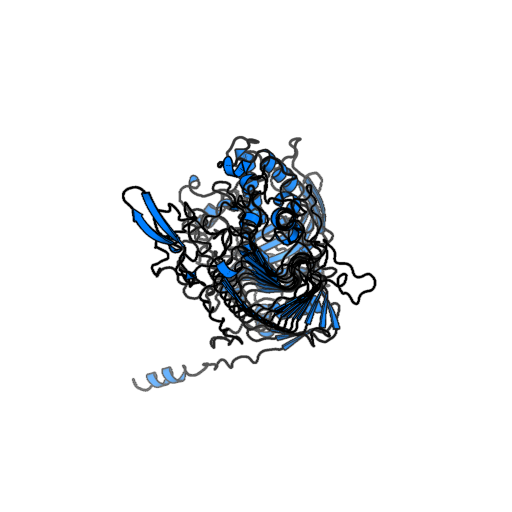6.25 870 GLY A O 1
ATOM 6652 N N . LYS A 1 871 ? 0.977 26.635 -1.874 1.00 97.12 871 LYS A N 1
ATOM 6653 C CA . LYS A 1 871 ? 0.077 26.258 -2.987 1.00 97.12 871 LYS A CA 1
ATOM 6654 C C . LYS A 1 871 ? -0.758 25.006 -2.667 1.00 97.12 871 LYS A C 1
ATOM 6656 O O . LYS A 1 871 ? -0.430 23.897 -3.107 1.00 97.12 871 LYS A O 1
ATOM 6661 N N . PRO A 1 872 ? -1.850 25.145 -1.895 1.00 97.25 872 PRO A N 1
ATOM 6662 C CA . PRO A 1 872 ? -2.713 24.021 -1.529 1.00 97.25 872 PRO A CA 1
ATOM 6663 C C . PRO A 1 872 ? -3.287 23.258 -2.731 1.00 97.25 872 PRO A C 1
ATOM 6665 O O . PRO A 1 872 ? -3.374 22.034 -2.699 1.00 97.25 872 PRO A O 1
ATOM 6668 N N . GLU A 1 873 ? -3.642 23.964 -3.802 1.00 95.62 873 GLU A N 1
ATOM 6669 C CA . GLU A 1 873 ? -4.177 23.410 -5.050 1.00 95.62 873 GLU A CA 1
ATOM 6670 C C . GLU A 1 873 ? -3.168 22.553 -5.826 1.00 95.62 873 GLU A C 1
ATOM 6672 O O . GLU A 1 873 ? -3.563 21.699 -6.614 1.00 95.62 873 GLU A O 1
ATOM 6677 N N . ALA A 1 874 ? -1.872 22.742 -5.569 1.00 95.56 874 ALA A N 1
ATOM 6678 C CA . ALA A 1 874 ? -0.788 21.971 -6.166 1.00 95.56 874 ALA A CA 1
ATOM 6679 C C . ALA A 1 874 ? -0.303 20.820 -5.261 1.00 95.56 874 ALA A C 1
ATOM 6681 O O . ALA A 1 874 ? 0.766 20.267 -5.509 1.00 95.56 874 ALA A O 1
ATOM 6682 N N . SER A 1 875 ? -1.059 20.463 -4.212 1.00 96.56 875 SER A N 1
ATOM 6683 C CA . SER A 1 875 ? -0.666 19.463 -3.208 1.00 96.56 875 SER A CA 1
ATOM 6684 C C . SER A 1 875 ? -1.573 18.224 -3.221 1.00 96.56 875 SER A C 1
ATOM 6686 O O . SER A 1 875 ? -2.766 18.312 -2.909 1.00 96.56 875 SER A O 1
ATOM 6688 N N . ILE A 1 876 ? -1.003 17.043 -3.501 1.00 95.62 876 ILE A N 1
ATOM 6689 C CA . ILE A 1 876 ? -1.735 15.759 -3.539 1.00 95.62 876 ILE A CA 1
ATOM 6690 C C . ILE A 1 876 ? -2.418 15.462 -2.199 1.00 95.62 876 ILE A C 1
ATOM 6692 O O . ILE A 1 876 ? -3.555 14.984 -2.187 1.00 95.62 876 ILE A O 1
ATOM 6696 N N . LEU A 1 877 ? -1.764 15.751 -1.063 1.00 95.88 877 LEU A N 1
ATOM 6697 C CA . LEU A 1 877 ? -2.325 15.467 0.264 1.00 95.88 877 LEU A CA 1
ATOM 6698 C C . LEU A 1 877 ? -3.720 16.093 0.426 1.00 95.88 877 LEU A C 1
ATOM 6700 O O . LEU A 1 877 ? -4.667 15.407 0.818 1.00 95.88 877 LEU A O 1
ATOM 6704 N N . LEU A 1 878 ? -3.860 17.377 0.078 1.00 97.00 878 LEU A N 1
ATOM 6705 C CA . LEU A 1 878 ? -5.125 18.097 0.206 1.00 97.00 878 LEU A CA 1
ATOM 6706 C C . LEU A 1 878 ? -6.174 17.578 -0.784 1.00 97.00 878 LEU A C 1
ATOM 6708 O O . LEU A 1 878 ? -7.321 17.365 -0.389 1.00 97.00 878 LEU A O 1
ATOM 6712 N N . TYR A 1 879 ? -5.782 17.318 -2.035 1.00 96.19 879 TYR A N 1
ATOM 6713 C CA . TYR A 1 879 ? -6.662 16.739 -3.055 1.00 96.19 879 TYR A CA 1
ATOM 6714 C C . TYR A 1 879 ? -7.294 15.418 -2.583 1.00 96.19 879 TYR A C 1
ATOM 6716 O O . TYR A 1 879 ? -8.516 15.246 -2.622 1.00 96.19 879 TYR A O 1
ATOM 6724 N N . ARG A 1 880 ? -6.483 14.507 -2.032 1.00 94.62 880 ARG A N 1
ATOM 6725 C CA . ARG A 1 880 ? -6.962 13.209 -1.525 1.00 94.62 880 ARG A CA 1
ATOM 6726 C C . ARG A 1 880 ? -7.812 13.337 -0.265 1.00 94.62 880 ARG A C 1
ATOM 6728 O O . ARG A 1 880 ? -8.756 12.565 -0.079 1.00 94.62 880 ARG A O 1
ATOM 6735 N N . MET A 1 881 ? -7.501 14.300 0.604 1.00 95.50 881 MET A N 1
ATOM 6736 C CA . MET A 1 881 ? -8.330 14.613 1.772 1.00 95.50 881 MET A CA 1
ATOM 6737 C C . MET A 1 881 ? -9.704 15.170 1.374 1.00 95.50 881 MET A C 1
ATOM 6739 O O . MET A 1 881 ? -10.696 14.871 2.041 1.00 95.50 881 MET A O 1
ATOM 6743 N N . ALA A 1 882 ? -9.769 15.948 0.290 1.00 95.62 882 ALA A N 1
ATOM 6744 C CA . ALA A 1 882 ? -10.999 16.552 -0.213 1.00 95.62 882 ALA A CA 1
ATOM 6745 C C . ALA A 1 882 ? -11.907 15.569 -0.971 1.00 95.62 882 ALA A C 1
ATOM 6747 O O . ALA A 1 882 ? -13.122 15.737 -0.972 1.00 95.62 882 ALA A O 1
ATOM 6748 N N . SER A 1 883 ? -11.346 14.520 -1.576 1.00 93.06 883 SER A N 1
ATOM 6749 C CA . SER A 1 883 ? -12.112 13.546 -2.361 1.00 93.06 883 SER A CA 1
ATOM 6750 C C . SER A 1 883 ? -12.898 12.545 -1.498 1.00 93.06 883 SER A C 1
ATOM 6752 O O . SER A 1 883 ? -12.438 12.118 -0.440 1.00 93.06 883 SER A O 1
ATOM 6754 N N . SER A 1 884 ? -14.079 12.116 -1.944 1.00 90.06 884 SER A N 1
ATOM 6755 C CA . SER A 1 884 ? -14.817 10.952 -1.411 1.00 90.06 884 SER A CA 1
ATOM 6756 C C . SER A 1 884 ? -14.740 9.727 -2.330 1.00 90.06 884 SER A C 1
ATOM 6758 O O . SER A 1 884 ? -15.252 8.660 -1.987 1.00 90.06 884 SER A O 1
ATOM 6760 N N . GLU A 1 885 ? -14.067 9.862 -3.472 1.00 87.56 885 GLU A N 1
ATOM 6761 C CA . GLU A 1 885 ? -13.997 8.849 -4.514 1.00 87.56 885 GLU A CA 1
ATOM 6762 C C . GLU A 1 885 ? -13.123 7.649 -4.113 1.00 87.56 885 GLU A C 1
ATOM 6764 O O . GLU A 1 885 ? -12.030 7.806 -3.558 1.00 87.56 885 GLU A O 1
ATOM 6769 N N . ASN A 1 886 ? -13.588 6.432 -4.416 1.00 81.31 886 ASN A N 1
ATOM 6770 C CA . ASN A 1 886 ? -12.831 5.200 -4.180 1.00 81.31 886 ASN A CA 1
ATOM 6771 C C . ASN A 1 886 ? -11.520 5.209 -4.989 1.00 81.31 886 ASN A C 1
ATOM 6773 O O . ASN A 1 886 ? -11.485 5.647 -6.133 1.00 81.31 886 ASN A O 1
ATOM 6777 N N . GLY A 1 887 ? -10.419 4.759 -4.383 1.00 78.50 887 GLY A N 1
ATOM 6778 C CA . GLY A 1 887 ? -9.082 4.822 -4.995 1.00 78.50 887 GLY A CA 1
ATOM 6779 C C . GLY A 1 887 ? -8.377 6.183 -4.864 1.00 78.50 887 GLY A C 1
ATOM 6780 O O . GLY A 1 887 ? -7.149 6.224 -4.825 1.00 78.50 887 GLY A O 1
ATOM 6781 N N . VAL A 1 888 ? -9.114 7.289 -4.692 1.00 86.81 888 VAL A N 1
ATOM 6782 C CA . VAL A 1 888 ? -8.537 8.635 -4.496 1.00 86.81 888 VAL A CA 1
ATOM 6783 C C . VAL A 1 888 ? -8.536 9.041 -3.022 1.00 86.81 888 VAL A C 1
ATOM 6785 O O . VAL A 1 888 ? -7.508 9.495 -2.504 1.00 86.81 888 VAL A O 1
ATOM 6788 N N . ARG A 1 889 ? -9.677 8.861 -2.343 1.00 90.19 889 ARG A N 1
ATOM 6789 C CA . ARG A 1 889 ? -9.919 9.360 -0.986 1.00 90.19 889 ARG A CA 1
ATOM 6790 C C . ARG A 1 889 ? -8.870 8.874 0.012 1.00 90.19 889 ARG A C 1
ATOM 6792 O O . ARG A 1 889 ? -8.511 7.697 0.038 1.00 90.19 889 ARG A O 1
ATOM 6799 N N . MET A 1 890 ? -8.442 9.778 0.889 1.00 90.12 890 MET A N 1
ATOM 6800 C CA . MET A 1 890 ? -7.639 9.450 2.068 1.00 90.12 890 MET A CA 1
ATOM 6801 C C . MET A 1 890 ? -8.292 9.964 3.361 1.00 90.12 890 MET A C 1
ATOM 6803 O O . MET A 1 890 ? -8.819 11.083 3.370 1.00 90.12 890 MET A O 1
ATOM 6807 N N . PRO A 1 891 ? -8.279 9.183 4.459 1.00 87.19 891 PRO A N 1
ATOM 6808 C CA . PRO A 1 891 ? -7.904 7.762 4.522 1.00 87.19 891 PRO A CA 1
ATOM 6809 C C . PRO A 1 891 ? -8.818 6.867 3.661 1.00 87.19 891 PRO A C 1
ATOM 6811 O O . PRO A 1 891 ? -9.980 7.205 3.436 1.00 87.19 891 PRO A O 1
ATOM 6814 N N . THR A 1 892 ? -8.300 5.737 3.165 1.00 79.31 892 THR A N 1
ATOM 6815 C CA . THR A 1 892 ? -9.043 4.822 2.267 1.00 79.31 892 THR A CA 1
ATOM 6816 C C . THR A 1 892 ? -10.177 4.075 2.974 1.00 79.31 892 THR A C 1
ATOM 6818 O O . THR A 1 892 ? -11.187 3.737 2.349 1.00 79.31 892 THR A O 1
ATOM 6821 N N . LEU A 1 893 ? -10.032 3.867 4.286 1.00 80.44 893 LEU A N 1
ATOM 6822 C CA . LEU A 1 893 ? -10.985 3.204 5.171 1.00 80.44 893 LEU A CA 1
ATOM 6823 C C . LEU A 1 893 ? -11.418 4.123 6.316 1.00 80.44 893 LEU A C 1
ATOM 6825 O O . LEU A 1 893 ? -10.720 5.058 6.702 1.00 80.44 893 LEU A O 1
ATOM 6829 N N . GLY A 1 894 ? -12.583 3.828 6.890 1.00 80.81 894 GLY A N 1
ATOM 6830 C CA . GLY A 1 894 ? -13.124 4.555 8.039 1.00 80.81 894 GLY A CA 1
ATOM 6831 C C . GLY A 1 894 ? -13.839 5.861 7.691 1.00 80.81 894 GLY A C 1
ATOM 6832 O O . GLY A 1 894 ? -14.454 6.445 8.579 1.00 80.81 894 GLY A O 1
ATOM 6833 N N . ARG A 1 895 ? -13.831 6.301 6.425 1.00 88.94 895 ARG A N 1
ATOM 6834 C CA . ARG A 1 895 ? -14.700 7.385 5.957 1.00 88.94 895 ARG A CA 1
ATOM 6835 C C . ARG A 1 895 ? -15.268 7.149 4.562 1.00 88.94 895 ARG A C 1
ATOM 6837 O O . ARG A 1 895 ? -14.639 6.503 3.732 1.00 88.94 895 ARG A O 1
ATOM 6844 N N . THR A 1 896 ? -16.424 7.748 4.315 1.00 89.62 896 THR A N 1
ATOM 6845 C CA . THR A 1 896 ? -17.099 7.813 3.006 1.00 89.62 896 THR A CA 1
ATOM 6846 C C . THR A 1 896 ? -17.557 9.227 2.649 1.00 89.62 896 THR A C 1
ATOM 6848 O O . THR A 1 896 ? -17.883 9.488 1.497 1.00 89.62 896 THR A O 1
ATOM 6851 N N . ILE A 1 897 ? -17.497 10.166 3.599 1.00 92.44 897 ILE A N 1
ATOM 6852 C CA . ILE A 1 897 ? -17.717 11.599 3.365 1.00 92.44 897 ILE A CA 1
ATOM 6853 C C . ILE A 1 897 ? -16.431 12.394 3.615 1.00 92.44 897 ILE A C 1
ATOM 6855 O O . ILE A 1 897 ? -15.485 11.896 4.238 1.00 92.44 897 ILE A O 1
ATOM 6859 N N . GLN A 1 898 ? -16.374 13.619 3.097 1.00 93.75 898 GLN A N 1
ATOM 6860 C CA . GLN A 1 898 ? -15.276 14.559 3.331 1.00 93.75 898 GLN A CA 1
ATOM 6861 C C . GLN A 1 898 ? -15.326 15.106 4.767 1.00 93.75 898 GLN A C 1
ATOM 6863 O O . GLN A 1 898 ? -16.402 15.383 5.286 1.00 93.75 898 GLN A O 1
ATOM 6868 N N . HIS A 1 899 ? -14.162 15.298 5.394 1.00 94.94 899 HIS A N 1
ATOM 6869 C CA . HIS A 1 899 ? -14.042 16.077 6.631 1.00 94.94 899 HIS A CA 1
ATOM 6870 C C . HIS A 1 899 ? -13.776 17.543 6.261 1.00 94.94 899 HIS A C 1
ATOM 6872 O O . HIS A 1 899 ? -12.621 17.962 6.156 1.00 94.94 899 HIS A O 1
ATOM 6878 N N . ALA A 1 900 ? -14.837 18.286 5.945 1.00 94.62 900 ALA A N 1
ATOM 6879 C CA . ALA A 1 900 ? -14.743 19.597 5.300 1.00 94.62 900 ALA A CA 1
ATOM 6880 C C . ALA A 1 900 ? -13.936 20.614 6.125 1.00 94.62 900 ALA A C 1
ATOM 6882 O O . ALA A 1 900 ? -13.117 21.354 5.584 1.00 94.62 900 ALA A O 1
ATOM 6883 N N . GLU A 1 901 ? -14.103 20.599 7.443 1.00 94.50 901 GLU A N 1
ATOM 6884 C CA . GLU A 1 901 ? -13.431 21.500 8.377 1.00 94.50 901 GLU A CA 1
ATOM 6885 C C . GLU A 1 901 ? -11.921 21.258 8.394 1.00 94.50 901 GLU A C 1
ATOM 6887 O O . GLU A 1 901 ? -11.131 22.200 8.335 1.00 94.50 901 GLU A O 1
ATOM 6892 N N . ALA A 1 902 ? -11.505 19.990 8.399 1.00 96.00 902 ALA A N 1
ATOM 6893 C CA . ALA A 1 902 ? -10.093 19.648 8.328 1.00 96.00 902 ALA A CA 1
ATOM 6894 C C . ALA A 1 902 ? -9.484 19.938 6.953 1.00 96.00 902 ALA A C 1
ATOM 6896 O O . ALA A 1 902 ? -8.320 20.313 6.884 1.00 96.00 902 ALA A O 1
ATOM 6897 N N . VAL A 1 903 ? -10.240 19.791 5.860 1.00 97.44 903 VAL A N 1
ATOM 6898 C CA . VAL A 1 903 ? -9.762 20.165 4.517 1.00 97.44 903 VAL A CA 1
ATOM 6899 C C . VAL A 1 903 ? -9.506 21.668 4.445 1.00 97.44 903 VAL A C 1
ATOM 6901 O O . VAL A 1 903 ? -8.433 22.077 4.005 1.00 97.44 903 VAL A O 1
ATOM 6904 N N . THR A 1 904 ? -10.433 22.486 4.946 1.00 97.00 904 THR A N 1
ATOM 6905 C CA . THR A 1 904 ? -10.239 23.940 5.051 1.00 97.00 904 THR A CA 1
ATOM 6906 C C . THR A 1 904 ? -9.007 24.266 5.893 1.00 97.00 904 THR A C 1
ATOM 6908 O O . THR A 1 904 ? -8.132 25.004 5.445 1.00 97.00 904 THR A O 1
ATOM 6911 N N . PHE A 1 905 ? -8.872 23.646 7.066 1.00 97.31 905 PHE A N 1
ATOM 6912 C CA . PHE A 1 905 ? -7.751 23.907 7.965 1.00 97.31 905 PHE A CA 1
ATOM 6913 C C . PHE A 1 905 ? -6.388 23.456 7.404 1.00 97.31 905 PHE A C 1
ATOM 6915 O O . PHE A 1 905 ? -5.401 24.180 7.513 1.00 97.31 905 PHE A O 1
ATOM 6922 N N . ILE A 1 906 ? -6.306 22.288 6.759 1.00 98.12 906 ILE A N 1
ATOM 6923 C CA . ILE A 1 906 ? -5.068 21.832 6.109 1.00 98.12 906 ILE A CA 1
ATOM 6924 C C . ILE A 1 906 ? -4.728 22.707 4.896 1.00 98.12 906 ILE A C 1
ATOM 6926 O O . ILE A 1 906 ? -3.551 22.973 4.663 1.00 98.12 906 ILE A O 1
ATOM 6930 N N . SER A 1 907 ? -5.722 23.225 4.165 1.00 98.25 907 SER A N 1
ATOM 6931 C CA . SER A 1 907 ? -5.483 24.228 3.119 1.00 98.25 907 SER A CA 1
ATOM 6932 C C . SER A 1 907 ? -4.868 25.508 3.691 1.00 98.25 907 SER A C 1
ATOM 6934 O O . SER A 1 907 ? -3.902 26.023 3.127 1.00 98.25 907 SER A O 1
ATOM 6936 N N . GLU A 1 908 ? -5.372 26.003 4.826 1.00 97.31 908 GLU A N 1
ATOM 6937 C CA . GLU A 1 908 ? -4.781 27.149 5.527 1.00 97.31 908 GLU A CA 1
ATOM 6938 C C . GLU A 1 908 ? -3.352 26.867 5.979 1.00 97.31 908 GLU A C 1
ATOM 6940 O O . GLU A 1 908 ? -2.471 27.692 5.745 1.00 97.31 908 GLU A O 1
ATOM 6945 N N . TRP A 1 909 ? -3.094 25.690 6.553 1.00 98.06 909 TRP A N 1
ATOM 6946 C CA . TRP A 1 909 ? -1.741 25.300 6.936 1.00 98.06 909 TRP A CA 1
ATOM 6947 C C . TRP A 1 909 ? -0.785 25.301 5.746 1.00 98.06 909 TRP A C 1
ATOM 6949 O O . TRP A 1 909 ? 0.271 25.911 5.857 1.00 98.06 909 TRP A O 1
ATOM 6959 N N . ILE A 1 910 ? -1.146 24.710 4.603 1.00 98.19 910 ILE A N 1
ATOM 6960 C CA . ILE A 1 910 ? -0.262 24.683 3.424 1.00 98.19 910 ILE A CA 1
ATOM 6961 C C . ILE A 1 910 ? 0.079 26.105 2.942 1.00 98.19 910 ILE A C 1
ATOM 6963 O O . ILE A 1 910 ? 1.212 26.348 2.528 1.00 98.19 910 ILE A O 1
ATOM 6967 N N . LYS A 1 911 ? -0.849 27.070 3.051 1.00 97.62 911 LYS A N 1
ATOM 6968 C CA . LYS A 1 911 ? -0.588 28.482 2.700 1.00 97.62 911 LYS A CA 1
ATOM 6969 C C . LYS A 1 911 ? 0.481 29.132 3.579 1.00 97.62 911 LYS A C 1
ATOM 6971 O O . LYS A 1 911 ? 1.215 29.985 3.092 1.00 97.62 911 LYS A O 1
ATOM 6976 N N . VAL A 1 912 ? 0.549 28.755 4.857 1.00 96.50 912 VAL A N 1
ATOM 6977 C CA . VAL A 1 912 ? 1.436 29.378 5.858 1.00 96.50 912 VAL A CA 1
ATOM 6978 C C . VAL A 1 912 ? 2.507 28.427 6.396 1.00 96.50 912 VAL A C 1
ATOM 6980 O O . VAL A 1 912 ? 3.138 28.729 7.409 1.00 96.50 912 VAL A O 1
ATOM 6983 N N . MET A 1 913 ? 2.700 27.266 5.763 1.00 94.00 913 MET A N 1
ATOM 6984 C CA . MET A 1 913 ? 3.579 26.223 6.287 1.00 94.00 913 MET A CA 1
ATOM 6985 C C . MET A 1 913 ? 5.027 26.705 6.356 1.00 94.00 913 MET A C 1
ATOM 6987 O O . MET A 1 913 ? 5.534 27.347 5.437 1.00 94.00 913 MET A O 1
ATOM 6991 N N . GLN A 1 914 ? 5.698 26.370 7.454 1.00 90.31 914 GLN A N 1
ATOM 6992 C CA . GLN A 1 914 ? 7.079 26.756 7.715 1.00 90.31 914 GLN A CA 1
ATOM 6993 C C . GLN A 1 914 ? 7.990 25.555 7.472 1.00 90.31 914 GLN A C 1
ATOM 6995 O O . GLN A 1 914 ? 7.933 24.568 8.211 1.00 90.31 914 GLN A O 1
ATOM 7000 N N . VAL A 1 915 ? 8.809 25.650 6.423 1.00 91.94 915 VAL A N 1
ATOM 7001 C CA . VAL A 1 915 ? 9.835 24.667 6.057 1.00 91.94 915 VAL A CA 1
ATOM 7002 C C . VAL A 1 915 ? 11.201 25.290 6.330 1.00 91.94 915 VAL A C 1
ATOM 7004 O O . VAL A 1 915 ? 11.523 26.324 5.749 1.00 91.94 915 VAL A O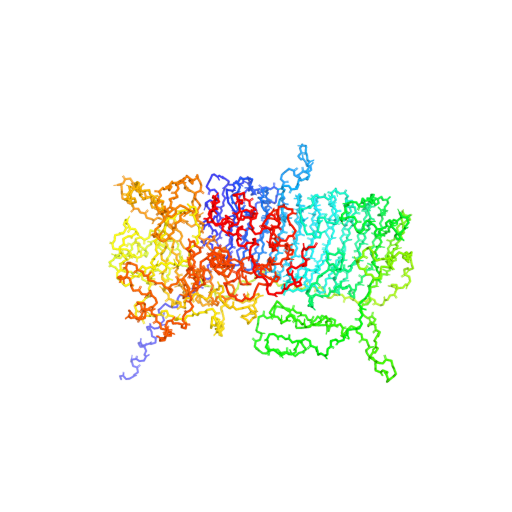 1
ATOM 7007 N N . ASP A 1 916 ? 11.982 24.670 7.216 1.00 87.12 916 ASP A N 1
ATOM 7008 C CA . ASP A 1 916 ? 13.289 25.196 7.636 1.00 87.12 916 ASP A CA 1
ATOM 7009 C C . ASP A 1 916 ? 14.317 25.170 6.490 1.00 87.12 916 ASP A C 1
ATOM 7011 O O . ASP A 1 916 ? 15.138 26.077 6.359 1.00 87.12 916 ASP A O 1
ATOM 7015 N N . ASP A 1 917 ? 14.254 24.143 5.637 1.00 85.25 917 ASP A N 1
ATOM 7016 C CA . ASP A 1 917 ? 15.085 24.016 4.440 1.00 85.25 917 ASP A CA 1
ATOM 7017 C C . ASP A 1 917 ? 14.470 24.804 3.271 1.00 85.25 917 ASP A C 1
ATOM 7019 O O . ASP A 1 917 ? 13.539 24.356 2.591 1.00 85.25 917 ASP A O 1
ATOM 7023 N N . THR A 1 918 ? 14.997 26.005 3.037 1.00 85.81 918 THR A N 1
ATOM 7024 C CA . THR A 1 918 ? 14.536 26.895 1.966 1.00 85.81 918 THR A CA 1
ATOM 7025 C C . THR A 1 918 ? 14.825 26.350 0.570 1.00 85.81 918 THR A C 1
ATOM 7027 O O . THR A 1 918 ? 14.025 26.592 -0.335 1.00 85.81 918 THR A O 1
ATOM 7030 N N . ALA A 1 919 ? 15.909 25.588 0.385 1.00 81.69 919 ALA A N 1
ATOM 7031 C CA . ALA A 1 919 ? 16.237 24.976 -0.900 1.00 81.69 919 ALA A CA 1
ATOM 7032 C C . ALA A 1 919 ? 15.230 23.872 -1.239 1.00 81.69 919 ALA A C 1
ATOM 7034 O O . ALA A 1 919 ? 14.699 23.832 -2.352 1.00 81.69 919 ALA A O 1
ATOM 7035 N N . LEU A 1 920 ? 14.885 23.034 -0.257 1.00 82.19 920 LEU A N 1
ATOM 7036 C CA . LEU A 1 920 ? 13.817 22.050 -0.401 1.00 82.19 920 LEU A CA 1
ATOM 7037 C C . LEU A 1 920 ? 12.476 22.726 -0.709 1.00 82.19 920 LEU A C 1
ATOM 7039 O O . LEU A 1 920 ? 11.799 22.316 -1.649 1.00 82.19 920 LEU A O 1
ATOM 7043 N N . ALA A 1 921 ? 12.103 23.778 0.027 1.00 85.62 921 ALA A N 1
ATOM 7044 C CA . ALA A 1 921 ? 10.836 24.488 -0.173 1.00 85.62 921 ALA A CA 1
ATOM 7045 C C . ALA A 1 921 ? 10.694 25.113 -1.575 1.00 85.62 921 ALA A C 1
ATOM 7047 O O . ALA A 1 921 ? 9.579 25.283 -2.070 1.00 85.62 921 ALA A O 1
ATOM 7048 N N . GLN A 1 922 ? 11.816 25.454 -2.214 1.00 85.19 922 GLN A N 1
ATOM 7049 C CA . GLN A 1 922 ? 11.867 26.014 -3.566 1.00 85.19 922 GLN A CA 1
ATOM 7050 C C . GLN A 1 922 ? 12.000 24.946 -4.661 1.00 85.19 922 GLN A C 1
ATOM 7052 O O . GLN A 1 922 ? 11.781 25.256 -5.825 1.00 85.19 922 GLN A O 1
ATOM 7057 N N . SER A 1 923 ? 12.313 23.692 -4.320 1.00 80.31 923 SER A N 1
ATOM 7058 C CA . SER A 1 923 ? 12.622 22.643 -5.307 1.00 80.31 923 SER A CA 1
ATOM 7059 C C . SER A 1 923 ? 11.452 22.233 -6.215 1.00 80.31 923 SER A C 1
ATOM 7061 O O . SER A 1 923 ? 11.686 21.668 -7.283 1.00 80.31 923 SER A O 1
ATOM 7063 N N . CYS A 1 924 ? 10.210 22.531 -5.817 1.00 81.56 924 CYS A N 1
ATOM 7064 C CA . CYS A 1 924 ? 9.004 22.306 -6.618 1.00 81.56 924 CYS A CA 1
ATOM 7065 C C . CYS A 1 924 ? 8.502 23.545 -7.386 1.00 81.56 924 CYS A C 1
ATOM 7067 O O . CYS A 1 924 ? 7.407 23.500 -7.956 1.00 81.56 924 CYS A O 1
ATOM 7069 N N . GLN A 1 925 ? 9.271 24.639 -7.385 1.00 74.31 925 GLN A N 1
ATOM 7070 C CA . GLN A 1 925 ? 9.081 25.803 -8.261 1.00 74.31 925 GLN A CA 1
ATOM 7071 C C . GLN A 1 925 ? 9.881 25.613 -9.551 1.00 74.31 925 GLN A C 1
ATOM 7073 O O . GLN A 1 925 ? 9.359 26.057 -10.597 1.00 74.31 925 GLN A O 1
#

Foldseek 3Di:
DVVVVVVVVVVVVPPDPPPPPPDDAEEQEAEADPCRLLSQLVCLVQGFALHEDEYEFDEHEHQEAAFHELHHNYEYYYPAQVGAEYENQNHLFQERYAYELYEQYEYEGHEFENGQAERHEYYLYEQYYYERHEFYYPLCDPVDDNRDQALRTYAERAHYENYEQYEHEPYEFERHLHERAEYENYEQEEAEHYEAAHYLEDYEYEQYEQYEAEHYEQAHHQEDYEYEYDALFFWHYAQYEYAHYEQEHQQHDNSHQFALSSLRFRQESYEYEQHENYEHAHYEFYDRQQERYEAEFCVLRPVPDPFQARRGHYWLYHAAHYEYYNGQLHGDDDDPVDSSCLVVCLCCLAVVSFHAHYEYQPDDDDADPDDDAFDALVRHHLVDDDPLDPQDPDRCAGPLRHGTDGSRGDRDPHRHCNSQWPWDADPVPGIDTDGDQSTANAHDHYHYDPSGQNYWHSHAPGSPPVPPSSNDHIDRDNVVRHGDHDHRDHRDRPPSDDDDPPGDDADDPVRQAVLLVPQPLQAQQLVNLQGHDHQFPSSRNQPPDQQDPQDDTGDPKDWAFFLAAADFPPWDKTKIKDAPPPDAWEAWAQQRAPPDPQDVQQRSSLSDDQRRDRCHLPTFTHGDASMKMKMWTWAFAADPVFHTDDIGTFWIWIWHWYADPSGIATFIWIWGWDQDPVRGIITGTSQSWDWDKHWHWGFDPDQLQADPVRHGDIDTDIGHTRIGHHRSCLCQLQAFSNNSHGDRHDRGRHQQGQQAFDVVQVRDRRQVVCVVVVRYPDDDPDSVPTHHQANLRHACSLVPHGPALVRLLLSLLSNCSNHPQSQLDCGHVVNSQLDHRGNDDACDVSVFQLHATDPCICLCVSQGTCAAALCLVSHSVLSQLQDLDHSNHPPSPSYNHHPVVSSVSVSVSSNSPDGPPPCSNPVND

Sequence (925 aa):
MKRLLSLACMLMSLACVQLAQAAIPKVWRIEPGSNASAETLKAIFYASEGDTVEFAAGTFNFPSGLIIHGKRGLTIRGAGKDKTKLSFLNSNTAEGINASHCEGITIEDLEVIDTPGNGIRIYRSKYVTLRRIKAGWSDADPVAAGYQVKPSNGFYAIYPVMVQQLLVEDTYSYGSVDAGLYVGQSSDVIVRRNEARYNVIGIELENVQRGLVEQNLATENTAGFLAYDLEGLSQYGDGNVVRNNRFINNNTKNFGAAGFVKDAPPGTGAIIAAQDNLEFYGNEIADNRTAGLLVVNYGFVNHKATDKKLDFFNEALNIHHNTFRHNGYKPPMLDINDASTTITALIWLKGGGISAHILTDGQVDKLGECGAYPVDKDGISLKLPNPGEKDRVNPRQTTLGGPNYGLSDPMPGCHFTDWKFNISYNWLLGKQGALRDDLRVCITDNQYDLSTLPYLNANVKNSDFTDLANFKLGDRNLLRHQCKLKSVPLPVLKLPYVLPGDVVTQPTQEESQQACAASPKTAVNFELAARHNCPTLEAYGLFNNEQDPRDQPRGNGMHYELTSTLFTNHASKYRFLFIPPGKAAQYRDGKTGFKTTQPAGAGTGNWYPAADVPAESLATLAFPTGTIIAKTFTFRREDAAGKLLAEDIIETRLLIKREGPEGPFWIGLPYVWEKEVSGRMVAKLTPQGREVSGRYDYLDQDPDVRDAKGQRVRYTGDVAQYSVPSAMACVVCHGSDRSGEGGAVPIGPKARFLNRLNPRLGNQNQLQYMKAQGLLTGLPTSMAAVERAPKWNVPGDSGQPAGTAADIQARARSYLEANCASCHNPGGEAANSGLFLQLSGPLTQQSGVCKKPVAAGRGAGGIQHDLVPGKPEASILLYRMASSENGVRMPTLGRTIQHAEAVTFISEWIKVMQVDDTALAQSCQ